Protein 3GN6 (pdb70)

Secondary structure (DSSP, 8-state):
--TTSHHHHHT---S-EEEEE--B-HHHHHHHHHHHHHHHHHHHTSTTEEEEEEE--EE-------GGGTTTTTTHHHHHHHHTSS-B--EEEEEESSHHHHHHT-HHHHIIIIIGGG-B-----B-PPPEEEEEEEEEEESS-EE-SHHHHHHHHHS-S--GGGT-EEE--B--BTTTHHHHHHHHHHHHHHHHH--BSTT-TTSS-PPP-TT---BPPPSEEEEEEESS-BTTB--B--EEES-HHHHHHHTT-HHHHHHHHHHHTT-SS--B-EEEEEEEEEE--/--TTSHHHHHT-S--SS-EEEEE--B-GGGHHHHHHHHHHHHHHHTTSTTEEEEEEE--EE-------GGGTTTTTTHHHHHHHHTSS-B--EEEEEESSHHHHHHHTHHHHIIIIIGGG-B-----B-PPPEEEEEEEEEEESS-EE-SHHHHHHHHHS-S--GGG--EEE--B--BGGGHHHHHHHHHHHHHHHHH--BSTT-TTSS-----TT---BPPPSEEEEEEESS-BTTB--B--EEES-HHHHHHHTT-HHHHHHHHHHHHT-SS--B-EEE-EEEEEE--/---TTSHHHHHTTTT--S-EEEEE--B-GGGHHHHHHHHHHHHHHHTTSTTEEEEEEE--EE-------GGGTTTTTTHHHHHHHHTSS-B--EEEEEESSHHHHHHT-HHHHHHHHTGGG-B--GGG----B-PPPEEEEEEEEEEESS-EE-SHHHHHHHHHS-S--GGG--EEE--B--BGGGHHHHHHHHHHHHHHHHH--BSTT-TTSS-PPP-TT---BPPPSEEEEEEESS-BTTB--B--EEES-HHHHHHHTT-HHHHHHHHHHHHT-SS--B-EEEEEEEEEE--/--TTSHHHHHT-S--SS-EEEEE--B-GGGHHHHHHHHHHHHHHHTTSTTEEEEEEE--EE-------GGGTTTTTTHHHHHHHHTSS-B--EEEEEESSHHHHHHTTHHHHIIIIIGGG-B-----B-PPPEEEEEEEEEEESS-EE-SHHHHHHHHHS-S--GGGT-EEE--B--BGGGHHHHHHHHTHHHHHHHH--BSTT-TTSS-----TT---BPPPSEEEEEEESS-BTTB--B--EEES-HHHHHHHTT-HHHHHHHHHHHTT-SS--B-EEEEEEEEEE--

Organism: Chlorobaculum tepidum (strain ATCC 49652 / DSM 12025 / NBRC 103806 / TLS) (NCBI:txid194439)

Solvent-accessible surface area: 43145 Å² total

Radius of gyration: 36.74 Å; Cα contacts (8 Å, |Δi|>4): 2816; chains: 4; bounding box: 72×102×76 Å

Structure (mmCIF, N/CA/C/O backbone):
data_3GN6
#
_entry.id   3GN6
#
_cell.length_a   121.268
_cell.length_b   210.205
_cell.length_c   57.984
_cell.angle_alpha   90.000
_cell.angle_beta   90.000
_cell.angle_gamma   90.000
#
_symmetry.space_group_name_H-M   'P 21 21 2'
#
loop_
_entity.id
_entity.type
_entity.pdbx_description
1 polymer 'CT0912, ORFan protein with a ferredoxin-like domain repeat'
2 non-polymer 'MAGNESIUM ION'
3 non-polymer GLYCEROL
4 non-polymer DI(HYDROXYETHYL)ETHER
5 non-polymer 'NONAETHYLENE GLYCOL'
6 water water
#
loop_
_atom_site.group_PDB
_atom_site.id
_atom_site.type_symbol
_atom_site.label_atom_id
_atom_site.label_alt_id
_atom_site.label_comp_id
_atom_site.label_asym_id
_atom_site.label_entity_id
_atom_site.label_seq_id
_atom_site.pdbx_PDB_ins_code
_atom_site.Cartn_x
_atom_site.Cartn_y
_atom_site.Cartn_z
_atom_site.occupancy
_atom_site.B_iso_or_equiv
_atom_site.auth_seq_id
_atom_site.auth_comp_id
_atom_site.auth_asym_id
_atom_site.auth_atom_id
_atom_site.pdbx_PDB_model_num
ATOM 1 N N . PHE A 1 22 ? 27.169 133.557 -13.609 1.00 36.69 21 PHE A N 1
ATOM 2 C CA . PHE A 1 22 ? 26.949 132.819 -12.336 1.00 35.32 21 PHE A CA 1
ATOM 3 C C . PHE A 1 22 ? 25.574 133.141 -11.715 1.00 34.72 21 PHE A C 1
ATOM 4 O O . PHE A 1 22 ? 25.459 133.349 -10.509 1.00 34.97 21 PHE A O 1
ATOM 12 N N . ASN A 1 23 ? 24.540 133.194 -12.547 1.00 31.41 22 ASN A N 1
ATOM 13 C CA . ASN A 1 23 ? 23.186 133.456 -12.097 1.00 29.63 22 ASN A CA 1
ATOM 14 C C . ASN A 1 23 ? 22.451 132.147 -11.902 1.00 26.47 22 ASN A C 1
ATOM 15 O O . ASN A 1 23 ? 22.107 131.488 -12.891 1.00 26.39 22 ASN A O 1
ATOM 20 N N . PRO A 1 24 ? 22.157 131.781 -10.640 1.00 23.08 23 PRO A N 1
ATOM 21 C CA . PRO A 1 24 ? 21.554 130.467 -10.414 1.00 20.78 23 PRO A CA 1
ATOM 22 C C . PRO A 1 24 ? 20.047 130.405 -10.731 1.00 20.09 23 PRO A C 1
ATOM 23 O O . PRO A 1 24 ? 19.422 129.352 -10.540 1.00 16.57 23 PRO A O 1
ATOM 27 N N . TRP A 1 25 ? 19.471 131.512 -11.212 1.00 20.15 24 TRP A N 1
ATOM 28 C CA . TRP A 1 25 ? 18.025 131.578 -11.462 1.00 21.45 24 TRP A CA 1
ATOM 29 C C . TRP A 1 25 ? 17.658 131.460 -12.948 1.00 21.56 24 TRP A C 1
ATOM 30 O O . TRP A 1 25 ? 16.476 131.549 -13.296 1.00 24.67 24 TRP A O 1
ATOM 41 N N . THR A 1 26 ? 18.646 131.295 -13.816 1.00 22.97 25 THR A N 1
ATOM 42 C CA . THR A 1 26 ? 18.365 131.102 -15.245 1.00 25.11 25 THR A CA 1
ATOM 43 C C . THR A 1 26 ? 17.711 129.739 -15.499 1.00 24.08 25 THR A C 1
ATOM 44 O O . THR A 1 26 ? 17.801 128.821 -14.678 1.00 20.97 25 THR A O 1
ATOM 48 N N . ASP A 1 27 ? 17.018 129.638 -16.637 1.00 26.96 26 ASP A N 1
ATOM 49 C CA . ASP A 1 27 ? 16.464 128.376 -17.123 1.00 28.43 26 ASP A CA 1
ATOM 50 C C . ASP A 1 27 ? 17.496 127.257 -16.985 1.00 28.27 26 ASP A C 1
ATOM 51 O O . ASP A 1 27 ? 17.226 126.217 -16.368 1.00 28.60 26 ASP A O 1
ATOM 56 N N . ALA A 1 28 ? 18.670 127.514 -17.565 1.00 26.59 27 ALA A N 1
ATOM 57 C CA . ALA A 1 28 ? 19.777 126.579 -17.618 1.00 27.41 27 ALA A CA 1
ATOM 58 C C . ALA A 1 28 ? 20.291 126.219 -16.228 1.00 27.60 27 ALA A C 1
ATOM 59 O O . ALA A 1 28 ? 20.518 125.042 -15.933 1.00 25.81 27 ALA A O 1
ATOM 61 N N . ALA A 1 29 ? 20.486 127.228 -15.368 1.00 26.65 28 ALA A N 1
ATOM 62 C CA . ALA A 1 29 ? 20.906 126.954 -13.999 1.00 24.38 28 ALA A CA 1
ATOM 63 C C . ALA A 1 29 ? 19.857 126.083 -13.359 1.00 22.35 28 ALA A C 1
ATOM 64 O O . ALA A 1 29 ? 20.185 125.074 -12.739 1.00 20.61 28 ALA A O 1
ATOM 66 N N . LEU A 1 30 ? 18.593 126.477 -13.527 1.00 21.96 29 LEU A N 1
ATOM 67 C CA . LEU A 1 30 ? 17.508 125.757 -12.891 1.00 25.41 29 LEU A CA 1
ATOM 68 C C . LEU A 1 30 ? 17.380 124.349 -13.486 1.00 30.70 29 LEU A C 1
ATOM 69 O O . LEU A 1 30 ? 17.083 123.406 -12.763 1.00 33.12 29 LEU A O 1
ATOM 74 N N . ASP A 1 31 ? 17.686 124.189 -14.774 1.00 33.50 30 ASP A N 1
ATOM 75 C CA . ASP A 1 31 ? 17.706 122.844 -15.384 1.00 36.11 30 ASP A CA 1
ATOM 76 C C . ASP A 1 31 ? 18.710 121.896 -14.728 1.00 37.52 30 ASP A C 1
ATOM 77 O O . ASP A 1 31 ? 18.484 120.688 -14.721 1.00 37.68 30 ASP A O 1
ATOM 82 N N . THR A 1 32 ? 19.803 122.433 -14.173 1.00 38.13 31 THR A N 1
ATOM 83 C CA . THR A 1 32 ? 20.896 121.599 -13.681 1.00 40.13 31 THR A CA 1
ATOM 84 C C . THR A 1 32 ? 20.654 120.906 -12.352 1.00 43.62 31 THR A C 1
ATOM 85 O O . THR A 1 32 ? 21.559 120.233 -11.858 1.00 46.63 31 THR A O 1
ATOM 89 N N . ILE A 1 33 ? 19.501 121.075 -11.723 1.00 45.81 32 ILE A N 1
ATOM 90 C CA . ILE A 1 33 ? 19.431 120.641 -10.322 1.00 47.37 32 ILE A CA 1
ATOM 91 C C . ILE A 1 33 ? 19.098 119.159 -10.235 1.00 47.94 32 ILE A C 1
ATOM 92 O O . ILE A 1 33 ? 19.942 118.363 -9.812 1.00 48.76 32 ILE A O 1
ATOM 97 N N . VAL A 1 36 ? 16.044 117.801 -7.956 1.00 40.63 35 VAL A N 1
ATOM 98 C CA . VAL A 1 36 ? 14.749 118.093 -8.528 1.00 38.79 35 VAL A CA 1
ATOM 99 C C . VAL A 1 36 ? 13.539 117.819 -7.596 1.00 35.89 35 VAL A C 1
ATOM 100 O O . VAL A 1 36 ? 12.701 118.706 -7.429 1.00 33.93 35 VAL A O 1
ATOM 104 N N . ASN A 1 37 ? 13.425 116.626 -6.999 1.00 33.69 36 ASN A N 1
ATOM 105 C CA . ASN A 1 37 ? 12.130 116.193 -6.392 1.00 33.79 36 ASN A CA 1
ATOM 106 C C . ASN A 1 37 ? 11.964 116.556 -4.908 1.00 32.99 36 ASN A C 1
ATOM 107 O O . ASN A 1 37 ? 11.552 115.746 -4.062 1.00 31.75 36 ASN A O 1
ATOM 112 N N . GLN A 1 38 ? 12.266 117.811 -4.612 1.00 29.39 37 GLN A N 1
ATOM 113 C CA A GLN A 1 38 ? 12.223 118.303 -3.256 0.50 27.24 37 GLN A CA 1
ATOM 114 C CA B GLN A 1 38 ? 12.259 118.303 -3.255 0.50 28.05 37 GLN A CA 1
ATOM 115 C C . GLN A 1 38 ? 12.072 119.812 -3.311 1.00 25.29 37 GLN A C 1
ATOM 116 O O . GLN A 1 38 ? 12.270 120.421 -4.371 1.00 24.73 37 GLN A O 1
ATOM 127 N N . ALA A 1 39 ? 11.715 120.392 -2.175 1.00 24.12 38 ALA A N 1
ATOM 128 C CA . ALA A 1 39 ? 11.458 121.827 -2.089 1.00 21.36 38 ALA A CA 1
ATOM 129 C C . ALA A 1 39 ? 12.708 122.597 -2.480 1.00 22.75 38 ALA A C 1
ATOM 130 O O . ALA A 1 39 ? 13.812 122.246 -2.060 1.00 25.62 38 ALA A O 1
ATOM 132 N N . LEU A 1 40 ? 12.546 123.612 -3.323 1.00 19.63 39 LEU A N 1
ATOM 133 C CA . LEU A 1 40 ? 13.637 124.479 -3.721 1.00 18.60 39 LEU A CA 1
ATOM 134 C C . LEU A 1 40 ? 13.219 125.934 -3.396 1.00 18.39 39 LEU A C 1
ATOM 135 O O . LEU A 1 40 ? 12.081 126.349 -3.663 1.00 16.83 39 LEU A O 1
ATOM 140 N N . THR A 1 41 ? 14.165 126.679 -2.837 1.00 17.11 40 THR A N 1
ATOM 141 C CA . THR A 1 41 ? 13.966 128.077 -2.467 1.00 14.88 40 THR A CA 1
ATOM 142 C C . THR A 1 41 ? 14.851 128.973 -3.301 1.00 16.94 40 THR A C 1
ATOM 143 O O . THR A 1 41 ? 16.098 128.854 -3.294 1.00 18.57 40 THR A O 1
ATOM 147 N N . LEU A 1 42 ? 14.226 129.882 -4.028 1.00 14.90 41 LEU A N 1
ATOM 148 C CA . LEU A 1 42 ? 14.968 130.955 -4.662 1.00 16.08 41 LEU A CA 1
ATOM 149 C C . LEU A 1 42 ? 15.181 132.035 -3.586 1.00 17.23 41 LEU A C 1
ATOM 150 O O . LEU A 1 42 ? 14.243 132.465 -2.933 1.00 14.78 41 LEU A O 1
ATOM 155 N N . TYR A 1 43 ? 16.405 132.487 -3.464 1.00 15.54 42 TYR A N 1
ATOM 156 C CA . TYR A 1 43 ? 16.809 133.251 -2.293 1.00 16.32 42 TYR A CA 1
ATOM 157 C C . TYR A 1 43 ? 17.644 134.435 -2.691 1.00 17.19 42 TYR A C 1
ATOM 158 O O . TYR A 1 43 ? 18.575 134.283 -3.501 1.00 16.84 42 TYR A O 1
ATOM 167 N N . ALA A 1 44 ? 17.340 135.604 -2.103 1.00 15.87 43 ALA A N 1
ATOM 168 C CA . ALA A 1 44 ? 18.076 136.810 -2.400 1.00 15.99 43 ALA A CA 1
ATOM 169 C C . ALA A 1 44 ? 18.345 137.565 -1.102 1.00 17.65 43 ALA A C 1
ATOM 170 O O . ALA A 1 44 ? 17.486 137.606 -0.214 1.00 18.74 43 ALA A O 1
ATOM 172 N N . GLU A 1 45 ? 19.527 138.166 -1.026 1.00 16.48 44 GLU A N 1
ATOM 173 C CA . GLU A 1 45 ? 19.821 139.154 0.031 1.00 14.85 44 GLU A CA 1
ATOM 174 C C . GLU A 1 45 ? 20.076 140.460 -0.687 1.00 14.87 44 GLU A C 1
ATOM 175 O O . GLU A 1 45 ? 20.952 140.545 -1.595 1.00 16.42 44 GLU A O 1
ATOM 189 N N . ARG A 1 47 ? 19.836 145.078 -0.671 1.00 15.88 46 ARG A N 1
ATOM 190 C CA . ARG A 1 47 ? 19.837 146.355 -0.012 1.00 16.51 46 ARG A CA 1
ATOM 191 C C . ARG A 1 47 ? 18.910 147.296 -0.739 1.00 16.84 46 ARG A C 1
ATOM 192 O O . ARG A 1 47 ? 18.929 147.373 -1.983 1.00 16.82 46 ARG A O 1
ATOM 200 N N . VAL A 1 48 ? 18.113 148.034 0.023 1.00 15.07 47 VAL A N 1
ATOM 201 C CA . VAL A 1 48 ? 17.155 148.998 -0.544 1.00 14.23 47 VAL A CA 1
ATOM 202 C C . VAL A 1 48 ? 17.299 150.353 0.174 1.00 15.70 47 VAL A C 1
ATOM 203 O O . VAL A 1 48 ? 17.164 150.419 1.398 1.00 16.59 47 VAL A O 1
ATOM 207 N N . VAL A 1 49 ? 17.546 151.414 -0.583 1.00 16.53 48 VAL A N 1
ATOM 208 C CA . VAL A 1 49 ? 17.654 152.758 -0.032 1.00 16.87 48 VAL A CA 1
ATOM 209 C C . VAL A 1 49 ? 16.252 153.350 0.209 1.00 18.92 48 VAL A C 1
ATOM 210 O O . VAL A 1 49 ? 15.286 152.982 -0.475 1.00 17.18 48 VAL A O 1
ATOM 214 N N . PRO A 1 50 ? 16.120 154.267 1.201 1.00 19.10 49 PRO A N 1
ATOM 215 C CA . PRO A 1 50 ? 14.811 154.810 1.545 1.00 20.54 49 PRO A CA 1
ATOM 216 C C . PRO A 1 50 ? 14.042 155.383 0.394 1.00 21.07 49 PRO A C 1
ATOM 217 O O . PRO A 1 50 ? 12.828 155.219 0.362 1.00 20.81 49 PRO A O 1
ATOM 221 N N . ALA A 1 51 ? 14.736 156.028 -0.551 1.00 20.93 50 ALA A N 1
ATOM 222 C CA . ALA A 1 51 ? 14.060 156.657 -1.689 1.00 22.26 50 ALA A CA 1
ATOM 223 C C . ALA A 1 51 ? 13.299 155.628 -2.522 1.00 21.31 50 ALA A C 1
ATOM 224 O O . ALA A 1 51 ? 12.359 155.987 -3.263 1.00 21.63 50 ALA A O 1
ATOM 226 N N . HIS A 1 52 ? 13.733 154.374 -2.461 1.00 19.84 51 HIS A N 1
ATOM 227 C CA . HIS A 1 52 ? 13.091 153.314 -3.236 1.00 18.43 51 HIS A CA 1
ATOM 228 C C . HIS A 1 52 ? 12.304 152.322 -2.421 1.00 18.92 51 HIS A C 1
ATOM 229 O O . HIS A 1 52 ? 11.789 151.352 -2.964 1.00 16.80 51 HIS A O 1
ATOM 236 N N . HIS A 1 53 ? 12.201 152.544 -1.119 1.00 18.56 52 HIS A N 1
ATOM 237 C CA . HIS A 1 53 ? 11.594 151.564 -0.243 1.00 16.02 52 HIS A CA 1
ATOM 238 C C . HIS A 1 53 ? 10.101 151.273 -0.520 1.00 17.01 52 HIS A C 1
ATOM 239 O O . HIS A 1 53 ? 9.678 150.116 -0.533 1.00 16.34 52 HIS A O 1
ATOM 246 N N . ASP A 1 54 ? 9.296 152.316 -0.668 1.00 17.24 53 ASP A N 1
ATOM 247 C CA . ASP A 1 54 ? 7.861 152.104 -0.841 1.00 18.27 53 ASP A CA 1
ATOM 248 C C . ASP A 1 54 ? 7.630 151.366 -2.157 1.00 18.56 53 ASP 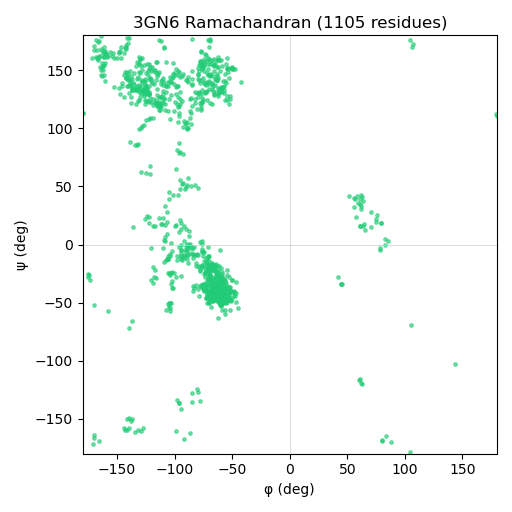A C 1
ATOM 249 O O . ASP A 1 54 ? 6.864 150.424 -2.197 1.00 16.33 53 ASP A O 1
ATOM 254 N N . ALA A 1 55 ? 8.328 151.815 -3.202 1.00 18.33 54 ALA A N 1
ATOM 255 C CA . ALA A 1 55 ? 8.270 151.169 -4.519 1.00 20.52 54 ALA A CA 1
ATOM 256 C C . ALA A 1 55 ? 8.722 149.706 -4.459 1.00 18.80 54 ALA A C 1
ATOM 257 O O . ALA A 1 55 ? 8.144 148.855 -5.119 1.00 18.84 54 ALA A O 1
ATOM 259 N N . PHE A 1 56 ? 9.767 149.430 -3.688 1.00 19.39 55 PHE A N 1
ATOM 260 C CA . PHE A 1 56 ? 10.261 148.070 -3.478 1.00 17.46 55 PHE A CA 1
ATOM 261 C C . PHE A 1 56 ? 9.243 147.152 -2.816 1.00 17.01 55 PHE A C 1
ATOM 262 O O . PHE A 1 56 ? 9.005 146.025 -3.273 1.00 15.56 55 PHE A O 1
ATOM 270 N N . LEU A 1 57 ? 8.621 147.611 -1.739 1.00 18.60 56 LEU A N 1
ATOM 271 C CA . LEU A 1 57 ? 7.564 146.805 -1.118 1.00 17.93 56 LEU A CA 1
ATOM 272 C C . LEU A 1 57 ? 6.347 146.628 -2.075 1.00 17.32 56 LEU A C 1
ATOM 273 O O . LEU A 1 57 ? 5.730 145.557 -2.096 1.00 14.87 56 LEU A O 1
ATOM 278 N N . ALA A 1 58 ? 6.008 147.671 -2.840 1.00 18.83 57 ALA A N 1
ATOM 279 C CA . ALA A 1 58 ? 4.914 147.530 -3.825 1.00 18.08 57 ALA A CA 1
ATOM 280 C C . ALA A 1 58 ? 5.318 146.484 -4.842 1.00 19.31 57 ALA A C 1
ATOM 281 O O . ALA A 1 58 ? 4.483 145.680 -5.231 1.00 19.09 57 ALA A O 1
ATOM 283 N N . ALA A 1 59 ? 6.588 146.517 -5.277 1.00 15.91 58 ALA A N 1
ATOM 284 C CA . ALA A 1 59 ? 7.098 145.567 -6.270 1.00 16.00 58 ALA A CA 1
ATOM 285 C C . ALA A 1 59 ? 7.042 144.153 -5.690 1.00 16.03 58 ALA A C 1
ATOM 286 O O . ALA A 1 59 ? 6.656 143.216 -6.357 1.00 14.77 58 ALA A O 1
ATOM 288 N N . ILE A 1 60 ? 7.430 143.981 -4.428 1.00 17.25 59 ILE A N 1
ATOM 289 C CA . ILE A 1 60 ? 7.329 142.657 -3.804 1.00 14.54 59 ILE A CA 1
ATOM 290 C C . ILE A 1 60 ? 5.870 142.175 -3.740 1.00 15.04 59 ILE A C 1
ATOM 291 O O . ILE A 1 60 ? 5.575 140.989 -3.916 1.00 14.80 59 ILE A O 1
ATOM 296 N N . ASP A 1 61 ? 4.949 143.092 -3.464 1.00 16.78 60 ASP A N 1
ATOM 297 C CA . ASP A 1 61 ? 3.547 142.734 -3.409 1.00 15.67 60 ASP A CA 1
ATOM 298 C C . ASP A 1 61 ? 3.043 142.388 -4.815 1.00 14.95 60 ASP A C 1
ATOM 299 O O . ASP A 1 61 ? 2.308 141.428 -4.974 1.00 14.15 60 ASP A O 1
ATOM 304 N N . THR A 1 62 ? 3.466 143.150 -5.818 1.00 14.87 61 THR A N 1
ATOM 305 C CA . THR A 1 62 ? 3.097 142.804 -7.229 1.00 17.24 61 THR A CA 1
ATOM 306 C C . THR A 1 62 ? 3.603 141.396 -7.554 1.00 16.79 61 THR A C 1
ATOM 307 O O . THR A 1 62 ? 2.846 140.538 -8.050 1.00 16.16 61 THR A O 1
ATOM 311 N N . VAL A 1 63 ? 4.888 141.168 -7.276 1.00 16.24 62 VAL A N 1
ATOM 312 C CA . VAL A 1 63 ? 5.512 139.874 -7.535 1.00 15.54 62 VAL A CA 1
ATOM 313 C C . VAL A 1 63 ? 4.883 138.692 -6.764 1.00 14.98 62 VAL A C 1
ATOM 314 O O . VAL A 1 63 ? 4.701 137.597 -7.327 1.00 13.06 62 VAL A O 1
ATOM 318 N N . SER A 1 64 ? 4.534 138.892 -5.497 1.00 16.30 63 SER A N 1
ATOM 319 C CA . SER A 1 64 ? 3.991 137.786 -4.697 1.00 16.74 63 SER A CA 1
ATOM 320 C C . SER A 1 64 ? 2.553 137.423 -5.108 1.00 17.68 63 SER A C 1
ATOM 321 O O . SER A 1 64 ? 2.156 136.262 -4.980 1.00 15.62 63 SER A O 1
ATOM 324 N N . ALA A 1 65 ? 1.770 138.420 -5.555 1.00 16.69 64 ALA A N 1
ATOM 325 C CA . ALA A 1 65 ? 0.428 138.190 -6.080 1.00 17.48 64 ALA A CA 1
ATOM 326 C C . ALA A 1 65 ? 0.521 137.279 -7.308 1.00 19.54 64 ALA A C 1
ATOM 327 O O . ALA A 1 65 ? -0.331 136.395 -7.507 1.00 20.00 64 ALA A O 1
ATOM 329 N N . LYS A 1 66 ? 1.541 137.525 -8.140 1.00 18.03 65 LYS A N 1
ATOM 330 C CA . LYS A 1 66 ? 1.741 136.730 -9.341 1.00 18.13 65 LYS A CA 1
ATOM 331 C C . LYS A 1 66 ? 2.234 135.334 -8.989 1.00 18.48 65 LYS A C 1
ATOM 332 O O . LYS A 1 66 ? 1.764 134.335 -9.568 1.00 18.50 65 LYS A O 1
ATOM 338 N N . LEU A 1 67 ? 3.192 135.240 -8.061 1.00 16.89 66 LEU A N 1
ATOM 339 C CA . LEU A 1 67 ? 3.719 133.941 -7.681 1.00 16.76 66 LEU A CA 1
ATOM 340 C C . LEU A 1 67 ? 2.734 133.046 -6.947 1.00 16.82 66 LEU A C 1
ATOM 341 O O . LEU A 1 67 ? 2.805 131.827 -7.119 1.00 18.48 66 LEU A O 1
ATOM 346 N N . ARG A 1 68 ? 1.834 133.600 -6.129 1.00 18.85 67 ARG A N 1
ATOM 347 C CA A ARG A 1 68 ? 1.018 132.767 -5.228 0.50 19.97 67 ARG A CA 1
ATOM 348 C CA B ARG A 1 68 ? 1.062 132.729 -5.239 0.50 19.72 67 ARG A CA 1
ATOM 349 C C . ARG A 1 68 ? 0.036 131.873 -5.966 1.00 21.25 67 ARG A C 1
ATOM 350 O O . ARG A 1 68 ? -0.418 130.853 -5.411 1.00 19.25 67 ARG A O 1
ATOM 365 N N . VAL A 1 69 ? -0.308 132.282 -7.200 1.00 19.54 68 VAL A N 1
ATOM 366 C CA . VAL A 1 69 ? -1.256 131.556 -8.043 1.00 20.84 68 VAL A CA 1
ATOM 367 C C . VAL A 1 69 ? -0.571 130.524 -8.945 1.00 19.33 68 VAL A C 1
ATOM 368 O O . VAL A 1 69 ? -1.275 129.800 -9.665 1.00 18.96 68 VAL A O 1
ATOM 372 N N . LEU A 1 70 ? 0.773 130.468 -8.930 1.00 18.70 69 LEU A N 1
ATOM 373 C CA . LEU A 1 70 ? 1.523 129.536 -9.772 1.00 19.23 69 LEU A CA 1
ATOM 374 C C . LEU A 1 70 ? 1.455 128.110 -9.227 1.00 18.28 69 LEU A C 1
ATOM 375 O O . LEU A 1 70 ? 1.454 127.918 -8.024 1.00 19.44 69 LEU A O 1
ATOM 380 N N . PRO A 1 71 ? 1.385 127.114 -10.126 1.00 20.13 70 PRO A N 1
ATOM 381 C CA . PRO A 1 71 ? 1.561 125.691 -9.751 1.00 20.56 70 PRO A CA 1
ATOM 382 C C . PRO A 1 71 ? 2.857 125.461 -8.945 1.00 18.86 70 PRO A C 1
ATOM 383 O O . PRO A 1 71 ? 3.962 125.864 -9.390 1.00 17.76 70 PRO A O 1
ATOM 387 N N . GLY A 1 72 ? 2.723 124.815 -7.791 1.00 15.78 71 GLY A N 1
ATOM 388 C CA . GLY A 1 72 ? 3.869 124.321 -7.054 1.00 17.11 71 GLY A CA 1
ATOM 389 C C . GLY A 1 72 ? 4.499 125.395 -6.141 1.00 16.69 71 GLY A C 1
ATOM 390 O O . GLY A 1 72 ? 5.528 125.168 -5.537 1.00 16.51 71 GLY A O 1
ATOM 391 N N . PHE A 1 73 ? 3.902 126.576 -6.100 1.00 17.92 72 PHE A N 1
ATOM 392 C CA . PHE A 1 73 ? 4.336 127.638 -5.163 1.00 16.18 72 PHE A CA 1
ATOM 393 C C . PHE A 1 73 ? 3.920 127.258 -3.765 1.00 16.74 72 PHE A C 1
ATOM 394 O O . PHE A 1 73 ? 2.781 126.922 -3.574 1.00 16.06 72 PHE A O 1
ATOM 402 N N . LEU A 1 74 ? 4.843 127.342 -2.795 1.00 15.19 73 LEU A N 1
ATOM 403 C CA . LEU A 1 74 ? 4.575 127.000 -1.365 1.00 16.43 73 LEU A CA 1
ATOM 404 C C . LEU A 1 74 ? 4.437 128.246 -0.474 1.00 17.31 73 LEU A C 1
ATOM 405 O O . LEU A 1 74 ? 3.464 128.387 0.260 1.00 16.91 73 LEU A O 1
ATOM 410 N N . SER A 1 75 ? 5.428 129.125 -0.519 1.00 16.62 74 SER A N 1
ATOM 411 C CA . SER A 1 75 ? 5.407 130.334 0.311 1.00 15.49 74 SER A CA 1
ATOM 412 C C . SER A 1 75 ? 6.453 131.325 -0.126 1.00 16.24 74 SER A C 1
ATOM 413 O O . SER A 1 75 ? 7.429 130.980 -0.811 1.00 17.56 74 SER A O 1
ATOM 416 N N . LEU A 1 76 ? 6.262 132.573 0.279 1.00 14.81 75 LEU A N 1
ATOM 417 C CA . LEU A 1 76 ? 7.230 133.615 0.050 1.00 13.07 75 LEU A CA 1
ATOM 418 C C . LEU A 1 76 ? 7.359 134.376 1.368 1.00 13.12 75 LEU A C 1
ATOM 419 O O . LEU A 1 76 ? 6.345 134.660 1.994 1.00 14.14 75 LEU A O 1
ATOM 424 N N . ALA A 1 77 ? 8.598 134.655 1.794 1.00 15.67 76 ALA A N 1
ATOM 425 C CA . ALA A 1 77 ? 8.854 135.465 3.022 1.00 13.48 76 ALA A CA 1
ATOM 426 C C . ALA A 1 77 ? 9.794 136.602 2.629 1.00 15.24 76 ALA A C 1
ATOM 427 O O . ALA A 1 77 ? 10.806 136.370 1.910 1.00 13.80 76 ALA A O 1
ATOM 429 N N . LEU A 1 78 ? 9.461 137.827 3.058 1.00 14.64 77 LEU A N 1
ATOM 430 C CA . LEU A 1 78 ? 10.322 138.979 2.911 1.00 14.40 77 LEU A CA 1
ATOM 431 C C . LEU A 1 78 ? 10.680 139.368 4.329 1.00 15.01 77 LEU A C 1
ATOM 432 O O . LEU A 1 78 ? 9.781 139.672 5.114 1.00 12.45 77 LEU A O 1
ATOM 437 N N . LYS A 1 79 ? 11.972 139.329 4.627 1.00 13.61 78 LYS A N 1
ATOM 438 C CA . LYS A 1 79 ? 12.470 139.513 5.998 1.00 14.21 78 LYS A CA 1
ATOM 439 C C . LYS A 1 79 ? 13.446 140.684 6.023 1.00 15.56 78 LYS A C 1
ATOM 440 O O . LYS A 1 79 ? 14.366 140.755 5.205 1.00 14.26 78 LYS A O 1
ATOM 446 N N . GLN A 1 80 ? 13.229 141.605 6.955 1.00 15.99 79 GLN A N 1
ATOM 447 C CA . GLN A 1 80 ? 14.097 142.767 7.099 1.00 13.08 79 GLN A CA 1
ATOM 448 C C . GLN A 1 80 ? 15.135 142.453 8.190 1.00 11.93 79 GLN A C 1
ATOM 449 O O . GLN A 1 80 ? 14.761 142.086 9.302 1.00 13.21 79 GLN A O 1
ATOM 463 N N . SER A 1 82 ? 17.265 143.091 11.199 1.00 13.11 81 SER A N 1
ATOM 464 C CA . SER A 1 82 ? 16.962 143.977 12.315 1.00 12.31 81 SER A CA 1
ATOM 465 C C . SER A 1 82 ? 18.094 144.127 13.352 1.00 13.29 81 SER A C 1
ATOM 466 O O . SER A 1 82 ? 18.158 145.144 14.051 1.00 13.14 81 SER A O 1
ATOM 469 N N . GLY A 1 83 ? 18.962 143.131 13.444 1.00 13.14 82 GLY A N 1
ATOM 470 C CA . GLY A 1 83 ? 20.087 143.154 14.384 1.00 12.18 82 GLY A CA 1
ATOM 471 C C . GLY A 1 83 ? 21.058 142.016 14.116 1.00 12.03 82 GLY A C 1
ATOM 472 O O . GLY A 1 83 ? 20.966 141.346 13.088 1.00 13.54 82 GLY A O 1
ATOM 473 N N . ASP A 1 84 ? 21.956 141.767 15.057 1.00 13.21 83 ASP A N 1
ATOM 474 C CA . ASP A 1 84 ? 23.004 140.752 14.895 1.00 13.85 83 ASP A CA 1
ATOM 475 C C . ASP A 1 84 ? 23.133 139.960 16.182 1.00 13.00 83 ASP A C 1
ATOM 476 O O . ASP A 1 84 ? 23.172 140.554 17.277 1.00 15.10 83 ASP A O 1
ATOM 481 N N . SER A 1 85 ? 23.188 138.628 16.095 1.00 11.11 84 SER A N 1
ATOM 482 C CA . SER A 1 85 ? 23.442 137.810 17.316 1.00 11.35 84 SER A CA 1
ATOM 483 C C . SER A 1 85 ? 24.861 137.998 17.787 1.00 11.21 84 SER A C 1
ATOM 484 O O . SER A 1 85 ? 25.797 137.948 17.004 1.00 14.94 84 SER A O 1
ATOM 487 N N . THR A 1 86 ? 25.042 138.209 19.100 1.00 12.22 85 THR A N 1
ATOM 488 C CA . THR A 1 86 ? 26.369 138.088 19.682 1.00 13.40 85 THR A CA 1
ATOM 489 C C . THR A 1 86 ? 26.603 136.713 20.321 1.00 11.29 85 THR A C 1
ATOM 490 O O . THR A 1 86 ? 27.732 136.204 20.291 1.00 13.37 85 THR A O 1
ATOM 502 N N . VAL A 1 88 ? 25.824 133.825 19.239 1.00 15.21 87 VAL A N 1
ATOM 503 C CA . VAL A 1 88 ? 26.318 132.847 18.236 1.00 14.31 87 VAL A CA 1
ATOM 504 C C . VAL A 1 88 ? 27.844 132.720 18.241 1.00 16.08 87 VAL A C 1
ATOM 505 O O . VAL A 1 88 ? 28.373 131.660 17.930 1.00 14.35 87 VAL A O 1
ATOM 509 N N . LYS A 1 89 ? 28.549 133.783 18.630 1.00 13.54 88 LYS A N 1
ATOM 510 C CA . LYS A 1 89 ? 30.021 133.781 18.657 1.00 17.04 88 LYS A CA 1
ATOM 511 C C . LYS A 1 89 ? 30.599 133.259 19.968 1.00 12.85 88 LYS A C 1
ATOM 512 O O . LYS A 1 89 ? 31.807 133.080 20.089 1.00 14.04 88 LYS A O 1
ATOM 518 N N . ASN A 1 90 ? 29.732 133.033 20.945 1.00 12.93 89 ASN A N 1
ATOM 519 C CA . ASN A 1 90 ? 30.112 132.647 22.282 1.00 11.23 89 ASN A CA 1
ATOM 520 C C . ASN A 1 90 ? 30.985 133.702 22.954 1.00 13.33 89 ASN A C 1
ATOM 521 O O . ASN A 1 90 ? 31.851 133.375 23.761 1.00 13.19 89 ASN A O 1
ATOM 526 N N . TYR A 1 91 ? 30.699 134.976 22.643 1.00 13.11 90 TYR A N 1
ATOM 527 C CA . TYR A 1 91 ? 31.294 136.035 23.461 1.00 13.37 90 TYR A CA 1
ATOM 528 C C . TYR A 1 91 ? 30.752 135.820 24.871 1.00 12.43 90 TYR A C 1
ATOM 529 O O . TYR A 1 91 ? 29.654 135.216 25.058 1.00 13.02 90 TYR A O 1
ATOM 538 N N . PRO A 1 92 ? 31.451 136.365 25.878 1.00 13.31 91 PRO A N 1
ATOM 539 C CA . PRO A 1 92 ? 30.890 136.317 27.218 1.00 14.15 91 PRO A CA 1
ATOM 540 C C . PRO A 1 92 ? 29.475 136.900 27.351 1.00 14.17 91 PRO A C 1
ATOM 541 O O . PRO A 1 92 ? 29.067 137.813 26.614 1.00 12.86 91 PRO A O 1
ATOM 545 N N . GLU A 1 93 ? 28.723 136.386 28.307 1.00 16.72 92 GLU A N 1
ATOM 546 C CA . GLU A 1 93 ? 27.316 136.784 28.482 1.00 20.00 92 GLU A CA 1
ATOM 547 C C . GLU A 1 93 ? 27.072 138.305 28.641 1.00 18.24 92 GLU A C 1
ATOM 548 O O . GLU A 1 93 ? 25.944 138.808 28.410 1.00 17.60 92 GLU A O 1
ATOM 554 N N . THR A 1 94 ? 28.097 139.048 29.056 1.00 15.24 93 THR A N 1
ATOM 555 C CA A THR A 1 94 ? 27.966 140.504 29.116 0.50 17.20 93 THR A CA 1
ATOM 556 C CA B THR A 1 94 ? 27.998 140.506 29.103 0.50 18.16 93 THR A CA 1
ATOM 557 C C . THR A 1 94 ? 27.628 141.131 27.756 1.00 18.58 93 THR A C 1
ATOM 558 O O . THR A 1 94 ? 27.041 142.200 27.720 1.00 18.66 93 THR A O 1
ATOM 565 N N . TYR A 1 95 ? 27.938 140.433 26.661 1.00 11.86 94 TYR A N 1
ATOM 566 C CA . TYR A 1 95 ? 27.641 140.911 25.319 1.00 14.26 94 TYR A CA 1
ATOM 567 C C . TYR A 1 95 ? 26.306 140.449 24.772 1.00 12.02 94 TYR A C 1
ATOM 568 O O . TYR A 1 95 ? 25.972 140.768 23.632 1.00 13.21 94 TYR A O 1
ATOM 577 N N . LYS A 1 96 ? 25.538 139.724 25.586 1.00 14.89 95 LYS A N 1
ATOM 578 C CA A LYS A 1 96 ? 24.285 139.129 25.144 0.50 15.98 95 LYS A CA 1
ATOM 579 C CA B LYS A 1 96 ? 24.267 139.126 25.160 0.50 16.20 95 LYS A CA 1
ATOM 580 C C . LYS A 1 96 ? 23.352 140.194 24.575 1.00 12.98 95 LYS A C 1
ATOM 581 O O . LYS A 1 96 ? 23.040 141.178 25.222 1.00 13.32 95 LYS A O 1
ATOM 592 N N . GLY A 1 97 ? 22.907 140.001 23.335 1.00 13.44 96 GLY A N 1
ATOM 593 C CA . GLY A 1 97 ? 21.915 140.870 22.751 1.00 14.25 96 GLY A CA 1
ATOM 594 C C . GLY A 1 97 ? 22.301 142.334 22.508 1.00 13.60 96 GLY A C 1
ATOM 595 O O . GLY A 1 97 ? 21.420 143.132 22.226 1.00 12.59 96 GLY A O 1
ATOM 596 N N . VAL A 1 98 ? 23.580 142.694 22.602 1.00 14.47 97 VAL A N 1
ATOM 597 C CA . VAL A 1 98 ? 23.950 144.108 22.473 1.00 15.61 97 VAL A CA 1
ATOM 598 C C . VAL A 1 98 ? 23.690 144.678 21.082 1.00 15.04 97 VAL A C 1
ATOM 599 O O . VAL A 1 98 ? 23.617 145.887 20.948 1.00 16.14 97 VAL A O 1
ATOM 603 N N . LEU A 1 99 ? 23.599 143.823 20.039 1.00 12.18 98 LEU A N 1
ATOM 604 C CA . LEU A 1 99 ? 23.268 144.273 18.700 1.00 13.38 98 LEU A CA 1
ATOM 605 C C . LEU A 1 99 ? 21.881 143.825 18.252 1.00 14.12 98 LEU A C 1
ATOM 606 O O . LEU A 1 99 ? 21.589 143.861 17.104 1.00 13.49 98 LEU A O 1
ATOM 611 N N . ALA A 1 100 ? 21.021 143.531 19.213 1.00 16.00 99 ALA A N 1
ATOM 612 C CA . ALA A 1 100 ? 19.684 143.001 18.945 1.00 17.68 99 ALA A CA 1
ATOM 613 C C . ALA A 1 100 ? 18.852 143.811 17.945 1.00 17.16 99 ALA A C 1
ATOM 614 O O . ALA A 1 100 ? 18.108 143.203 17.173 1.00 15.08 99 ALA A O 1
ATOM 616 N N . THR A 1 101 ? 18.934 145.139 18.012 1.00 13.92 100 THR A N 1
ATOM 617 C CA . THR A 1 101 ? 18.153 146.023 17.142 1.00 14.45 100 THR A CA 1
ATOM 618 C C . THR A 1 101 ? 19.012 146.968 16.316 1.00 11.67 100 THR A C 1
ATOM 619 O O . THR A 1 101 ? 18.529 148.005 15.824 1.00 13.18 100 THR A O 1
ATOM 623 N N . ALA A 1 102 ? 20.276 146.595 16.079 1.00 12.48 101 ALA A N 1
ATOM 624 C CA . ALA A 1 102 ? 21.216 147.578 15.581 1.00 13.95 101 ALA A CA 1
ATOM 625 C C . ALA A 1 102 ? 20.938 147.964 14.156 1.00 12.94 101 ALA A C 1
ATOM 626 O O . ALA A 1 102 ? 21.176 149.115 13.800 1.00 13.60 101 ALA A O 1
ATOM 628 N N . TYR A 1 103 ? 20.384 147.034 13.354 1.00 13.48 102 TYR A N 1
ATOM 629 C CA . TYR A 1 103 ? 20.038 147.379 11.991 1.00 11.18 102 TYR A CA 1
ATOM 630 C C . TYR A 1 103 ? 18.781 148.262 11.921 1.00 11.72 102 TYR A C 1
ATOM 631 O O . TYR A 1 103 ? 18.704 149.176 11.089 1.00 13.52 102 TYR A O 1
ATOM 640 N N . LEU A 1 104 ? 17.796 147.981 12.753 1.00 14.16 103 LEU A N 1
ATOM 641 C CA . LEU A 1 104 ? 16.626 148.863 12.823 1.00 12.57 103 LEU A CA 1
ATOM 642 C C . LEU A 1 104 ? 17.072 150.275 13.188 1.00 14.41 103 LEU A C 1
ATOM 643 O O . LEU A 1 104 ? 16.576 151.255 12.617 1.00 15.66 103 LEU A O 1
ATOM 648 N N . ASP A 1 105 ? 18.001 150.365 14.139 1.00 13.84 104 ASP A N 1
ATOM 649 C CA . ASP A 1 105 ? 18.551 151.655 14.561 1.00 14.15 104 ASP A CA 1
ATOM 650 C C . ASP A 1 105 ? 19.268 152.388 13.428 1.00 14.36 104 ASP A C 1
ATOM 651 O O . ASP A 1 105 ? 19.169 153.617 13.301 1.00 15.34 104 ASP A O 1
ATOM 656 N N . GLY A 1 106 ? 19.997 151.637 12.583 1.00 13.16 105 GLY A N 1
ATOM 657 C CA . GLY A 1 106 ? 20.631 152.196 11.403 1.00 14.18 105 GLY A CA 1
ATOM 658 C C . GLY A 1 106 ? 19.615 152.772 10.423 1.00 12.94 105 GLY A C 1
ATOM 659 O O . GLY A 1 106 ? 19.844 153.851 9.856 1.00 14.95 105 GLY A O 1
ATOM 660 N N . VAL A 1 107 ? 18.493 152.084 10.224 1.00 12.31 106 VAL A N 1
ATOM 661 C CA . VAL A 1 107 ? 17.407 152.688 9.415 1.00 14.45 106 VAL A CA 1
ATOM 662 C C . VAL A 1 107 ? 16.873 153.964 10.112 1.00 13.53 106 VAL A C 1
ATOM 663 O O . VAL A 1 107 ? 16.707 155.022 9.435 1.00 14.67 106 VAL A O 1
ATOM 667 N N . ALA A 1 108 ? 16.662 153.901 11.425 1.00 13.94 107 ALA A N 1
ATOM 668 C CA . ALA A 1 108 ? 16.139 155.057 12.169 1.00 14.81 107 ALA A CA 1
ATOM 669 C C . ALA A 1 108 ? 17.107 156.275 12.193 1.00 16.10 107 ALA A C 1
ATOM 670 O O . ALA A 1 108 ? 16.670 157.415 12.343 1.00 16.34 107 ALA A O 1
ATOM 672 N N . ALA A 1 109 ? 18.402 156.023 11.982 1.00 14.93 108 ALA A N 1
ATOM 673 C CA . ALA A 1 109 ? 19.436 157.022 11.912 1.00 14.47 108 ALA A CA 1
ATOM 674 C C . ALA A 1 109 ? 19.735 157.432 10.456 1.00 15.24 108 ALA A C 1
ATOM 675 O O . ALA A 1 109 ? 20.439 158.389 10.233 1.00 15.33 108 ALA A O 1
ATOM 677 N N . GLY A 1 110 ? 19.181 156.699 9.479 1.00 13.71 109 GLY A N 1
ATOM 678 C CA . GLY A 1 110 ? 19.542 156.855 8.074 1.00 14.32 109 GLY A CA 1
ATOM 679 C C . GLY A 1 110 ? 20.973 156.501 7.714 1.00 14.90 109 GLY A C 1
ATOM 680 O O . GLY A 1 110 ? 21.439 156.891 6.663 1.00 14.13 109 GLY A O 1
ATOM 681 N N . THR A 1 111 ? 21.665 155.756 8.576 1.00 13.34 110 THR A N 1
ATOM 682 C CA . THR A 1 111 ? 23.098 155.448 8.366 1.00 14.91 110 THR A CA 1
ATOM 683 C C . THR A 1 111 ? 23.277 154.152 7.540 1.00 15.68 110 THR A C 1
ATOM 684 O O . THR A 1 111 ? 24.362 153.873 7.046 1.00 17.07 110 THR A O 1
ATOM 688 N N . GLN A 1 112 ? 22.184 153.407 7.378 1.00 15.81 111 GLN A N 1
ATOM 689 C CA . GLN A 1 112 ? 22.174 152.109 6.683 1.00 13.23 111 GLN A CA 1
ATOM 690 C C . GLN A 1 112 ? 20.996 152.066 5.762 1.00 15.62 111 GLN A C 1
ATOM 691 O O . GLN A 1 112 ? 19.971 152.675 6.022 1.00 15.26 111 GLN A O 1
ATOM 697 N N . PRO A 1 113 ? 21.157 151.378 4.642 1.00 15.16 112 PRO A N 1
ATOM 698 C CA . PRO A 1 113 ? 19.955 151.087 3.877 1.00 16.53 112 PRO A CA 1
ATOM 699 C C . PRO A 1 113 ? 19.094 150.053 4.582 1.00 15.91 112 PRO A C 1
ATOM 700 O O . PRO A 1 113 ? 19.476 149.522 5.658 1.00 15.01 112 PRO A O 1
ATOM 704 N N . TYR A 1 114 ? 17.926 149.770 3.999 1.00 12.99 113 TYR A N 1
ATOM 705 C CA . TYR A 1 114 ? 17.188 148.608 4.403 1.00 13.62 113 TYR A CA 1
ATOM 706 C C . TYR A 1 114 ? 17.900 147.383 3.825 1.00 17.84 113 TYR A C 1
ATOM 707 O O . TYR A 1 114 ? 18.332 147.413 2.657 1.00 17.12 113 TYR A O 1
ATOM 716 N N . PHE A 1 115 ? 17.987 146.325 4.630 1.00 17.25 114 PHE A N 1
ATOM 717 C CA . PHE A 1 115 ? 18.529 145.019 4.219 1.00 14.35 114 PHE A CA 1
ATOM 718 C C . PHE A 1 115 ? 17.343 144.056 4.244 1.00 15.54 114 PHE A C 1
ATOM 719 O O . PHE A 1 115 ? 16.684 143.855 5.305 1.00 15.71 114 PHE A O 1
ATOM 727 N N . TYR A 1 116 ? 17.050 143.485 3.072 1.00 14.91 115 TYR A N 1
ATOM 728 C CA . TYR A 1 116 ? 15.918 142.580 2.915 1.00 11.79 115 TYR A CA 1
ATOM 729 C C . TYR A 1 116 ? 16.368 141.275 2.303 1.00 13.52 115 TYR A C 1
ATOM 730 O O . TYR A 1 116 ? 17.070 141.270 1.252 1.00 15.15 115 TYR A O 1
ATOM 739 N N . ASN A 1 117 ? 15.938 140.181 2.915 1.00 12.49 116 ASN A N 1
ATOM 740 C CA . ASN A 1 117 ? 16.135 138.879 2.336 1.00 12.93 116 ASN A CA 1
ATOM 741 C C . ASN A 1 117 ? 14.797 138.334 1.879 1.00 16.63 116 ASN A C 1
ATOM 742 O O . ASN A 1 117 ? 13.784 138.483 2.561 1.00 16.63 116 ASN A O 1
ATOM 747 N N . LEU A 1 118 ? 14.819 137.622 0.749 1.00 14.22 117 LEU A N 1
ATOM 748 C CA . LEU A 1 118 ? 13.616 137.099 0.136 1.00 15.91 117 LEU A CA 1
ATOM 749 C C . LEU A 1 118 ? 13.771 135.592 -0.066 1.00 17.37 117 LEU A C 1
ATOM 750 O O . LEU A 1 118 ? 14.812 135.131 -0.559 1.00 16.81 117 LEU A O 1
ATOM 755 N N . PHE A 1 119 ? 12.758 134.851 0.382 1.00 15.83 118 PHE A N 1
ATOM 756 C CA . PHE A 1 119 ? 12.676 133.402 0.293 1.00 15.05 118 PHE A CA 1
ATOM 757 C C . PHE A 1 119 ? 11.471 133.102 -0.618 1.00 17.16 118 PHE A C 1
ATOM 758 O O . PHE A 1 119 ? 10.378 133.570 -0.329 1.00 14.05 118 PHE A O 1
ATOM 766 N N . VAL A 1 120 ? 11.669 132.377 -1.737 1.00 16.07 119 VAL A N 1
ATOM 767 C CA . VAL A 1 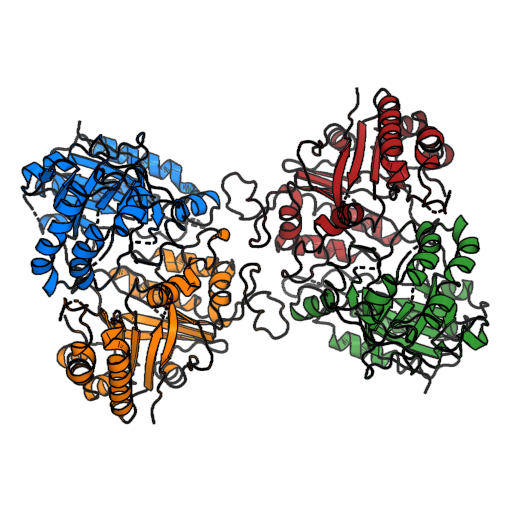120 ? 10.533 131.969 -2.594 1.00 16.19 119 VAL A CA 1
ATOM 768 C C . VAL A 1 120 ? 10.612 130.451 -2.727 1.00 18.47 119 VAL A C 1
ATOM 769 O O . VAL A 1 120 ? 11.537 129.917 -3.375 1.00 15.81 119 VAL A O 1
ATOM 773 N N . ARG A 1 121 ? 9.690 129.767 -2.043 1.00 15.49 120 ARG A N 1
ATOM 774 C CA . ARG A 1 121 ? 9.715 128.315 -1.906 1.00 15.70 120 ARG A CA 1
ATOM 775 C C . ARG A 1 121 ? 8.819 127.678 -2.961 1.00 15.19 120 ARG A C 1
ATOM 776 O O . ARG A 1 121 ? 7.673 128.083 -3.086 1.00 14.72 120 ARG A O 1
ATOM 784 N N . PHE A 1 122 ? 9.347 126.685 -3.655 1.00 15.54 121 PHE A N 1
ATOM 785 C CA . PHE A 1 122 ? 8.574 125.895 -4.648 1.00 17.10 121 PHE A CA 1
ATOM 786 C C . PHE A 1 122 ? 8.637 124.426 -4.308 1.00 14.73 121 PHE A C 1
ATOM 787 O O . PHE A 1 122 ? 9.597 123.971 -3.693 1.00 15.06 121 PHE A O 1
ATOM 795 N N . ALA A 1 123 ? 7.632 123.672 -4.765 1.00 17.55 122 ALA A N 1
ATOM 796 C CA . ALA A 1 123 ? 7.477 122.242 -4.427 1.00 17.61 122 ALA A CA 1
ATOM 797 C C . ALA A 1 123 ? 8.614 121.353 -4.933 1.00 18.25 122 ALA A C 1
ATOM 798 O O . ALA A 1 123 ? 8.959 120.350 -4.299 1.00 19.43 122 ALA A O 1
ATOM 800 N N . ASP A 1 124 ? 9.164 121.708 -6.089 1.00 19.20 123 ASP A N 1
ATOM 801 C CA . ASP A 1 124 ? 10.170 120.895 -6.767 1.00 21.16 123 ASP A CA 1
ATOM 802 C C . ASP A 1 124 ? 10.792 121.752 -7.850 1.00 21.18 123 ASP A C 1
ATOM 803 O O . ASP A 1 124 ? 10.336 122.884 -8.105 1.00 19.20 123 ASP A O 1
ATOM 808 N N . GLY A 1 125 ? 11.813 121.202 -8.496 1.00 22.25 124 GLY A N 1
ATOM 809 C CA . GLY A 1 125 ? 12.502 121.891 -9.569 1.00 23.41 124 GLY A CA 1
ATOM 810 C C . GLY A 1 125 ? 11.636 122.265 -10.774 1.00 22.22 124 GLY A C 1
ATOM 811 O O . GLY A 1 125 ? 11.881 123.302 -11.397 1.00 22.58 124 GLY A O 1
ATOM 812 N N . ARG A 1 126 ? 10.637 121.441 -11.116 1.00 24.48 125 ARG A N 1
ATOM 813 C CA . ARG A 1 126 ? 9.765 121.738 -12.262 1.00 23.44 125 ARG A CA 1
ATOM 814 C C . ARG A 1 126 ? 8.937 123.005 -11.980 1.00 23.69 125 ARG A C 1
ATOM 815 O O . ARG A 1 126 ? 8.895 123.924 -12.822 1.00 23.09 125 ARG A O 1
ATOM 817 N N . ALA A 1 127 ? 8.322 123.065 -10.794 1.00 21.61 126 ALA A N 1
ATOM 818 C CA . ALA A 1 127 ? 7.605 124.280 -10.342 1.00 21.95 126 ALA A CA 1
ATOM 819 C C . ALA A 1 127 ? 8.508 125.516 -10.368 1.00 21.64 126 ALA A C 1
ATOM 820 O O . ALA A 1 127 ? 8.111 126.562 -10.905 1.00 21.28 126 ALA A O 1
ATOM 822 N N . ALA A 1 128 ? 9.735 125.374 -9.846 1.00 21.09 127 ALA A N 1
ATOM 823 C CA . ALA A 1 128 ? 10.663 126.489 -9.771 1.00 22.80 127 ALA A CA 1
ATOM 824 C C . ALA A 1 128 ? 11.029 126.977 -11.161 1.00 23.69 127 ALA A C 1
ATOM 825 O O . ALA A 1 128 ? 10.952 128.182 -11.469 1.00 23.00 127 ALA A O 1
ATOM 827 N N . ARG A 1 129 ? 11.377 126.015 -12.003 1.00 27.48 128 ARG A N 1
ATOM 828 C CA . ARG A 1 129 ? 11.725 126.264 -13.389 1.00 28.42 128 ARG A CA 1
ATOM 829 C C . ARG A 1 129 ? 10.590 126.948 -14.171 1.00 28.31 128 ARG A C 1
ATOM 830 O O . ARG A 1 129 ? 10.854 127.838 -14.994 1.00 29.83 128 ARG A O 1
ATOM 838 N N . ALA A 1 130 ? 9.339 126.558 -13.908 1.00 26.00 129 ALA A N 1
ATOM 839 C CA . ALA A 1 130 ? 8.194 127.099 -14.622 1.00 23.75 129 ALA A CA 1
ATOM 840 C C . ALA A 1 130 ? 7.807 128.499 -14.180 1.00 24.11 129 ALA A C 1
ATOM 841 O O . ALA A 1 130 ? 7.113 129.207 -14.911 1.00 20.03 129 ALA A O 1
ATOM 843 N N . ALA A 1 131 ? 8.256 128.897 -12.989 1.00 22.95 130 ALA A N 1
ATOM 844 C CA . ALA A 1 131 ? 7.723 130.075 -12.331 1.00 22.63 130 ALA A CA 1
ATOM 845 C C . ALA A 1 131 ? 8.124 131.362 -13.024 1.00 21.96 130 ALA A C 1
ATOM 846 O O . ALA A 1 131 ? 7.447 132.376 -12.870 1.00 23.08 130 ALA A O 1
ATOM 848 N N . GLY A 1 132 ? 9.226 131.319 -13.774 1.00 18.88 131 GLY A N 1
ATOM 849 C CA . GLY A 1 132 ? 9.749 132.491 -14.445 1.00 20.41 131 GLY A CA 1
ATOM 850 C C . GLY A 1 132 ? 10.135 133.599 -13.471 1.00 19.69 131 GLY A C 1
ATOM 851 O O . GLY A 1 132 ? 9.919 134.780 -13.740 1.00 22.89 131 GLY A O 1
ATOM 852 N N . PHE A 1 133 ? 10.707 133.224 -12.340 1.00 21.67 132 PHE A N 1
ATOM 853 C CA . PHE A 1 133 ? 11.080 134.209 -11.298 1.00 20.94 132 PHE A CA 1
ATOM 854 C C . PHE A 1 133 ? 12.126 135.242 -11.740 1.00 19.30 132 PHE A C 1
ATOM 855 O O . PHE A 1 133 ? 12.013 136.444 -11.396 1.00 20.54 132 PHE A O 1
ATOM 863 N N . GLU A 1 134 ? 13.148 134.796 -12.467 1.00 17.41 133 GLU A N 1
ATOM 864 C CA . GLU A 1 134 ? 14.185 135.688 -12.963 1.00 18.33 133 GLU A CA 1
ATOM 865 C C . GLU A 1 134 ? 13.593 136.857 -13.772 1.00 20.46 133 GLU A C 1
ATOM 866 O O . GLU A 1 134 ? 13.982 138.025 -13.585 1.00 20.46 133 GLU A O 1
ATOM 872 N N . ALA A 1 135 ? 12.639 136.553 -14.656 1.00 18.07 134 ALA A N 1
ATOM 873 C CA . ALA A 1 135 ? 11.922 137.593 -15.393 1.00 19.98 134 ALA A CA 1
ATOM 874 C C . ALA A 1 135 ? 11.189 138.568 -14.463 1.00 18.07 134 ALA A C 1
ATOM 875 O O . ALA A 1 135 ? 11.273 139.813 -14.619 1.00 20.79 134 ALA A O 1
ATOM 877 N N . LEU A 1 136 ? 10.445 138.005 -13.526 1.00 17.88 135 LEU A N 1
ATOM 878 C CA . LEU A 1 136 ? 9.680 138.813 -12.570 1.00 18.40 135 LEU A CA 1
ATOM 879 C C . LEU A 1 136 ? 10.625 139.750 -11.773 1.00 18.70 135 LEU A C 1
ATOM 880 O O . LEU A 1 136 ? 10.330 140.952 -11.543 1.00 18.89 135 LEU A O 1
ATOM 885 N N . PHE A 1 137 ? 11.770 139.203 -11.386 1.00 18.39 136 PHE A N 1
ATOM 886 C CA . PHE A 1 137 ? 12.749 139.923 -10.597 1.00 15.58 136 PHE A CA 1
ATOM 887 C C . PHE A 1 137 ? 13.339 141.028 -11.436 1.00 19.01 136 PHE A C 1
ATOM 888 O O . PHE A 1 137 ? 13.486 142.151 -10.978 1.00 16.41 136 PHE A O 1
ATOM 896 N N . GLU A 1 138 ? 13.662 140.710 -12.701 1.00 17.20 137 GLU A N 1
ATOM 897 C CA . GLU A 1 138 ? 14.257 141.694 -13.584 1.00 20.37 137 GLU A CA 1
ATOM 898 C C . GLU A 1 138 ? 13.288 142.838 -13.843 1.00 19.99 137 GLU A C 1
ATOM 899 O O . GLU A 1 138 ? 13.689 143.993 -13.935 1.00 20.30 137 GLU A O 1
ATOM 905 N N . THR A 1 139 ? 12.006 142.518 -13.954 1.00 21.03 138 THR A N 1
ATOM 906 C CA . THR A 1 139 ? 11.035 143.520 -14.347 1.00 21.06 138 THR A CA 1
ATOM 907 C C . THR A 1 139 ? 10.681 144.406 -13.195 1.00 20.80 138 THR A C 1
ATOM 908 O O . THR A 1 139 ? 10.619 145.623 -13.347 1.00 20.49 138 THR A O 1
ATOM 912 N N . HIS A 1 140 ? 10.469 143.791 -12.043 1.00 18.17 139 HIS A N 1
ATOM 913 C CA . HIS A 1 140 ? 9.825 144.456 -10.929 1.00 19.43 139 HIS A CA 1
ATOM 914 C C . HIS A 1 140 ? 10.777 144.919 -9.822 1.00 18.23 139 HIS A C 1
ATOM 915 O O . HIS A 1 140 ? 10.575 145.997 -9.232 1.00 21.69 139 HIS A O 1
ATOM 922 N N . ILE A 1 141 ? 11.803 144.121 -9.541 1.00 18.80 140 ILE A N 1
ATOM 923 C CA . ILE A 1 141 ? 12.663 144.357 -8.362 1.00 17.23 140 ILE A CA 1
ATOM 924 C C . ILE A 1 141 ? 14.025 144.954 -8.728 1.00 18.43 140 ILE A C 1
ATOM 925 O O . ILE A 1 141 ? 14.421 145.973 -8.194 1.00 17.27 140 ILE A O 1
ATOM 930 N N . HIS A 1 142 ? 14.717 144.347 -9.683 1.00 17.21 141 HIS A N 1
ATOM 931 C CA . HIS A 1 142 ? 16.055 144.794 -10.057 1.00 18.75 141 HIS A CA 1
ATOM 932 C C . HIS A 1 142 ? 16.202 146.314 -10.248 1.00 20.04 141 HIS A C 1
ATOM 933 O O . HIS A 1 142 ? 17.218 146.902 -9.846 1.00 19.57 141 HIS A O 1
ATOM 940 N N . PRO A 1 143 ? 15.221 146.964 -10.897 1.00 20.24 142 PRO A N 1
ATOM 941 C CA . PRO A 1 143 ? 15.409 148.392 -11.112 1.00 20.63 142 PRO A CA 1
ATOM 942 C C . PRO A 1 143 ? 15.429 149.244 -9.854 1.00 21.11 142 PRO A C 1
ATOM 943 O O . PRO A 1 143 ? 15.906 150.364 -9.892 1.00 25.29 142 PRO A O 1
ATOM 947 N N . LEU A 1 144 ? 14.942 148.716 -8.750 1.00 21.16 143 LEU A N 1
ATOM 948 C CA . LEU A 1 144 ? 14.922 149.441 -7.494 1.00 20.70 143 LEU A CA 1
ATOM 949 C C . LEU A 1 144 ? 16.161 149.255 -6.639 1.00 20.82 143 LEU A C 1
ATOM 950 O O . LEU A 1 144 ? 16.297 149.927 -5.601 1.00 22.86 143 LEU A O 1
ATOM 955 N N . LEU A 1 145 ? 17.073 148.383 -7.061 1.00 19.89 144 LEU A N 1
ATOM 956 C CA . LEU A 1 145 ? 18.292 148.071 -6.278 1.00 18.38 144 LEU A CA 1
ATOM 957 C C . LEU A 1 145 ? 19.523 148.916 -6.652 1.00 21.99 144 LEU A C 1
ATOM 958 O O . LEU A 1 145 ? 20.601 148.386 -6.945 1.00 26.70 144 LEU A O 1
ATOM 963 N N . HIS A 1 146 ? 19.351 150.226 -6.657 1.00 22.61 145 HIS A N 1
ATOM 964 C CA . HIS A 1 146 ? 20.418 151.149 -6.921 1.00 24.70 145 HIS A CA 1
ATOM 965 C C . HIS A 1 146 ? 20.412 152.173 -5.778 1.00 26.00 145 HIS A C 1
ATOM 966 O O . HIS A 1 146 ? 19.374 152.442 -5.172 1.00 24.36 145 HIS A O 1
ATOM 973 N N . ALA A 1 147 ? 21.585 152.697 -5.463 1.00 27.62 146 ALA A N 1
ATOM 974 C CA . ALA A 1 147 ? 21.711 153.809 -4.529 1.00 28.88 146 ALA A CA 1
ATOM 975 C C . ALA A 1 147 ? 21.379 155.113 -5.257 1.00 32.78 146 ALA A C 1
ATOM 976 O O . ALA A 1 147 ? 21.148 155.135 -6.464 1.00 31.97 146 ALA A O 1
ATOM 986 N N . ALA A 1 149 ? 22.084 159.110 -6.546 1.00 48.76 148 ALA A N 1
ATOM 987 C CA . ALA A 1 149 ? 23.109 160.050 -6.992 1.00 50.10 148 ALA A CA 1
ATOM 988 C C . ALA A 1 149 ? 22.589 161.466 -6.735 1.00 51.07 148 ALA A C 1
ATOM 989 O O . ALA A 1 149 ? 23.339 162.356 -6.318 1.00 53.92 148 ALA A O 1
ATOM 991 N N . ASP A 1 154 ? 19.867 156.345 -10.432 1.00 46.28 153 ASP A N 1
ATOM 992 C CA . ASP A 1 154 ? 20.916 157.356 -10.389 1.00 45.33 153 ASP A CA 1
ATOM 993 C C . ASP A 1 154 ? 22.302 156.739 -10.084 1.00 44.13 153 ASP A C 1
ATOM 994 O O . ASP A 1 154 ? 23.173 156.694 -10.975 1.00 44.56 153 ASP A O 1
ATOM 996 N N . GLY A 1 155 ? 22.493 156.245 -8.854 1.00 41.29 154 GLY A N 1
ATOM 997 C CA . GLY A 1 155 ? 23.820 155.815 -8.344 1.00 37.54 154 GLY A CA 1
ATOM 998 C C . GLY A 1 155 ? 24.233 154.352 -8.518 1.00 35.13 154 GLY A C 1
ATOM 999 O O . GLY A 1 155 ? 23.607 153.602 -9.258 1.00 36.24 154 GLY A O 1
ATOM 1000 N N . PRO A 1 156 ? 25.305 153.927 -7.827 1.00 33.14 155 PRO A N 1
ATOM 1001 C CA . PRO A 1 156 ? 25.762 152.544 -8.023 1.00 31.94 155 PRO A CA 1
ATOM 1002 C C . PRO A 1 156 ? 24.695 151.494 -7.759 1.00 27.54 155 PRO A C 1
ATOM 1003 O O . PRO A 1 156 ? 23.861 151.662 -6.874 1.00 25.73 155 PRO A O 1
ATOM 1007 N N . GLU A 1 157 ? 24.756 150.401 -8.521 1.00 25.34 156 GLU A N 1
ATOM 1008 C CA . GLU A 1 157 ? 23.878 149.272 -8.305 1.00 22.45 156 GLU A CA 1
ATOM 1009 C C . GLU A 1 157 ? 24.336 148.549 -7.049 1.00 21.23 156 GLU A C 1
ATOM 1010 O O . GLU A 1 157 ? 25.502 148.229 -6.893 1.00 19.86 156 GLU A O 1
ATOM 1016 N N . LEU A 1 158 ? 23.382 148.285 -6.169 1.00 19.87 157 LEU A N 1
ATOM 1017 C CA . LEU A 1 158 ? 23.624 147.505 -4.977 1.00 19.22 157 LEU A CA 1
ATOM 1018 C C . LEU A 1 158 ? 23.389 146.046 -5.352 1.00 17.55 157 LEU A C 1
ATOM 1019 O O . LEU A 1 158 ? 22.248 145.599 -5.533 1.00 18.58 157 LEU A O 1
ATOM 1024 N N . LEU A 1 159 ? 24.474 145.293 -5.489 1.00 18.79 158 LEU A N 1
ATOM 1025 C CA . LEU A 1 159 ? 24.386 143.893 -5.970 1.00 16.89 158 LEU A CA 1
ATOM 1026 C C . LEU A 1 159 ? 23.759 143.010 -4.910 1.00 17.82 158 LEU A C 1
ATOM 1027 O O . LEU A 1 159 ? 23.996 143.168 -3.722 1.00 16.98 158 LEU A O 1
ATOM 1032 N N . ALA A 1 160 ? 22.907 142.095 -5.357 1.00 18.36 159 ALA A N 1
ATOM 1033 C CA . ALA A 1 160 ? 22.205 141.199 -4.481 1.00 16.14 159 ALA A CA 1
ATOM 1034 C C . ALA A 1 160 ? 22.945 139.905 -4.510 1.00 17.82 159 ALA A C 1
ATOM 1035 O O . ALA A 1 160 ? 23.452 139.499 -5.572 1.00 16.95 159 ALA A O 1
ATOM 1037 N N . TYR A 1 161 ? 22.961 139.231 -3.368 1.00 17.56 160 TYR A N 1
ATOM 1038 C CA . TYR A 1 161 ? 23.348 137.835 -3.302 1.00 17.42 160 TYR A CA 1
ATOM 1039 C C . TYR A 1 161 ? 22.167 137.014 -3.773 1.00 17.57 160 TYR A C 1
ATOM 1040 O O . TYR A 1 161 ? 21.040 137.249 -3.324 1.00 12.99 160 TYR A O 1
ATOM 1049 N N . ARG A 1 162 ? 22.410 136.066 -4.686 1.00 16.86 161 ARG A N 1
ATOM 1050 C CA A ARG A 1 162 ? 21.340 135.218 -5.220 0.70 16.24 161 ARG A CA 1
ATOM 1051 C CA B ARG A 1 162 ? 21.352 135.208 -5.214 0.30 17.02 161 ARG A CA 1
ATOM 1052 C C . ARG A 1 162 ? 21.745 133.757 -5.038 1.00 18.18 161 ARG A C 1
ATOM 1053 O O . ARG A 1 162 ? 22.892 133.402 -5.276 1.00 17.24 161 ARG A O 1
ATOM 1068 N N . ALA A 1 163 ? 20.812 132.925 -4.600 1.00 15.42 162 ALA A N 1
ATOM 1069 C CA . ALA A 1 163 ? 21.043 131.498 -4.493 1.00 17.35 162 ALA A CA 1
ATOM 1070 C C . ALA A 1 163 ? 19.793 130.690 -4.836 1.00 16.25 162 ALA A C 1
ATOM 1071 O O . ALA A 1 163 ? 18.653 131.203 -4.813 1.00 14.90 162 ALA A O 1
ATOM 1073 N N . VAL A 1 164 ? 20.033 129.401 -5.068 1.00 15.99 163 VAL A N 1
ATOM 1074 C CA . VAL A 1 164 ? 19.001 128.394 -4.980 1.00 15.90 163 VAL A CA 1
ATOM 1075 C C . VAL A 1 164 ? 19.349 127.505 -3.816 1.00 16.49 163 VAL A C 1
ATOM 1076 O O . VAL A 1 164 ? 20.460 127.005 -3.760 1.00 15.56 163 VAL A O 1
ATOM 1080 N N . LEU A 1 165 ? 18.408 127.313 -2.884 1.00 14.41 164 LEU A N 1
ATOM 1081 C CA . LEU A 1 165 ? 18.650 126.578 -1.634 1.00 14.29 164 LEU A CA 1
ATOM 1082 C C . LEU A 1 165 ? 17.728 125.377 -1.522 1.00 16.40 164 LEU A C 1
ATOM 1083 O O . LEU A 1 165 ? 16.532 125.487 -1.869 1.00 16.55 164 LEU A O 1
ATOM 1088 N N . GLN A 1 166 ? 18.274 124.262 -1.010 1.00 16.60 165 GLN A N 1
ATOM 1089 C CA . GLN A 1 166 ? 17.513 123.056 -0.645 1.00 18.34 165 GLN A CA 1
ATOM 1090 C C . GLN A 1 166 ? 17.324 122.945 0.843 1.00 17.78 165 GLN A C 1
ATOM 1091 O O . GLN A 1 166 ? 18.221 123.263 1.627 1.00 19.71 165 GLN A O 1
ATOM 1097 N N . SER A 1 167 ? 16.136 122.516 1.231 1.00 17.58 166 SER A N 1
ATOM 1098 C CA . SER A 1 167 ? 15.780 122.325 2.633 1.00 17.65 166 SER A CA 1
ATOM 1099 C C . SER A 1 167 ? 16.158 120.919 3.031 1.00 18.19 166 SER A C 1
ATOM 1100 O O . SER A 1 167 ? 15.403 119.970 2.755 1.00 18.81 166 SER A O 1
ATOM 1103 N N . VAL A 1 168 ? 17.300 120.783 3.702 1.00 15.91 167 VAL A N 1
ATOM 1104 C CA . VAL A 1 168 ? 17.856 119.473 4.062 1.00 19.28 167 VAL A CA 1
ATOM 1105 C C . VAL A 1 168 ? 17.043 118.717 5.094 1.00 19.11 167 VAL A C 1
ATOM 1106 O O . VAL A 1 168 ? 16.868 117.501 5.015 1.00 18.37 167 VAL A O 1
ATOM 1110 N N . VAL A 1 169 ? 16.596 119.428 6.100 1.00 18.37 168 VAL A N 1
ATOM 1111 C CA . VAL A 1 169 ? 15.858 118.868 7.199 1.00 17.97 168 VAL A CA 1
ATOM 1112 C C . VAL A 1 169 ? 15.230 120.082 7.911 1.00 18.36 168 VAL A C 1
ATOM 1113 O O . VAL A 1 169 ? 15.713 121.197 7.788 1.00 18.05 168 VAL A O 1
ATOM 1117 N N . ALA A 1 170 ? 14.112 119.874 8.574 1.00 16.66 169 ALA A N 1
ATOM 1118 C CA . ALA A 1 170 ? 13.394 120.964 9.217 1.00 17.85 169 ALA A CA 1
ATOM 1119 C C . ALA A 1 170 ? 12.746 120.387 10.470 1.00 17.92 169 ALA A C 1
ATOM 1120 O O . ALA A 1 170 ? 12.735 119.157 10.662 1.00 19.39 169 ALA A O 1
ATOM 1122 N N . GLY A 1 171 ? 12.217 121.264 11.314 1.00 17.19 170 GLY A N 1
ATOM 1123 C CA . GLY A 1 171 ? 11.682 120.870 12.605 1.00 16.01 170 GLY A CA 1
ATOM 1124 C C . GLY A 1 171 ? 10.965 122.016 13.287 1.00 17.77 170 GLY A C 1
ATOM 1125 O O . GLY A 1 171 ? 11.135 123.192 12.903 1.00 17.24 170 GLY A O 1
ATOM 1126 N N . ASP A 1 172 ? 10.122 121.660 14.249 1.00 16.73 171 ASP A N 1
ATOM 1127 C CA . ASP A 1 172 ? 9.435 122.621 15.095 1.00 17.32 171 ASP A CA 1
ATOM 1128 C C . ASP A 1 172 ? 9.384 122.047 16.527 1.00 17.00 171 ASP A C 1
ATOM 1129 O O . ASP A 1 172 ? 10.197 121.230 16.871 1.00 18.52 171 ASP A O 1
ATOM 1134 N N . ARG A 1 173 ? 8.480 122.529 17.374 1.00 16.77 172 ARG A N 1
ATOM 1135 C CA . ARG A 1 173 ? 8.475 122.163 18.770 1.00 17.83 172 ARG A CA 1
ATOM 1136 C C . ARG A 1 173 ? 7.932 120.753 19.014 1.00 23.34 172 ARG A C 1
ATOM 1137 O O . ARG A 1 173 ? 8.062 120.219 20.129 1.00 23.02 172 ARG A O 1
ATOM 1145 N N . HIS A 1 174 ? 7.372 120.161 17.963 1.00 22.24 173 HIS A N 1
ATOM 1146 C CA . HIS A 1 174 ? 6.655 118.896 18.085 1.00 27.47 173 HIS A CA 1
ATOM 1147 C C . HIS A 1 174 ? 7.229 117.745 17.276 1.00 25.92 173 HIS A C 1
ATOM 1148 O O . HIS A 1 174 ? 6.898 116.597 17.557 1.00 28.08 173 HIS A O 1
ATOM 1155 N N . ALA A 1 175 ? 8.040 118.023 16.264 1.00 24.01 174 ALA A N 1
ATOM 1156 C CA . ALA A 1 175 ? 8.458 116.967 15.338 1.00 23.89 174 ALA A CA 1
ATOM 1157 C C . ALA A 1 175 ? 9.618 117.417 14.493 1.00 24.11 174 ALA A C 1
ATOM 1158 O O . ALA A 1 175 ? 9.878 118.619 14.366 1.00 19.93 174 ALA A O 1
ATOM 1160 N N . ILE A 1 176 ? 10.295 116.439 13.891 1.00 19.46 175 ILE A N 1
ATOM 1161 C CA . ILE A 1 176 ? 11.362 116.697 12.932 1.00 22.18 175 ILE A CA 1
ATOM 1162 C C . ILE A 1 176 ? 10.901 116.167 11.565 1.00 22.86 175 ILE A C 1
ATOM 1163 O O . ILE A 1 176 ? 10.383 115.063 11.491 1.00 23.94 175 ILE A O 1
ATOM 1168 N N . TYR A 1 177 ? 11.090 116.962 10.513 1.00 20.31 176 TYR A N 1
ATOM 1169 C CA . TYR A 1 177 ? 10.597 116.701 9.187 1.00 22.54 176 TYR A CA 1
ATOM 1170 C C . TYR A 1 177 ? 11.763 116.337 8.286 1.00 24.39 176 TYR A C 1
ATOM 1171 O O . TYR A 1 177 ? 12.659 117.151 8.053 1.00 19.92 176 TYR A O 1
ATOM 1180 N N . ARG A 1 178 ? 11.755 115.093 7.796 1.00 23.72 177 ARG A N 1
ATOM 1181 C CA A ARG A 1 178 ? 12.896 114.545 7.055 0.50 25.25 177 ARG A CA 1
ATOM 1182 C CA B ARG A 1 178 ? 12.898 114.563 7.050 0.50 25.08 177 ARG A CA 1
ATOM 1183 C C . ARG A 1 178 ? 12.574 114.190 5.600 1.00 24.44 177 ARG A C 1
ATOM 1184 O O . ARG A 1 178 ? 13.436 114.318 4.729 1.00 25.75 177 ARG A O 1
ATOM 1199 N N . GLY A 1 179 ? 11.358 113.721 5.329 1.00 22.75 178 GLY A N 1
ATOM 1200 C CA . GLY A 1 179 ? 10.991 113.412 3.946 1.00 21.86 178 GLY A CA 1
ATOM 1201 C C . GLY A 1 179 ? 10.648 114.623 3.113 1.00 23.78 178 GLY A C 1
ATOM 1202 O O . GLY A 1 179 ? 10.269 115.665 3.670 1.00 23.53 178 GLY A O 1
ATOM 1203 N N . ALA A 1 180 ? 10.745 114.485 1.784 1.00 21.24 179 ALA A N 1
ATOM 1204 C CA . ALA A 1 180 ? 10.456 115.568 0.846 1.00 23.47 179 ALA A CA 1
ATOM 1205 C C . ALA A 1 180 ? 9.064 116.161 1.085 1.00 23.53 179 ALA A C 1
ATOM 1206 O O . ALA A 1 180 ? 8.899 117.398 1.156 1.00 20.84 179 ALA A O 1
ATOM 1208 N N . GLU A 1 181 ? 8.063 115.290 1.216 1.00 23.22 180 GLU A N 1
ATOM 1209 C CA . GLU A 1 181 ? 6.687 115.732 1.450 1.00 23.00 180 GLU A CA 1
ATOM 1210 C C . GLU A 1 181 ? 6.445 116.342 2.875 1.00 22.61 180 GLU A C 1
ATOM 1211 O O . GLU A 1 181 ? 5.724 117.323 3.023 1.00 19.47 180 GLU A O 1
ATOM 1217 N N . GLU A 1 182 ? 7.028 115.747 3.910 1.00 21.85 181 GLU A N 1
ATOM 1218 C CA . GLU A 1 182 ? 6.958 116.293 5.263 1.00 23.87 181 GLU A CA 1
ATOM 1219 C C . GLU A 1 182 ? 7.566 117.745 5.293 1.00 22.40 181 GLU A C 1
ATOM 1220 O O . GLU A 1 182 ? 7.048 118.630 5.971 1.00 21.87 181 GLU A O 1
ATOM 1226 N N . ILE A 1 183 ? 8.672 117.945 4.576 1.00 18.75 182 ILE A N 1
ATOM 1227 C CA . ILE A 1 183 ? 9.324 119.256 4.519 1.00 19.55 182 ILE A CA 1
ATOM 1228 C C . ILE A 1 183 ? 8.493 120.241 3.690 1.00 20.31 182 ILE A C 1
ATOM 1229 O O . ILE A 1 183 ? 8.310 121.397 4.096 1.00 16.26 182 ILE A O 1
ATOM 1234 N N . ARG A 1 184 ? 7.946 119.807 2.548 1.00 17.94 183 ARG A N 1
ATOM 1235 C CA . ARG A 1 184 ? 6.991 120.658 1.821 1.00 22.01 183 ARG A CA 1
ATOM 1236 C C . ARG A 1 184 ? 5.868 121.176 2.723 1.00 21.35 183 ARG A C 1
ATOM 1237 O O . ARG A 1 184 ? 5.511 122.361 2.721 1.00 23.51 183 ARG A O 1
ATOM 1245 N N . SER A 1 185 ? 5.287 120.261 3.475 1.00 20.53 184 SER A N 1
ATOM 1246 C CA . SER A 1 185 ? 4.171 120.593 4.320 1.00 20.75 184 SER A CA 1
ATOM 1247 C C . SER A 1 185 ? 4.574 121.618 5.380 1.00 22.28 184 SER A C 1
ATOM 1248 O O . SER A 1 185 ? 3.870 122.590 5.636 1.00 22.72 184 SER A O 1
ATOM 1251 N N . PHE A 1 186 ? 5.726 121.388 5.994 1.00 20.03 185 PHE A N 1
ATOM 1252 C CA . PHE A 1 186 ? 6.318 122.379 6.925 1.00 19.14 185 PHE A CA 1
ATOM 1253 C C . PHE A 1 186 ? 6.419 123.761 6.298 1.00 19.66 185 PHE A C 1
ATOM 1254 O O . PHE A 1 186 ? 6.052 124.762 6.926 1.00 23.61 185 PHE A O 1
ATOM 1262 N N . LEU A 1 187 ? 6.933 123.823 5.074 1.00 17.57 186 LEU A N 1
ATOM 1263 C CA . LEU A 1 187 ? 7.059 125.060 4.324 1.00 18.75 186 LEU A CA 1
ATOM 1264 C C . LEU A 1 187 ? 5.725 125.708 3.927 1.00 21.52 186 LEU A C 1
ATOM 1265 O O . LEU A 1 187 ? 5.689 126.917 3.629 1.00 18.88 186 LEU A O 1
ATOM 1270 N N . ARG A 1 188 ? 4.653 124.910 3.912 1.00 21.38 187 ARG A N 1
ATOM 1271 C CA . ARG A 1 188 ? 3.316 125.435 3.620 1.00 24.72 187 ARG A CA 1
ATOM 1272 C C . ARG A 1 188 ? 2.675 126.145 4.792 1.00 25.74 187 ARG A C 1
ATOM 1273 O O . ARG A 1 188 ? 1.734 126.887 4.561 1.00 28.81 187 ARG A O 1
ATOM 1281 N N . ARG A 1 189 ? 3.141 125.899 6.025 1.00 25.93 188 ARG A N 1
ATOM 1282 C CA . ARG A 1 189 ? 2.596 126.528 7.237 1.00 28.16 188 ARG A CA 1
ATOM 1283 C C . ARG A 1 189 ? 3.661 127.320 8.024 1.00 20.32 188 ARG A C 1
ATOM 1284 O O . ARG A 1 189 ? 3.944 127.011 9.182 1.00 19.26 188 ARG A O 1
ATOM 1292 N N . PRO A 1 190 ? 4.242 128.340 7.387 1.00 22.70 189 PRO A N 1
ATOM 1293 C CA . PRO A 1 190 ? 5.300 129.067 8.122 1.00 21.37 189 PRO A CA 1
ATOM 1294 C C . PRO A 1 190 ? 4.748 129.735 9.357 1.00 19.91 189 PRO A C 1
ATOM 1295 O O . PRO A 1 190 ? 3.635 130.233 9.338 1.00 19.12 189 PRO A O 1
ATOM 1299 N N . VAL A 1 191 ? 5.515 129.728 10.447 1.00 17.24 190 VAL A N 1
ATOM 1300 C CA . VAL A 1 191 ? 5.075 130.333 11.698 1.00 18.15 190 VAL A CA 1
ATOM 1301 C C . VAL A 1 191 ? 5.273 131.848 11.744 1.00 16.96 190 VAL A C 1
ATOM 1302 O O . VAL A 1 191 ? 4.608 132.544 12.541 1.00 16.61 190 VAL A O 1
ATOM 1306 N N . GLU A 1 192 ? 6.086 132.381 10.829 1.00 15.37 191 GLU A N 1
ATOM 1307 C CA . GLU A 1 192 ? 6.532 133.785 10.948 1.00 15.30 191 GLU A CA 1
ATOM 1308 C C . GLU A 1 192 ? 5.578 134.807 10.343 1.00 15.82 191 GLU A C 1
ATOM 1309 O O . GLU A 1 192 ? 5.978 135.666 9.569 1.00 18.17 191 GLU A O 1
ATOM 1315 N N . LEU A 1 193 ? 4.309 134.705 10.705 1.00 17.18 192 LEU A N 1
ATOM 1316 C CA . LEU A 1 193 ? 3.325 135.679 10.294 1.00 20.14 192 LEU A CA 1
ATOM 1317 C C . LEU A 1 193 ? 3.737 137.035 10.899 1.00 19.65 192 LEU A C 1
ATOM 1318 O O . LEU A 1 193 ? 4.045 137.117 12.093 1.00 18.51 192 LEU A O 1
ATOM 1323 N N . PRO A 1 194 ? 3.817 138.079 10.053 1.00 19.58 193 PRO A N 1
ATOM 1324 C CA . PRO A 1 194 ? 4.299 139.376 10.489 1.00 20.43 193 PRO A CA 1
ATOM 1325 C C . PRO A 1 194 ? 3.649 139.879 11.791 1.00 19.03 193 PRO A C 1
ATOM 1326 O O . PRO A 1 194 ? 4.358 140.356 12.664 1.00 19.35 193 PRO A O 1
ATOM 1330 N N . GLU A 1 195 ? 2.338 139.727 11.929 1.00 17.38 194 GLU A N 1
ATOM 1331 C CA . GLU A 1 195 ? 1.657 140.283 13.118 1.00 23.60 194 GLU A CA 1
ATOM 1332 C C . GLU A 1 195 ? 2.090 139.627 14.444 1.00 22.75 194 GLU A C 1
ATOM 1333 O O . GLU A 1 195 ? 1.904 140.239 15.501 1.00 22.22 194 GLU A O 1
ATOM 1339 N N . ARG A 1 196 ? 2.683 138.432 14.381 1.00 22.44 195 ARG A N 1
ATOM 1340 C CA A ARG A 1 196 ? 3.154 137.715 15.574 0.50 20.80 195 ARG A CA 1
ATOM 1341 C CA B ARG A 1 196 ? 3.144 137.747 15.578 0.50 20.39 195 ARG A CA 1
ATOM 1342 C C . ARG A 1 196 ? 4.496 138.282 16.086 1.00 19.87 195 ARG A C 1
ATOM 1343 O O . ARG A 1 196 ? 4.960 137.891 17.134 1.00 17.96 195 ARG A O 1
ATOM 1358 N N . GLU A 1 197 ? 5.131 139.145 15.305 1.00 19.60 196 GLU A N 1
ATOM 1359 C CA . GLU A 1 197 ? 6.397 139.779 15.696 1.00 18.85 196 GLU A CA 1
ATOM 1360 C C . GLU A 1 197 ? 7.439 138.737 16.153 1.00 17.99 196 GLU A C 1
ATOM 1361 O O . GLU A 1 197 ? 8.226 138.954 17.079 1.00 16.53 196 GLU A O 1
ATOM 1367 N N . THR A 1 198 ? 7.517 137.612 15.431 1.00 14.03 197 THR A N 1
ATOM 1368 C CA . THR A 1 198 ? 8.618 136.670 15.615 1.00 14.94 197 THR A CA 1
ATOM 1369 C C . THR A 1 198 ? 9.954 137.249 15.159 1.00 15.27 197 THR A C 1
ATOM 1370 O O . THR A 1 198 ? 10.029 138.184 14.346 1.00 16.75 197 THR A O 1
ATOM 1374 N N . VAL A 1 199 ? 11.014 136.655 15.698 1.00 16.72 198 VAL A N 1
ATOM 1375 C CA . VAL A 1 199 ? 12.371 136.999 15.321 1.00 14.65 198 VAL A CA 1
ATOM 1376 C C . VAL A 1 199 ? 12.998 135.826 14.591 1.00 12.55 198 VAL A C 1
ATOM 1377 O O . VAL A 1 199 ? 13.145 134.753 15.160 1.00 14.43 198 VAL A O 1
ATOM 1381 N N . THR A 1 200 ? 13.385 136.053 13.339 1.00 11.92 199 THR A N 1
ATOM 1382 C CA . THR A 1 200 ? 14.125 135.073 12.549 1.00 13.23 199 THR A CA 1
ATOM 1383 C C . THR A 1 200 ? 15.648 135.230 12.730 1.00 14.33 199 THR A C 1
ATOM 1384 O O . THR A 1 200 ? 16.136 136.348 12.917 1.00 15.02 199 THR A O 1
ATOM 1388 N N . VAL A 1 201 ? 16.350 134.104 12.785 1.00 13.90 200 VAL A N 1
ATOM 1389 C CA . VAL A 1 201 ? 17.794 134.064 12.666 1.00 12.97 200 VAL A CA 1
ATOM 1390 C C . VAL A 1 201 ? 18.175 133.298 11.405 1.00 15.93 200 VAL A C 1
ATOM 1391 O O . VAL A 1 201 ? 17.471 132.367 11.010 1.00 14.64 200 VAL A O 1
ATOM 1395 N N . GLU A 1 202 ? 19.249 133.738 10.770 1.00 13.66 201 GLU A N 1
ATOM 1396 C CA . GLU A 1 202 ? 19.891 133.024 9.707 1.00 13.09 201 GLU A CA 1
ATOM 1397 C C . GLU A 1 202 ? 21.360 132.859 10.008 1.00 14.20 201 GLU A C 1
ATOM 1398 O O . GLU A 1 202 ? 22.153 133.818 9.889 1.00 14.72 201 GLU A O 1
ATOM 1404 N N . ASN A 1 203 ? 21.715 131.666 10.434 1.00 12.42 202 ASN A N 1
ATOM 1405 C CA . ASN A 1 203 ? 23.101 131.382 10.761 1.00 14.34 202 ASN A CA 1
ATOM 1406 C C . ASN A 1 203 ? 23.832 130.944 9.496 1.00 17.04 202 ASN A C 1
ATOM 1407 O O . ASN A 1 203 ? 23.559 129.870 8.951 1.00 14.68 202 ASN A O 1
ATOM 1412 N N . HIS A 1 204 ? 24.693 131.816 9.008 1.00 16.66 203 HIS A N 1
ATOM 1413 C CA . HIS A 1 204 ? 25.403 131.624 7.757 1.00 17.01 203 HIS A CA 1
ATOM 1414 C C . HIS A 1 204 ? 26.757 131.032 8.039 1.00 18.52 203 HIS A C 1
ATOM 1415 O O . HIS A 1 204 ? 27.522 131.598 8.823 1.00 16.00 203 HIS A O 1
ATOM 1422 N N . VAL A 1 205 ? 27.049 129.901 7.402 1.00 16.13 204 VAL A N 1
ATOM 1423 C CA . VAL A 1 205 ? 28.377 129.301 7.473 1.00 17.89 204 VAL A CA 1
ATOM 1424 C C . VAL A 1 205 ? 28.742 128.729 6.098 1.00 17.75 204 VAL A C 1
ATOM 1425 O O . VAL A 1 205 ? 27.855 128.450 5.251 1.00 16.97 204 VAL A O 1
ATOM 1437 N N . VAL A 1 207 ? 31.208 125.425 4.776 1.00 17.76 206 VAL A N 1
ATOM 1438 C CA A VAL A 1 207 ? 31.918 124.206 5.144 0.50 17.22 206 VAL A CA 1
ATOM 1439 C CA B VAL A 1 207 ? 31.998 124.268 5.156 0.50 17.36 206 VAL A CA 1
ATOM 1440 C C . VAL A 1 207 ? 32.721 123.755 3.901 1.00 19.04 206 VAL A C 1
ATOM 1441 O O . VAL A 1 207 ? 32.282 124.003 2.774 1.00 18.60 206 VAL A O 1
ATOM 1448 N N . PRO A 1 208 ? 33.906 123.125 4.088 1.00 16.60 207 PRO A N 1
ATOM 1449 C CA . PRO A 1 208 ? 34.619 122.631 2.916 1.00 17.89 207 PRO A CA 1
ATOM 1450 C C . PRO A 1 208 ? 33.738 121.650 2.125 1.00 17.56 207 PRO A C 1
ATOM 1451 O O . PRO A 1 208 ? 33.067 120.808 2.721 1.00 16.00 207 PRO A O 1
ATOM 1455 N N . GLU A 1 209 ? 33.731 121.818 0.809 1.00 17.00 208 GLU A N 1
ATOM 1456 C CA . GLU A 1 209 ? 32.905 121.012 -0.106 1.00 18.11 208 GLU A CA 1
ATOM 1457 C C . GLU A 1 209 ? 33.158 119.500 0.058 1.00 18.83 208 GLU A C 1
ATOM 1458 O O . GLU A 1 209 ? 32.225 118.700 0.022 1.00 19.49 208 GLU A O 1
ATOM 1464 N N . ASP A 1 210 ? 34.413 119.118 0.286 1.00 18.88 209 ASP A N 1
ATOM 1465 C CA . ASP A 1 210 ? 34.747 117.706 0.484 1.00 20.25 209 ASP A CA 1
ATOM 1466 C C . ASP A 1 210 ? 34.346 117.182 1.857 1.00 21.68 209 ASP A C 1
ATOM 1467 O O . ASP A 1 210 ? 34.479 116.003 2.125 1.00 22.51 209 ASP A O 1
ATOM 1472 N N . LYS A 1 211 ? 33.880 118.055 2.742 1.00 21.52 210 LYS A N 1
ATOM 1473 C CA . LYS A 1 211 ? 33.435 117.632 4.062 1.00 22.35 210 LYS A CA 1
ATOM 1474 C C . LYS A 1 211 ? 31.911 117.728 4.222 1.00 21.66 210 LYS A C 1
ATOM 1475 O O . LYS A 1 211 ? 31.368 117.181 5.173 1.00 23.15 210 LYS A O 1
ATOM 1481 N N . HIS A 1 212 ? 31.223 118.436 3.325 1.00 22.22 211 HIS A N 1
ATOM 1482 C CA . HIS A 1 212 ? 29.799 118.779 3.565 1.00 21.39 211 HIS A CA 1
ATOM 1483 C C . HIS A 1 212 ? 28.867 117.573 3.704 1.00 21.70 211 HIS A C 1
ATOM 1484 O O . HIS A 1 212 ? 27.978 117.607 4.546 1.00 21.71 211 HIS A O 1
ATOM 1491 N N . ALA A 1 213 ? 29.094 116.497 2.935 1.00 22.45 212 ALA A N 1
ATOM 1492 C CA . ALA A 1 213 ? 28.192 115.315 2.992 1.00 24.84 212 ALA A CA 1
ATOM 1493 C C . ALA A 1 213 ? 28.220 114.674 4.375 1.00 25.94 212 ALA A C 1
ATOM 1494 O O . ALA A 1 213 ? 27.176 114.369 4.960 1.00 26.31 212 ALA A O 1
ATOM 1496 N N . ALA A 1 214 ? 29.434 114.491 4.888 1.00 26.69 213 ALA A N 1
ATOM 1497 C CA . ALA A 1 214 ? 29.657 113.900 6.204 1.00 26.88 213 ALA A CA 1
ATOM 1498 C C . ALA A 1 214 ? 29.202 114.808 7.333 1.00 27.69 213 ALA A C 1
ATOM 1499 O O . ALA A 1 214 ? 28.825 114.355 8.408 1.00 28.26 213 ALA A O 1
ATOM 1501 N N . TRP A 1 215 ? 29.216 116.109 7.079 1.00 27.40 214 TRP A N 1
ATOM 1502 C CA . TRP A 1 215 ? 28.844 117.081 8.085 1.00 25.62 214 TRP A CA 1
ATOM 1503 C C . TRP A 1 215 ? 27.316 117.154 8.289 1.00 25.59 214 TRP A C 1
ATOM 1504 O O . TRP A 1 215 ? 26.840 117.320 9.414 1.00 26.84 214 TRP A O 1
ATOM 1515 N N . GLU A 1 216 ? 26.548 117.009 7.217 1.00 25.05 215 GLU A N 1
ATOM 1516 C CA . GLU A 1 216 ? 25.097 117.210 7.319 1.00 24.10 215 GLU A CA 1
ATOM 1517 C C . GLU A 1 216 ? 24.401 116.408 8.417 1.00 24.01 215 GLU A C 1
ATOM 1518 O O . GLU A 1 216 ? 23.549 116.938 9.118 1.00 23.51 215 GLU A O 1
ATOM 1524 N N . PRO A 1 217 ? 24.770 115.140 8.605 1.00 26.89 216 PRO A N 1
ATOM 1525 C CA . PRO A 1 217 ? 24.137 114.365 9.684 1.00 27.82 216 PRO A CA 1
ATOM 1526 C C . PRO A 1 217 ? 24.405 114.899 11.084 1.00 30.18 216 PRO A C 1
ATOM 1527 O O . PRO A 1 217 ? 23.585 114.725 12.004 1.00 32.02 216 PRO A O 1
ATOM 1531 N N . GLN A 1 218 ? 25.546 115.556 11.254 1.00 30.31 217 GLN A N 1
ATOM 1532 C CA . GLN A 1 218 ? 25.868 116.186 12.519 1.00 31.33 217 GLN A CA 1
ATOM 1533 C C . GLN A 1 218 ? 24.970 117.378 12.785 1.00 29.07 217 GLN A C 1
ATOM 1534 O O . GLN A 1 218 ? 24.531 117.583 13.914 1.00 28.33 217 GLN A O 1
ATOM 1540 N N . VAL A 1 219 ? 24.696 118.154 11.741 1.00 29.35 218 VAL A N 1
ATOM 1541 C CA . VAL A 1 219 ? 23.821 119.340 11.852 1.00 29.34 218 VAL A CA 1
ATOM 1542 C C . VAL A 1 219 ? 22.424 118.935 12.301 1.00 27.75 218 VAL A C 1
ATOM 1543 O O . VAL A 1 219 ? 21.735 119.692 12.977 1.00 26.17 218 VAL A O 1
ATOM 1547 N N . ALA A 1 220 ? 22.005 117.724 11.958 1.00 26.51 219 ALA A N 1
ATOM 1548 C CA . ALA A 1 220 ? 20.613 117.319 12.207 1.00 25.31 219 ALA A CA 1
ATOM 1549 C C . ALA A 1 220 ? 20.281 117.187 13.704 1.00 24.42 219 ALA A C 1
ATOM 1550 O O . ALA A 1 220 ? 19.150 117.458 14.098 1.00 20.72 219 ALA A O 1
ATOM 1552 N N . ILE A 1 221 ? 21.263 116.839 14.539 1.00 22.21 220 ILE A N 1
ATOM 1553 C CA . ILE A 1 221 ? 21.095 116.851 16.013 1.00 22.70 220 ILE A CA 1
ATOM 1554 C C . ILE A 1 221 ? 20.646 118.231 16.556 1.00 22.15 220 ILE A C 1
ATOM 1555 O O . ILE A 1 221 ? 19.937 118.314 17.554 1.00 20.78 220 ILE A O 1
ATOM 1560 N N . LEU A 1 222 ? 21.049 119.304 15.895 1.00 22.74 221 LEU A N 1
ATOM 1561 C CA . LEU A 1 222 ? 20.560 120.650 16.275 1.00 21.59 221 LEU A CA 1
ATOM 1562 C C . LEU A 1 222 ? 19.036 120.767 16.190 1.00 23.13 221 LEU A C 1
ATOM 1563 O O . LEU A 1 222 ? 18.408 121.499 16.968 1.00 19.14 221 LEU A O 1
ATOM 1568 N N . LEU A 1 223 ? 18.405 119.986 15.303 1.00 20.45 222 LEU A N 1
ATOM 1569 C CA . LEU A 1 223 ? 16.948 120.008 15.246 1.00 21.19 222 LEU A CA 1
ATOM 1570 C C . LEU A 1 223 ? 16.339 119.304 16.469 1.00 19.15 222 LEU A C 1
ATOM 1571 O O . LEU A 1 223 ? 15.289 119.711 16.962 1.00 18.77 222 LEU A O 1
ATOM 1576 N N . GLN A 1 224 ? 16.973 118.248 16.963 1.00 19.18 223 GLN A N 1
ATOM 1577 C CA . GLN A 1 224 ? 16.503 117.586 18.193 1.00 20.45 223 GLN A CA 1
ATOM 1578 C C . GLN A 1 224 ? 16.674 118.534 19.383 1.00 18.80 223 GLN A C 1
ATOM 1579 O O . GLN A 1 224 ? 15.769 118.667 20.221 1.00 18.03 223 GLN A O 1
ATOM 1585 N N . VAL A 1 225 ? 17.840 119.175 19.474 1.00 16.68 224 VAL A N 1
ATOM 1586 C CA . VAL A 1 225 ? 18.042 120.208 20.514 1.00 18.46 224 VAL A CA 1
ATOM 1587 C C . VAL A 1 225 ? 16.937 121.297 20.440 1.00 17.30 224 VAL A C 1
ATOM 1588 O O . VAL A 1 225 ? 16.292 121.633 21.444 1.00 19.19 224 VAL A O 1
ATOM 1592 N N . ALA A 1 226 ? 16.671 121.806 19.242 1.00 18.27 225 ALA A N 1
ATOM 1593 C CA . ALA A 1 226 ? 15.649 122.848 19.054 1.00 16.85 225 ALA A CA 1
ATOM 1594 C C . ALA A 1 226 ? 14.247 122.355 19.428 1.00 16.55 225 ALA A C 1
ATOM 1595 O O . ALA A 1 226 ? 13.442 123.092 19.994 1.00 17.33 225 ALA A O 1
ATOM 1597 N N . GLN A 1 227 ? 13.928 121.096 19.095 1.00 17.59 226 GLN A N 1
ATOM 1598 C CA . GLN A 1 227 ? 12.609 120.561 19.423 1.00 15.64 226 GLN A CA 1
ATOM 1599 C C . GLN A 1 227 ? 12.393 120.483 20.920 1.00 16.05 226 GLN A C 1
ATOM 1600 O O . GLN A 1 227 ? 11.309 120.737 21.398 1.00 18.99 226 GLN A O 1
ATOM 1606 N N . ASP A 1 228 ? 13.457 120.125 21.644 1.00 19.13 227 ASP A N 1
ATOM 1607 C CA . ASP A 1 228 ? 13.334 119.641 23.007 1.00 19.18 227 ASP A CA 1
ATOM 1608 C C . ASP A 1 228 ? 13.745 120.598 24.112 1.00 19.86 227 ASP A C 1
ATOM 1609 O O . ASP A 1 228 ? 13.316 120.408 25.248 1.00 20.84 227 ASP A O 1
ATOM 1614 N N . THR A 1 229 ? 14.628 121.560 23.816 1.00 18.55 228 THR A N 1
ATOM 1615 C CA . THR A 1 229 ? 15.282 122.323 24.884 1.00 18.21 228 THR A CA 1
ATOM 1616 C C . THR A 1 229 ? 14.627 123.686 25.144 1.00 16.99 228 THR A C 1
ATOM 1617 O O . THR A 1 229 ? 14.277 124.423 24.219 1.00 15.74 228 THR A O 1
ATOM 1621 N N . PHE A 1 230 ? 14.468 123.963 26.432 1.00 16.86 229 PHE A N 1
ATOM 1622 C CA . PHE A 1 230 ? 14.007 125.236 26.933 1.00 15.87 229 PHE A CA 1
ATOM 1623 C C . PHE A 1 230 ? 14.400 125.377 28.416 1.00 15.81 229 PHE A C 1
ATOM 1624 O O . PHE A 1 230 ? 14.838 124.408 29.044 1.00 16.43 229 PHE A O 1
ATOM 1632 N N . GLU A 1 231 ? 14.281 126.595 28.925 1.00 12.79 230 GLU A N 1
ATOM 1633 C CA . GLU A 1 231 ? 14.561 126.911 30.327 1.00 15.99 230 GLU A CA 1
ATOM 1634 C C . GLU A 1 231 ? 13.481 127.813 30.888 1.00 15.44 230 GLU A C 1
ATOM 1635 O O . GLU A 1 231 ? 13.067 128.764 30.225 1.00 15.89 230 GLU A O 1
ATOM 1641 N N . PRO A 1 232 ? 13.046 127.557 32.130 1.00 14.41 231 PRO A N 1
ATOM 1642 C CA . PRO A 1 232 ? 13.404 126.427 32.968 1.00 16.25 231 PRO A CA 1
ATOM 1643 C C . PRO A 1 232 ? 12.780 125.129 32.431 1.00 16.30 231 PRO A C 1
ATOM 1644 O O . PRO A 1 232 ? 11.689 125.142 31.837 1.00 14.04 231 PRO A O 1
ATOM 1648 N N . GLN A 1 233 ? 13.435 124.010 32.688 1.00 15.30 232 GLN A N 1
ATOM 1649 C CA . GLN A 1 233 ? 13.037 122.728 32.068 1.00 15.86 232 GLN A CA 1
ATOM 1650 C C . GLN A 1 233 ? 11.723 122.180 32.604 1.00 16.08 232 GLN A C 1
ATOM 1651 O O . GLN A 1 233 ? 11.048 121.368 31.933 1.00 15.29 232 GLN A O 1
ATOM 1657 N N . ASP A 1 234 ? 11.328 122.645 33.785 1.00 15.45 233 ASP A N 1
ATOM 1658 C CA . ASP A 1 234 ? 10.046 122.244 34.339 1.00 14.39 233 ASP A CA 1
ATOM 1659 C C . ASP A 1 234 ? 8.894 123.202 34.092 1.00 12.55 233 ASP A C 1
ATOM 1660 O O . ASP A 1 234 ? 7.832 122.980 34.626 1.00 13.78 233 ASP A O 1
ATOM 1665 N N . GLU A 1 235 ? 9.077 124.195 33.229 1.00 12.26 234 GLU A N 1
ATOM 1666 C CA . GLU A 1 235 ? 8.040 125.187 32.965 1.00 12.59 234 GLU A CA 1
ATOM 1667 C C . GLU A 1 235 ? 6.747 124.446 32.559 1.00 13.92 234 GLU A C 1
ATOM 1668 O O . GLU A 1 235 ? 6.805 123.588 31.677 1.00 12.39 234 GLU A O 1
ATOM 1674 N N . PRO A 1 236 ? 5.611 124.760 33.221 1.00 13.56 235 PRO A N 1
ATOM 1675 C CA . PRO A 1 236 ? 4.455 123.863 33.121 1.00 13.73 235 PRO A CA 1
ATOM 1676 C C . PRO A 1 236 ? 3.825 123.716 31.742 1.00 13.64 235 PRO A C 1
ATOM 1677 O O . PRO A 1 236 ? 3.275 122.634 31.450 1.00 9.75 235 PRO A O 1
ATOM 1681 N N . SER A 1 237 ? 3.850 124.781 30.933 1.00 12.48 236 SER A N 1
ATOM 1682 C CA . SER A 1 237 ? 3.282 124.709 29.583 1.00 14.44 236 SER A CA 1
ATOM 1683 C C . SER A 1 237 ? 4.163 123.970 28.577 1.00 14.85 236 SER A C 1
ATOM 1684 O O . SER A 1 237 ? 3.729 123.731 27.434 1.00 13.28 236 SER A O 1
ATOM 1687 N N . GLY A 1 238 ? 5.362 123.583 28.995 1.00 13.57 237 GLY A N 1
ATOM 1688 C CA . GLY A 1 238 ? 6.281 122.821 28.166 1.00 11.56 237 GLY A CA 1
ATOM 1689 C C . GLY A 1 238 ? 6.980 123.551 27.075 1.00 14.48 237 GLY A C 1
ATOM 1690 O O . GLY A 1 238 ? 7.468 122.901 26.156 1.00 12.98 237 GLY A O 1
ATOM 1691 N N . VAL A 1 239 ? 7.084 124.895 27.197 1.00 12.45 238 VAL A N 1
ATOM 1692 C CA A VAL A 1 239 ? 7.659 125.785 26.207 0.50 12.10 238 VAL A CA 1
ATOM 1693 C CA B VAL A 1 239 ? 7.786 125.680 26.192 0.50 11.58 238 VAL A CA 1
ATOM 1694 C C . VAL A 1 239 ? 8.910 126.537 26.765 1.00 13.61 238 VAL A C 1
ATOM 1695 O O . VAL A 1 239 ? 9.829 126.856 26.044 1.00 15.35 238 VAL A O 1
ATOM 1702 N N . GLY A 1 240 ? 8.865 126.843 28.055 1.00 14.32 239 GLY A N 1
ATOM 1703 C CA . GLY A 1 240 ? 9.864 127.650 28.718 1.00 14.01 239 GLY A CA 1
ATOM 1704 C C . GLY A 1 240 ? 9.363 129.039 29.045 1.00 15.70 239 GLY A C 1
ATOM 1705 O O . GLY A 1 240 ? 8.255 129.413 28.648 1.00 13.67 239 GLY A O 1
ATOM 1706 N N . LEU A 1 241 ? 10.176 129.802 29.798 1.00 15.52 240 LEU A N 1
ATOM 1707 C CA . LEU A 1 241 ? 9.883 131.223 30.136 1.00 14.84 240 LEU A CA 1
ATOM 1708 C C . LEU A 1 241 ? 10.632 132.202 29.220 1.00 17.14 240 LEU A C 1
ATOM 1709 O O . LEU A 1 241 ? 11.688 131.854 28.683 1.00 14.84 240 LEU A O 1
ATOM 1714 N N . PRO A 1 242 ? 10.041 133.410 28.988 1.00 15.70 241 PRO A N 1
ATOM 1715 C CA . PRO A 1 242 ? 10.647 134.383 28.069 1.00 15.87 241 PRO A CA 1
ATOM 1716 C C . PRO A 1 242 ? 12.035 134.775 28.550 1.00 17.30 241 PRO A C 1
ATOM 1717 O O . PRO A 1 242 ? 12.241 134.992 29.724 1.00 15.37 241 PRO A O 1
ATOM 1721 N N . GLY A 1 243 ? 12.975 134.807 27.634 1.00 16.09 242 GLY A N 1
ATOM 1722 C CA . GLY A 1 243 ? 14.309 135.253 27.938 1.00 16.35 242 GLY A CA 1
ATOM 1723 C C . GLY A 1 243 ? 14.335 136.732 28.216 1.00 17.49 242 GLY A C 1
ATOM 1724 O O . GLY A 1 243 ? 13.443 137.485 27.808 1.00 13.25 242 GLY A O 1
ATOM 1725 N N . ALA A 1 244 ? 15.349 137.127 28.972 1.00 15.86 243 ALA A N 1
ATOM 1726 C CA . ALA A 1 244 ? 15.618 138.524 29.254 1.00 17.11 243 ALA A CA 1
ATOM 1727 C C . ALA A 1 244 ? 17.117 138.689 29.366 1.00 16.28 243 ALA A C 1
ATOM 1728 O O . ALA A 1 244 ? 17.869 137.732 29.591 1.00 15.70 243 ALA A O 1
ATOM 1730 N N . ARG A 1 245 ? 17.581 139.916 29.218 1.00 20.10 244 ARG A N 1
ATOM 1731 C CA A ARG A 1 245 ? 19.002 140.184 29.429 0.50 19.95 244 ARG A CA 1
ATOM 1732 C CA B ARG A 1 245 ? 18.996 140.203 29.430 0.50 19.91 244 ARG A CA 1
ATOM 1733 C C . ARG A 1 245 ? 19.497 139.599 30.744 1.00 18.70 244 ARG A C 1
ATOM 1734 O O . ARG A 1 245 ? 20.573 138.990 30.801 1.00 19.33 244 ARG A O 1
ATOM 1749 N N . ASP A 1 246 ? 18.714 139.749 31.798 1.00 20.94 245 ASP A N 1
ATOM 1750 C CA . ASP A 1 246 ? 19.135 139.354 33.136 1.00 22.45 245 ASP A CA 1
ATOM 1751 C C . ASP A 1 246 ? 18.702 137.940 33.582 1.00 22.77 245 ASP A C 1
ATOM 1752 O O . ASP A 1 246 ? 18.706 137.636 34.747 1.00 22.60 245 ASP A O 1
ATOM 1757 N N . ASN A 1 247 ? 18.339 137.065 32.652 1.00 18.24 246 ASN A N 1
ATOM 1758 C CA . ASN A 1 247 ? 18.094 135.659 33.015 1.00 16.43 246 ASN A CA 1
ATOM 1759 C C . ASN A 1 247 ? 18.674 134.766 31.935 1.00 17.30 246 ASN A C 1
ATOM 1760 O O . ASN A 1 247 ? 19.177 135.272 30.935 1.00 15.61 246 ASN A O 1
ATOM 1765 N N . ARG A 1 248 ? 18.572 133.450 32.135 1.00 13.93 247 ARG A N 1
ATOM 1766 C CA . ARG A 1 248 ? 18.985 132.455 31.158 1.00 15.17 247 ARG A CA 1
ATOM 1767 C C . ARG A 1 248 ? 17.822 131.592 30.666 1.00 15.35 247 ARG A C 1
ATOM 1768 O O . ARG A 1 248 ? 18.035 130.550 30.031 1.00 15.68 247 ARG A O 1
ATOM 1776 N N . TYR A 1 249 ? 16.612 132.074 30.923 1.00 15.16 248 TYR A N 1
ATOM 1777 C CA . TYR A 1 249 ? 15.399 131.414 30.454 1.00 14.56 248 TYR A CA 1
ATOM 1778 C C . TYR A 1 249 ? 15.259 131.559 28.970 1.00 13.35 248 TYR A C 1
ATOM 1779 O O . TYR A 1 249 ? 15.785 132.482 28.366 1.00 15.04 248 TYR A O 1
ATOM 1788 N N . TYR A 1 250 ? 14.529 130.628 28.352 1.00 13.16 249 TYR A N 1
ATOM 1789 C CA . TYR A 1 250 ? 14.073 130.829 26.994 1.00 14.32 249 TYR A CA 1
ATOM 1790 C C . TYR A 1 250 ? 12.932 129.846 26.657 1.00 15.27 249 TYR A C 1
ATOM 1791 O O . TYR A 1 250 ? 12.892 128.721 27.168 1.00 13.03 249 TYR A O 1
ATOM 1800 N N . ARG A 1 251 ? 11.999 130.342 25.858 1.00 13.76 250 ARG A N 1
ATOM 1801 C CA . ARG A 1 251 ? 11.028 129.501 25.146 1.00 15.65 250 ARG A CA 1
ATOM 1802 C C . ARG A 1 251 ? 11.712 128.786 23.980 1.00 15.74 250 ARG A C 1
ATOM 1803 O O . ARG A 1 251 ? 12.644 129.308 23.379 1.00 13.49 250 ARG A O 1
ATOM 1811 N N . LYS A 1 252 ? 11.231 127.586 23.635 1.00 15.28 251 LYS A N 1
ATOM 1812 C CA . LYS A 1 252 ? 11.747 126.857 22.485 1.00 15.38 251 LYS A CA 1
ATOM 1813 C C . LYS A 1 252 ? 11.704 127.691 21.232 1.00 14.78 251 LYS A C 1
ATOM 1814 O O . LYS A 1 252 ? 10.844 128.562 21.076 1.00 14.13 251 LYS A O 1
ATOM 1820 N N . ALA A 1 253 ? 12.621 127.401 20.312 1.00 15.38 252 ALA A N 1
ATOM 1821 C CA . ALA A 1 253 ? 12.467 127.872 18.960 1.00 14.78 252 ALA A CA 1
ATOM 1822 C C . ALA A 1 253 ? 11.031 127.524 18.491 1.00 15.38 252 ALA A C 1
ATOM 1823 O O . ALA A 1 253 ? 10.420 126.536 18.927 1.00 16.31 252 ALA A O 1
ATOM 1825 N N . LEU A 1 254 ? 10.527 128.344 17.596 1.00 15.68 253 LEU A N 1
ATOM 1826 C CA . LEU A 1 254 ? 9.239 128.066 16.936 1.00 15.41 253 LEU A CA 1
ATOM 1827 C C . LEU A 1 254 ? 9.460 127.115 15.753 1.00 17.76 253 LEU A C 1
ATOM 1828 O O . LEU A 1 254 ? 8.627 126.250 15.503 1.00 19.53 253 LEU A O 1
ATOM 1833 N N . SER A 1 255 ? 10.571 127.287 15.044 1.00 15.70 254 SER A N 1
ATOM 1834 C CA . SER A 1 255 ? 10.895 126.449 13.865 1.00 15.66 254 SER A CA 1
ATOM 1835 C C . SER A 1 255 ? 12.364 126.552 13.530 1.00 17.50 254 SER A C 1
ATOM 1836 O O . SER A 1 255 ? 13.040 127.580 13.829 1.00 15.49 254 SER A O 1
ATOM 1839 N N . THR A 1 256 ? 12.902 125.471 12.956 1.00 15.39 255 THR A N 1
ATOM 1840 C CA . THR A 1 256 ? 14.276 125.385 12.534 1.00 15.77 255 THR A CA 1
ATOM 1841 C C . THR A 1 256 ? 14.321 124.667 11.172 1.00 16.82 255 THR A C 1
ATOM 1842 O O . THR A 1 256 ? 13.611 123.675 10.965 1.00 16.83 255 THR A O 1
ATOM 1846 N N . GLU A 1 257 ? 15.141 125.191 10.265 1.00 16.45 256 GLU A N 1
ATOM 1847 C CA . GLU A 1 257 ? 15.285 124.684 8.906 1.00 17.50 256 GLU A CA 1
ATOM 1848 C C . GLU A 1 257 ? 16.739 124.803 8.438 1.00 17.17 256 GLU A C 1
ATOM 1849 O O . GLU A 1 257 ? 17.314 125.903 8.431 1.00 16.80 256 GLU A O 1
ATOM 1855 N N . ILE A 1 258 ? 17.294 123.683 7.969 1.00 16.31 257 ILE A N 1
ATOM 1856 C CA . ILE A 1 258 ? 18.657 123.654 7.443 1.00 15.98 257 ILE A CA 1
ATOM 1857 C C . ILE A 1 258 ? 18.629 123.802 5.929 1.00 16.09 257 ILE A C 1
ATOM 1858 O O . ILE A 1 258 ? 18.104 122.917 5.212 1.00 17.62 257 ILE A O 1
ATOM 1863 N N . LEU A 1 259 ? 19.157 124.924 5.444 1.00 12.59 258 LEU A N 1
ATOM 1864 C CA . LEU A 1 259 ? 19.221 125.232 4.033 1.00 14.45 258 LEU A CA 1
ATOM 1865 C C . LEU A 1 259 ? 20.638 125.067 3.463 1.00 16.22 258 LEU A C 1
ATOM 1866 O O . LEU A 1 259 ? 21.603 125.698 3.931 1.00 16.56 258 LEU A O 1
ATOM 1871 N N . ARG A 1 260 ? 20.762 124.265 2.414 1.00 15.01 259 ARG A N 1
ATOM 1872 C CA . ARG A 1 260 ? 22.035 124.053 1.743 1.00 14.94 259 ARG A CA 1
ATOM 1873 C C . ARG A 1 260 ? 21.988 124.765 0.404 1.00 15.93 259 ARG A C 1
ATOM 1874 O O . ARG A 1 260 ? 20.997 124.627 -0.361 1.00 17.74 259 ARG A O 1
ATOM 1882 N N . ASN A 1 261 ? 23.062 125.464 0.047 1.00 16.14 260 ASN A N 1
ATOM 1883 C CA . ASN A 1 261 ? 23.168 126.014 -1.308 1.00 15.53 260 ASN A CA 1
ATOM 1884 C C . ASN A 1 261 ? 23.261 124.834 -2.290 1.00 16.22 260 ASN A C 1
ATOM 1885 O O 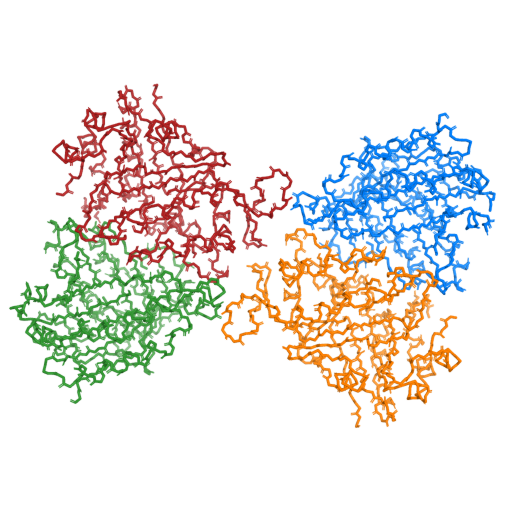. ASN A 1 261 ? 24.012 123.900 -2.056 1.00 15.06 260 ASN A O 1
ATOM 1890 N N . ALA A 1 262 ? 22.425 124.857 -3.337 1.00 15.83 261 ALA A N 1
ATOM 1891 C CA . ALA A 1 262 ? 22.338 123.736 -4.294 1.00 16.72 261 ALA A CA 1
ATOM 1892 C C . ALA A 1 262 ? 23.627 123.597 -5.116 1.00 17.18 261 ALA A C 1
ATOM 1893 O O . ALA A 1 262 ? 23.869 122.570 -5.735 1.00 16.06 261 ALA A O 1
ATOM 1895 N N . HIS A 1 263 ? 24.445 124.647 -5.112 1.00 15.93 262 HIS A N 1
ATOM 1896 C CA . HIS A 1 263 ? 25.664 124.692 -5.867 1.00 18.33 262 HIS A CA 1
ATOM 1897 C C . HIS A 1 263 ? 26.817 125.038 -4.906 1.00 18.54 262 HIS A C 1
ATOM 1898 O O . HIS A 1 263 ? 26.740 125.997 -4.162 1.00 16.74 262 HIS A O 1
ATOM 1905 N N . ALA A 1 264 ? 27.895 124.273 -4.993 1.00 17.77 263 ALA A N 1
ATOM 1906 C CA . ALA A 1 264 ? 29.098 124.563 -4.254 1.00 16.65 263 ALA A CA 1
ATOM 1907 C C . ALA A 1 264 ? 29.714 125.828 -4.837 1.00 19.50 263 ALA A C 1
ATOM 1908 O O . ALA A 1 264 ? 29.603 126.095 -6.040 1.00 18.68 263 ALA A O 1
ATOM 1910 N N . ASP A 1 265 ? 30.342 126.632 -3.984 1.00 16.82 264 ASP A N 1
ATOM 1911 C CA . ASP A 1 265 ? 31.141 127.749 -4.459 1.00 17.68 264 ASP A CA 1
ATOM 1912 C C . ASP A 1 265 ? 32.583 127.270 -4.531 1.00 18.05 264 ASP A C 1
ATOM 1913 O O . ASP A 1 265 ? 33.380 127.534 -3.641 1.00 16.65 264 ASP A O 1
ATOM 1918 N N . GLY A 1 266 ? 32.919 126.539 -5.590 1.00 19.60 265 GLY A N 1
ATOM 1919 C CA . GLY A 1 266 ? 34.249 125.930 -5.699 1.00 19.18 265 GLY A CA 1
ATOM 1920 C C . GLY A 1 266 ? 34.470 124.925 -4.574 1.00 19.74 265 GLY A C 1
ATOM 1921 O O . GLY A 1 266 ? 33.716 123.974 -4.441 1.00 19.36 265 GLY A O 1
ATOM 1922 N N . GLY A 1 267 ? 35.491 125.143 -3.736 1.00 18.71 266 GLY A N 1
ATOM 1923 C CA . GLY A 1 267 ? 35.731 124.232 -2.613 1.00 18.03 266 GLY A CA 1
ATOM 1924 C C . GLY A 1 267 ? 34.969 124.569 -1.329 1.00 18.91 266 GLY A C 1
ATOM 1925 O O . GLY A 1 267 ? 35.268 123.983 -0.274 1.00 17.72 266 GLY A O 1
ATOM 1926 N N . LEU A 1 268 ? 33.992 125.496 -1.407 1.00 16.52 267 LEU A N 1
ATOM 1927 C CA . LEU A 1 268 ? 33.152 125.813 -0.274 1.00 17.61 267 LEU A CA 1
ATOM 1928 C C . LEU A 1 268 ? 31.673 125.558 -0.582 1.00 17.13 267 LEU A C 1
ATOM 1929 O O . LEU A 1 268 ? 31.221 125.772 -1.706 1.00 20.25 267 LEU A O 1
ATOM 1934 N N . ARG A 1 269 ? 30.959 125.060 0.415 1.00 17.34 268 ARG A N 1
ATOM 1935 C CA . ARG A 1 269 ? 29.497 124.873 0.374 1.00 16.14 268 ARG A CA 1
ATOM 1936 C C . ARG A 1 269 ? 28.849 125.771 1.440 1.00 16.73 268 ARG A C 1
ATOM 1937 O O . ARG A 1 269 ? 29.130 125.637 2.649 1.00 15.97 268 ARG A O 1
ATOM 1945 N N . ALA A 1 270 ? 27.964 126.646 0.979 1.00 16.19 269 ALA A N 1
ATOM 1946 C CA . ALA A 1 270 ? 27.229 127.553 1.862 1.00 16.34 269 ALA A CA 1
ATOM 1947 C C . ALA A 1 270 ? 25.974 126.940 2.455 1.00 17.39 269 ALA A C 1
ATOM 1948 O O . ALA A 1 270 ? 25.233 126.207 1.782 1.00 16.13 269 ALA A O 1
ATOM 1950 N N . TYR A 1 271 ? 25.762 127.180 3.752 1.00 16.35 270 TYR A N 1
ATOM 1951 C CA . TYR A 1 271 ? 24.535 126.789 4.460 1.00 15.13 270 TYR A CA 1
ATOM 1952 C C . TYR A 1 271 ? 23.947 127.966 5.229 1.00 16.63 270 TYR A C 1
ATOM 1953 O O . TYR A 1 271 ? 24.678 128.919 5.628 1.00 15.64 270 TYR A O 1
ATOM 1962 N N . ILE A 1 272 ? 22.633 127.903 5.423 1.00 16.23 271 ILE A N 1
ATOM 1963 C CA . ILE A 1 272 ? 21.943 128.810 6.358 1.00 16.70 271 ILE A CA 1
ATOM 1964 C C . ILE A 1 272 ? 21.125 127.944 7.314 1.00 17.65 271 ILE A C 1
ATOM 1965 O O . ILE A 1 272 ? 20.236 127.155 6.874 1.00 16.74 271 ILE A O 1
ATOM 1978 N N . HIS A 1 274 ? 18.263 128.342 9.480 1.00 14.45 273 HIS A N 1
ATOM 1979 C CA . HIS A 1 274 ? 17.184 129.277 9.478 1.00 14.61 273 HIS A CA 1
ATOM 1980 C C . HIS A 1 274 ? 16.249 128.938 10.636 1.00 16.57 273 HIS A C 1
ATOM 1981 O O . HIS A 1 274 ? 15.611 127.875 10.683 1.00 19.40 273 HIS A O 1
ATOM 1988 N N . GLY A 1 275 ? 16.204 129.829 11.613 1.00 15.19 274 GLY A N 1
ATOM 1989 C CA . GLY A 1 275 ? 15.430 129.623 12.824 1.00 12.66 274 GLY A CA 1
ATOM 1990 C C . GLY A 1 275 ? 14.416 130.734 13.046 1.00 13.04 274 GLY A C 1
ATOM 1991 O O . GLY A 1 275 ? 14.611 131.874 12.614 1.00 14.46 274 GLY A O 1
ATOM 1992 N N . VAL A 1 276 ? 13.309 130.416 13.713 1.00 13.62 275 VAL A N 1
ATOM 1993 C CA . VAL A 1 276 ? 12.314 131.428 14.098 1.00 13.36 275 VAL A CA 1
ATOM 1994 C C . VAL A 1 276 ? 12.060 131.269 15.571 1.00 13.49 275 VAL A C 1
ATOM 1995 O O . VAL A 1 276 ? 11.888 130.161 16.067 1.00 11.40 275 VAL A O 1
ATOM 1999 N N . TRP A 1 277 ? 12.098 132.407 16.270 1.00 14.55 276 TRP A N 1
ATOM 2000 C CA . TRP A 1 277 ? 12.009 132.468 17.710 1.00 15.74 276 TRP A CA 1
ATOM 2001 C C . TRP A 1 277 ? 10.992 133.498 18.102 1.00 15.39 276 TRP A C 1
ATOM 2002 O O . TRP A 1 277 ? 10.653 134.375 17.311 1.00 12.98 276 TRP A O 1
ATOM 2013 N N . GLU A 1 278 ? 10.503 133.420 19.343 1.00 14.40 277 GLU A N 1
ATOM 2014 C CA . GLU A 1 278 ? 9.576 134.459 19.840 1.00 14.47 277 GLU A CA 1
ATOM 2015 C C . GLU A 1 278 ? 10.233 135.817 20.168 1.00 14.76 277 GLU A C 1
ATOM 2016 O O . GLU A 1 278 ? 9.577 136.891 20.122 1.00 14.06 277 GLU A O 1
ATOM 2022 N N . SER A 1 279 ? 11.517 135.779 20.460 1.00 14.75 278 SER A N 1
ATOM 2023 C CA . SER A 1 279 ? 12.276 136.985 20.748 1.00 14.04 278 SER A CA 1
ATOM 2024 C C . SER A 1 279 ? 13.776 136.824 20.583 1.00 13.02 278 SER A C 1
ATOM 2025 O O . SER A 1 279 ? 14.307 135.704 20.589 1.00 13.96 278 SER A O 1
ATOM 2028 N N . VAL A 1 280 ? 14.464 137.961 20.511 1.00 14.84 279 VAL A N 1
ATOM 2029 C CA A VAL A 1 280 ? 15.917 137.974 20.485 0.50 14.93 279 VAL A CA 1
ATOM 2030 C CA B VAL A 1 280 ? 15.928 137.982 20.494 0.50 15.29 279 VAL A CA 1
ATOM 2031 C C . VAL A 1 280 ? 16.487 137.292 21.740 1.00 14.80 279 VAL A C 1
ATOM 2032 O O . VAL A 1 280 ? 17.440 136.509 21.658 1.00 14.55 279 VAL A O 1
ATOM 2039 N N . TRP A 1 281 ? 15.899 137.572 22.901 1.00 14.70 280 TRP A N 1
ATOM 2040 C CA . TRP A 1 281 ? 16.439 136.997 24.155 1.00 14.74 280 TRP A CA 1
ATOM 2041 C C . TRP A 1 281 ? 16.309 135.476 24.253 1.00 14.65 280 TRP A C 1
ATOM 2042 O O . TRP A 1 281 ? 17.189 134.809 24.796 1.00 14.09 280 TRP A O 1
ATOM 2053 N N . ASP A 1 282 ? 15.216 134.922 23.736 1.00 14.22 281 ASP A N 1
ATOM 2054 C CA . ASP A 1 282 ? 15.081 133.479 23.686 1.00 10.84 281 ASP A CA 1
ATOM 2055 C C . ASP A 1 282 ? 16.252 132.916 22.881 1.00 9.55 281 ASP A C 1
ATOM 2056 O O . ASP A 1 282 ? 16.894 131.959 23.300 1.00 13.24 281 ASP A O 1
ATOM 2061 N N . HIS A 1 283 ? 16.511 133.488 21.712 1.00 12.33 282 HIS A N 1
ATOM 2062 C CA . HIS A 1 283 ? 17.592 132.997 20.899 1.00 12.73 282 HIS A CA 1
ATOM 2063 C C . HIS A 1 283 ? 18.942 133.084 21.628 1.00 15.38 282 HIS A C 1
ATOM 2064 O O . HIS A 1 283 ? 19.691 132.102 21.688 1.00 13.33 282 HIS A O 1
ATOM 2071 N N . GLU A 1 284 ? 19.248 134.273 22.122 1.00 12.28 283 GLU A N 1
ATOM 2072 C CA . GLU A 1 284 ? 20.544 134.479 22.778 1.00 13.34 283 GLU A CA 1
ATOM 2073 C C . GLU A 1 284 ? 20.729 133.545 23.974 1.00 10.95 283 GLU A C 1
ATOM 2074 O O . GLU A 1 284 ? 21.798 132.951 24.134 1.00 13.30 283 GLU A O 1
ATOM 2080 N N . ASN A 1 285 ? 19.684 133.377 24.783 1.00 12.77 284 ASN A N 1
ATOM 2081 C CA . ASN A 1 285 ? 19.763 132.482 25.926 1.00 11.46 284 ASN A CA 1
ATOM 2082 C C . ASN A 1 285 ? 19.862 131.011 25.543 1.00 13.64 284 ASN A C 1
ATOM 2083 O O . ASN A 1 285 ? 20.508 130.247 26.216 1.00 14.32 284 ASN A O 1
ATOM 2088 N N . SER A 1 286 ? 19.246 130.632 24.434 1.00 12.63 285 SER A N 1
ATOM 2089 C CA . SER A 1 286 ? 19.368 129.253 23.904 1.00 14.25 285 SER A CA 1
ATOM 2090 C C . SER A 1 286 ? 20.807 128.858 23.629 1.00 16.25 285 SER A C 1
ATOM 2091 O O . SER A 1 286 ? 21.191 127.708 23.846 1.00 14.85 285 SER A O 1
ATOM 2094 N N . HIS A 1 287 ? 21.603 129.839 23.216 1.00 14.76 286 HIS A N 1
ATOM 2095 C CA . HIS A 1 287 ? 23.009 129.634 22.944 1.00 14.93 286 HIS A CA 1
ATOM 2096 C C . HIS A 1 287 ? 23.875 129.415 24.187 1.00 15.98 286 HIS A C 1
ATOM 2097 O O . HIS A 1 287 ? 25.004 128.959 24.055 1.00 17.36 286 HIS A O 1
ATOM 2104 N N . LEU A 1 288 ? 23.362 129.766 25.357 1.00 16.29 287 LEU A N 1
ATOM 2105 C CA . LEU A 1 288 ? 24.105 129.591 26.624 1.00 15.46 287 LEU A CA 1
ATOM 2106 C C . LEU A 1 288 ? 23.834 128.284 27.294 1.00 16.15 287 LEU A C 1
ATOM 2107 O O . LEU A 1 288 ? 24.543 127.911 28.233 1.00 16.73 287 LEU A O 1
ATOM 2112 N N . ASP A 1 289 ? 22.819 127.574 26.824 1.00 16.52 288 ASP A N 1
ATOM 2113 C CA . ASP A 1 289 ? 22.446 126.297 27.395 1.00 16.01 288 ASP A CA 1
ATOM 2114 C C . ASP A 1 289 ? 23.516 125.266 27.091 1.00 18.59 288 ASP A C 1
ATOM 2115 O O . ASP A 1 289 ? 23.820 125.014 25.949 1.00 19.87 288 ASP A O 1
ATOM 2120 N N . PRO A 1 290 ? 24.098 124.648 28.130 1.00 19.58 289 PRO A N 1
ATOM 2121 C CA . PRO A 1 290 ? 25.083 123.563 27.904 1.00 20.96 289 PRO A CA 1
ATOM 2122 C C . PRO A 1 290 ? 24.636 122.457 26.934 1.00 19.21 289 PRO A C 1
ATOM 2123 O O . PRO A 1 290 ? 25.467 121.883 26.262 1.00 19.19 289 PRO A O 1
ATOM 2127 N N . ARG A 1 291 ? 23.338 122.174 26.862 1.00 18.59 290 ARG A N 1
ATOM 2128 C CA . ARG A 1 291 ? 22.817 121.168 25.943 1.00 17.20 290 ARG A CA 1
ATOM 2129 C C . ARG A 1 291 ? 23.040 121.591 24.495 1.00 20.35 290 ARG A C 1
ATOM 2130 O O . ARG A 1 291 ? 23.383 120.755 23.645 1.00 20.38 290 ARG A O 1
ATOM 2138 N N . PHE A 1 292 ? 22.845 122.889 24.210 1.00 17.63 291 PHE A N 1
ATOM 2139 C CA . PHE A 1 292 ? 23.094 123.419 22.898 1.00 16.96 291 PHE A CA 1
ATOM 2140 C C . PHE A 1 292 ? 24.591 123.441 22.611 1.00 18.28 291 PHE A C 1
ATOM 2141 O O . PHE A 1 292 ? 25.016 122.960 21.581 1.00 19.10 291 PHE A O 1
ATOM 2149 N N . LEU A 1 293 ? 25.380 123.976 23.545 1.00 18.26 292 LEU A N 1
ATOM 2150 C CA . LEU A 1 293 ? 26.850 124.078 23.355 1.00 17.20 292 LEU A CA 1
ATOM 2151 C C . LEU A 1 293 ? 27.463 122.718 23.026 1.00 19.11 292 LEU A C 1
ATOM 2152 O O . LEU A 1 293 ? 28.309 122.612 22.134 1.00 18.92 292 LEU A O 1
ATOM 2157 N N . ALA A 1 294 ? 27.043 121.690 23.755 1.00 20.12 293 ALA A N 1
ATOM 2158 C CA . ALA A 1 294 ? 27.561 120.325 23.557 1.00 20.71 293 ALA A CA 1
ATOM 2159 C C . ALA A 1 294 ? 27.262 119.827 22.149 1.00 22.65 293 ALA A C 1
ATOM 2160 O O . ALA A 1 294 ? 28.088 119.202 21.518 1.00 21.15 293 ALA A O 1
ATOM 2162 N N . ALA A 1 295 ? 26.057 120.092 21.665 1.00 20.02 294 ALA A N 1
ATOM 2163 C CA . ALA A 1 295 ? 25.658 119.632 20.340 1.00 19.21 294 ALA A CA 1
ATOM 2164 C C . ALA A 1 295 ? 26.262 120.466 19.205 1.00 22.40 294 ALA A C 1
ATOM 2165 O O . ALA A 1 295 ? 26.569 119.932 18.137 1.00 21.12 294 ALA A O 1
ATOM 2167 N N . ALA A 1 296 ? 26.412 121.773 19.431 1.00 19.42 295 ALA A N 1
ATOM 2168 C CA . ALA A 1 296 ? 26.883 122.716 18.388 1.00 21.64 295 ALA A CA 1
ATOM 2169 C C . ALA A 1 296 ? 28.382 122.651 18.175 1.00 20.83 295 ALA A C 1
ATOM 2170 O O . ALA A 1 296 ? 28.883 123.047 17.115 1.00 21.88 295 ALA A O 1
ATOM 2172 N N . GLY A 1 297 ? 29.093 122.176 19.186 1.00 22.45 296 GLY A N 1
ATOM 2173 C CA . GLY A 1 297 ? 30.571 122.167 19.163 1.00 23.86 296 GLY A CA 1
ATOM 2174 C C . GLY A 1 297 ? 31.133 121.439 17.967 1.00 22.65 296 GLY A C 1
ATOM 2175 O O . GLY A 1 297 ? 31.848 122.030 17.177 1.00 23.02 296 GLY A O 1
ATOM 2176 N N . PRO A 1 298 ? 30.755 120.166 17.792 1.00 26.38 297 PRO A N 1
ATOM 2177 C CA . PRO A 1 298 ? 31.123 119.384 16.621 1.00 24.67 297 PRO A CA 1
ATOM 2178 C C . PRO A 1 298 ? 30.646 119.982 15.313 1.00 23.96 297 PRO A C 1
ATOM 2179 O O . PRO A 1 298 ? 31.361 119.895 14.323 1.00 23.33 297 PRO A O 1
ATOM 2183 N N . VAL A 1 299 ? 29.466 120.614 15.297 1.00 20.97 298 VAL A N 1
ATOM 2184 C CA . VAL A 1 299 ? 28.963 121.204 14.079 1.00 22.10 298 VAL A CA 1
ATOM 2185 C C . VAL A 1 299 ? 29.791 122.412 13.678 1.00 22.86 298 VAL A C 1
ATOM 2186 O O . VAL A 1 299 ? 30.175 122.561 12.523 1.00 20.36 298 VAL A O 1
ATOM 2190 N N . GLY A 1 300 ? 30.084 123.280 14.647 1.00 20.81 299 GLY A N 1
ATOM 2191 C CA . GLY A 1 300 ? 30.887 124.475 14.385 1.00 21.93 299 GLY A CA 1
ATOM 2192 C C . GLY A 1 300 ? 32.325 124.156 14.004 1.00 19.24 299 GLY A C 1
ATOM 2193 O O . GLY A 1 300 ? 32.989 124.968 13.372 1.00 20.65 299 GLY A O 1
ATOM 2194 N N . ALA A 1 301 ? 32.801 122.973 14.369 1.00 18.26 300 ALA A N 1
ATOM 2195 C CA . ALA A 1 301 ? 34.189 122.565 14.070 1.00 19.43 300 ALA A CA 1
ATOM 2196 C C . ALA A 1 301 ? 34.513 122.572 12.565 1.00 18.90 300 ALA A C 1
ATOM 2197 O O . ALA A 1 301 ? 35.633 122.838 12.180 1.00 17.57 300 ALA A O 1
ATOM 2199 N N . ALA A 1 302 ? 33.504 122.333 11.716 1.00 19.16 301 ALA A N 1
ATOM 2200 C CA . ALA A 1 302 ? 33.711 122.192 10.270 1.00 19.06 301 ALA A CA 1
ATOM 2201 C C . ALA A 1 302 ? 33.507 123.497 9.513 1.00 18.11 301 ALA A C 1
ATOM 2202 O O . ALA A 1 302 ? 33.787 123.563 8.306 1.00 18.47 301 ALA A O 1
ATOM 2204 N N . ALA A 1 303 ? 33.031 124.533 10.196 1.00 17.61 302 ALA A N 1
ATOM 2205 C CA . ALA A 1 303 ? 32.765 125.817 9.542 1.00 19.06 302 ALA A CA 1
ATOM 2206 C C . ALA A 1 303 ? 34.057 126.561 9.348 1.00 20.93 302 ALA A C 1
ATOM 2207 O O . ALA A 1 303 ? 34.763 126.822 10.317 1.00 24.27 302 ALA A O 1
ATOM 2209 N N . VAL A 1 304 ? 34.389 126.899 8.110 1.00 17.99 303 VAL A N 1
ATOM 2210 C CA . VAL A 1 304 ? 35.633 127.599 7.839 1.00 19.36 303 VAL A CA 1
ATOM 2211 C C . VAL A 1 304 ? 35.375 129.046 7.479 1.00 17.54 303 VAL A C 1
ATOM 2212 O O . VAL A 1 304 ? 36.308 129.821 7.437 1.00 15.06 303 VAL A O 1
ATOM 2216 N N . VAL A 1 305 ? 34.115 129.379 7.194 1.00 18.27 304 VAL A N 1
ATOM 2217 C CA . VAL A 1 305 ? 33.637 130.757 7.122 1.00 17.82 304 VAL A CA 1
ATOM 2218 C C . VAL A 1 305 ? 32.382 130.871 7.977 1.00 18.15 304 VAL A C 1
ATOM 2219 O O . VAL A 1 305 ? 31.554 129.967 8.038 1.00 17.42 304 VAL A O 1
ATOM 2223 N N . GLY A 1 306 ? 32.251 132.004 8.664 1.00 19.35 305 GLY A N 1
ATOM 2224 C CA . GLY A 1 306 ? 31.205 132.192 9.650 1.00 18.33 305 GLY A CA 1
ATOM 2225 C C . GLY A 1 306 ? 31.520 131.564 10.978 1.00 19.08 305 GLY A C 1
ATOM 2226 O O . GLY A 1 306 ? 32.659 131.143 11.225 1.00 21.83 305 GLY A O 1
ATOM 2227 N N . PRO A 1 307 ? 30.534 131.480 11.877 1.00 20.07 306 PRO A N 1
ATOM 2228 C CA . PRO A 1 307 ? 29.113 131.839 11.788 1.00 17.16 306 PRO A CA 1
ATOM 2229 C C . PRO A 1 307 ? 28.865 133.306 11.919 1.00 19.18 306 PRO A C 1
ATOM 2230 O O . PRO A 1 307 ? 29.508 133.970 12.723 1.00 17.43 306 PRO A O 1
ATOM 2234 N N . VAL A 1 308 ? 27.952 133.799 11.089 1.00 15.60 307 VAL A N 1
ATOM 2235 C CA . VAL A 1 308 ? 27.346 135.108 11.205 1.00 15.80 307 VAL A CA 1
ATOM 2236 C C . VAL A 1 308 ? 25.832 134.835 11.211 1.00 17.15 307 VAL A C 1
ATOM 2237 O O . VAL A 1 308 ? 25.306 134.227 10.286 1.00 16.00 307 VAL A O 1
ATOM 2241 N N . GLU A 1 309 ? 25.148 135.309 12.255 1.00 16.34 308 GLU A N 1
ATOM 2242 C CA . GLU A 1 309 ? 23.747 135.009 12.496 1.00 14.44 308 GLU A CA 1
ATOM 2243 C C . GLU A 1 309 ? 22.964 136.255 12.860 1.00 14.79 308 GLU A C 1
ATOM 2244 O O . GLU A 1 309 ? 22.727 136.510 14.047 1.00 13.93 308 GLU A O 1
ATOM 2250 N N . PRO A 1 310 ? 22.493 136.988 11.857 1.00 13.10 309 PRO A N 1
ATOM 2251 C CA . PRO A 1 310 ? 21.655 138.138 12.110 1.00 12.01 309 PRO A CA 1
ATOM 2252 C C . PRO A 1 310 ? 20.252 137.772 12.549 1.00 13.73 309 PRO A C 1
ATOM 2253 O O . PRO A 1 310 ? 19.785 136.611 12.362 1.00 13.29 309 PRO A O 1
ATOM 2257 N N . PHE A 1 311 ? 19.585 138.778 13.093 1.00 13.60 310 PHE A N 1
ATOM 2258 C CA . PHE A 1 311 ? 18.156 138.778 13.426 1.00 14.24 310 PHE A CA 1
ATOM 2259 C C . PHE A 1 311 ? 17.363 139.432 12.309 1.00 12.34 310 PHE A C 1
ATOM 2260 O O . PHE A 1 311 ? 17.842 140.399 11.723 1.00 13.53 310 PHE A O 1
ATOM 2268 N N . TYR A 1 312 ? 16.141 138.945 12.056 1.00 13.78 311 TYR A N 1
ATOM 2269 C CA . TYR A 1 312 ? 15.267 139.541 11.055 1.00 15.16 311 TYR A CA 1
ATOM 2270 C C . TYR A 1 312 ? 13.853 139.594 11.569 1.00 13.03 311 TYR A C 1
ATOM 2271 O O . TYR A 1 312 ? 13.423 138.695 12.304 1.00 14.77 311 TYR A O 1
ATOM 2280 N N . LEU A 1 313 ? 13.129 140.605 11.116 1.00 13.33 312 LEU A N 1
ATOM 2281 C CA . LEU A 1 313 ? 11.678 140.650 11.273 1.00 12.89 312 LEU A CA 1
ATOM 2282 C C . LEU A 1 313 ? 11.004 140.320 9.899 1.00 12.36 312 LEU A C 1
ATOM 2283 O O . LEU A 1 313 ? 11.469 140.786 8.870 1.00 14.40 312 LEU A O 1
ATOM 2288 N N . THR A 1 314 ? 9.917 139.572 9.947 1.00 15.08 313 THR A N 1
ATOM 2289 C CA . THR A 1 314 ? 9.199 139.156 8.742 1.00 15.51 313 THR A CA 1
ATOM 2290 C C . THR A 1 314 ? 8.208 140.255 8.389 1.00 13.51 313 THR A C 1
ATOM 2291 O O . THR A 1 314 ? 7.291 140.534 9.132 1.00 14.22 313 THR A O 1
ATOM 2295 N N . ARG A 1 315 ? 8.434 140.894 7.235 1.00 13.63 314 ARG A N 1
ATOM 2296 C CA . ARG A 1 315 ? 7.616 141.986 6.744 1.00 12.69 314 ARG A CA 1
ATOM 2297 C C . ARG A 1 315 ? 6.504 141.547 5.780 1.00 14.94 314 ARG A C 1
ATOM 2298 O O . ARG A 1 315 ? 5.499 142.238 5.657 1.00 14.03 314 ARG A O 1
ATOM 2306 N N . ARG A 1 316 ? 6.711 140.433 5.082 1.00 14.38 315 ARG A N 1
ATOM 2307 C CA . ARG A 1 316 ? 5.646 139.825 4.281 1.00 13.97 315 ARG A CA 1
ATOM 2308 C C . ARG A 1 316 ? 5.769 138.318 4.412 1.00 13.54 315 ARG A C 1
ATOM 2309 O O . ARG A 1 316 ? 6.876 137.744 4.451 1.00 12.98 315 ARG A O 1
ATOM 2317 N N . LEU A 1 317 ? 4.611 137.671 4.452 1.00 14.65 316 LEU A N 1
ATOM 2318 C CA A LEU A 1 317 ? 4.529 136.232 4.416 0.50 13.98 316 LEU A CA 1
ATOM 2319 C CA B LEU A 1 317 ? 4.532 136.219 4.416 0.50 13.85 316 LEU A CA 1
ATOM 2320 C C . LEU A 1 317 ? 3.320 135.857 3.563 1.00 12.90 316 LEU A C 1
ATOM 2321 O O . LEU A 1 317 ? 2.197 136.230 3.873 1.00 13.66 316 LEU A O 1
ATOM 2330 N N . VAL A 1 318 ? 3.576 135.123 2.482 1.00 12.09 317 VAL A N 1
ATOM 2331 C CA . VAL A 1 318 ? 2.546 134.878 1.485 1.00 12.39 317 VAL A CA 1
ATOM 2332 C C . VAL A 1 318 ? 2.533 133.383 1.240 1.00 13.85 317 VAL A C 1
ATOM 2333 O O . VAL A 1 318 ? 3.593 132.795 1.032 1.00 14.98 317 VAL A O 1
ATOM 2337 N N . VAL A 1 319 ? 1.366 132.767 1.357 1.00 13.65 318 VAL A N 1
ATOM 2338 C CA . VAL A 1 319 ? 1.187 131.343 1.083 1.00 14.32 318 VAL A CA 1
ATOM 2339 C C . VAL A 1 319 ? 0.373 131.144 -0.206 1.00 15.06 318 VAL A C 1
ATOM 2340 O O . VAL A 1 319 ? -0.144 132.097 -0.783 1.00 13.00 318 VAL A O 1
ATOM 2344 N N . ALA A 1 320 ? 0.317 129.900 -0.671 1.00 16.01 319 ALA A N 1
ATOM 2345 C CA . ALA A 1 320 ? -0.394 129.601 -1.939 1.00 17.63 319 ALA A CA 1
ATOM 2346 C C . ALA A 1 320 ? -1.885 129.873 -1.780 1.00 19.30 319 ALA A C 1
ATOM 2347 O O . ALA A 1 320 ? -2.434 129.755 -0.691 1.00 17.91 319 ALA A O 1
ATOM 2349 N N . ASP A 1 321 ? -2.521 130.272 -2.888 1.00 21.70 320 ASP A N 1
ATOM 2350 C CA . ASP A 1 321 ? -3.975 130.332 -2.971 1.00 24.57 320 ASP A CA 1
ATOM 2351 C C . ASP A 1 321 ? -4.521 128.907 -2.863 1.00 26.84 320 ASP A C 1
ATOM 2352 O O . ASP A 1 321 ? -3.766 127.939 -2.757 1.00 25.59 320 ASP A O 1
ATOM 2358 N N . PHE B 1 22 ? 40.915 120.412 -2.372 1.00 37.40 21 PHE B N 1
ATOM 2359 C CA . PHE B 1 22 ? 40.810 121.886 -2.567 1.00 36.88 21 PHE B CA 1
ATOM 2360 C C . PHE B 1 22 ? 41.857 122.646 -1.756 1.00 35.02 21 PHE B C 1
ATOM 2361 O O . PHE B 1 22 ? 41.603 123.766 -1.330 1.00 37.15 21 PHE B O 1
ATOM 2369 N N . ASN B 1 23 ? 43.021 122.042 -1.540 1.00 31.96 22 ASN B N 1
ATOM 2370 C CA . ASN B 1 23 ? 44.100 122.672 -0.759 1.00 29.24 22 ASN B CA 1
ATOM 2371 C C . ASN B 1 23 ? 44.956 123.572 -1.657 1.00 26.43 22 ASN B C 1
ATOM 2372 O O . ASN B 1 23 ? 45.680 123.073 -2.515 1.00 25.34 22 ASN B O 1
ATOM 2377 N N . PRO B 1 24 ? 44.916 124.901 -1.435 1.00 23.30 23 PRO B N 1
ATOM 2378 C CA . PRO B 1 24 ? 45.636 125.801 -2.333 1.00 22.21 23 PRO B CA 1
ATOM 2379 C C . PRO B 1 24 ? 47.160 125.824 -2.113 1.00 20.26 23 PRO B C 1
ATOM 2380 O O . PRO B 1 24 ? 47.862 126.478 -2.881 1.00 18.95 23 PRO B O 1
ATOM 2384 N N . TRP B 1 25 ? 47.642 125.106 -1.100 1.00 19.74 24 TRP B N 1
ATOM 2385 C CA . TRP B 1 25 ? 49.050 125.119 -0.696 1.00 21.42 24 TRP B CA 1
ATOM 2386 C C . TRP B 1 25 ? 49.883 124.010 -1.301 1.00 21.72 24 TRP B C 1
ATOM 2387 O O . TRP B 1 25 ? 51.091 124.062 -1.202 1.00 22.07 24 TRP B O 1
ATOM 2398 N N . THR B 1 26 ? 49.260 123.009 -1.916 1.00 23.97 25 THR B N 1
ATOM 2399 C CA . THR B 1 26 ? 50.048 121.906 -2.497 1.00 22.87 25 THR B CA 1
ATOM 2400 C C . THR B 1 26 ? 50.944 122.447 -3.616 1.00 23.96 25 THR B C 1
ATOM 2401 O O . THR B 1 26 ? 50.683 123.509 -4.184 1.00 22.73 25 THR B O 1
ATOM 2405 N N . ASP B 1 27 ? 52.013 121.716 -3.941 1.00 27.16 26 ASP B N 1
ATOM 2406 C CA . ASP B 1 27 ? 52.879 122.120 -5.051 1.00 28.37 26 ASP B CA 1
ATOM 2407 C C . ASP B 1 27 ? 52.056 122.250 -6.345 1.00 27.51 26 ASP B C 1
ATOM 2408 O O . ASP B 1 27 ? 52.227 123.209 -7.110 1.00 27.51 26 ASP B O 1
ATOM 2413 N N . ALA B 1 28 ? 51.153 121.294 -6.569 1.00 27.51 27 ALA B N 1
ATOM 2414 C CA . ALA B 1 28 ? 50.295 121.317 -7.744 1.00 27.41 27 ALA B CA 1
ATOM 2415 C C . ALA B 1 28 ? 49.390 122.543 -7.727 1.00 27.37 27 ALA B C 1
ATOM 2416 O O . ALA B 1 28 ? 49.230 123.213 -8.752 1.00 26.83 27 ALA B O 1
ATOM 2418 N N . ALA B 1 29 ? 48.800 122.859 -6.570 1.00 27.75 28 ALA B N 1
ATOM 2419 C CA . ALA B 1 29 ? 47.938 124.048 -6.486 1.00 25.30 28 ALA B CA 1
ATOM 2420 C C . ALA B 1 29 ? 48.733 125.338 -6.754 1.00 24.78 28 ALA B C 1
ATOM 2421 O O . ALA B 1 29 ? 48.273 126.233 -7.482 1.00 24.55 28 ALA B O 1
ATOM 2423 N N . LEU B 1 30 ? 49.913 125.444 -6.158 1.00 25.20 29 LEU B N 1
ATOM 2424 C CA . LEU B 1 30 ? 50.724 126.642 -6.354 1.00 28.03 29 LEU B CA 1
ATOM 2425 C C . LEU B 1 30 ? 51.018 126.815 -7.820 1.00 32.39 29 LEU B C 1
ATOM 2426 O O . LEU B 1 30 ? 50.788 127.903 -8.380 1.00 32.82 29 LEU B O 1
ATOM 2431 N N . ASP B 1 31 ? 51.455 125.713 -8.442 1.00 34.35 30 ASP B N 1
ATOM 2432 C CA . ASP B 1 31 ? 51.739 125.663 -9.874 1.00 35.94 30 ASP B CA 1
ATOM 2433 C C . ASP B 1 31 ? 50.630 126.296 -10.717 1.00 37.18 30 ASP B C 1
ATOM 2434 O O . ASP B 1 31 ? 50.911 126.889 -11.750 1.00 38.25 30 ASP B O 1
ATOM 2436 N N . THR B 1 32 ? 49.381 126.205 -10.267 1.00 38.50 31 THR B N 1
ATOM 2437 C CA . THR B 1 32 ? 48.248 126.720 -11.039 1.00 40.41 31 THR B CA 1
ATOM 2438 C C . THR B 1 32 ? 48.026 128.241 -11.052 1.00 43.44 31 THR B C 1
ATOM 2439 O O . THR B 1 32 ? 47.053 128.685 -11.659 1.00 45.57 31 THR B O 1
ATOM 2443 N N . ILE B 1 33 ? 48.885 129.044 -10.427 1.00 44.25 32 ILE B N 1
ATOM 2444 C CA . ILE B 1 33 ? 48.623 130.494 -10.366 1.00 46.13 32 ILE B CA 1
ATOM 2445 C C . ILE B 1 33 ? 49.173 131.231 -11.611 1.00 46.70 32 ILE B C 1
ATOM 2446 O O . ILE B 1 33 ? 50.361 131.129 -11.923 1.00 46.02 32 ILE B O 1
ATOM 2451 N N . ARG B 1 34 ? 48.299 131.977 -12.300 1.00 47.41 33 ARG B N 1
ATOM 2452 C CA . ARG B 1 34 ? 48.667 132.717 -13.527 1.00 47.98 33 ARG B CA 1
ATOM 2453 C C . ARG B 1 34 ? 49.744 133.783 -13.275 1.00 49.25 33 ARG B C 1
ATOM 2454 O O . ARG B 1 34 ? 50.857 133.688 -13.815 1.00 48.86 33 ARG B O 1
ATOM 2456 N N . ASP B 1 35 ? 49.414 134.785 -12.452 1.00 48.44 34 ASP B N 1
ATOM 2457 C CA . ASP B 1 35 ? 50.368 135.833 -12.070 1.00 47.87 34 ASP B CA 1
ATOM 2458 C C . ASP B 1 35 ? 51.224 135.386 -10.861 1.00 46.36 34 ASP B C 1
ATOM 2459 O O . ASP B 1 35 ? 50.751 135.375 -9.718 1.00 47.86 34 ASP B O 1
ATOM 2461 N N . VAL B 1 36 ? 52.475 135.007 -11.121 1.00 42.99 35 VAL B N 1
ATOM 2462 C CA . VAL B 1 36 ? 53.367 134.508 -10.061 1.00 39.71 35 VAL B CA 1
ATOM 2463 C C . VAL B 1 36 ? 54.661 135.324 -9.866 1.00 35.19 35 VAL B C 1
ATOM 2464 O O . VAL B 1 36 ? 55.422 135.041 -8.946 1.00 32.21 35 VAL B O 1
ATOM 2468 N N . ASN B 1 37 ? 54.892 136.348 -10.686 1.00 33.19 36 ASN B N 1
ATOM 2469 C CA . ASN B 1 37 ? 56.048 137.234 -10.484 1.00 33.78 36 ASN B CA 1
ATOM 2470 C C . ASN B 1 37 ? 55.689 138.423 -9.583 1.00 31.78 36 ASN B C 1
ATOM 2471 O O . ASN B 1 37 ? 55.961 139.586 -9.898 1.00 31.85 36 ASN B O 1
ATOM 2476 N N . GLN B 1 38 ? 55.081 138.110 -8.454 1.00 28.38 37 GLN B N 1
ATOM 2477 C CA . GLN B 1 38 ? 54.593 139.134 -7.537 1.00 27.19 37 GLN B CA 1
ATOM 2478 C C . GLN B 1 38 ? 54.410 138.439 -6.217 1.00 24.66 37 GLN B C 1
ATOM 2479 O O . GLN B 1 38 ? 54.386 137.210 -6.161 1.00 23.67 37 GLN B O 1
ATOM 2485 N N . ALA B 1 39 ? 54.271 139.228 -5.151 1.00 24.47 38 ALA B N 1
ATOM 2486 C CA . ALA B 1 39 ? 54.180 138.655 -3.823 1.00 22.77 38 ALA B CA 1
ATOM 2487 C C . ALA B 1 39 ? 53.024 137.659 -3.744 1.00 22.98 38 ALA B C 1
ATOM 2488 O O . ALA B 1 39 ? 51.934 137.885 -4.294 1.00 24.65 38 ALA B O 1
ATOM 2490 N N . LEU B 1 40 ? 53.250 136.562 -3.032 1.00 21.05 39 LEU B N 1
ATOM 2491 C CA . LEU B 1 40 ? 52.165 135.660 -2.683 1.00 20.30 39 LEU B CA 1
ATOM 2492 C C . LEU B 1 40 ? 52.161 135.472 -1.184 1.00 19.94 39 LEU B C 1
ATOM 2493 O O . LEU B 1 40 ? 53.215 135.357 -0.600 1.00 18.19 39 LEU B O 1
ATOM 2498 N N . THR B 1 41 ? 50.972 135.412 -0.588 1.00 17.58 40 THR B N 1
ATOM 2499 C CA . THR B 1 41 ? 50.829 135.204 0.848 1.00 16.54 40 THR B CA 1
ATOM 2500 C C . THR B 1 41 ? 50.067 133.910 1.063 1.00 18.15 40 THR B C 1
ATOM 2501 O O . THR B 1 41 ? 48.911 133.750 0.629 1.00 17.85 40 THR B O 1
ATOM 2505 N N . LEU B 1 42 ? 50.709 132.978 1.744 1.00 17.30 41 LEU B N 1
ATOM 2506 C CA . LEU B 1 42 ? 50.017 131.805 2.260 1.00 17.09 41 LEU B CA 1
ATOM 2507 C C . LEU B 1 42 ? 49.320 132.256 3.541 1.00 18.62 41 LEU B C 1
ATOM 2508 O O . LEU B 1 42 ? 49.945 132.827 4.444 1.00 19.07 41 LEU B O 1
ATOM 2513 N N . TYR B 1 43 ? 48.016 131.997 3.602 1.00 16.52 42 TYR B N 1
ATOM 2514 C CA . TYR B 1 43 ? 47.123 132.584 4.604 1.00 17.59 42 TYR B CA 1
ATOM 2515 C C . TYR B 1 43 ? 46.252 131.506 5.268 1.00 18.23 42 TYR B C 1
ATOM 2516 O O . TYR B 1 43 ? 45.677 130.632 4.574 1.00 16.80 42 TYR B O 1
ATOM 2525 N N . ALA B 1 44 ? 46.162 131.559 6.601 1.00 17.23 43 ALA B N 1
ATOM 2526 C CA . ALA B 1 44 ? 45.309 130.649 7.348 1.00 16.12 43 ALA B CA 1
ATOM 2527 C C . ALA B 1 44 ? 44.576 131.367 8.461 1.00 18.93 43 ALA B C 1
ATOM 2528 O O . ALA B 1 44 ? 45.145 132.233 9.133 1.00 18.60 43 ALA B O 1
ATOM 2530 N N . GLU B 1 45 ? 43.325 130.976 8.658 1.00 17.07 44 GLU B N 1
ATOM 2531 C CA . GLU B 1 45 ? 42.516 131.338 9.837 1.00 14.67 44 GLU B CA 1
ATOM 2532 C C . GLU B 1 45 ? 42.243 130.077 10.592 1.00 16.62 44 GLU B C 1
ATOM 2533 O O . GLU B 1 45 ? 41.696 129.115 10.041 1.00 17.28 44 GLU B O 1
ATOM 2547 N N . ARG B 1 47 ? 41.587 128.101 14.717 1.00 15.84 46 ARG B N 1
ATOM 2548 C CA . ARG B 1 47 ? 41.170 128.106 16.109 1.00 15.13 46 ARG B CA 1
ATOM 2549 C C . ARG B 1 47 ? 42.064 127.195 16.932 1.00 18.04 46 ARG B C 1
ATOM 2550 O O . ARG B 1 47 ? 42.407 126.104 16.482 1.00 18.78 46 ARG B O 1
ATOM 2558 N N . VAL B 1 48 ? 42.428 127.628 18.145 1.00 17.09 47 VAL B N 1
ATOM 2559 C CA . VAL B 1 48 ? 43.361 126.880 18.996 1.00 14.90 47 VAL B CA 1
ATOM 2560 C C . VAL B 1 48 ? 42.852 126.901 20.422 1.00 16.74 47 VAL B C 1
ATOM 2561 O O . VAL B 1 48 ? 42.661 127.967 21.015 1.00 17.07 47 VAL B O 1
ATOM 2565 N N . VAL B 1 49 ? 42.625 125.721 20.982 1.00 16.26 48 VAL B N 1
ATOM 2566 C CA . VAL B 1 49 ? 42.066 125.660 22.320 1.00 16.64 48 VAL B CA 1
ATOM 2567 C C . VAL B 1 49 ? 43.202 125.960 23.300 1.00 19.03 48 VAL B C 1
ATOM 2568 O O . VAL B 1 49 ? 44.386 125.722 22.990 1.00 20.02 48 VAL B O 1
ATOM 2572 N N . PRO B 1 50 ? 42.850 126.435 24.499 1.00 20.99 49 PRO B N 1
ATOM 2573 C CA . PRO B 1 50 ? 43.859 126.833 25.480 1.00 22.17 49 PRO B CA 1
ATOM 2574 C C . PRO B 1 50 ? 44.870 125.756 25.806 1.00 22.21 49 PRO B C 1
ATOM 2575 O O . PRO B 1 50 ? 46.061 126.065 25.955 1.00 22.32 49 PRO B O 1
ATOM 2579 N N . ALA B 1 51 ? 44.429 124.503 25.844 1.00 22.17 50 ALA B N 1
ATOM 2580 C CA . ALA B 1 51 ? 45.316 123.381 26.159 1.00 20.98 50 ALA B CA 1
ATOM 2581 C C . ALA B 1 51 ? 46.458 123.184 25.147 1.00 22.79 50 ALA B C 1
ATOM 2582 O O . ALA B 1 51 ? 47.503 122.614 25.501 1.00 23.17 50 ALA B O 1
ATOM 2584 N N . HIS B 1 52 ? 46.296 123.687 23.919 1.00 18.32 51 HIS B N 1
ATOM 2585 C CA . HIS B 1 52 ? 47.322 123.600 22.867 1.00 18.42 51 HIS B CA 1
ATOM 2586 C C . HIS B 1 52 ? 48.007 124.924 22.531 1.00 18.98 51 HIS B C 1
ATOM 2587 O O . HIS B 1 52 ? 48.774 125.013 21.585 1.00 18.75 51 HIS B O 1
ATOM 2594 N N . HIS B 1 53 ? 47.711 125.965 23.301 1.00 18.69 52 HIS B N 1
ATOM 2595 C CA . HIS B 1 53 ? 48.122 127.285 22.928 1.00 17.51 52 HIS B CA 1
ATOM 2596 C C . HIS B 1 53 ? 49.634 127.441 23.022 1.00 16.68 52 HIS B C 1
ATOM 2597 O O . HIS B 1 53 ? 50.271 127.939 22.097 1.00 17.71 52 HIS B O 1
ATOM 2604 N N . ASP B 1 54 ? 50.207 127.013 24.127 1.00 19.31 53 ASP B N 1
ATOM 2605 C CA . ASP B 1 54 ? 51.676 127.067 24.267 1.00 17.69 53 ASP B CA 1
ATOM 2606 C C . ASP B 1 54 ? 52.375 126.255 23.176 1.00 17.45 53 ASP B C 1
ATOM 2607 O O . ASP B 1 54 ? 53.343 126.706 22.552 1.00 15.81 53 ASP B O 1
ATOM 2612 N N . ALA B 1 55 ? 51.914 125.027 22.968 1.00 17.59 54 ALA B N 1
ATOM 2613 C CA . ALA B 1 55 ? 52.445 124.194 21.914 1.00 17.69 54 ALA B CA 1
ATOM 2614 C C . ALA B 1 55 ? 52.337 124.883 20.535 1.00 16.45 54 ALA B C 1
ATOM 2615 O O . ALA B 1 55 ? 53.260 124.818 19.719 1.00 15.42 54 ALA B O 1
ATOM 2617 N N . PHE B 1 56 ? 51.199 125.532 20.280 1.00 17.37 55 PHE B N 1
ATOM 2618 C CA . PHE B 1 56 ? 50.948 126.214 19.010 1.00 16.61 55 PHE B CA 1
ATOM 2619 C C . PHE B 1 56 ? 51.920 127.395 18.811 1.00 15.57 55 PHE B C 1
ATOM 2620 O O . PHE B 1 56 ? 52.466 127.573 17.739 1.00 16.40 55 PHE B O 1
ATOM 2628 N N . LEU B 1 57 ? 52.164 128.183 19.848 1.00 16.66 56 LEU B N 1
ATOM 2629 C CA . LEU B 1 57 ? 53.125 129.289 19.702 1.00 16.91 56 LEU B CA 1
ATOM 2630 C C . LEU B 1 57 ? 54.537 128.769 19.464 1.00 17.81 56 LEU B C 1
ATOM 2631 O O . LEU B 1 57 ? 55.289 129.328 18.641 1.00 16.68 56 LEU B O 1
ATOM 2636 N N . ALA B 1 58 ? 54.906 127.689 20.161 1.00 17.34 57 ALA B N 1
ATOM 2637 C CA . ALA B 1 58 ? 56.185 127.042 19.890 1.00 18.07 57 ALA B CA 1
ATOM 2638 C C . ALA B 1 58 ? 56.287 126.532 18.435 1.00 18.88 57 ALA B C 1
ATOM 2639 O O . ALA B 1 58 ? 57.350 126.664 17.799 1.00 17.36 57 ALA B O 1
ATOM 2641 N N . ALA B 1 59 ? 55.187 125.989 17.896 1.00 17.01 58 ALA B N 1
ATOM 2642 C CA . ALA B 1 59 ? 55.179 125.489 16.510 1.00 16.36 58 ALA B CA 1
ATOM 2643 C C . ALA B 1 59 ? 55.325 126.672 15.514 1.00 15.08 58 ALA B C 1
ATOM 2644 O O . ALA B 1 59 ? 56.076 126.594 14.557 1.00 14.19 58 ALA B O 1
ATOM 2646 N N . ILE B 1 60 ? 54.629 127.779 15.764 1.00 15.85 59 ILE B N 1
ATOM 2647 C CA . ILE B 1 60 ? 54.797 128.971 14.928 1.00 15.12 59 ILE B CA 1
ATOM 2648 C C . ILE B 1 60 ? 56.264 129.448 14.975 1.00 15.00 59 ILE B C 1
ATOM 2649 O O . ILE B 1 60 ? 56.846 129.823 13.939 1.00 13.53 59 ILE B O 1
ATOM 2654 N N . ASP B 1 61 ? 56.852 129.474 16.175 1.00 14.35 60 ASP B N 1
ATOM 2655 C CA . ASP B 1 61 ? 58.274 129.863 16.304 1.00 15.02 60 ASP B CA 1
ATOM 2656 C C . ASP B 1 61 ? 59.239 128.932 15.564 1.00 15.27 60 ASP B C 1
ATOM 2657 O O . ASP B 1 61 ? 60.239 129.392 14.967 1.00 13.89 60 ASP B O 1
ATOM 2662 N N . THR B 1 62 ? 58.941 127.635 15.580 1.00 15.94 61 THR B N 1
ATOM 2663 C CA . THR B 1 62 ? 59.709 126.658 14.779 1.00 16.42 61 THR B CA 1
ATOM 2664 C C . THR B 1 62 ? 59.545 126.935 13.274 1.00 16.79 61 THR B C 1
ATOM 2665 O O . THR B 1 62 ? 60.522 126.967 12.517 1.00 14.94 61 THR B O 1
ATOM 2669 N N . VAL B 1 63 ? 58.301 127.143 12.829 1.00 15.05 62 VAL B N 1
ATOM 2670 C CA . VAL B 1 63 ? 58.080 127.422 11.419 1.00 15.70 62 VAL B CA 1
ATOM 2671 C C . VAL B 1 63 ? 58.741 128.699 10.950 1.00 14.74 62 VAL B C 1
ATOM 2672 O O . VAL B 1 63 ? 59.327 128.771 9.853 1.00 15.02 62 VAL B O 1
ATOM 2676 N N . SER B 1 64 ? 58.611 129.748 11.745 1.00 15.15 63 SER B N 1
ATOM 2677 C CA . SER B 1 64 ? 59.197 131.023 11.361 1.00 14.94 63 SER B CA 1
ATOM 2678 C C . SER B 1 64 ? 60.737 130.929 11.330 1.00 15.22 63 SER B C 1
ATOM 2679 O O . SER B 1 64 ? 61.386 131.517 10.453 1.00 16.51 63 SER B O 1
ATOM 2682 N N . ALA B 1 65 ? 61.333 130.177 12.246 1.00 13.82 64 ALA B N 1
ATOM 2683 C CA . ALA B 1 65 ? 62.793 130.025 12.221 1.00 15.90 64 ALA B CA 1
ATOM 2684 C C . ALA B 1 65 ? 63.237 129.288 10.945 1.00 15.25 64 ALA B C 1
ATOM 2685 O O . ALA B 1 65 ? 64.286 129.610 10.363 1.00 16.66 64 ALA B O 1
ATOM 2687 N N . LYS B 1 66 ? 62.438 128.301 10.519 1.00 18.12 65 LYS B N 1
ATOM 2688 C CA . LYS B 1 66 ? 62.753 127.558 9.282 1.00 17.69 65 LYS B CA 1
ATOM 2689 C C . LYS B 1 66 ? 62.568 128.420 8.038 1.00 17.36 65 LYS B C 1
ATOM 2690 O O . LYS B 1 66 ? 63.387 128.388 7.121 1.00 16.45 65 LYS B O 1
ATOM 2696 N N . LEU B 1 67 ? 61.516 129.241 8.028 1.00 18.51 66 LEU B N 1
ATOM 2697 C CA . LEU B 1 67 ? 61.173 130.032 6.851 1.00 18.13 66 LEU B CA 1
ATOM 2698 C C . LEU B 1 67 ? 62.044 131.262 6.661 1.00 18.54 66 LEU B C 1
ATOM 2699 O O . LEU B 1 67 ? 62.356 131.644 5.517 1.00 16.40 66 LEU B O 1
ATOM 2704 N N . ARG B 1 68 ? 62.451 131.905 7.752 1.00 16.75 67 ARG B N 1
ATOM 2705 C CA . ARG B 1 68 ? 63.087 133.227 7.626 1.00 17.56 67 ARG B CA 1
ATOM 2706 C C . ARG B 1 68 ? 64.442 133.241 6.914 1.00 18.36 67 ARG B C 1
ATOM 2707 O O . ARG B 1 68 ? 64.873 134.292 6.446 1.00 20.14 67 ARG B O 1
ATOM 2715 N N . VAL B 1 69 ? 65.085 132.077 6.854 1.00 16.77 68 VAL B N 1
ATOM 2716 C CA . VAL B 1 69 ? 66.384 131.905 6.206 1.00 18.56 68 VAL B CA 1
ATOM 2717 C C . VAL B 1 69 ? 66.251 131.552 4.723 1.00 18.57 68 VAL B C 1
ATOM 2718 O O . VAL B 1 69 ? 67.254 131.476 4.024 1.00 18.56 68 VAL B O 1
ATOM 2722 N N . LEU B 1 70 ? 65.019 131.375 4.233 1.00 19.04 69 LEU B N 1
ATOM 2723 C CA . LEU B 1 70 ? 64.815 130.872 2.856 1.00 20.17 69 LEU B CA 1
ATOM 2724 C C . LEU B 1 70 ? 64.786 131.993 1.826 1.00 20.37 69 LEU B C 1
ATOM 2725 O O . LEU B 1 70 ? 64.270 133.096 2.081 1.00 19.62 69 LEU B O 1
ATOM 2730 N N . PRO B 1 71 ? 65.328 131.720 0.636 1.00 22.51 70 PRO B N 1
ATOM 2731 C CA . PRO B 1 71 ? 65.315 132.699 -0.463 1.00 22.15 70 PRO B CA 1
ATOM 2732 C C . PRO B 1 71 ? 63.887 133.121 -0.794 1.00 21.42 70 PRO B C 1
ATOM 2733 O O . PRO B 1 71 ? 63.005 132.282 -0.933 1.00 22.69 70 PRO B O 1
ATOM 2737 N N . GLY B 1 72 ? 63.656 134.425 -0.873 1.00 20.95 71 GLY B N 1
ATOM 2738 C CA . GLY B 1 72 ? 62.352 134.944 -1.228 1.00 21.31 71 GLY B CA 1
ATOM 2739 C C . GLY B 1 72 ? 61.325 135.043 -0.105 1.00 21.41 71 GLY B C 1
ATOM 2740 O O . GLY B 1 72 ? 60.169 135.377 -0.367 1.00 21.59 71 GLY B O 1
ATOM 2741 N N . PHE B 1 73 ? 61.718 134.744 1.134 1.00 20.53 72 PHE B N 1
ATOM 2742 C CA . PHE B 1 73 ? 60.821 134.932 2.266 1.00 19.37 72 PHE B CA 1
ATOM 2743 C C . PHE B 1 73 ? 60.801 136.429 2.538 1.00 19.23 72 PHE B C 1
ATOM 2744 O O . PHE B 1 73 ? 61.867 137.069 2.567 1.00 15.80 72 PHE B O 1
ATOM 2752 N N . LEU B 1 74 ? 59.601 136.989 2.716 1.00 18.65 73 LEU B N 1
ATOM 2753 C CA . LEU B 1 74 ? 59.456 138.413 2.992 1.00 18.54 73 LEU B CA 1
ATOM 2754 C C . LEU B 1 74 ? 59.149 138.649 4.472 1.00 19.31 73 LEU B C 1
ATOM 2755 O O . LEU B 1 74 ? 59.883 139.348 5.137 1.00 19.68 73 LEU B O 1
ATOM 2760 N N . SER B 1 75 ? 58.079 138.057 4.971 1.00 18.33 74 SER B N 1
ATOM 2761 C CA . SER B 1 75 ? 57.667 138.253 6.362 1.00 17.27 74 SER B CA 1
ATOM 2762 C C . SER B 1 75 ? 56.621 137.219 6.766 1.00 19.95 74 SER B C 1
ATOM 2763 O O . SER B 1 75 ? 55.963 136.612 5.910 1.00 17.82 74 SER B O 1
ATOM 2766 N N . LEU B 1 76 ? 56.488 137.007 8.072 1.00 15.75 75 LEU B N 1
ATOM 2767 C CA . LEU B 1 76 ? 55.420 136.194 8.630 1.00 14.55 75 LEU B CA 1
ATOM 2768 C C . LEU B 1 76 ? 54.793 137.004 9.770 1.00 16.56 75 LEU B C 1
ATOM 2769 O O . LEU B 1 76 ? 55.525 137.626 10.530 1.00 15.02 75 LEU B O 1
ATOM 2774 N N . ALA B 1 77 ? 53.462 136.998 9.841 1.00 16.86 76 ALA B N 1
ATOM 2775 C CA . ALA B 1 77 ? 52.709 137.657 10.934 1.00 15.12 76 ALA B CA 1
ATOM 2776 C C . ALA B 1 77 ? 51.711 136.656 11.468 1.00 15.79 76 ALA B C 1
ATOM 2777 O O . ALA B 1 77 ? 51.000 135.997 10.688 1.00 18.81 76 ALA B O 1
ATOM 2779 N N . LEU B 1 78 ? 51.685 136.502 12.780 1.00 15.09 77 LEU B N 1
ATOM 2780 C CA . LEU B 1 78 ? 50.650 135.767 13.475 1.00 14.61 77 LEU B CA 1
ATOM 2781 C C . LEU B 1 78 ? 49.835 136.786 14.262 1.00 16.13 77 LEU B C 1
ATOM 2782 O O . LEU B 1 78 ? 50.407 137.534 15.079 1.00 15.74 77 LEU B O 1
ATOM 2787 N N . LYS B 1 79 ? 48.536 136.822 14.002 1.00 15.51 78 LYS B N 1
ATOM 2788 C CA . LYS B 1 79 ? 47.631 137.820 14.592 1.00 14.67 78 LYS B CA 1
ATOM 2789 C C . LYS B 1 79 ? 46.492 137.123 15.316 1.00 15.39 78 LYS B C 1
ATOM 2790 O O . LYS B 1 79 ? 45.852 136.189 14.761 1.00 17.15 78 LYS B O 1
ATOM 2796 N N . GLN B 1 80 ? 46.221 137.542 16.555 1.00 16.29 79 GLN B N 1
ATOM 2797 C CA . GLN B 1 80 ? 45.137 136.966 17.344 1.00 13.85 79 GLN B CA 1
ATOM 2798 C C . GLN B 1 80 ? 43.903 137.858 17.180 1.00 15.43 79 GLN B C 1
ATOM 2799 O O . GLN B 1 80 ? 43.989 139.087 17.377 1.00 14.77 79 GLN B O 1
ATOM 2813 N N . SER B 1 82 ? 40.842 139.770 18.284 1.00 13.56 81 SER B N 1
ATOM 2814 C CA . SER B 1 82 ? 40.678 140.391 19.592 1.00 12.90 81 SER B CA 1
ATOM 2815 C C . SER B 1 82 ? 39.290 140.998 19.797 1.00 13.55 81 SER B C 1
ATOM 2816 O O . SER B 1 82 ? 38.817 141.111 20.935 1.00 14.95 81 SER B O 1
ATOM 2819 N N . GLY B 1 83 ? 38.647 141.410 18.714 1.00 15.17 82 GLY B N 1
ATOM 2820 C CA . GLY B 1 83 ? 37.297 142.025 18.763 1.00 13.08 82 GLY B CA 1
ATOM 2821 C C . GLY B 1 83 ? 36.712 142.058 17.371 1.00 14.75 82 GLY B C 1
ATOM 2822 O O . GLY B 1 83 ? 37.272 141.466 16.455 1.00 14.47 82 GLY B O 1
ATOM 2823 N N . ASP B 1 84 ? 35.600 142.779 17.213 1.00 14.36 83 ASP B N 1
ATOM 2824 C CA . ASP B 1 84 ? 34.872 142.939 15.948 1.00 14.69 83 ASP B CA 1
ATOM 2825 C C . ASP B 1 84 ? 34.515 144.437 15.752 1.00 13.38 83 ASP B C 1
ATOM 2826 O O . ASP B 1 84 ? 34.016 145.074 16.666 1.00 13.10 83 ASP B O 1
ATOM 2831 N N . SER B 1 85 ? 34.759 144.964 14.566 1.00 12.90 84 SER B N 1
ATOM 2832 C CA . SER B 1 85 ? 34.294 146.322 14.206 1.00 11.88 84 SER B CA 1
ATOM 2833 C C . SER B 1 85 ? 32.780 146.368 14.114 1.00 13.98 84 SER B C 1
ATOM 2834 O O . SER B 1 85 ? 32.160 145.487 13.479 1.00 15.34 84 SER B O 1
ATOM 2837 N N . THR B 1 86 ? 32.178 147.393 14.722 1.00 12.26 85 THR B N 1
ATOM 2838 C CA . THR B 1 86 ? 30.764 147.709 14.502 1.00 13.09 85 THR B CA 1
ATOM 2839 C C . THR B 1 86 ? 30.606 148.878 13.542 1.00 11.77 85 THR B C 1
ATOM 2840 O O . THR B 1 86 ? 29.616 148.940 12.776 1.00 14.24 85 THR B O 1
ATOM 2852 N N . VAL B 1 88 ? 32.208 149.387 10.866 1.00 14.03 87 VAL B N 1
ATOM 2853 C CA . VAL B 1 88 ? 32.276 148.866 9.488 1.00 13.75 87 VAL B CA 1
ATOM 2854 C C . VAL B 1 88 ? 30.868 148.678 8.873 1.00 14.50 87 VAL B C 1
ATOM 2855 O O . VAL B 1 88 ? 30.662 148.899 7.667 1.00 15.80 87 VAL B O 1
ATOM 2859 N N . LYS B 1 89 ? 29.918 148.318 9.708 1.00 12.95 88 LYS B N 1
ATOM 2860 C CA . LYS B 1 89 ? 28.548 148.039 9.281 1.00 16.56 88 LYS B CA 1
ATOM 2861 C C . LYS B 1 89 ? 27.708 149.306 9.171 1.00 15.50 88 LYS B C 1
ATOM 2862 O O . LYS B 1 89 ? 26.553 149.248 8.769 1.00 15.40 88 LYS B O 1
ATOM 2868 N N . ASN B 1 90 ? 28.237 150.444 9.610 1.00 12.08 89 ASN B N 1
ATOM 2869 C CA . ASN B 1 90 ? 27.454 151.708 9.678 1.00 13.38 89 ASN B CA 1
ATOM 2870 C C . ASN B 1 90 ? 26.247 151.670 10.607 1.00 13.85 89 ASN B C 1
ATOM 2871 O O . ASN B 1 90 ? 25.254 152.390 10.414 1.00 15.24 89 ASN B O 1
ATOM 2876 N N . TYR B 1 91 ? 26.357 150.868 11.659 1.00 14.82 90 TYR B N 1
ATOM 2877 C CA . TYR B 1 91 ? 25.445 151.010 12.752 1.00 13.88 90 TYR B CA 1
ATOM 2878 C C . TYR B 1 91 ? 25.577 152.458 13.305 1.00 14.62 90 TYR B C 1
ATOM 2879 O O . TYR B 1 91 ? 26.615 153.084 13.138 1.00 12.62 90 TYR B O 1
ATOM 2888 N N . PRO B 1 92 ? 24.513 152.975 13.914 1.00 13.05 91 PRO B N 1
ATOM 2889 C CA . PRO B 1 92 ? 24.607 154.303 14.586 1.00 15.48 91 PRO B CA 1
ATOM 2890 C C . PRO B 1 92 ? 25.755 154.364 15.613 1.00 15.12 91 PRO B C 1
ATOM 2891 O O . PRO B 1 92 ? 26.249 153.336 16.131 1.00 12.80 91 PRO B O 1
ATOM 2895 N N . GLU B 1 93 ? 26.138 155.598 15.927 1.00 15.70 92 GLU B N 1
ATOM 2896 C CA . GLU B 1 93 ? 27.352 155.879 16.650 1.00 16.01 92 GLU B CA 1
ATOM 2897 C C . GLU B 1 93 ? 27.323 155.289 18.068 1.00 15.54 92 GLU B C 1
ATOM 2898 O O . GLU B 1 93 ? 28.366 154.971 18.607 1.00 16.38 92 GLU B O 1
ATOM 2904 N N . THR B 1 94 ? 26.148 155.126 18.673 1.00 16.05 93 THR B N 1
ATOM 2905 C CA . THR B 1 94 ? 26.038 154.465 19.980 1.00 17.16 93 THR B CA 1
ATOM 2906 C C . THR B 1 94 ? 26.714 153.089 20.037 1.00 19.27 93 THR B C 1
ATOM 2907 O O . THR B 1 94 ? 27.124 152.631 21.116 1.00 16.88 93 THR B O 1
ATOM 2911 N N . TYR B 1 95 ? 26.799 152.406 18.895 1.00 13.85 94 TYR B N 1
ATOM 2912 C CA . TYR B 1 95 ? 27.400 151.083 18.806 1.00 14.43 94 TYR B CA 1
ATOM 2913 C C . TYR B 1 95 ? 28.905 151.089 18.565 1.00 13.95 94 TYR B C 1
ATOM 2914 O O . TYR B 1 95 ? 29.540 150.006 18.484 1.00 13.75 94 TYR B O 1
ATOM 2923 N N . LYS B 1 96 ? 29.508 152.286 18.447 1.00 13.73 95 LYS B N 1
ATOM 2924 C CA . LYS B 1 96 ? 30.941 152.409 18.162 1.00 13.90 95 LYS B CA 1
ATOM 2925 C C . LYS B 1 96 ? 31.805 151.606 19.123 1.00 15.87 95 LYS B C 1
ATOM 2926 O O . LYS B 1 96 ? 31.732 151.806 20.324 1.00 12.68 95 LYS B O 1
ATOM 2932 N N . GLY B 1 97 ? 32.581 150.674 18.573 1.00 15.96 96 GLY B N 1
ATOM 2933 C CA . GLY B 1 97 ? 33.538 149.910 19.315 1.00 14.96 96 GLY B CA 1
ATOM 2934 C C . GLY B 1 97 ? 33.017 149.030 20.445 1.00 16.51 96 GLY B C 1
ATOM 2935 O O . GLY B 1 97 ? 33.810 148.581 21.263 1.00 14.28 96 GLY B O 1
ATOM 2936 N N . VAL B 1 98 ? 31.710 148.759 20.491 1.00 12.17 97 VAL B N 1
ATOM 2937 C CA . VAL B 1 98 ? 31.160 147.954 21.586 1.00 13.82 97 VAL B CA 1
ATOM 2938 C C . VAL B 1 98 ? 31.700 146.507 21.632 1.00 15.50 97 VAL B C 1
ATOM 2939 O O . VAL B 1 98 ? 31.578 145.871 22.673 1.00 16.17 97 VAL B O 1
ATOM 2943 N N . LEU B 1 99 ? 32.269 146.001 20.539 1.00 14.92 98 LEU B N 1
ATOM 2944 C CA . LEU B 1 99 ? 32.865 144.642 20.486 1.00 14.11 98 LEU B CA 1
ATOM 2945 C C . LEU B 1 99 ? 34.371 144.691 20.362 1.00 15.96 98 LEU B C 1
ATOM 2946 O O . LEU B 1 99 ? 35.030 143.683 20.024 1.00 14.95 98 LEU B O 1
ATOM 2951 N N . ALA B 1 100 ? 34.959 145.854 20.681 1.00 14.96 99 ALA B N 1
ATOM 2952 C CA . ALA B 1 100 ? 36.413 146.065 20.512 1.00 18.39 99 ALA B CA 1
ATOM 2953 C C . ALA B 1 100 ? 37.326 144.978 21.074 1.00 15.06 99 ALA B C 1
ATOM 2954 O O . ALA B 1 100 ? 38.325 144.663 20.448 1.00 17.39 99 ALA B O 1
ATOM 2956 N N . THR B 1 101 ? 36.999 144.447 22.240 1.00 15.55 100 THR B N 1
ATOM 2957 C CA . THR B 1 101 ? 37.836 143.440 22.888 1.00 16.00 100 THR B CA 1
ATOM 2958 C C . THR B 1 101 ? 37.070 142.158 23.194 1.00 15.06 100 THR B C 1
ATOM 2959 O O . THR B 1 101 ? 37.498 141.349 24.073 1.00 15.82 100 THR B O 1
ATOM 2963 N N . ALA B 1 102 ? 35.995 141.915 22.432 1.00 16.20 101 ALA B N 1
ATOM 2964 C CA . ALA B 1 102 ? 35.077 140.854 22.772 1.00 14.38 101 ALA B CA 1
ATOM 2965 C C . ALA B 1 102 ? 35.701 139.472 22.685 1.00 13.91 101 ALA B C 1
ATOM 2966 O O . ALA B 1 102 ? 35.401 138.604 23.504 1.00 14.82 101 ALA B O 1
ATOM 2968 N N . TYR B 1 103 ? 36.590 139.260 21.723 1.00 13.51 102 TYR B N 1
ATOM 2969 C CA . TYR B 1 103 ? 37.273 137.950 21.604 1.00 12.33 102 TYR B CA 1
ATOM 2970 C C . TYR B 1 103 ? 38.358 137.750 22.680 1.00 13.68 102 TYR B C 1
ATOM 2971 O O . TYR B 1 103 ? 38.535 136.633 23.194 1.00 14.41 102 TYR B O 1
ATOM 2980 N N . LEU B 1 104 ? 39.044 138.826 23.052 1.00 14.86 103 LEU B N 1
ATOM 2981 C CA . LEU B 1 104 ? 39.955 138.757 24.190 1.00 14.92 103 LEU B CA 1
ATOM 2982 C C . LEU B 1 104 ? 39.190 138.352 25.455 1.00 16.43 103 LEU B C 1
ATOM 2983 O O . LEU B 1 104 ? 39.661 137.507 26.210 1.00 16.99 103 LEU B O 1
ATOM 2988 N N . ASP B 1 105 ? 38.009 138.953 25.638 1.00 15.05 104 ASP B N 1
ATOM 2989 C CA . ASP B 1 105 ? 37.148 138.675 26.754 1.00 14.71 104 ASP B CA 1
ATOM 2990 C C . ASP B 1 105 ? 36.647 137.241 26.759 1.00 15.54 104 ASP B C 1
ATOM 2991 O O . ASP B 1 105 ? 36.548 136.614 27.821 1.00 17.67 104 ASP B O 1
ATOM 2996 N N . GLY B 1 106 ? 36.358 136.690 25.568 1.00 16.64 105 GLY B N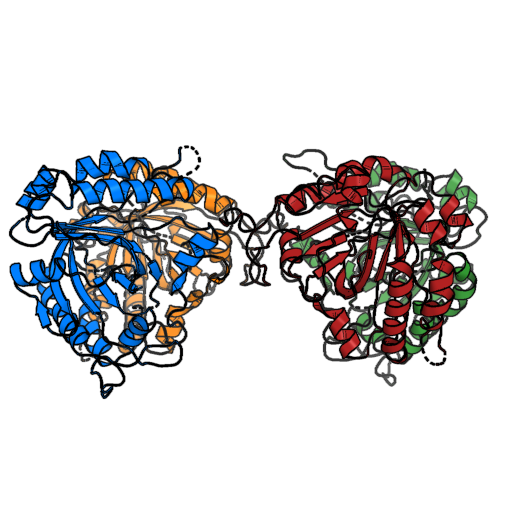 1
ATOM 2997 C CA . GLY B 1 106 ? 35.944 135.278 25.485 1.00 17.64 105 GLY B CA 1
ATOM 2998 C C . GLY B 1 106 ? 37.051 134.299 25.911 1.00 16.35 105 GLY B C 1
ATOM 2999 O O . GLY B 1 106 ? 36.776 133.326 26.601 1.00 19.43 105 GLY B O 1
ATOM 3000 N N . VAL B 1 107 ? 38.283 134.536 25.449 1.00 17.29 106 VAL B N 1
ATOM 3001 C CA . VAL B 1 107 ? 39.441 133.719 25.849 1.00 18.14 106 VAL B CA 1
ATOM 3002 C C . VAL B 1 107 ? 39.565 133.778 27.380 1.00 17.35 106 VAL B C 1
ATOM 3003 O O . VAL B 1 107 ? 39.597 132.753 28.041 1.00 17.40 106 VAL B O 1
ATOM 3007 N N . ALA B 1 108 ? 39.539 134.989 27.929 1.00 18.79 107 ALA B N 1
ATOM 3008 C CA . ALA B 1 108 ? 39.686 135.198 29.368 1.00 18.56 107 ALA B CA 1
ATOM 3009 C C . ALA B 1 108 ? 38.584 134.553 30.180 1.00 20.20 107 ALA B C 1
ATOM 3010 O O . ALA B 1 108 ? 38.831 134.027 31.257 1.00 19.63 107 ALA B O 1
ATOM 3012 N N . ALA B 1 109 ? 37.352 134.588 29.668 1.00 16.99 108 ALA B N 1
ATOM 3013 C CA . ALA B 1 109 ? 36.206 133.964 30.319 1.00 15.84 108 ALA B CA 1
ATOM 3014 C C . ALA B 1 109 ? 36.113 132.473 30.091 1.00 17.43 108 ALA B C 1
ATOM 3015 O O . ALA B 1 109 ? 35.264 131.800 30.689 1.00 19.94 108 ALA B O 1
ATOM 3017 N N . GLY B 1 110 ? 36.943 131.930 29.215 1.00 15.85 109 GLY B N 1
ATOM 3018 C CA . GLY B 1 110 ? 36.851 130.522 28.867 1.00 16.36 109 GLY B CA 1
ATOM 3019 C C . GLY B 1 110 ? 35.686 130.129 27.944 1.00 16.94 109 GLY B C 1
ATOM 3020 O O . GLY B 1 110 ? 35.341 128.962 27.871 1.00 17.36 109 GLY B O 1
ATOM 3021 N N . THR B 1 111 ? 35.108 131.081 27.224 1.00 16.37 110 THR B N 1
ATOM 3022 C CA . THR B 1 111 ? 33.954 130.779 26.364 1.00 14.97 110 THR B CA 1
ATOM 3023 C C . THR B 1 111 ? 34.321 130.562 24.886 1.00 17.17 110 THR B C 1
ATOM 3024 O O . THR B 1 111 ? 33.478 130.151 24.076 1.00 17.98 110 THR B O 1
ATOM 3028 N N . GLN B 1 112 ? 35.559 130.858 24.531 1.00 16.38 111 GLN B N 1
ATOM 3029 C CA . GLN B 1 112 ? 36.019 130.788 23.143 1.00 16.10 111 GLN B CA 1
ATOM 3030 C C . GLN B 1 112 ? 37.416 130.244 23.085 1.00 18.58 111 GLN B C 1
ATOM 3031 O O . GLN B 1 112 ? 38.198 130.473 24.003 1.00 18.19 111 GLN B O 1
ATOM 3037 N N . PRO B 1 113 ? 37.757 129.527 22.000 1.00 17.27 112 PRO B N 1
ATOM 3038 C CA . PRO B 1 113 ? 39.164 129.247 21.778 1.00 17.22 112 PRO B CA 1
ATOM 3039 C C . PRO B 1 113 ? 39.913 130.530 21.408 1.00 16.38 112 PRO B C 1
ATOM 3040 O O . PRO B 1 113 ? 39.289 131.581 21.298 1.00 15.35 112 PRO B O 1
ATOM 3044 N N . TYR B 1 114 ? 41.237 130.432 21.229 1.00 16.20 113 TYR B N 1
ATOM 3045 C CA . TYR B 1 114 ? 41.995 131.485 20.556 1.00 15.46 113 TYR B CA 1
ATOM 3046 C C . TYR B 1 114 ? 41.676 131.415 19.083 1.00 16.51 113 TYR B C 1
ATOM 3047 O O . TYR B 1 114 ? 41.575 130.317 18.535 1.00 18.14 113 TYR B O 1
ATOM 3056 N N . PHE B 1 115 ? 41.529 132.577 18.459 1.00 16.54 114 PHE B N 1
ATOM 3057 C CA . PHE B 1 115 ? 41.456 132.713 16.992 1.00 16.16 114 PHE B CA 1
ATOM 3058 C C . PHE B 1 115 ? 42.752 133.344 16.479 1.00 18.26 114 PHE B C 1
ATOM 3059 O O . PHE B 1 115 ? 43.106 134.488 16.832 1.00 15.33 114 PHE B O 1
ATOM 3067 N N . TYR B 1 116 ? 43.446 132.619 15.609 1.00 14.75 115 TYR B N 1
ATOM 3068 C CA . TYR B 1 116 ? 44.696 133.096 15.064 1.00 14.95 115 TYR B CA 1
ATOM 3069 C C . TYR B 1 116 ? 44.693 133.049 13.548 1.00 16.02 115 TYR B C 1
ATOM 3070 O O . TYR B 1 116 ? 44.310 132.023 12.923 1.00 16.73 115 TYR B O 1
ATOM 3079 N N . ASN B 1 117 ? 45.139 134.151 12.961 1.00 16.53 116 ASN B N 1
ATOM 3080 C CA . ASN B 1 117 ? 45.360 134.241 11.543 1.00 16.32 116 ASN B CA 1
ATOM 3081 C C . ASN B 1 117 ? 46.860 134.305 11.283 1.00 18.61 116 ASN B C 1
ATOM 3082 O O . ASN B 1 117 ? 47.615 134.966 12.018 1.00 17.49 116 ASN B O 1
ATOM 3087 N N . LEU B 1 118 ? 47.278 133.603 10.239 1.00 15.63 117 LEU B N 1
ATOM 3088 C CA . LEU B 1 118 ? 48.697 133.505 9.916 1.00 17.24 117 LEU B CA 1
ATOM 3089 C C . LEU B 1 118 ? 48.902 134.013 8.496 1.00 17.92 117 LEU B C 1
ATOM 3090 O O . LEU B 1 118 ? 48.195 133.580 7.557 1.00 17.55 117 LEU B O 1
ATOM 3095 N N . PHE B 1 119 ? 49.868 134.918 8.338 1.00 14.61 118 PHE B N 1
ATOM 3096 C CA . PHE B 1 119 ? 50.250 135.429 7.044 1.00 15.60 118 PHE B CA 1
ATOM 3097 C C . PHE B 1 119 ? 51.703 135.054 6.752 1.00 17.94 118 PHE B C 1
ATOM 3098 O O . PHE B 1 119 ? 52.607 135.428 7.512 1.00 18.05 118 PHE B O 1
ATOM 3106 N N . VAL B 1 120 ? 51.945 134.334 5.657 1.00 16.50 119 VAL B N 1
ATOM 3107 C CA . VAL B 1 120 ? 53.309 134.010 5.263 1.00 15.18 119 VAL B CA 1
ATOM 3108 C C . VAL B 1 120 ? 53.586 134.560 3.857 1.00 15.69 119 VAL B C 1
ATOM 3109 O O . VAL B 1 120 ? 53.027 134.084 2.885 1.00 17.28 119 VAL B O 1
ATOM 3113 N N . ARG B 1 121 ? 54.405 135.598 3.774 1.00 17.19 120 ARG B N 1
ATOM 3114 C CA . ARG B 1 121 ? 54.627 136.347 2.534 1.00 17.04 120 ARG B CA 1
ATOM 3115 C C . ARG B 1 121 ? 55.893 135.915 1.816 1.00 19.32 120 ARG B C 1
ATOM 3116 O O . ARG B 1 121 ? 56.956 135.896 2.440 1.00 19.33 120 ARG B O 1
ATOM 3124 N N . PHE B 1 122 ? 55.774 135.616 0.505 1.00 20.10 121 PHE B N 1
ATOM 3125 C CA . PHE B 1 122 ? 56.912 135.285 -0.359 1.00 19.87 121 PHE B CA 1
ATOM 3126 C C . PHE B 1 122 ? 57.010 136.227 -1.562 1.00 18.36 121 PHE B C 1
ATOM 3127 O O . PHE B 1 122 ? 56.006 136.801 -1.990 1.00 17.75 121 PHE B O 1
ATOM 3135 N N . ALA B 1 123 ? 58.219 136.364 -2.106 1.00 18.13 122 ALA B N 1
ATOM 3136 C CA . ALA B 1 123 ? 58.503 137.304 -3.205 1.00 18.10 122 ALA B CA 1
ATOM 3137 C C . ALA B 1 123 ? 57.792 136.941 -4.512 1.00 19.97 122 ALA B C 1
ATOM 3138 O O . ALA B 1 123 ? 57.415 137.824 -5.284 1.00 21.24 122 ALA B O 1
ATOM 3140 N N . ASP B 1 124 ? 57.612 135.649 -4.748 1.00 19.92 123 ASP B N 1
ATOM 3141 C CA . ASP B 1 124 ? 57.035 135.161 -6.007 1.00 22.01 123 ASP B CA 1
ATOM 3142 C C . ASP B 1 124 ? 56.592 133.726 -5.850 1.00 22.71 123 ASP B C 1
ATOM 3143 O O . ASP B 1 124 ? 56.753 133.146 -4.781 1.00 21.35 123 ASP B O 1
ATOM 3148 N N . GLY B 1 125 ? 56.034 133.150 -6.923 1.00 23.38 124 GLY B N 1
ATOM 3149 C CA . GLY B 1 125 ? 55.545 131.784 -6.868 1.00 20.85 124 GLY B CA 1
ATOM 3150 C C . GLY B 1 125 ? 56.665 130.778 -6.692 1.00 21.89 124 GLY B C 1
ATOM 3151 O O . GLY B 1 125 ? 56.483 129.767 -6.027 1.00 22.63 124 GLY B O 1
ATOM 3152 N N . ARG B 1 126 ? 57.821 131.036 -7.304 1.00 22.69 125 ARG B N 1
ATOM 3153 C CA . ARG B 1 126 ? 58.973 130.147 -7.155 1.00 23.04 125 ARG B CA 1
ATOM 3154 C C . ARG B 1 126 ? 59.392 130.051 -5.675 1.00 22.65 125 ARG B C 1
ATOM 3155 O O . ARG B 1 126 ? 59.564 128.956 -5.122 1.00 21.50 125 ARG B O 1
ATOM 3157 N N . ALA B 1 127 ? 59.550 131.207 -5.036 1.00 22.10 126 ALA B N 1
ATOM 3158 C CA . ALA B 1 127 ? 59.892 131.252 -3.609 1.00 22.10 126 ALA B CA 1
ATOM 3159 C C . ALA B 1 127 ? 58.871 130.474 -2.781 1.00 20.86 126 ALA B C 1
ATOM 3160 O O . ALA B 1 127 ? 59.256 129.684 -1.917 1.00 22.13 126 ALA B O 1
ATOM 3162 N N . ALA B 1 128 ? 57.575 130.710 -3.025 1.00 21.88 127 ALA B N 1
ATOM 3163 C CA . ALA B 1 128 ? 56.512 130.064 -2.222 1.00 20.56 127 ALA B CA 1
ATOM 3164 C C . ALA B 1 128 ? 56.563 128.556 -2.398 1.00 22.02 127 ALA B C 1
ATOM 3165 O O . ALA B 1 128 ? 56.489 127.800 -1.439 1.00 21.67 127 ALA B O 1
ATOM 3167 N N . ARG B 1 129 ? 56.707 128.107 -3.637 1.00 25.32 128 ARG B N 1
ATOM 3168 C CA . ARG B 1 129 ? 56.810 126.674 -3.899 1.00 26.52 128 ARG B CA 1
ATOM 3169 C C . ARG B 1 129 ? 58.047 126.042 -3.262 1.00 25.99 128 ARG B C 1
ATOM 3170 O O . ARG B 1 129 ? 57.977 124.936 -2.702 1.00 27.09 128 ARG B O 1
ATOM 3178 N N . ALA B 1 130 ? 59.182 126.736 -3.332 1.00 23.10 129 ALA B N 1
ATOM 3179 C CA . ALA B 1 130 ? 60.398 126.195 -2.763 1.00 23.57 129 ALA B CA 1
ATOM 3180 C C . ALA B 1 130 ? 60.316 126.030 -1.246 1.00 24.71 129 ALA B C 1
ATOM 3181 O O . ALA B 1 130 ? 61.027 125.215 -0.693 1.00 24.28 129 ALA B O 1
ATOM 3183 N N . ALA B 1 131 ? 59.444 126.794 -0.580 1.00 24.96 130 ALA B N 1
ATOM 3184 C CA . ALA B 1 131 ? 59.377 126.828 0.881 1.00 23.56 130 ALA B CA 1
ATOM 3185 C C . ALA B 1 131 ? 58.862 125.545 1.548 1.00 22.08 130 ALA B C 1
ATOM 3186 O O . ALA B 1 131 ? 59.196 125.268 2.696 1.00 22.06 130 ALA B O 1
ATOM 3188 N N . GLY B 1 132 ? 58.032 124.767 0.849 1.00 19.73 131 GLY B N 1
ATOM 3189 C CA . GLY B 1 132 ? 57.465 123.543 1.426 1.00 19.46 131 GLY B CA 1
ATOM 3190 C C . GLY B 1 132 ? 56.575 123.827 2.629 1.00 20.27 131 GLY B C 1
ATOM 3191 O O . GLY B 1 132 ? 56.569 123.076 3.611 1.00 18.98 131 GLY B O 1
ATOM 3192 N N . PHE B 1 133 ? 55.772 124.880 2.524 1.00 19.81 132 PHE B N 1
ATOM 3193 C CA . PHE B 1 133 ? 54.961 125.304 3.654 1.00 20.32 132 PHE B CA 1
ATOM 3194 C C . PHE B 1 133 ? 53.914 124.310 4.082 1.00 17.47 132 PHE B C 1
ATOM 3195 O O . PHE B 1 133 ? 53.685 124.112 5.279 1.00 18.87 132 PHE B O 1
ATOM 3203 N N . GLU B 1 134 ? 53.316 123.626 3.119 1.00 20.27 133 GLU B N 1
ATOM 3204 C CA . GLU B 1 134 ? 52.299 122.639 3.445 1.00 19.78 133 GLU B CA 1
ATOM 3205 C C . GLU B 1 134 ? 52.869 121.551 4.314 1.00 19.19 133 GLU B C 1
ATOM 3206 O O . GLU B 1 134 ? 52.210 121.096 5.237 1.00 20.01 133 GLU B O 1
ATOM 3212 N N . ALA B 1 135 ? 54.093 121.115 4.016 1.00 18.94 134 ALA B N 1
ATOM 3213 C CA . ALA B 1 135 ? 54.707 120.079 4.815 1.00 18.61 134 ALA B CA 1
ATOM 3214 C C . ALA B 1 135 ? 55.032 120.599 6.230 1.00 19.94 134 ALA B C 1
ATOM 3215 O O . ALA B 1 135 ? 54.831 119.882 7.213 1.00 23.38 134 ALA B O 1
ATOM 3217 N N . LEU B 1 136 ? 55.523 121.835 6.340 1.00 19.41 135 LEU B N 1
ATOM 3218 C CA . LEU B 1 136 ? 55.733 122.453 7.668 1.00 19.24 135 LEU B CA 1
ATOM 3219 C C . LEU B 1 136 ? 54.437 122.538 8.462 1.00 17.32 135 LEU B C 1
ATOM 3220 O O . LEU B 1 136 ? 54.382 122.199 9.641 1.00 18.54 135 LEU B O 1
ATOM 3225 N N . PHE B 1 137 ? 53.366 122.982 7.802 1.00 19.52 136 PHE B N 1
ATOM 3226 C CA . PHE B 1 137 ? 52.067 123.111 8.461 1.00 18.91 136 PHE B CA 1
ATOM 3227 C C . PHE B 1 137 ? 51.578 121.740 8.925 1.00 19.65 136 PHE B C 1
ATOM 3228 O O . PHE B 1 137 ? 51.125 121.560 10.069 1.00 17.43 136 PHE B O 1
ATOM 3236 N N . GLU B 1 138 ? 51.666 120.761 8.026 1.00 19.13 137 GLU B N 1
ATOM 3237 C CA . GLU B 1 138 ? 51.194 119.433 8.358 1.00 20.36 137 GLU B CA 1
ATOM 3238 C C . GLU B 1 138 ? 51.982 118.840 9.523 1.00 19.77 137 GLU B C 1
ATOM 3239 O O . GLU B 1 138 ? 51.396 118.216 10.415 1.00 20.37 137 GLU B O 1
ATOM 3245 N N . THR B 1 139 ? 53.302 119.054 9.528 1.00 19.25 138 THR B N 1
ATOM 3246 C CA . THR B 1 139 ? 54.156 118.538 10.593 1.00 20.79 138 THR B CA 1
ATOM 3247 C C . THR B 1 139 ? 53.941 119.242 11.912 1.00 20.60 138 THR B C 1
ATOM 3248 O O . THR B 1 139 ? 53.798 118.567 12.961 1.00 18.86 138 THR B O 1
ATOM 3252 N N . HIS B 1 140 ? 53.948 120.584 11.879 1.00 18.99 139 HIS B N 1
ATOM 3253 C CA . HIS B 1 140 ? 54.088 121.383 13.123 1.00 19.97 139 HIS B CA 1
ATOM 3254 C C . HIS B 1 140 ? 52.785 121.997 13.646 1.00 17.56 139 HIS B C 1
ATOM 3255 O O . HIS B 1 140 ? 52.612 122.149 14.858 1.00 18.08 139 HIS B O 1
ATOM 3262 N N . ILE B 1 141 ? 51.857 122.347 12.757 1.00 17.49 140 ILE B N 1
ATOM 3263 C CA . ILE B 1 141 ? 50.651 123.107 13.187 1.00 16.85 140 ILE B CA 1
ATOM 3264 C C . ILE B 1 141 ? 49.367 122.261 13.230 1.00 19.15 140 ILE B C 1
ATOM 3265 O O . ILE B 1 141 ? 48.653 122.230 14.234 1.00 17.95 140 ILE B O 1
ATOM 3270 N N . HIS B 1 142 ? 49.099 121.559 12.128 1.00 17.58 141 HIS B N 1
ATOM 3271 C CA . HIS B 1 142 ? 47.871 120.778 11.959 1.00 17.97 141 HIS B CA 1
ATOM 3272 C C . HIS B 1 142 ? 47.544 119.893 13.153 1.00 19.34 141 HIS B C 1
ATOM 3273 O O . HIS B 1 142 ? 46.401 119.881 13.585 1.00 18.27 141 HIS B O 1
ATOM 3280 N N . PRO B 1 143 ? 48.553 119.187 13.721 1.00 19.79 142 PRO B N 1
ATOM 3281 C CA . PRO B 1 143 ? 48.216 118.318 14.830 1.00 20.01 142 PRO B CA 1
ATOM 3282 C C . PRO B 1 143 ? 47.648 119.034 16.028 1.00 19.99 142 PRO B C 1
ATOM 3283 O O . PRO B 1 143 ? 47.060 118.393 16.868 1.00 23.25 142 PRO B O 1
ATOM 3287 N N . LEU B 1 144 ? 47.840 120.348 16.132 1.00 19.61 143 LEU B N 1
ATOM 3288 C CA . LEU B 1 144 ? 47.372 121.075 17.312 1.00 19.98 143 LEU B CA 1
ATOM 3289 C C . LEU B 1 144 ? 45.980 121.708 17.122 1.00 21.35 143 LEU B C 1
ATOM 3290 O O . LEU B 1 144 ? 45.482 122.339 18.053 1.00 23.40 143 LEU B O 1
ATOM 3295 N N . LEU B 1 145 ? 45.376 121.544 15.933 1.00 18.07 144 LEU B N 1
ATOM 3296 C CA . LEU B 1 145 ? 44.124 122.207 15.575 1.00 18.88 144 LEU B CA 1
ATOM 3297 C C . LEU B 1 145 ? 42.899 121.316 15.846 1.00 23.19 144 LEU B C 1
ATOM 3298 O O . LEU B 1 145 ? 42.037 121.154 14.982 1.00 27.02 144 LEU B O 1
ATOM 3303 N N . HIS B 1 146 ? 42.872 120.724 17.042 1.00 23.66 145 HIS B N 1
ATOM 3304 C CA . HIS B 1 146 ? 41.809 119.858 17.492 1.00 26.19 145 HIS B CA 1
ATOM 3305 C C . HIS B 1 146 ? 41.266 120.378 18.822 1.00 26.53 145 HIS B C 1
ATOM 3306 O O . HIS B 1 146 ? 41.996 120.965 19.617 1.00 27.89 145 HIS B O 1
ATOM 3313 N N . ALA B 1 147 ? 39.979 120.182 19.047 1.00 27.73 146 ALA B N 1
ATOM 3314 C CA . ALA B 1 147 ? 39.366 120.471 20.344 1.00 29.68 146 ALA B CA 1
ATOM 3315 C C . ALA B 1 147 ? 39.701 119.348 21.326 1.00 32.81 146 ALA B C 1
ATOM 3316 O O . ALA B 1 147 ? 40.298 118.342 20.953 1.00 31.96 146 ALA B O 1
ATOM 3326 N N . ALA B 1 149 ? 38.810 116.449 24.396 1.00 48.86 148 ALA B N 1
ATOM 3327 C CA . ALA B 1 149 ? 37.848 115.417 24.766 1.00 50.82 148 ALA B CA 1
ATOM 3328 C C . ALA B 1 149 ? 37.527 115.550 26.258 1.00 52.13 148 ALA B C 1
ATOM 3329 O O . ALA B 1 149 ? 36.364 115.473 26.674 1.00 54.13 148 ALA B O 1
ATOM 3331 N N . ASP B 1 154 ? 42.276 114.087 20.843 1.00 45.83 153 ASP B N 1
ATOM 3332 C CA . ASP B 1 154 ? 41.107 114.220 21.714 1.00 45.12 153 ASP B CA 1
ATOM 3333 C C . ASP B 1 154 ? 39.807 114.466 20.896 1.00 43.77 153 ASP B C 1
ATOM 3334 O O . ASP B 1 154 ? 39.278 113.522 20.310 1.00 44.72 153 ASP B O 1
ATOM 3336 N N . GLY B 1 155 ? 39.302 115.706 20.839 1.00 40.74 154 GLY B N 1
ATOM 3337 C CA . GLY B 1 155 ? 37.989 115.994 20.232 1.00 36.69 154 GLY B CA 1
ATOM 3338 C C . GLY B 1 155 ? 38.005 116.238 18.729 1.00 33.62 154 GLY B C 1
ATOM 3339 O O . GLY B 1 155 ? 38.980 115.909 18.049 1.00 33.50 154 GLY B O 1
ATOM 3340 N N . PRO B 1 156 ? 36.931 116.845 18.201 1.00 32.65 155 PRO B N 1
ATOM 3341 C CA . PRO B 1 156 ? 36.851 117.168 16.781 1.00 30.67 155 PRO B CA 1
ATOM 3342 C C . PRO B 1 156 ? 37.932 118.123 16.278 1.00 28.30 155 PRO B C 1
ATOM 3343 O O . PRO B 1 156 ? 38.404 118.983 17.017 1.00 26.18 155 PRO B O 1
ATOM 3347 N N . GLU B 1 157 ? 38.293 117.957 15.012 1.00 25.89 156 GLU B N 1
ATOM 3348 C CA . GLU B 1 157 ? 39.259 118.791 14.346 1.00 24.31 156 GLU B CA 1
ATOM 3349 C C . GLU B 1 157 ? 38.618 120.132 14.063 1.00 23.23 156 GLU B C 1
ATOM 3350 O O . GLU B 1 157 ? 37.506 120.203 13.495 1.00 19.74 156 GLU B O 1
ATOM 3356 N N . LEU B 1 158 ? 39.339 121.190 14.421 1.00 20.44 157 LEU B N 1
ATOM 3357 C CA . LEU B 1 158 ? 38.908 122.545 14.120 1.00 20.01 157 LEU B CA 1
ATOM 3358 C C . LEU B 1 158 ? 39.497 122.936 12.759 1.00 19.09 157 LEU B C 1
ATOM 3359 O O . LEU B 1 158 ? 40.698 123.186 12.634 1.00 20.36 157 LEU B O 1
ATOM 3364 N N . LEU B 1 159 ? 38.647 122.938 11.722 1.00 18.27 158 LEU B N 1
ATOM 3365 C CA . LEU B 1 159 ? 39.091 123.128 10.360 1.00 15.48 158 LEU B CA 1
ATOM 3366 C C . LEU B 1 159 ? 39.548 124.561 10.153 1.00 17.77 158 LEU B C 1
ATOM 3367 O O . LEU B 1 159 ? 38.955 125.498 10.696 1.00 18.03 158 LEU B O 1
ATOM 3372 N N . ALA B 1 160 ? 40.623 124.725 9.399 1.00 17.14 159 ALA B N 1
ATOM 3373 C CA . ALA B 1 160 ? 41.193 126.040 9.162 1.00 18.26 159 ALA B CA 1
ATOM 3374 C C . ALA B 1 160 ? 40.772 126.511 7.794 1.00 17.52 159 ALA B C 1
ATOM 3375 O O . ALA B 1 160 ? 40.622 125.692 6.881 1.00 17.47 159 ALA B O 1
ATOM 3377 N N . TYR B 1 161 ? 40.576 127.826 7.654 1.00 18.01 160 TYR B N 1
ATOM 3378 C CA . TYR B 1 161 ? 40.472 128.434 6.340 1.00 16.70 160 TYR B CA 1
ATOM 3379 C C . TYR B 1 161 ? 41.867 128.626 5.798 1.00 17.41 160 TYR B C 1
ATOM 3380 O O . TYR B 1 161 ? 42.717 129.167 6.490 1.00 19.65 160 TYR B O 1
ATOM 3389 N N . ARG B 1 162 ? 42.107 128.192 4.565 1.00 15.29 161 ARG B N 1
ATOM 3390 C CA . ARG B 1 162 ? 43.385 128.311 3.937 1.00 17.60 161 ARG B CA 1
ATOM 3391 C C . ARG B 1 162 ? 43.282 128.986 2.583 1.00 18.31 161 ARG B C 1
ATOM 3392 O O . ARG B 1 162 ? 42.359 128.706 1.815 1.00 21.20 161 ARG B O 1
ATOM 3400 N N . ALA B 1 163 ? 44.236 129.836 2.274 1.00 16.50 162 ALA B N 1
ATOM 3401 C CA . ALA B 1 163 ? 44.259 130.537 1.005 1.00 18.10 162 ALA B CA 1
ATOM 3402 C C . ALA B 1 163 ? 45.664 130.944 0.548 1.00 16.55 162 ALA B C 1
ATOM 3403 O O . ALA B 1 163 ? 46.641 130.932 1.318 1.00 16.46 162 ALA B O 1
ATOM 3405 N N . VAL B 1 164 ? 45.728 131.286 -0.738 1.00 16.44 163 VAL B N 1
ATOM 3406 C CA . VAL B 1 164 ? 46.836 131.990 -1.316 1.00 16.61 163 VAL B CA 1
ATOM 3407 C C . VAL B 1 164 ? 46.277 133.321 -1.775 1.00 16.91 163 VAL B C 1
ATOM 3408 O O . VAL B 1 164 ? 45.265 133.375 -2.519 1.00 16.56 163 VAL B O 1
ATOM 3412 N N . LEU B 1 165 ? 46.897 134.397 -1.279 1.00 17.01 164 LEU B N 1
ATOM 3413 C CA . LEU B 1 165 ? 46.409 135.763 -1.487 1.00 16.61 164 LEU B CA 1
ATOM 3414 C C . LEU B 1 165 ? 47.447 136.560 -2.268 1.00 18.41 164 LEU B C 1
ATOM 3415 O O . LEU B 1 165 ? 48.652 136.479 -2.002 1.00 20.16 164 LEU B O 1
ATOM 3420 N N . GLN B 1 166 ? 46.962 137.347 -3.213 1.00 17.66 165 GLN B N 1
ATOM 3421 C CA . GLN B 1 166 ? 47.793 138.275 -3.932 1.00 17.62 165 GLN B CA 1
ATOM 3422 C C . GLN B 1 166 ? 47.574 139.703 -3.386 1.00 18.79 165 GLN B C 1
ATOM 3423 O O . GLN B 1 166 ? 46.439 140.109 -3.037 1.00 17.07 165 GLN B O 1
ATOM 3429 N N . SER B 1 167 ? 48.664 140.461 -3.339 1.00 18.16 166 SER B N 1
ATOM 3430 C CA . SER B 1 167 ? 48.641 141.836 -2.835 1.00 17.87 166 SER B CA 1
ATOM 3431 C C . SER B 1 167 ? 48.422 142.761 -4.046 1.00 20.20 166 SER B C 1
ATOM 3432 O O . SER B 1 167 ? 49.336 143.009 -4.827 1.00 23.02 166 SER B O 1
ATOM 3435 N N . VAL B 1 168 ? 47.190 143.232 -4.220 1.00 19.26 167 VAL B N 1
ATOM 3436 C CA . VAL B 1 168 ? 46.817 144.013 -5.411 1.00 20.29 167 VAL B CA 1
ATOM 3437 C C . VAL B 1 168 ? 47.425 145.401 -5.420 1.00 20.06 167 VAL B C 1
ATOM 3438 O O . VAL B 1 168 ? 47.876 145.868 -6.439 1.00 21.74 167 VAL B O 1
ATOM 3442 N N . VAL B 1 169 ? 47.399 146.059 -4.261 1.00 22.03 168 VAL B N 1
ATOM 3443 C CA . VAL B 1 169 ? 47.870 147.437 -4.095 1.00 20.33 168 VAL B CA 1
ATOM 3444 C C . VAL B 1 169 ? 48.050 147.647 -2.588 1.00 19.98 168 VAL B C 1
ATOM 3445 O O . VAL B 1 169 ? 47.391 146.982 -1.766 1.00 16.24 168 VAL B O 1
ATOM 3449 N N . ALA B 1 170 ? 48.994 148.505 -2.209 1.00 18.29 169 ALA B N 1
ATOM 3450 C CA . ALA B 1 170 ? 49.240 148.715 -0.789 1.00 17.52 169 ALA B CA 1
ATOM 3451 C C . ALA B 1 170 ? 49.543 150.184 -0.606 1.00 17.48 169 ALA B C 1
ATOM 3452 O O . ALA B 1 170 ? 49.719 150.943 -1.605 1.00 21.58 169 ALA B O 1
ATOM 3454 N N . GLY B 1 171 ? 49.560 150.625 0.634 1.00 18.41 170 GLY B N 1
ATOM 3455 C CA . GLY B 1 171 ? 49.771 152.045 0.898 1.00 18.14 170 GLY B CA 1
ATOM 3456 C C . GLY B 1 171 ? 50.047 152.305 2.358 1.00 19.95 170 GLY B C 1
ATOM 3457 O O . GLY B 1 171 ? 49.751 151.463 3.220 1.00 18.28 170 GLY B O 1
ATOM 3458 N N . ASP B 1 172 ? 50.620 153.484 2.619 1.00 20.68 171 ASP B N 1
ATOM 3459 C CA . ASP B 1 172 ? 50.787 153.989 3.987 1.00 18.07 171 ASP B CA 1
ATOM 3460 C C . ASP B 1 172 ? 50.501 155.485 4.049 1.00 19.19 171 ASP B C 1
ATOM 3461 O O . ASP B 1 172 ? 49.743 156.003 3.220 1.00 20.02 171 ASP B O 1
ATOM 3466 N N . ARG B 1 173 ? 51.033 156.169 5.063 1.00 18.53 172 ARG B N 1
ATOM 3467 C CA . ARG B 1 173 ? 50.732 157.559 5.257 1.00 20.28 172 ARG B CA 1
ATOM 3468 C C . ARG B 1 173 ? 51.402 158.447 4.247 1.00 24.22 172 ARG B C 1
ATOM 3469 O O . ARG B 1 173 ? 51.040 159.620 4.160 1.00 27.84 172 ARG B O 1
ATOM 3477 N N . HIS B 1 174 ? 52.346 157.880 3.500 1.00 25.61 173 HIS B N 1
ATOM 3478 C CA . HIS B 1 174 ? 53.269 158.611 2.666 1.00 29.05 173 HIS B CA 1
ATOM 3479 C C . HIS B 1 174 ? 53.170 158.269 1.203 1.00 27.64 173 HIS B C 1
ATOM 3480 O O . HIS B 1 174 ? 53.401 159.144 0.378 1.00 27.09 173 HIS B O 1
ATOM 3487 N N . ALA B 1 175 ? 52.841 157.020 0.873 1.00 26.19 174 ALA B N 1
ATOM 3488 C CA . ALA B 1 175 ? 52.828 156.577 -0.520 1.00 25.55 174 ALA B CA 1
ATOM 3489 C C . ALA B 1 175 ? 51.799 155.491 -0.718 1.00 25.82 174 ALA B C 1
ATOM 3490 O O . ALA B 1 175 ? 51.354 154.865 0.245 1.00 25.57 174 ALA B O 1
ATOM 3492 N N . ILE B 1 176 ? 51.417 155.297 -1.978 1.00 24.54 175 ILE B N 1
ATOM 3493 C CA . ILE B 1 176 ? 50.661 154.125 -2.431 1.00 24.15 175 ILE B CA 1
ATOM 3494 C C . ILE B 1 176 ? 51.608 153.292 -3.290 1.00 24.07 175 ILE B C 1
ATOM 3495 O O . ILE B 1 176 ? 52.348 153.851 -4.076 1.00 27.04 175 ILE B O 1
ATOM 3500 N N . TYR B 1 177 ? 51.586 151.973 -3.112 1.00 24.15 176 TYR B N 1
ATOM 3501 C CA . TYR B 1 177 ? 52.496 151.013 -3.776 1.00 22.83 176 TYR B CA 1
ATOM 3502 C C . TYR B 1 177 ? 51.757 150.110 -4.755 1.00 25.08 176 TYR B C 1
ATOM 3503 O O . TYR B 1 177 ? 50.911 149.282 -4.363 1.00 22.51 176 TYR B O 1
ATOM 3512 N N . ARG B 1 178 ? 52.104 150.256 -6.033 1.00 26.11 177 ARG B N 1
ATOM 3513 C CA . ARG B 1 178 ? 51.355 149.612 -7.096 1.00 27.40 177 ARG B CA 1
ATOM 3514 C C . ARG B 1 178 ? 52.161 148.578 -7.869 1.00 26.11 177 ARG B C 1
ATOM 3515 O O . ARG B 1 178 ? 51.579 147.628 -8.392 1.00 26.76 177 ARG B O 1
ATOM 3523 N N . GLY B 1 179 ? 53.475 148.763 -7.949 1.00 24.83 178 GLY B N 1
ATOM 3524 C CA . GLY B 1 179 ? 54.343 147.831 -8.671 1.00 26.13 178 GLY B CA 1
ATOM 3525 C C . GLY B 1 179 ? 54.639 146.584 -7.860 1.00 27.04 178 GLY B C 1
ATOM 3526 O O . GLY B 1 179 ? 54.603 146.615 -6.621 1.00 25.93 178 GLY B O 1
ATOM 3527 N N . ALA B 1 180 ? 54.936 145.485 -8.551 1.00 25.11 179 ALA B N 1
ATOM 3528 C CA . ALA B 1 180 ? 55.287 144.234 -7.870 1.00 25.23 179 ALA B CA 1
ATOM 3529 C C . ALA B 1 180 ? 56.427 144.436 -6.876 1.00 24.97 179 ALA B C 1
ATOM 3530 O O . ALA B 1 180 ? 56.331 143.987 -5.737 1.00 24.42 179 ALA B O 1
ATOM 3532 N N . GLU B 1 181 ? 57.491 145.138 -7.286 1.00 25.87 180 GLU B N 1
ATOM 3533 C CA . GLU B 1 181 ? 58.637 145.356 -6.391 1.00 24.66 180 GLU B CA 1
ATOM 3534 C C . GLU B 1 181 ? 58.368 146.317 -5.249 1.00 23.90 180 GLU B C 1
ATOM 3535 O O . GLU B 1 181 ? 58.803 146.062 -4.131 1.00 23.09 180 GLU B O 1
ATOM 3541 N N . GLU B 1 182 ? 57.697 147.436 -5.531 1.00 23.57 181 GLU B N 1
ATOM 3542 C CA . GLU B 1 182 ? 57.291 148.377 -4.484 1.00 24.18 181 GLU B CA 1
ATOM 3543 C C . GLU B 1 182 ? 56.472 147.638 -3.425 1.00 23.44 181 GLU B C 1
ATOM 3544 O O . GLU B 1 182 ? 56.601 147.886 -2.222 1.00 21.95 181 GLU B O 1
ATOM 3550 N N . ILE B 1 183 ? 55.562 146.794 -3.883 1.00 20.81 182 ILE B N 1
ATOM 3551 C CA . ILE B 1 183 ? 54.700 146.053 -2.960 1.00 19.28 182 ILE B CA 1
ATOM 3552 C C . ILE B 1 183 ? 55.522 145.080 -2.132 1.00 22.52 182 ILE B C 1
ATOM 3553 O O . ILE B 1 183 ? 55.318 144.971 -0.922 1.00 19.63 182 ILE B O 1
ATOM 3558 N N . ARG B 1 184 ? 56.478 144.392 -2.752 1.00 20.66 183 ARG B N 1
ATOM 3559 C CA . ARG B 1 184 ? 57.402 143.538 -1.994 1.00 22.17 183 ARG B CA 1
ATOM 3560 C C . ARG B 1 184 ? 58.122 144.316 -0.914 1.00 22.31 183 ARG B C 1
ATOM 3561 O O . ARG B 1 184 ? 58.226 143.841 0.213 1.00 21.27 183 ARG B O 1
ATOM 3569 N N . SER B 1 185 ? 58.617 145.509 -1.257 1.00 22.19 184 SER B N 1
ATOM 3570 C CA A SER B 1 185 ? 59.339 146.354 -0.303 0.50 25.17 184 SER B CA 1
ATOM 3571 C CA B SER B 1 185 ? 59.345 146.322 -0.279 0.50 24.52 184 SER B CA 1
ATOM 3572 C C . SER B 1 185 ? 58.454 146.666 0.901 1.00 23.74 184 SER B C 1
ATOM 3573 O O . SER B 1 185 ? 58.885 146.588 2.080 1.00 25.16 184 SER B O 1
ATOM 3578 N N . PHE B 1 186 ? 57.206 147.021 0.604 1.00 22.00 185 PHE B N 1
ATOM 3579 C CA . PHE B 1 186 ? 56.184 147.263 1.645 1.00 21.14 185 PHE B CA 1
ATOM 3580 C C . PHE B 1 186 ? 56.047 146.071 2.595 1.00 22.46 185 PHE B C 1
ATOM 3581 O O . PHE B 1 186 ? 55.969 146.242 3.816 1.00 23.64 185 PHE B O 1
ATOM 3589 N N . LEU B 1 187 ? 56.010 144.866 2.041 1.00 18.82 186 LEU B N 1
ATOM 3590 C CA . LEU B 1 187 ? 55.834 143.672 2.851 1.00 19.08 186 LEU B CA 1
ATOM 3591 C C . LEU B 1 187 ? 57.113 143.260 3.613 1.00 21.75 186 LEU B C 1
ATOM 3592 O O . LEU B 1 187 ? 57.058 142.438 4.531 1.00 23.54 186 LEU B O 1
ATOM 3597 N N . ARG B 1 188 ? 58.266 143.770 3.183 1.00 24.27 187 ARG B N 1
ATOM 3598 C CA . ARG B 1 188 ? 59.513 143.484 3.881 1.00 24.39 187 ARG B CA 1
ATOM 3599 C C . ARG B 1 188 ? 59.625 144.246 5.183 1.00 25.42 187 ARG B C 1
ATOM 3600 O O . ARG B 1 188 ? 60.316 143.787 6.094 1.00 28.39 187 ARG B O 1
ATOM 3608 N N . ARG B 1 189 ? 58.939 145.386 5.274 1.00 26.99 188 ARG B N 1
ATOM 3609 C CA . ARG B 1 189 ? 58.963 146.260 6.461 1.00 27.65 188 ARG B CA 1
ATOM 3610 C C . ARG B 1 189 ? 57.580 146.507 7.115 1.00 24.69 188 ARG B C 1
ATOM 3611 O O . ARG B 1 189 ? 57.065 147.626 7.097 1.00 23.25 188 ARG B O 1
ATOM 3619 N N . PRO B 1 190 ? 56.979 145.473 7.711 1.00 22.97 189 PRO B N 1
ATOM 3620 C CA . PRO B 1 190 ? 55.661 145.696 8.270 1.00 21.57 189 PRO B CA 1
ATOM 3621 C C . PRO B 1 190 ? 55.728 146.592 9.516 1.00 21.93 189 PRO B C 1
ATOM 3622 O O . PRO B 1 190 ? 56.676 146.513 10.301 1.00 20.62 189 PRO B O 1
ATOM 3626 N N . VAL B 1 191 ? 54.705 147.410 9.690 1.00 20.36 190 VAL B N 1
ATOM 3627 C CA A VAL B 1 191 ? 54.615 148.349 10.806 0.50 21.62 190 VAL B CA 1
ATOM 3628 C CA B VAL B 1 191 ? 54.670 148.344 10.821 0.50 21.22 190 VAL B CA 1
ATOM 3629 C C . VAL B 1 191 ? 54.206 147.672 12.107 1.00 20.70 190 VAL B C 1
ATOM 3630 O O . VAL B 1 191 ? 54.486 148.168 13.211 1.00 21.68 190 VAL B O 1
ATOM 3637 N N . GLU B 1 192 ? 53.530 146.525 11.992 1.00 17.39 191 GLU B N 1
ATOM 3638 C CA . GLU B 1 192 ? 52.872 145.903 13.147 1.00 16.41 191 GLU B CA 1
ATOM 3639 C C . GLU B 1 192 ? 53.745 145.065 14.068 1.00 16.36 191 GLU B C 1
ATOM 3640 O O . GLU B 1 192 ? 53.395 143.957 14.426 1.00 17.75 191 GLU B O 1
ATOM 3646 N N . LEU B 1 193 ? 54.868 145.633 14.520 1.00 19.21 192 LEU B N 1
ATOM 3647 C CA A LEU B 1 193 ? 55.682 144.993 15.541 0.50 20.15 192 LEU B CA 1
ATOM 3648 C CA B LEU B 1 193 ? 55.681 145.001 15.550 0.50 19.42 192 LEU B CA 1
ATOM 3649 C C . LEU B 1 193 ? 54.837 144.820 16.800 1.00 18.23 192 LEU B C 1
ATOM 3650 O O . LEU B 1 193 ? 54.143 145.739 17.194 1.00 18.88 192 LEU B O 1
ATOM 3659 N N . PRO B 1 194 ? 54.872 143.626 17.422 1.00 17.27 193 PRO B N 1
ATOM 3660 C CA . PRO B 1 194 ? 53.992 143.413 18.574 1.00 19.39 193 PRO B CA 1
ATOM 3661 C C . PRO B 1 194 ? 54.139 144.448 19.669 1.00 21.58 193 PRO B C 1
ATOM 3662 O O . PRO B 1 194 ? 53.137 144.879 20.243 1.00 19.18 193 PRO B O 1
ATOM 3666 N N . GLU B 1 195 ? 55.374 144.875 19.922 1.00 20.09 194 GLU B N 1
ATOM 3667 C CA . GLU B 1 195 ? 55.596 145.826 21.004 1.00 23.19 194 GLU B CA 1
ATOM 3668 C C . GLU B 1 195 ? 54.906 147.183 20.741 1.00 24.06 194 GLU B C 1
ATOM 3669 O O . GLU B 1 195 ? 54.706 147.969 21.668 1.00 26.84 194 GLU B O 1
ATOM 3675 N N . ARG B 1 196 ? 54.513 147.466 19.496 1.00 24.30 195 ARG B N 1
ATOM 3676 C CA A ARG B 1 196 ? 53.854 148.742 19.204 0.50 23.51 195 ARG B CA 1
ATOM 3677 C CA B ARG B 1 196 ? 53.850 148.729 19.186 0.50 22.90 195 ARG B CA 1
ATOM 3678 C C . ARG B 1 196 ? 52.367 148.747 19.523 1.00 22.84 195 ARG B C 1
ATOM 3679 O O . ARG B 1 196 ? 51.744 149.822 19.585 1.00 23.49 195 ARG B O 1
ATOM 3694 N N . GLU B 1 197 ? 51.794 147.568 19.757 1.00 20.30 196 GLU B N 1
ATOM 3695 C CA . GLU B 1 197 ? 50.384 147.439 20.132 1.00 21.10 196 GLU B CA 1
ATOM 3696 C C . GLU B 1 197 ? 49.441 148.067 19.142 1.00 20.45 196 GLU B C 1
ATOM 3697 O O . GLU B 1 197 ? 48.419 148.681 19.511 1.00 20.55 196 GLU B O 1
ATOM 3703 N N . THR B 1 198 ? 49.779 147.906 17.868 1.00 17.60 197 THR B N 1
ATOM 3704 C CA . THR B 1 198 ? 48.895 148.321 16.793 1.00 16.70 197 THR B CA 1
ATOM 3705 C C . THR B 1 198 ? 47.672 147.395 16.756 1.00 16.36 197 THR B C 1
ATOM 3706 O O . THR B 1 198 ? 47.672 146.300 17.325 1.00 16.45 197 THR B O 1
ATOM 3710 N N . VAL B 1 199 ? 46.609 147.880 16.140 1.00 16.36 198 VAL B N 1
ATOM 3711 C CA . VAL B 1 199 ? 45.384 147.074 15.955 1.00 16.67 198 VAL B CA 1
ATOM 3712 C C . VAL B 1 199 ? 45.246 146.839 14.474 1.00 14.82 198 VAL B C 1
ATOM 3713 O O . VAL B 1 199 ? 45.244 147.785 13.659 1.00 16.28 198 VAL B O 1
ATOM 3717 N N . THR B 1 200 ? 45.190 145.580 14.095 1.00 14.37 199 THR B N 1
ATOM 3718 C CA . THR B 1 200 ? 44.962 145.230 12.731 1.00 13.38 199 THR B CA 1
ATOM 3719 C C . THR B 1 200 ? 43.472 145.012 12.474 1.00 13.10 199 THR B C 1
ATOM 3720 O O . THR B 1 200 ? 42.747 144.573 13.389 1.00 15.35 199 THR B O 1
ATOM 3724 N N . VAL B 1 201 ? 43.016 145.379 11.276 1.00 14.61 200 VAL B N 1
ATOM 3725 C CA . VAL B 1 201 ? 41.690 144.994 10.817 1.00 15.49 200 VAL B CA 1
ATOM 3726 C C . VAL B 1 201 ? 41.821 144.176 9.514 1.00 14.93 200 VAL B C 1
ATOM 3727 O O . VAL B 1 201 ? 42.713 144.431 8.671 1.00 13.37 200 VAL B O 1
ATOM 3731 N N . GLU B 1 202 ? 40.871 143.261 9.336 1.00 16.49 201 GLU B N 1
ATOM 3732 C CA . GLU B 1 202 ? 40.741 142.480 8.113 1.00 15.93 201 GLU B CA 1
ATOM 3733 C C . GLU B 1 202 ? 39.295 142.605 7.660 1.00 13.60 201 GLU B C 1
ATOM 3734 O O . GLU B 1 202 ? 38.435 141.967 8.194 1.00 15.32 201 GLU B O 1
ATOM 3740 N N . ASN B 1 203 ? 39.034 143.459 6.687 1.00 16.39 202 ASN B N 1
ATOM 3741 C CA A ASN B 1 203 ? 37.682 143.581 6.179 0.50 15.63 202 ASN B CA 1
ATOM 3742 C CA B ASN B 1 203 ? 37.693 143.628 6.135 0.50 16.17 202 ASN B CA 1
ATOM 3743 C C . ASN B 1 203 ? 37.464 142.518 5.099 1.00 16.41 202 ASN B C 1
ATOM 3744 O O . ASN B 1 203 ? 38.028 142.588 4.002 1.00 15.19 202 ASN B O 1
ATOM 3753 N N . HIS B 1 204 ? 36.668 141.525 5.449 1.00 14.66 203 HIS B N 1
ATOM 3754 C CA . HIS B 1 204 ? 36.393 140.370 4.553 1.00 16.67 203 HIS B CA 1
ATOM 3755 C C . HIS B 1 204 ? 35.129 140.638 3.739 1.00 15.15 203 HIS B C 1
ATOM 3756 O O . HIS B 1 204 ? 34.064 140.913 4.299 1.00 13.90 203 HIS B O 1
ATOM 3763 N N . VAL B 1 205 ? 35.243 140.574 2.419 1.00 16.66 204 VAL B N 1
ATOM 3764 C CA . VAL B 1 205 ? 34.095 140.633 1.527 1.00 15.71 204 VAL B CA 1
ATOM 3765 C C . VAL B 1 205 ? 34.280 139.628 0.369 1.00 16.45 204 VAL B C 1
ATOM 3766 O O . VAL B 1 205 ? 35.402 139.185 0.058 1.00 16.15 204 VAL B O 1
ATOM 3778 N N . VAL B 1 207 ? 33.029 139.499 -3.739 1.00 15.92 206 VAL B N 1
ATOM 3779 C CA A VAL B 1 207 ? 32.508 140.185 -4.904 0.50 16.52 206 VAL B CA 1
ATOM 3780 C CA B VAL B 1 207 ? 32.408 140.155 -4.873 0.50 17.00 206 VAL B CA 1
ATOM 3781 C C . VAL B 1 207 ? 32.147 139.111 -5.969 1.00 17.64 206 VAL B C 1
ATOM 3782 O O . VAL B 1 207 ? 32.838 138.097 -6.081 1.00 18.19 206 VAL B O 1
ATOM 3789 N N . PRO B 1 208 ? 31.102 139.331 -6.755 1.00 16.61 207 PRO B N 1
ATOM 3790 C CA . PRO B 1 208 ? 30.904 138.379 -7.854 1.00 17.28 207 PRO B CA 1
ATOM 3791 C C . PRO B 1 208 ? 32.112 138.286 -8.796 1.00 19.25 207 PRO B C 1
ATOM 3792 O O . PRO B 1 208 ? 32.761 139.301 -9.131 1.00 18.82 207 PRO B O 1
ATOM 3796 N N . GLU B 1 209 ? 32.393 137.059 -9.218 1.00 19.87 208 GLU B N 1
ATOM 3797 C CA . GLU B 1 209 ? 33.606 136.738 -9.939 1.00 18.46 208 GLU B CA 1
ATOM 3798 C C . GLU B 1 209 ? 33.639 137.469 -11.251 1.00 20.38 208 GLU B C 1
ATOM 3799 O O . GLU B 1 209 ? 34.681 138.015 -11.665 1.00 21.42 208 GLU B O 1
ATOM 3805 N N . ASP B 1 210 ? 32.476 137.513 -11.900 1.00 20.23 209 ASP B N 1
ATOM 3806 C CA . ASP B 1 210 ? 32.354 138.149 -13.189 1.00 20.92 209 ASP B CA 1
ATOM 3807 C C . ASP B 1 210 ? 32.474 139.664 -13.064 1.00 23.97 209 ASP B C 1
ATOM 3808 O O . ASP B 1 210 ? 32.637 140.347 -14.071 1.00 25.49 209 ASP B O 1
ATOM 3813 N N . LYS B 1 211 ? 32.440 140.189 -11.833 1.00 21.16 210 LYS B N 1
ATOM 3814 C CA . LYS B 1 211 ? 32.561 141.629 -11.586 1.00 23.90 210 LYS B CA 1
ATOM 3815 C C . LYS B 1 211 ? 33.906 142.101 -10.988 1.00 23.49 210 LYS B C 1
ATOM 3816 O O . LYS B 1 211 ? 34.156 143.300 -10.928 1.00 27.76 210 LYS B O 1
ATOM 3822 N N . HIS B 1 212 ? 34.745 141.195 -10.505 1.00 21.54 211 HIS B N 1
ATOM 3823 C CA . HIS B 1 212 ? 35.882 141.594 -9.671 1.00 22.06 211 HIS B CA 1
ATOM 3824 C C . HIS B 1 212 ? 36.921 142.450 -10.395 1.00 23.38 211 HIS B C 1
ATOM 3825 O O . HIS B 1 212 ? 37.514 143.342 -9.802 1.00 23.22 211 HIS B O 1
ATOM 3832 N N . ALA B 1 213 ? 37.122 142.182 -11.685 1.00 24.65 212 ALA B N 1
ATOM 3833 C CA . ALA B 1 213 ? 38.191 142.812 -12.428 1.00 24.82 212 ALA B CA 1
ATOM 3834 C C . ALA B 1 213 ? 37.858 144.282 -12.582 1.00 26.02 212 ALA B C 1
ATOM 3835 O O . ALA B 1 213 ? 38.698 145.127 -12.326 1.00 27.41 212 ALA B O 1
ATOM 3837 N N . ALA B 1 214 ? 36.601 144.592 -12.899 1.00 28.30 213 ALA B N 1
ATOM 3838 C CA . ALA B 1 214 ? 36.143 145.983 -12.955 1.00 27.63 213 ALA B CA 1
ATOM 3839 C C . ALA B 1 214 ? 36.059 146.643 -11.585 1.00 28.56 213 ALA B C 1
ATOM 3840 O O . ALA B 1 214 ? 36.178 147.860 -11.474 1.00 31.98 213 ALA B O 1
ATOM 3842 N N . TRP B 1 215 ? 35.877 145.852 -10.532 1.00 27.02 214 TRP B N 1
ATOM 3843 C CA . TRP B 1 215 ? 35.786 146.381 -9.176 1.00 25.52 214 TRP B CA 1
ATOM 3844 C C . TRP B 1 215 ? 37.127 146.850 -8.596 1.00 25.18 214 TRP B C 1
ATOM 3845 O O . TRP B 1 215 ? 37.179 147.814 -7.831 1.00 26.57 214 TRP B O 1
ATOM 3856 N N . GLU B 1 216 ? 38.208 146.175 -8.956 1.00 24.62 215 GLU B N 1
ATOM 3857 C CA . GLU B 1 216 ? 39.496 146.396 -8.294 1.00 24.32 215 GLU B CA 1
ATOM 3858 C C . GLU B 1 216 ? 39.996 147.847 -8.346 1.00 25.81 215 GLU B C 1
ATOM 3859 O O . GLU B 1 216 ? 40.362 148.404 -7.303 1.00 23.55 215 GLU B O 1
ATOM 3865 N N . PRO B 1 217 ? 39.946 148.497 -9.520 1.00 27.88 216 PRO B N 1
ATOM 3866 C CA . PRO B 1 217 ? 40.282 149.935 -9.598 1.00 29.53 216 PRO B CA 1
ATOM 3867 C C . PRO B 1 217 ? 39.488 150.857 -8.659 1.00 31.44 216 PRO B C 1
ATOM 3868 O O . PRO B 1 217 ? 40.026 151.857 -8.162 1.00 35.94 216 PRO B O 1
ATOM 3872 N N . GLN B 1 218 ? 38.235 150.527 -8.386 1.00 30.64 217 GLN B N 1
ATOM 3873 C CA . GLN B 1 218 ? 37.427 151.310 -7.446 1.00 30.99 217 GLN B CA 1
ATOM 3874 C C . GLN B 1 218 ? 37.923 151.179 -6.016 1.00 29.92 217 GLN B C 1
ATOM 3875 O O . GLN B 1 218 ? 37.902 152.144 -5.259 1.00 29.53 217 GLN B O 1
ATOM 3881 N N . VAL B 1 219 ? 38.419 149.995 -5.660 1.00 29.79 218 VAL B N 1
ATOM 3882 C CA . VAL B 1 219 ? 38.957 149.738 -4.329 1.00 28.52 218 VAL B CA 1
ATOM 3883 C C . VAL B 1 219 ? 40.205 150.586 -4.050 1.00 28.69 218 VAL B C 1
ATOM 3884 O O . VAL B 1 219 ? 40.495 150.921 -2.899 1.00 29.25 218 VAL B O 1
ATOM 3888 N N . ALA B 1 220 ? 40.962 150.899 -5.091 1.00 28.28 219 ALA B N 1
ATOM 3889 C CA . ALA B 1 220 ? 42.232 151.611 -4.925 1.00 28.38 219 ALA B CA 1
ATOM 3890 C C . ALA B 1 220 ? 42.058 153.033 -4.347 1.00 25.88 219 ALA B C 1
ATOM 3891 O O . ALA B 1 220 ? 42.947 153.541 -3.665 1.00 23.58 219 ALA B O 1
ATOM 3893 N N . ILE B 1 221 ? 40.901 153.647 -4.578 1.00 22.69 220 ILE B N 1
ATOM 3894 C CA . ILE B 1 221 ? 40.569 154.947 -3.991 1.00 25.34 220 ILE B CA 1
ATOM 3895 C C . ILE B 1 221 ? 40.658 154.909 -2.458 1.00 23.07 220 ILE B C 1
ATOM 3896 O O . ILE B 1 221 ? 41.029 155.902 -1.828 1.00 23.54 220 ILE B O 1
ATOM 3901 N N . LEU B 1 222 ? 40.349 153.746 -1.876 1.00 21.71 221 LEU B N 1
ATOM 3902 C CA . LEU B 1 222 ? 40.423 153.557 -0.432 1.00 22.84 221 LEU B CA 1
ATOM 3903 C C . LEU B 1 222 ? 41.862 153.743 0.081 1.00 23.48 221 LEU B C 1
ATOM 3904 O O . LEU B 1 222 ? 42.051 154.203 1.198 1.00 19.25 221 LEU B O 1
ATOM 3909 N N . LEU B 1 223 ? 42.878 153.469 -0.741 1.00 20.52 222 LEU B N 1
ATOM 3910 C CA A LEU B 1 223 ? 44.246 153.684 -0.285 0.50 21.64 222 LEU B CA 1
ATOM 3911 C CA B LEU B 1 223 ? 44.270 153.686 -0.331 0.50 21.18 222 LEU B CA 1
ATOM 3912 C C . LEU B 1 223 ? 44.564 155.172 -0.252 1.00 21.00 222 LEU B C 1
ATOM 3913 O O . LEU B 1 223 ? 45.354 155.611 0.584 1.00 20.68 222 LEU B O 1
ATOM 3922 N N . GLN B 1 224 ? 43.950 155.938 -1.147 1.00 20.23 223 GLN B N 1
ATOM 3923 C CA . GLN B 1 224 ? 44.150 157.386 -1.181 1.00 21.50 223 GLN B CA 1
ATOM 3924 C C . GLN B 1 224 ? 43.447 158.020 0.048 1.00 23.08 223 GLN B C 1
ATOM 3925 O O . GLN B 1 224 ? 44.025 158.859 0.723 1.00 18.14 223 GLN B O 1
ATOM 3931 N N . VAL B 1 225 ? 42.259 157.518 0.389 1.00 22.06 224 VAL B N 1
ATOM 3932 C CA . VAL B 1 225 ? 41.544 157.999 1.571 1.00 18.59 224 VAL B CA 1
ATOM 3933 C C . VAL B 1 225 ? 42.366 157.694 2.828 1.00 19.48 224 VAL B C 1
ATOM 3934 O O . VAL B 1 225 ? 42.576 158.578 3.707 1.00 17.16 224 VAL B O 1
ATOM 3938 N N . ALA B 1 226 ? 42.875 156.466 2.906 1.00 17.38 225 ALA B N 1
ATOM 3939 C CA . ALA B 1 226 ? 43.738 156.048 4.007 1.00 18.20 225 ALA B CA 1
ATOM 3940 C C . ALA B 1 226 ? 45.035 156.865 4.125 1.00 19.52 225 ALA B C 1
ATOM 3941 O O . ALA B 1 226 ? 45.490 157.161 5.243 1.00 18.62 225 ALA B O 1
ATOM 3943 N N . GLN B 1 227 ? 45.629 157.236 2.996 1.00 19.86 226 GLN B N 1
ATOM 3944 C CA . GLN B 1 227 ? 46.855 158.033 3.018 1.00 18.35 226 GLN B CA 1
ATOM 3945 C C . GLN B 1 227 ? 46.546 159.419 3.556 1.00 18.24 226 GLN B C 1
ATOM 3946 O O . GLN B 1 227 ? 47.370 160.007 4.282 1.00 19.91 226 GLN B O 1
ATOM 3952 N N . ASP B 1 228 ? 45.384 159.964 3.181 1.00 17.84 227 ASP B N 1
ATOM 3953 C CA . ASP B 1 228 ? 45.166 161.400 3.365 1.00 17.18 227 ASP B CA 1
ATOM 3954 C C . ASP B 1 228 ? 44.302 161.840 4.546 1.00 17.96 227 ASP B C 1
ATOM 3955 O O . ASP B 1 228 ? 44.391 162.986 4.932 1.00 17.80 227 ASP B O 1
ATOM 3960 N N . THR B 1 229 ? 43.424 160.985 5.039 1.00 16.98 228 THR B N 1
ATOM 3961 C CA . THR B 1 229 ? 42.335 161.433 5.889 1.00 18.77 228 THR B CA 1
ATOM 3962 C C . THR B 1 229 ? 42.616 161.187 7.379 1.00 16.86 228 THR B C 1
ATOM 3963 O O . THR B 1 229 ? 43.174 160.160 7.781 1.00 18.64 228 THR B O 1
ATOM 3967 N N . PHE B 1 230 ? 42.268 162.192 8.175 1.00 17.05 229 PHE B N 1
ATOM 3968 C CA . PHE B 1 230 ? 42.356 162.109 9.598 1.00 15.30 229 PHE B CA 1
ATOM 3969 C C . PHE B 1 230 ? 41.463 163.216 10.188 1.00 15.91 229 PHE B C 1
ATOM 3970 O O . PHE B 1 230 ? 41.022 164.119 9.462 1.00 13.27 229 PHE B O 1
ATOM 3978 N N . GLU B 1 231 ? 41.187 163.104 11.488 1.00 15.08 230 GLU B N 1
ATOM 3979 C CA . GLU B 1 231 ? 40.406 164.098 12.238 1.00 16.03 230 GLU B CA 1
ATOM 3980 C C . GLU B 1 231 ? 41.125 164.428 13.557 1.00 14.77 230 GLU B C 1
ATOM 3981 O O . GLU B 1 231 ? 41.662 163.548 14.206 1.00 14.01 230 GLU B O 1
ATOM 3987 N N . PRO B 1 232 ? 41.086 165.707 13.971 1.00 13.93 231 PRO B N 1
ATOM 3988 C CA . PRO B 1 232 ? 40.490 166.827 13.264 1.00 14.20 231 PRO B CA 1
ATOM 3989 C C . PRO B 1 232 ? 41.374 167.278 12.109 1.00 13.76 231 PRO B C 1
ATOM 3990 O O . PRO B 1 232 ? 42.596 167.123 12.138 1.00 13.42 231 PRO B O 1
ATOM 3994 N N . GLN B 1 233 ? 40.760 167.845 11.075 1.00 16.98 232 GLN B N 1
ATOM 3995 C CA . GLN B 1 233 ? 41.469 167.998 9.810 1.00 15.65 232 GLN B CA 1
ATOM 3996 C C . GLN B 1 233 ? 42.569 169.025 9.822 1.00 16.89 232 GLN B C 1
ATOM 3997 O O . GLN B 1 233 ? 43.449 168.954 8.980 1.00 16.14 232 GLN B O 1
ATOM 4003 N N . ASP B 1 234 ? 42.496 169.999 10.738 1.00 12.53 233 ASP B N 1
ATOM 4004 C CA . ASP B 1 234 ? 43.524 171.019 10.854 1.00 13.92 233 ASP B CA 1
ATOM 4005 C C . ASP B 1 234 ? 44.505 170.724 11.979 1.00 13.17 233 ASP B C 1
ATOM 4006 O O . ASP B 1 234 ? 45.265 171.610 12.352 1.00 13.81 233 ASP B O 1
ATOM 4011 N N . GLU B 1 235 ? 44.537 169.481 12.481 1.00 11.62 234 GLU B N 1
ATOM 4012 C CA . GLU B 1 235 ? 45.579 169.097 13.420 1.00 11.30 234 GLU B CA 1
ATOM 4013 C C . GLU B 1 235 ? 46.927 169.455 12.808 1.00 14.71 234 GLU B C 1
ATOM 4014 O O . GLU B 1 235 ? 47.225 169.083 11.644 1.00 14.53 234 GLU B O 1
ATOM 4020 N N . PRO B 1 236 ? 47.728 170.241 13.547 1.00 14.14 235 PRO B N 1
ATOM 4021 C CA . PRO B 1 236 ? 48.847 170.879 12.872 1.00 14.46 235 PRO B CA 1
ATOM 4022 C C . PRO B 1 236 ? 49.991 169.971 12.428 1.00 14.95 235 PRO B C 1
ATOM 4023 O O . PRO B 1 236 ? 50.701 170.346 11.508 1.00 15.37 235 PRO B O 1
ATOM 4027 N N . SER B 1 237 ? 50.160 168.803 13.019 1.00 14.14 236 SER B N 1
ATOM 4028 C CA . SER B 1 237 ? 51.232 167.902 12.578 1.00 15.72 236 SER B CA 1
ATOM 4029 C C . SER B 1 237 ? 50.804 167.027 11.381 1.00 17.61 236 SER B C 1
ATOM 4030 O O . SER B 1 237 ? 51.612 166.242 10.859 1.00 17.64 236 SER B O 1
ATOM 4033 N N . GLY B 1 238 ? 49.558 167.154 10.950 1.00 14.69 237 GLY B N 1
ATOM 4034 C CA . GLY B 1 238 ? 49.036 166.430 9.790 1.00 15.30 237 GLY B CA 1
ATOM 4035 C C . GLY B 1 238 ? 48.832 164.934 9.935 1.00 16.11 237 GLY B C 1
ATOM 4036 O O . GLY B 1 238 ? 48.917 164.189 8.946 1.00 15.59 237 GLY B O 1
ATOM 4037 N N . VAL B 1 239 ? 48.581 164.469 11.152 1.00 14.76 238 VAL B N 1
ATOM 4038 C CA A VAL B 1 239 ? 48.375 163.066 11.489 0.50 15.18 238 VAL B CA 1
ATOM 4039 C CA B VAL B 1 239 ? 48.303 163.063 11.352 0.50 15.70 238 VAL B CA 1
ATOM 4040 C C . VAL B 1 239 ? 46.968 162.793 12.031 1.00 15.50 238 VAL B C 1
ATOM 4041 O O . VAL B 1 239 ? 46.420 161.732 11.848 1.00 15.31 238 VAL B O 1
ATOM 4048 N N . GLY B 1 240 ? 46.426 163.771 12.773 1.00 15.63 239 GLY B N 1
ATOM 4049 C CA . GLY B 1 240 ? 45.156 163.651 13.479 1.00 14.07 239 GLY B CA 1
ATOM 4050 C C . GLY B 1 240 ? 45.400 163.472 14.964 1.00 14.06 239 GLY B C 1
ATOM 4051 O O . GLY B 1 240 ? 46.538 163.384 15.394 1.00 13.44 239 GLY B O 1
ATOM 4052 N N . LEU B 1 241 ? 44.326 163.434 15.748 1.00 13.93 240 LEU B N 1
ATOM 4053 C CA . LEU B 1 241 ? 44.403 163.136 17.180 1.00 13.90 240 LEU B CA 1
ATOM 4054 C C . LEU B 1 241 ? 43.851 161.723 17.469 1.00 14.62 240 LEU B C 1
ATOM 4055 O O . LEU B 1 241 ? 42.984 161.233 16.730 1.00 14.88 240 LEU B O 1
ATOM 4060 N N . PRO B 1 242 ? 44.267 161.109 18.599 1.00 15.59 241 PRO B N 1
ATOM 4061 C CA . PRO B 1 242 ? 43.755 159.800 18.955 1.00 14.57 241 PRO B CA 1
ATOM 4062 C C . PRO B 1 242 ? 42.272 159.779 19.101 1.00 17.90 241 PRO B C 1
ATOM 4063 O O . PRO B 1 242 ? 41.674 160.648 19.758 1.00 15.94 241 PRO B O 1
ATOM 4067 N N . GLY B 1 243 ? 41.682 158.760 18.511 1.00 12.58 242 GLY B N 1
ATOM 4068 C CA . GLY B 1 243 ? 40.272 158.466 18.698 1.00 13.57 242 GLY B CA 1
ATOM 4069 C C . GLY B 1 243 ? 39.937 158.037 20.115 1.00 15.14 242 GLY B C 1
ATOM 4070 O O . GLY B 1 243 ? 40.785 157.498 20.839 1.00 15.79 242 GLY B O 1
ATOM 4071 N N . ALA B 1 244 ? 38.685 158.274 20.481 1.00 16.25 243 ALA B N 1
ATOM 4072 C CA . ALA B 1 244 ? 38.127 157.862 21.772 1.00 17.96 243 ALA B CA 1
ATOM 4073 C C . ALA B 1 244 ? 36.668 157.537 21.546 1.00 19.96 243 ALA B C 1
ATOM 4074 O O . ALA B 1 244 ? 36.075 157.911 20.536 1.00 14.87 243 ALA B O 1
ATOM 4076 N N . ARG B 1 245 ? 36.061 156.885 22.524 1.00 20.65 244 ARG B N 1
ATOM 4077 C CA . ARG B 1 245 ? 34.635 156.632 22.460 1.00 21.72 244 ARG B CA 1
ATOM 4078 C C . ARG B 1 245 ? 33.850 157.931 22.297 1.00 21.40 244 ARG B C 1
ATOM 4079 O O . ARG B 1 245 ? 32.854 157.980 21.560 1.00 19.42 244 ARG B O 1
ATOM 4087 N N . ASP B 1 246 ? 34.304 158.995 22.970 1.00 19.67 245 ASP B N 1
ATOM 4088 C CA . ASP B 1 246 ? 33.563 160.271 22.991 1.00 21.02 245 ASP B CA 1
ATOM 4089 C C . ASP B 1 246 ? 34.221 161.392 22.178 1.00 22.06 245 ASP B C 1
ATOM 4090 O O . ASP B 1 246 ? 34.190 162.573 22.553 1.00 21.24 245 ASP B O 1
ATOM 4095 N N . ASN B 1 247 ? 34.887 161.018 21.080 1.00 17.89 246 ASN B N 1
ATOM 4096 C CA . ASN B 1 247 ? 35.224 161.970 20.037 1.00 16.35 246 ASN B CA 1
ATOM 4097 C C . ASN B 1 247 ? 35.081 161.298 18.637 1.00 16.45 246 ASN B C 1
ATOM 4098 O O . ASN B 1 247 ? 34.825 160.122 18.565 1.00 16.48 246 ASN B O 1
ATOM 4103 N N . ARG B 1 248 ? 35.187 162.074 17.567 1.00 15.19 247 ARG B N 1
ATOM 4104 C CA . ARG B 1 248 ? 35.284 161.535 16.198 1.00 13.91 247 ARG B CA 1
ATOM 4105 C C . ARG B 1 248 ? 36.657 161.702 15.603 1.00 13.65 247 ARG B C 1
ATOM 4106 O O . ARG B 1 248 ? 36.864 161.595 14.364 1.00 12.43 247 ARG B O 1
ATOM 4114 N N . TYR B 1 249 ? 37.629 161.959 16.474 1.00 14.44 248 TYR B N 1
ATOM 4115 C CA . TYR B 1 249 ? 38.978 162.134 16.000 1.00 15.67 248 TYR B CA 1
ATOM 4116 C C . TYR B 1 249 ? 39.611 160.778 15.596 1.00 14.67 248 TYR B C 1
ATOM 4117 O O . TYR B 1 249 ? 39.244 159.721 16.088 1.00 13.48 248 TYR B O 1
ATOM 4126 N N . TYR B 1 250 ? 40.583 160.847 14.718 1.00 12.83 249 TYR B N 1
ATOM 4127 C CA . TYR B 1 250 ? 41.444 159.689 14.496 1.00 13.97 249 TYR B CA 1
ATOM 4128 C C . TYR B 1 250 ? 42.747 160.050 13.827 1.00 14.33 249 TYR B C 1
ATOM 4129 O O . TYR B 1 250 ? 42.810 160.925 12.971 1.00 14.55 249 TYR B O 1
ATOM 4138 N N . ARG B 1 251 ? 43.782 159.322 14.202 1.00 12.87 250 ARG B N 1
ATOM 4139 C CA . ARG B 1 251 ? 45.053 159.399 13.505 1.00 14.79 250 ARG B CA 1
ATOM 4140 C C . ARG B 1 251 ? 44.944 158.569 12.235 1.00 13.92 250 ARG B C 1
ATOM 4141 O O . ARG B 1 251 ? 44.168 157.614 12.206 1.00 12.32 250 ARG B O 1
ATOM 4149 N N . LYS B 1 252 ? 45.666 158.952 11.185 1.00 14.47 251 LYS B N 1
ATOM 4150 C CA . LYS B 1 252 ? 45.715 158.160 9.937 1.00 16.31 251 LYS B CA 1
ATOM 4151 C C . LYS B 1 252 ? 45.952 156.677 10.193 1.00 17.05 251 LYS B C 1
ATOM 4152 O O . LYS B 1 252 ? 46.610 156.306 11.145 1.00 15.22 251 LYS B O 1
ATOM 4158 N N . ALA B 1 253 ? 45.443 155.832 9.297 1.00 16.54 252 ALA B N 1
ATOM 4159 C CA . ALA B 1 253 ? 45.866 154.447 9.294 1.00 15.35 252 ALA B CA 1
ATOM 4160 C C . ALA B 1 253 ? 47.404 154.406 9.196 1.00 16.18 252 ALA B C 1
ATOM 4161 O O . ALA B 1 253 ? 48.028 155.318 8.616 1.00 16.38 252 ALA B O 1
ATOM 4163 N N . LEU B 1 254 ? 48.006 153.354 9.736 1.00 15.23 253 LEU B N 1
ATOM 4164 C CA . LEU B 1 254 ? 49.450 153.111 9.555 1.00 16.33 253 LEU B CA 1
ATOM 4165 C C . LEU B 1 254 ? 49.749 152.493 8.199 1.00 17.29 253 LEU B C 1
ATOM 4166 O O . LEU B 1 254 ? 50.744 152.842 7.586 1.00 17.28 253 LEU B O 1
ATOM 4171 N N . SER B 1 255 ? 48.887 151.585 7.747 1.00 15.58 254 SER B N 1
ATOM 4172 C CA . SER B 1 255 ? 49.104 150.898 6.468 1.00 16.82 254 SER B CA 1
ATOM 4173 C C . SER B 1 255 ? 47.810 150.276 5.997 1.00 16.57 254 SER B C 1
ATOM 4174 O O . SER B 1 255 ? 46.938 149.988 6.815 1.00 16.52 254 SER B O 1
ATOM 4177 N N . THR B 1 256 ? 47.675 150.096 4.677 1.00 15.96 255 THR B N 1
ATOM 4178 C CA . THR B 1 256 ? 46.504 149.454 4.078 1.00 15.19 255 THR B CA 1
ATOM 4179 C C . THR B 1 256 ? 47.027 148.556 2.927 1.00 18.15 255 THR B C 1
ATOM 4180 O O . THR B 1 256 ? 47.906 148.946 2.197 1.00 19.80 255 THR B O 1
ATOM 4184 N N . GLU B 1 257 ? 46.501 147.344 2.834 1.00 16.05 256 GLU B N 1
ATOM 4185 C CA . GLU B 1 257 ? 46.905 146.357 1.829 1.00 17.96 256 GLU B CA 1
ATOM 4186 C C . GLU B 1 257 ? 45.633 145.702 1.320 1.00 17.24 256 GLU B C 1
ATOM 4187 O O . GLU B 1 257 ? 44.793 145.293 2.130 1.00 19.11 256 GLU B O 1
ATOM 4193 N N . ILE B 1 258 ? 45.438 145.688 0.006 1.00 17.11 257 ILE B N 1
ATOM 4194 C CA . ILE B 1 258 ? 44.294 144.975 -0.597 1.00 16.53 257 ILE B CA 1
ATOM 4195 C C . ILE B 1 258 ? 44.745 143.586 -1.050 1.00 16.72 257 ILE B C 1
ATOM 4196 O O . ILE B 1 258 ? 45.609 143.474 -1.897 1.00 17.30 257 ILE B O 1
ATOM 4201 N N . LEU B 1 259 ? 44.132 142.536 -0.490 1.00 16.36 258 LEU B N 1
ATOM 4202 C CA . LEU B 1 259 ? 44.483 141.161 -0.747 1.00 14.77 258 LEU B CA 1
ATOM 4203 C C . LEU B 1 259 ? 43.351 140.504 -1.517 1.00 17.88 258 LEU B C 1
ATOM 4204 O O . LEU B 1 259 ? 42.180 140.580 -1.118 1.00 18.03 258 LEU B O 1
ATOM 4209 N N . ARG B 1 260 ? 43.698 139.891 -2.650 1.00 16.55 259 ARG B N 1
ATOM 4210 C CA . ARG B 1 260 ? 42.731 139.146 -3.477 1.00 12.89 259 ARG B CA 1
ATOM 4211 C C . ARG B 1 260 ? 43.058 137.672 -3.373 1.00 15.20 259 ARG B C 1
ATOM 4212 O O . ARG B 1 260 ? 44.226 137.282 -3.512 1.00 16.74 259 ARG B O 1
ATOM 4220 N N . ASN B 1 261 ? 42.064 136.842 -3.082 1.00 16.24 260 ASN B N 1
ATOM 4221 C CA . ASN B 1 261 ? 42.250 135.407 -3.145 1.00 16.35 260 ASN B CA 1
ATOM 4222 C C . ASN B 1 261 ? 42.664 135.059 -4.581 1.00 16.97 260 ASN B C 1
ATOM 4223 O O . ASN B 1 261 ? 42.013 135.503 -5.538 1.00 17.80 260 ASN B O 1
ATOM 4228 N N . ALA B 1 262 ? 43.733 134.269 -4.727 1.00 16.54 261 ALA B N 1
ATOM 4229 C CA . ALA B 1 262 ? 44.311 133.941 -6.018 1.00 15.64 261 ALA B CA 1
ATOM 4230 C C . ALA B 1 262 ? 43.365 133.068 -6.839 1.00 19.79 261 ALA B C 1
ATOM 4231 O O . ALA B 1 262 ? 43.475 133.055 -8.078 1.00 19.02 261 ALA B O 1
ATOM 4233 N N . HIS B 1 263 ? 42.435 132.376 -6.166 1.00 17.88 262 HIS B N 1
ATOM 4234 C CA . HIS B 1 263 ? 41.442 131.514 -6.822 1.00 19.12 262 HIS B CA 1
ATOM 4235 C C . HIS B 1 263 ? 40.015 132.002 -6.521 1.00 20.40 262 HIS B C 1
ATOM 4236 O O . HIS B 1 263 ? 39.706 132.376 -5.373 1.00 18.69 262 HIS B O 1
ATOM 4243 N N . ALA B 1 264 ? 39.153 131.968 -7.542 1.00 20.04 263 ALA B N 1
ATOM 4244 C CA . ALA B 1 264 ? 37.727 132.238 -7.364 1.00 18.66 263 ALA B CA 1
ATOM 4245 C C . ALA B 1 264 ? 37.151 131.057 -6.622 1.00 17.76 263 ALA B C 1
ATOM 4246 O O . ALA B 1 264 ? 37.588 129.923 -6.846 1.00 20.86 263 ALA B O 1
ATOM 4248 N N . ASP B 1 265 ? 36.166 131.297 -5.765 1.00 18.53 264 ASP B N 1
ATOM 4249 C CA . ASP B 1 265 ? 35.324 130.249 -5.156 1.00 16.56 264 ASP B CA 1
ATOM 4250 C C . ASP B 1 265 ? 34.048 130.190 -5.984 1.00 18.89 264 ASP B C 1
ATOM 4251 O O . ASP B 1 265 ? 33.022 130.789 -5.625 1.00 16.45 264 ASP B O 1
ATOM 4256 N N . GLY B 1 266 ? 34.132 129.490 -7.120 1.00 19.22 265 GLY B N 1
ATOM 4257 C CA . GLY B 1 266 ? 33.049 129.487 -8.080 1.00 18.21 265 GLY B CA 1
ATOM 4258 C C . GLY B 1 266 ? 32.749 130.865 -8.667 1.00 17.51 265 GLY B C 1
ATOM 4259 O O . GLY B 1 266 ? 33.593 131.496 -9.306 1.00 17.16 265 GLY B O 1
ATOM 4260 N N . GLY B 1 267 ? 31.537 131.344 -8.458 1.00 16.11 266 GLY B N 1
ATOM 4261 C CA . GLY B 1 267 ? 31.136 132.662 -8.972 1.00 18.10 266 GLY B CA 1
ATOM 4262 C C . GLY B 1 267 ? 31.407 133.808 -7.983 1.00 18.18 266 GLY B C 1
ATOM 4263 O O . GLY B 1 267 ? 30.957 134.928 -8.202 1.00 18.78 266 GLY B O 1
ATOM 4264 N N . LEU B 1 268 ? 32.185 133.525 -6.946 1.00 17.68 267 LEU B N 1
ATOM 4265 C CA . LEU B 1 268 ? 32.560 134.494 -5.915 1.00 18.82 267 LEU B CA 1
ATOM 4266 C C . LEU B 1 268 ? 34.074 134.645 -5.804 1.00 18.85 267 LEU B C 1
ATOM 4267 O O . LEU B 1 268 ? 34.805 133.656 -5.924 1.00 19.20 267 LEU B O 1
ATOM 4272 N N . ARG B 1 269 ? 34.537 135.882 -5.556 1.00 17.04 268 ARG B N 1
ATOM 4273 C CA . ARG B 1 269 ? 35.970 136.171 -5.392 1.00 16.52 268 ARG B CA 1
ATOM 4274 C C . ARG B 1 269 ? 36.131 136.880 -4.043 1.00 18.40 268 ARG B C 1
ATOM 4275 O O . ARG B 1 269 ? 35.507 137.925 -3.798 1.00 17.00 268 ARG B O 1
ATOM 4283 N N . ALA B 1 270 ? 36.935 136.274 -3.182 1.00 18.25 269 ALA B N 1
ATOM 4284 C CA . ALA B 1 270 ? 37.133 136.764 -1.836 1.00 17.09 269 ALA B CA 1
ATOM 4285 C C . ALA B 1 270 ? 38.277 137.778 -1.796 1.00 18.27 269 ALA B C 1
ATOM 4286 O O . ALA B 1 270 ? 39.332 137.647 -2.464 1.00 16.80 269 ALA B O 1
ATOM 4288 N N . TYR B 1 271 ? 38.049 138.813 -1.007 1.00 14.72 270 TYR B N 1
ATOM 4289 C CA . TYR B 1 271 ? 39.064 139.810 -0.727 1.00 16.20 270 TYR B CA 1
ATOM 4290 C C . TYR B 1 271 ? 39.170 140.067 0.771 1.00 16.16 270 TYR B C 1
ATOM 4291 O O . TYR B 1 271 ? 38.202 139.914 1.526 1.00 14.76 270 TYR B O 1
ATOM 4300 N N . ILE B 1 272 ? 40.354 140.532 1.155 1.00 18.00 271 ILE B N 1
ATOM 4301 C CA . ILE B 1 272 ? 40.605 141.071 2.494 1.00 15.96 271 ILE B CA 1
ATOM 4302 C C . ILE B 1 272 ? 41.276 142.429 2.403 1.00 15.98 271 ILE B C 1
ATOM 4303 O O . ILE B 1 272 ? 42.333 142.557 1.808 1.00 17.21 271 ILE B O 1
ATOM 4316 N N . HIS B 1 274 ? 43.239 144.713 4.409 1.00 14.98 273 HIS B N 1
ATOM 4317 C CA . HIS B 1 274 ? 44.067 144.495 5.607 1.00 16.06 273 HIS B CA 1
ATOM 4318 C C . HIS B 1 274 ? 44.646 145.866 6.001 1.00 16.77 273 HIS B C 1
ATOM 4319 O O . HIS B 1 274 ? 45.430 146.479 5.275 1.00 18.57 273 HIS B O 1
ATOM 4326 N N . GLY B 1 275 ? 44.210 146.358 7.132 1.00 16.98 274 GLY B N 1
ATOM 4327 C CA . GLY B 1 275 ? 44.622 147.676 7.591 1.00 15.53 274 GLY B CA 1
ATOM 4328 C C . GLY B 1 275 ? 45.260 147.578 8.957 1.00 12.22 274 GLY B C 1
ATOM 4329 O O . GLY B 1 275 ? 44.971 146.644 9.726 1.00 15.06 274 GLY B O 1
ATOM 4330 N N . VAL B 1 276 ? 46.201 148.481 9.233 1.00 14.77 275 VAL B N 1
ATOM 4331 C CA . VAL B 1 276 ? 46.820 148.529 10.544 1.00 12.17 275 VAL B CA 1
ATOM 4332 C C . VAL B 1 276 ? 46.634 149.954 11.071 1.00 14.25 275 VAL B C 1
ATOM 4333 O O . VAL B 1 276 ? 46.841 150.946 10.335 1.00 12.88 275 VAL B O 1
ATOM 4337 N N . TRP B 1 277 ? 46.216 150.022 12.333 1.00 15.74 276 TRP B N 1
ATOM 4338 C CA . TRP B 1 277 ? 45.850 151.283 12.994 1.00 14.78 276 TRP B CA 1
ATOM 4339 C C . TRP B 1 277 ? 46.558 151.397 14.336 1.00 14.94 276 TRP B C 1
ATOM 4340 O O . TRP B 1 277 ? 46.952 150.378 14.949 1.00 15.15 276 TRP B O 1
ATOM 4351 N N . GLU B 1 278 ? 46.656 152.630 14.831 1.00 15.64 277 GLU B N 1
ATOM 4352 C CA . GLU B 1 278 ? 47.217 152.853 16.172 1.00 14.71 277 GLU B CA 1
ATOM 4353 C C . GLU B 1 278 ? 46.299 152.366 17.265 1.00 15.71 277 GLU B C 1
ATOM 4354 O O . GLU B 1 278 ? 46.773 151.940 18.292 1.00 15.88 277 GLU B O 1
ATOM 4360 N N . SER B 1 279 ? 44.983 152.375 17.033 1.00 16.05 278 SER B N 1
ATOM 4361 C CA . SER B 1 279 ? 44.005 151.970 18.040 1.00 15.28 278 SER B CA 1
ATOM 4362 C C . SER B 1 279 ? 42.676 151.571 17.412 1.00 13.19 278 SER B C 1
ATOM 4363 O O . SER B 1 279 ? 42.389 151.935 16.247 1.00 13.88 278 SER B O 1
ATOM 4366 N N . VAL B 1 280 ? 41.865 150.836 18.185 1.00 15.62 279 VAL B N 1
ATOM 4367 C CA A VAL B 1 280 ? 40.513 150.497 17.731 0.50 16.12 279 VAL B CA 1
ATOM 4368 C CA B VAL B 1 280 ? 40.517 150.488 17.757 0.50 16.67 279 VAL B CA 1
ATOM 4369 C C . VAL B 1 280 ? 39.704 151.764 17.470 1.00 18.23 279 VAL B C 1
ATOM 4370 O O . VAL B 1 280 ? 38.973 151.829 16.492 1.00 14.98 279 VAL B O 1
ATOM 4377 N N . TRP B 1 281 ? 39.815 152.763 18.351 1.00 13.41 280 TRP B N 1
ATOM 4378 C CA . TRP B 1 281 ? 39.038 154.002 18.199 1.00 14.33 280 TRP B CA 1
ATOM 4379 C C . TRP B 1 281 ? 39.408 154.764 16.925 1.00 13.46 280 TRP B C 1
ATOM 4380 O O . TRP B 1 281 ? 38.527 155.345 16.262 1.00 14.17 280 TRP B O 1
ATOM 4391 N N . ASP B 1 282 ? 40.688 154.755 16.537 1.00 13.28 281 ASP B N 1
ATOM 4392 C CA . ASP B 1 282 ? 41.070 155.438 15.291 1.00 10.87 281 ASP B CA 1
ATOM 4393 C C . ASP B 1 282 ? 40.306 154.760 14.153 1.00 12.52 281 ASP B C 1
ATOM 4394 O O . ASP B 1 282 ? 39.727 155.420 13.301 1.00 12.81 281 ASP B O 1
ATOM 4399 N N . HIS B 1 283 ? 40.353 153.441 14.113 1.00 14.99 282 HIS B N 1
ATOM 4400 C CA . HIS B 1 283 ? 39.636 152.745 13.007 1.00 11.99 282 HIS B CA 1
ATOM 4401 C C . HIS B 1 283 ? 38.113 153.020 13.023 1.00 11.83 282 HIS B C 1
ATOM 4402 O O . HIS B 1 283 ? 37.529 153.379 11.990 1.00 14.66 282 HIS B O 1
ATOM 4409 N N . GLU B 1 284 ? 37.473 152.843 14.178 1.00 14.08 283 GLU B N 1
ATOM 4410 C CA . GLU B 1 284 ? 36.029 153.087 14.264 1.00 12.79 283 GLU B CA 1
ATOM 4411 C C . GLU B 1 284 ? 35.666 154.503 13.813 1.00 13.12 283 GLU B C 1
ATOM 4412 O O . GLU B 1 284 ? 34.680 154.682 13.105 1.00 13.83 283 GLU B O 1
ATOM 4418 N N . ASN B 1 285 ? 36.434 155.524 14.254 1.00 13.69 284 ASN B N 1
ATOM 4419 C CA . ASN B 1 285 ? 36.106 156.889 13.912 1.00 13.06 284 ASN B CA 1
ATOM 4420 C C . ASN B 1 285 ? 36.376 157.151 12.442 1.00 11.68 284 ASN B C 1
ATOM 4421 O O . ASN B 1 285 ? 35.714 157.987 11.882 1.00 12.54 284 ASN B O 1
ATOM 4426 N N . SER B 1 286 ? 37.347 156.454 11.836 1.00 13.48 285 SER B N 1
ATOM 4427 C CA . SER B 1 286 ? 37.664 156.641 10.419 1.00 15.58 285 SER B CA 1
ATOM 4428 C C . SER B 1 286 ? 36.456 156.286 9.567 1.00 15.49 285 SER B C 1
ATOM 4429 O O . SER B 1 286 ? 36.259 156.890 8.529 1.00 13.63 285 SER B O 1
ATOM 4432 N N . HIS B 1 287 ? 35.628 155.370 10.066 1.00 16.85 286 HIS B N 1
ATOM 4433 C CA . HIS B 1 287 ? 34.419 154.916 9.360 1.00 14.23 286 HIS B CA 1
ATOM 4434 C C . HIS B 1 287 ? 33.286 155.913 9.414 1.00 18.73 286 HIS B C 1
ATOM 4435 O O . HIS B 1 287 ? 32.364 155.851 8.602 1.00 16.70 286 HIS B O 1
ATOM 4442 N N . LEU B 1 288 ? 33.347 156.851 10.350 1.00 14.40 287 LEU B N 1
ATOM 4443 C CA . LEU B 1 288 ? 32.334 157.896 10.442 1.00 15.28 287 LEU B CA 1
ATOM 4444 C C . LEU B 1 288 ? 32.591 159.148 9.621 1.00 15.87 287 LEU B C 1
ATOM 4445 O O . LEU B 1 288 ? 31.722 160.033 9.563 1.00 17.00 287 LEU B O 1
ATOM 4450 N N . ASP B 1 289 ? 33.782 159.253 9.041 1.00 15.93 288 ASP B N 1
ATOM 4451 C CA . ASP B 1 289 ? 34.183 160.406 8.242 1.00 15.67 288 ASP B CA 1
ATOM 4452 C C . ASP B 1 289 ? 33.424 160.380 6.899 1.00 18.93 288 ASP B C 1
ATOM 4453 O O . ASP B 1 289 ? 33.498 159.387 6.185 1.00 17.37 288 ASP B O 1
ATOM 4458 N N . PRO B 1 290 ? 32.695 161.461 6.558 1.00 19.51 289 PRO B N 1
ATOM 4459 C CA . PRO B 1 290 ? 32.004 161.508 5.272 1.00 20.75 289 PRO B CA 1
ATOM 4460 C C . PRO B 1 290 ? 32.915 161.264 4.069 1.00 19.99 289 PRO B C 1
ATOM 4461 O O . PRO B 1 290 ? 32.447 160.797 3.021 1.00 19.01 289 PRO B O 1
ATOM 4465 N N . ARG B 1 291 ? 34.207 161.572 4.208 1.00 19.11 290 ARG B N 1
ATOM 4466 C CA . ARG B 1 291 ? 35.132 161.362 3.118 1.00 19.61 290 ARG B CA 1
ATOM 4467 C C . ARG B 1 291 ? 35.348 159.873 2.904 1.00 20.78 290 ARG B C 1
ATOM 4468 O O . ARG B 1 291 ? 35.558 159.420 1.782 1.00 21.07 290 ARG B O 1
ATOM 4476 N N . PHE B 1 292 ? 35.362 159.117 3.993 1.00 18.06 291 PHE B N 1
ATOM 4477 C CA . PHE B 1 292 ? 35.457 157.690 3.851 1.00 17.76 291 PHE B CA 1
ATOM 4478 C C . PHE B 1 292 ? 34.140 157.105 3.299 1.00 19.78 291 PHE B C 1
ATOM 4479 O O . PHE B 1 292 ? 34.152 156.216 2.430 1.00 16.91 291 PHE B O 1
ATOM 4487 N N . LEU B 1 293 ? 33.021 157.544 3.871 1.00 18.84 292 LEU B N 1
ATOM 4488 C CA . LEU B 1 293 ? 31.704 157.040 3.442 1.00 19.20 292 LEU B CA 1
ATOM 4489 C C . LEU B 1 293 ? 31.466 157.295 1.934 1.00 21.38 292 LEU B C 1
ATOM 4490 O O . LEU B 1 293 ? 30.874 156.451 1.246 1.00 18.30 292 LEU B O 1
ATOM 4495 N N . ALA B 1 294 ? 31.895 158.462 1.440 1.00 20.05 293 ALA B N 1
ATOM 4496 C CA . ALA B 1 294 ? 31.736 158.800 0.011 1.00 22.07 293 ALA B CA 1
ATOM 4497 C C . ALA B 1 294 ? 32.510 157.856 -0.915 1.00 24.61 293 ALA B C 1
ATOM 4498 O O . ALA B 1 294 ? 31.967 157.418 -1.923 1.00 26.30 293 ALA B O 1
ATOM 4500 N N . ALA B 1 295 ? 33.759 157.534 -0.572 1.00 24.73 294 ALA B N 1
ATOM 4501 C CA . ALA B 1 295 ? 34.569 156.584 -1.318 1.00 21.95 294 ALA B CA 1
ATOM 4502 C C . ALA B 1 295 ? 34.149 155.138 -1.138 1.00 23.30 294 ALA B C 1
ATOM 4503 O O . ALA B 1 295 ? 34.236 154.350 -2.072 1.00 24.33 294 ALA B O 1
ATOM 4505 N N . ALA B 1 296 ? 33.748 154.758 0.063 1.00 19.61 295 ALA B N 1
ATOM 4506 C CA . ALA B 1 296 ? 33.404 153.377 0.311 1.00 20.95 295 ALA B CA 1
ATOM 4507 C C . ALA B 1 296 ? 32.068 152.915 -0.283 1.00 21.65 295 ALA B C 1
ATOM 4508 O O . ALA B 1 296 ? 31.858 151.731 -0.436 1.00 21.89 295 ALA B O 1
ATOM 4510 N N . GLY B 1 297 ? 31.145 153.838 -0.507 1.00 23.82 296 GLY B N 1
ATOM 4511 C CA . GLY B 1 297 ? 29.783 153.476 -0.892 1.00 24.52 296 GLY B CA 1
ATOM 4512 C C . GLY B 1 297 ? 29.834 152.675 -2.182 1.00 24.13 296 GLY B C 1
ATOM 4513 O O . GLY B 1 297 ? 29.374 151.536 -2.230 1.00 23.93 296 GLY B O 1
ATOM 4514 N N . PRO B 1 298 ? 30.443 153.255 -3.214 1.00 26.58 297 PRO B N 1
ATOM 4515 C CA . PRO B 1 298 ? 30.583 152.564 -4.492 1.00 27.70 297 PRO B CA 1
ATOM 4516 C C . PRO B 1 298 ? 31.322 151.272 -4.382 1.00 25.79 297 PRO B C 1
ATOM 4517 O O . PRO B 1 298 ? 30.983 150.331 -5.066 1.00 26.18 297 PRO B O 1
ATOM 4521 N N . VAL B 1 299 ? 32.339 151.213 -3.527 1.00 23.68 298 VAL B N 1
ATOM 4522 C CA . VAL B 1 299 ? 33.107 149.994 -3.362 1.00 21.49 298 VAL B CA 1
ATOM 4523 C C . VAL B 1 299 ? 32.258 148.911 -2.740 1.00 23.02 298 VAL B C 1
ATOM 4524 O O . VAL B 1 299 ? 32.252 147.772 -3.217 1.00 22.68 298 VAL B O 1
ATOM 4528 N N . GLY B 1 300 ? 31.517 149.248 -1.690 1.00 21.07 299 GLY B N 1
ATOM 4529 C CA . GLY B 1 300 ? 30.709 148.257 -1.008 1.00 21.22 299 GLY B CA 1
ATOM 4530 C C . GLY B 1 300 ? 29.473 147.791 -1.780 1.00 18.92 299 GLY B C 1
ATOM 4531 O O . GLY B 1 300 ? 28.921 146.722 -1.490 1.00 19.81 299 GLY B O 1
ATOM 4532 N N . ALA B 1 301 ? 29.057 148.582 -2.749 1.00 18.26 300 ALA B N 1
ATOM 4533 C CA . ALA B 1 301 ? 27.891 148.263 -3.590 1.00 19.88 300 ALA B CA 1
ATOM 4534 C C . ALA B 1 301 ? 28.075 146.904 -4.280 1.00 18.64 300 ALA B C 1
ATOM 4535 O O . ALA B 1 301 ? 27.112 146.191 -4.488 1.00 20.61 300 ALA B O 1
ATOM 4537 N N . ALA B 1 302 ? 29.314 146.535 -4.588 1.00 19.50 301 ALA B N 1
ATOM 4538 C CA . ALA B 1 302 ? 29.604 145.263 -5.254 1.00 20.89 301 ALA B CA 1
ATOM 4539 C C . ALA B 1 302 ? 29.827 144.080 -4.309 1.00 18.87 301 ALA B C 1
ATOM 4540 O O . ALA B 1 302 ? 29.917 142.947 -4.783 1.00 20.91 301 ALA B O 1
ATOM 4542 N N . ALA B 1 303 ? 29.922 144.301 -2.998 1.00 19.64 302 ALA B N 1
ATOM 4543 C CA . ALA B 1 303 ? 30.115 143.172 -2.059 1.00 19.32 302 ALA B CA 1
ATOM 4544 C C . ALA B 1 303 ? 28.781 142.442 -1.883 1.00 22.42 302 ALA B C 1
ATOM 4545 O O . ALA B 1 303 ? 27.806 143.044 -1.457 1.00 22.08 302 ALA B O 1
ATOM 4547 N N . VAL B 1 304 ? 28.740 141.149 -2.170 1.00 20.56 303 VAL B N 1
ATOM 4548 C CA . VAL B 1 304 ? 27.520 140.349 -1.960 1.00 18.09 303 VAL B CA 1
ATOM 4549 C C . VAL B 1 304 ? 27.629 139.470 -0.729 1.00 18.76 303 VAL B C 1
ATOM 4550 O O . VAL B 1 304 ? 26.637 138.895 -0.256 1.00 18.81 303 VAL B O 1
ATOM 4554 N N . VAL B 1 305 ? 28.834 139.388 -0.170 1.00 16.90 304 VAL B N 1
ATOM 4555 C CA . VAL B 1 305 ? 29.029 138.717 1.132 1.00 16.32 304 VAL B CA 1
ATOM 4556 C C . VAL B 1 305 ? 29.953 139.640 1.971 1.00 20.94 304 VAL B C 1
ATOM 4557 O O . VAL B 1 305 ? 30.950 140.192 1.450 1.00 16.35 304 VAL B O 1
ATOM 4561 N N . GLY B 1 306 ? 29.614 139.785 3.245 1.00 18.58 305 GLY B N 1
ATOM 4562 C CA . GLY B 1 306 ? 30.293 140.755 4.153 1.00 20.72 305 GLY B CA 1
ATOM 4563 C C . GLY B 1 306 ? 29.703 142.151 3.999 1.00 20.96 305 GLY B C 1
ATOM 4564 O O . GLY B 1 306 ? 28.647 142.335 3.364 1.00 20.39 305 GLY B O 1
ATOM 4565 N N . PRO B 1 307 ? 30.395 143.183 4.498 1.00 20.94 306 PRO B N 1
ATOM 4566 C CA . PRO B 1 307 ? 31.722 143.157 5.108 1.00 18.94 306 PRO B CA 1
ATOM 4567 C C . PRO B 1 307 ? 31.679 142.616 6.531 1.00 18.42 306 PRO B C 1
ATOM 4568 O O . PRO B 1 307 ? 30.724 142.885 7.267 1.00 19.09 306 PRO B O 1
ATOM 4572 N N . VAL B 1 308 ? 32.688 141.829 6.890 1.00 15.66 307 VAL B N 1
ATOM 4573 C CA . VAL B 1 308 ? 32.956 141.445 8.281 1.00 16.63 307 VAL B CA 1
ATOM 4574 C C . VAL B 1 308 ? 34.395 141.913 8.539 1.00 16.14 307 VAL B C 1
ATOM 4575 O O . VAL B 1 308 ? 35.317 141.510 7.826 1.00 15.72 307 VAL B O 1
ATOM 4579 N N . GLU B 1 309 ? 34.604 142.747 9.561 1.00 14.27 308 GLU B N 1
ATOM 4580 C CA . GLU B 1 309 ? 35.922 143.342 9.780 1.00 13.89 308 GLU B CA 1
ATOM 4581 C C . GLU B 1 309 ? 36.339 143.232 11.240 1.00 13.70 308 GLU B C 1
ATOM 4582 O O . GLU B 1 309 ? 36.061 144.128 12.032 1.00 14.06 308 GLU B O 1
ATOM 4588 N N . PRO B 1 310 ? 36.940 142.092 11.603 1.00 15.14 309 PRO B N 1
ATOM 4589 C CA . PRO B 1 310 ? 37.446 141.957 12.979 1.00 13.71 309 PRO B CA 1
ATOM 4590 C C . PRO B 1 310 ? 38.691 142.781 13.266 1.00 15.33 309 PRO B C 1
ATOM 4591 O O . PRO B 1 310 ? 39.338 143.286 12.327 1.00 15.21 309 PRO B O 1
ATOM 4595 N N . PHE B 1 311 ? 38.947 142.943 14.567 1.00 14.49 310 PHE B N 1
ATOM 4596 C CA . PHE B 1 311 ? 40.202 143.479 15.111 1.00 13.96 310 PHE B CA 1
ATOM 4597 C C . PHE B 1 311 ? 41.140 142.341 15.515 1.00 13.15 310 PHE B C 1
ATOM 4598 O O . PHE B 1 311 ? 40.695 141.286 15.946 1.00 14.43 310 PHE B O 1
ATOM 4606 N N . TYR B 1 312 ? 42.441 142.597 15.390 1.00 13.48 311 TYR B N 1
ATOM 4607 C CA . TYR B 1 312 ? 43.477 141.642 15.740 1.00 13.97 311 TYR B CA 1
ATOM 4608 C C . TYR B 1 312 ? 44.673 142.341 16.364 1.00 13.60 311 TYR B C 1
ATOM 4609 O O . TYR B 1 312 ? 45.006 143.495 16.015 1.00 13.63 311 TYR B O 1
ATOM 4618 N N . LEU B 1 313 ? 45.324 141.623 17.268 1.00 14.04 312 LEU B N 1
ATOM 4619 C CA . LEU B 1 313 ? 46.624 142.054 17.823 1.00 13.32 312 LEU B CA 1
ATOM 4620 C C . LEU B 1 313 ? 47.722 141.162 17.236 1.00 15.04 312 LEU B C 1
ATOM 4621 O O . LEU B 1 313 ? 47.546 139.938 17.111 1.00 15.55 312 LEU B O 1
ATOM 4626 N N . THR B 1 314 ? 48.827 141.764 16.833 1.00 13.56 313 THR B N 1
ATOM 4627 C CA . THR B 1 314 ? 49.930 141.003 16.259 1.00 16.48 313 THR B CA 1
ATOM 4628 C C . THR B 1 314 ? 50.777 140.415 17.372 1.00 16.55 313 THR B C 1
ATOM 4629 O O . THR B 1 314 ? 51.308 141.150 18.202 1.00 16.16 313 THR B O 1
ATOM 4633 N N . ARG B 1 315 ? 50.890 139.087 17.363 1.00 15.48 314 ARG B N 1
ATOM 4634 C CA . ARG B 1 315 ? 51.576 138.317 18.403 1.00 15.20 314 ARG B CA 1
ATOM 4635 C C . ARG B 1 315 ? 52.952 137.821 17.968 1.00 15.95 314 ARG B C 1
ATOM 4636 O O . ARG B 1 315 ? 53.804 137.555 18.829 1.00 16.59 314 ARG B O 1
ATOM 4644 N N . ARG B 1 316 ? 53.165 137.673 16.658 1.00 15.20 315 ARG B N 1
ATOM 4645 C CA . ARG B 1 316 ? 54.483 137.474 16.093 1.00 14.82 315 ARG B CA 1
ATOM 4646 C C . ARG B 1 316 ? 54.621 138.231 14.791 1.00 15.89 315 ARG B C 1
ATOM 4647 O O . ARG B 1 316 ? 53.684 138.336 13.990 1.00 17.26 315 ARG B O 1
ATOM 4655 N N . LEU B 1 317 ? 55.828 138.738 14.565 1.00 14.84 316 LEU B N 1
ATOM 4656 C CA A LEU B 1 317 ? 56.170 139.379 13.298 0.50 15.02 316 LEU B CA 1
ATOM 4657 C CA B LEU B 1 317 ? 56.160 139.384 13.315 0.50 15.06 316 LEU B CA 1
ATOM 4658 C C . LEU B 1 317 ? 57.628 139.088 13.003 1.00 16.77 316 LEU B C 1
ATOM 4659 O O . LEU B 1 317 ? 58.518 139.477 13.777 1.00 14.71 316 LEU B O 1
ATOM 4668 N N . VAL B 1 318 ? 57.876 138.390 11.886 1.00 16.03 317 VAL B N 1
ATOM 4669 C CA . VAL B 1 318 ? 59.224 137.957 11.532 1.00 14.69 317 VAL B CA 1
ATOM 4670 C C . VAL B 1 318 ? 59.572 138.434 10.152 1.00 16.06 317 VAL B C 1
ATOM 4671 O O . VAL B 1 318 ? 58.776 138.274 9.217 1.00 17.31 317 VAL B O 1
ATOM 4675 N N . VAL B 1 319 ? 60.743 139.048 9.990 1.00 14.86 318 VAL B N 1
ATOM 4676 C CA . VAL B 1 319 ? 61.174 139.405 8.642 1.00 18.75 318 VAL B CA 1
ATOM 4677 C C . VAL B 1 319 ? 62.370 138.570 8.261 1.00 18.90 318 VAL B C 1
ATOM 4678 O O . VAL B 1 319 ? 62.897 137.798 9.065 1.00 19.50 318 VAL B O 1
ATOM 4682 N N . ALA B 1 320 ? 62.798 138.722 7.020 1.00 20.10 319 ALA B N 1
ATOM 4683 C CA . ALA B 1 320 ? 63.822 137.840 6.460 1.00 20.63 319 ALA B CA 1
ATOM 4684 C C . ALA B 1 320 ? 65.140 138.144 7.147 1.00 22.08 319 ALA B C 1
ATOM 4685 O O . ALA B 1 320 ? 65.402 139.301 7.521 1.00 21.08 319 ALA B O 1
ATOM 4687 N N . ASP B 1 321 ? 65.953 137.107 7.350 1.00 22.83 320 ASP B N 1
ATOM 4688 C CA . ASP B 1 321 ? 67.304 137.293 7.845 1.00 26.12 320 ASP B CA 1
ATOM 4689 C C . ASP B 1 321 ? 68.085 138.083 6.805 1.00 31.17 320 ASP B C 1
ATOM 4690 O O . ASP B 1 321 ? 67.853 137.931 5.595 1.00 32.11 320 ASP B O 1
ATOM 4696 N N . ALA C 1 21 ? 34.713 205.573 13.788 1.00 49.31 20 ALA C N 1
ATOM 4697 C CA . ALA C 1 21 ? 36.102 205.667 14.334 1.00 48.47 20 ALA C CA 1
ATOM 4698 C C . ALA C 1 21 ? 36.255 204.708 15.518 1.00 47.51 20 ALA C C 1
ATOM 4699 O O . ALA C 1 21 ? 36.443 203.487 15.328 1.00 50.56 20 ALA C O 1
ATOM 4701 N N . PHE C 1 22 ? 36.156 205.263 16.731 1.00 42.27 21 PHE C N 1
ATOM 4702 C CA . PHE C 1 22 ? 36.363 204.526 17.975 1.00 38.45 21 PHE C CA 1
ATOM 4703 C C . PHE C 1 22 ? 37.747 203.859 18.094 1.00 35.70 21 PHE C C 1
ATOM 4704 O O . PHE C 1 22 ? 37.886 202.901 18.840 1.00 38.77 21 PHE C O 1
ATOM 4712 N N . ASN C 1 23 ? 38.761 204.355 17.387 1.00 31.00 22 ASN C N 1
ATOM 4713 C CA . ASN C 1 23 ? 40.126 203.839 17.539 1.00 27.84 22 ASN C CA 1
ATOM 4714 C C . ASN C 1 23 ? 40.921 204.636 18.602 1.00 25.85 22 ASN C C 1
ATOM 4715 O O . ASN C 1 23 ? 41.353 205.745 18.316 1.00 23.85 22 ASN C O 1
ATOM 4720 N N . PRO C 1 24 ? 41.160 204.048 19.795 1.00 20.85 23 PRO C N 1
ATOM 4721 C CA . PRO C 1 24 ? 41.840 204.758 20.892 1.00 20.79 23 PRO C CA 1
ATOM 4722 C C . PRO C 1 24 ? 43.324 205.001 20.678 1.00 18.32 23 PRO C C 1
ATOM 4723 O O . PRO C 1 24 ? 43.965 205.654 21.504 1.00 15.35 23 PRO C O 1
ATOM 4727 N N . TRP C 1 25 ? 43.881 204.518 19.566 1.00 19.67 24 TRP C N 1
ATOM 4728 C CA . TRP C 1 25 ? 45.314 204.612 19.336 1.00 19.90 24 TRP C CA 1
ATOM 4729 C C . TRP C 1 25 ? 45.712 205.714 18.374 1.00 21.06 24 TRP C C 1
ATOM 4730 O O . TRP C 1 25 ? 46.895 205.937 18.186 1.00 18.52 24 TRP C O 1
ATOM 4741 N N . THR C 1 26 ? 44.745 206.390 17.763 1.00 22.95 25 THR C N 1
ATOM 4742 C CA . THR C 1 26 ? 45.044 207.485 16.854 1.00 22.91 25 THR C CA 1
ATOM 4743 C C . THR C 1 26 ? 45.686 208.635 17.632 1.00 23.57 25 THR C C 1
ATOM 4744 O O . THR C 1 26 ? 45.562 208.712 18.860 1.00 21.20 25 THR C O 1
ATOM 4748 N N . ASP C 1 27 ? 46.390 209.511 16.913 1.00 25.91 26 ASP C N 1
ATOM 4749 C CA . ASP C 1 27 ? 47.004 210.699 17.503 1.00 26.46 26 ASP C CA 1
ATOM 4750 C C . ASP C 1 27 ? 45.963 211.539 18.240 1.00 27.03 26 ASP C C 1
ATOM 4751 O O . ASP C 1 27 ? 46.172 211.921 19.398 1.00 26.33 26 ASP C O 1
ATOM 4756 N N . ALA C 1 28 ? 44.847 211.821 17.559 1.00 26.01 27 ALA C N 1
ATOM 4757 C CA . ALA C 1 28 ? 43.749 212.578 18.176 1.00 28.18 27 ALA C CA 1
ATOM 4758 C C . ALA C 1 28 ? 43.231 211.863 19.416 1.00 26.81 27 ALA C C 1
ATOM 4759 O O . ALA C 1 28 ? 43.059 212.496 20.444 1.00 26.26 27 ALA C O 1
ATOM 4761 N N . ALA C 1 29 ? 43.042 210.540 19.362 1.00 25.83 28 ALA C N 1
ATOM 4762 C CA . ALA C 1 29 ? 42.565 209.824 20.559 1.00 24.49 28 ALA C CA 1
ATOM 4763 C C . ALA C 1 29 ? 43.593 209.871 21.708 1.00 23.47 28 ALA C C 1
ATOM 4764 O O . ALA C 1 29 ? 43.231 210.082 22.873 1.00 25.48 28 ALA C O 1
ATOM 4766 N N . LEU C 1 30 ? 44.863 209.674 21.386 1.00 25.02 29 LEU C N 1
ATOM 4767 C CA . LEU C 1 30 ? 45.925 209.757 22.391 1.00 25.44 29 LEU C CA 1
ATOM 4768 C C . LEU C 1 30 ? 46.144 211.213 22.880 1.00 32.95 29 LEU C C 1
ATOM 4769 O O . LEU C 1 30 ? 46.568 211.438 24.026 1.00 35.34 29 LEU C O 1
ATOM 4774 N N . ASP C 1 31 ? 45.852 212.193 22.032 1.00 34.22 30 ASP C N 1
ATOM 4775 C CA . ASP C 1 31 ? 45.906 213.594 22.488 1.00 35.57 30 ASP C CA 1
ATOM 4776 C C . ASP C 1 31 ? 44.949 213.784 23.623 1.00 35.61 30 ASP C C 1
ATOM 4777 O O . ASP C 1 31 ? 45.306 214.421 24.597 1.00 38.26 30 ASP C O 1
ATOM 4782 N N . THR C 1 32 ? 43.762 213.187 23.554 1.00 37.80 31 THR C N 1
ATOM 4783 C CA . THR C 1 32 ? 42.827 213.318 24.669 1.00 41.09 31 THR C CA 1
ATOM 4784 C C . THR C 1 32 ? 43.371 212.756 26.009 1.00 44.44 31 THR C C 1
ATOM 4785 O O . THR C 1 32 ? 42.691 212.859 27.033 1.00 47.38 31 THR C O 1
ATOM 4789 N N . ILE C 1 33 ? 44.558 212.135 26.011 1.00 45.53 32 ILE C N 1
ATOM 4790 C CA . ILE C 1 33 ? 45.204 211.701 27.274 1.00 45.66 32 ILE C CA 1
ATOM 4791 C C . ILE C 1 33 ? 46.735 212.006 27.341 1.00 45.41 32 ILE C C 1
ATOM 4792 O O . ILE C 1 33 ? 47.447 211.508 28.232 1.00 43.99 32 ILE C O 1
ATOM 4797 N N . ARG C 1 34 ? 47.215 212.865 26.436 1.00 43.65 33 ARG C N 1
ATOM 4798 C CA . ARG C 1 34 ? 48.646 213.181 26.333 1.00 44.28 33 ARG C CA 1
ATOM 4799 C C . ARG C 1 34 ? 49.235 213.838 27.612 1.00 45.58 33 ARG C C 1
ATOM 4800 O O . ARG C 1 34 ? 50.436 213.680 27.912 1.00 45.23 33 ARG C O 1
ATOM 4805 N N . ASP C 1 35 ? 48.387 214.555 28.362 1.00 44.23 34 ASP C N 1
ATOM 4806 C CA . ASP C 1 35 ? 48.786 215.200 29.627 1.00 45.88 34 ASP C CA 1
ATOM 4807 C C . ASP C 1 35 ? 48.661 214.236 30.826 1.00 44.40 34 ASP C C 1
ATOM 4808 O O . ASP C 1 35 ? 48.931 214.615 31.977 1.00 45.02 34 ASP C O 1
ATOM 4813 N N . VAL C 1 36 ? 48.243 213.001 30.577 1.00 42.33 35 VAL C N 1
ATOM 4814 C CA . VAL C 1 36 ? 48.126 212.053 31.671 1.00 39.05 35 VAL C CA 1
ATOM 4815 C C . VAL C 1 36 ? 49.551 211.599 31.984 1.00 35.44 35 VAL C C 1
ATOM 4816 O O . VAL C 1 36 ? 50.266 211.029 31.153 1.00 34.29 35 VAL C O 1
ATOM 4820 N N . ASN C 1 37 ? 49.955 211.940 33.194 1.00 32.31 36 ASN C N 1
ATOM 4821 C CA . ASN C 1 37 ? 51.290 211.753 33.682 1.00 33.30 36 ASN C CA 1
ATOM 4822 C C . ASN C 1 37 ? 51.351 210.498 34.526 1.00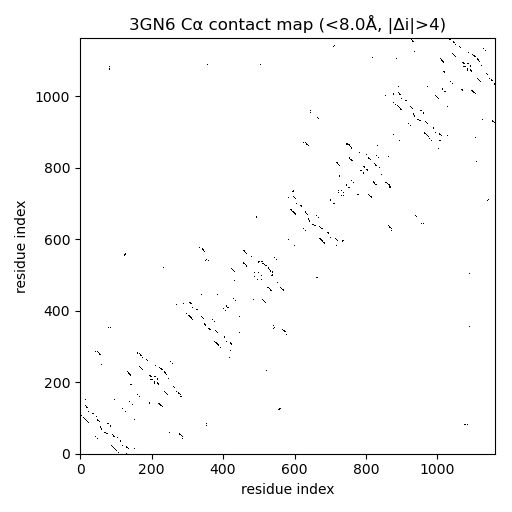 31.38 36 ASN C C 1
ATOM 4823 O O . ASN C 1 37 ? 51.583 210.520 35.747 1.00 32.11 36 ASN C O 1
ATOM 4828 N N . GLN C 1 38 ? 51.116 209.385 33.865 1.00 27.93 37 GLN C N 1
ATOM 4829 C CA . GLN C 1 38 ? 51.161 208.093 34.509 1.00 24.76 37 GLN C CA 1
ATOM 4830 C C . GLN C 1 38 ? 51.257 207.097 33.381 1.00 22.60 37 GLN C C 1
ATOM 4831 O O . GLN C 1 38 ? 51.000 207.464 32.236 1.00 20.69 37 GLN C O 1
ATOM 4837 N N . ALA C 1 39 ? 51.594 205.870 33.742 1.00 18.80 38 ALA C N 1
ATOM 4838 C CA . ALA C 1 39 ? 51.830 204.806 32.774 1.00 20.61 38 ALA C CA 1
ATOM 4839 C C . ALA C 1 39 ? 50.587 204.618 31.899 1.00 21.25 38 ALA C C 1
ATOM 4840 O O . ALA C 1 39 ? 49.456 204.674 32.395 1.00 23.68 38 ALA C O 1
ATOM 4842 N N . LEU C 1 40 ? 50.768 204.461 30.589 1.00 17.66 39 LEU C N 1
ATOM 4843 C CA . LEU C 1 40 ? 49.647 204.108 29.721 1.00 17.49 39 LEU C CA 1
ATOM 4844 C C . LEU C 1 40 ? 49.993 202.865 28.933 1.00 16.99 39 LEU C C 1
ATOM 4845 O O . LEU C 1 40 ? 51.139 202.727 28.495 1.00 14.04 39 LEU C O 1
ATOM 4850 N N . THR C 1 41 ? 49.031 201.960 28.801 1.00 14.79 40 THR C N 1
ATOM 4851 C CA . THR C 1 41 ? 49.283 200.695 28.133 1.00 13.39 40 THR C CA 1
ATOM 4852 C C . THR C 1 41 ? 48.425 200.655 26.880 1.00 15.63 40 THR C C 1
ATOM 4853 O O . THR C 1 41 ? 47.199 200.788 26.931 1.00 16.55 40 THR C O 1
ATOM 4857 N N . LEU C 1 42 ? 49.065 200.504 25.730 1.00 13.47 41 LEU C N 1
ATOM 4858 C CA . LEU C 1 42 ? 48.328 200.267 24.526 1.00 15.07 41 LEU C CA 1
ATOM 4859 C C . LEU C 1 42 ? 48.115 198.752 24.468 1.00 14.37 41 LEU C C 1
ATOM 4860 O O . LEU C 1 42 ? 49.058 197.976 24.630 1.00 13.73 41 LEU C O 1
ATOM 4865 N N . TYR C 1 43 ? 46.859 198.356 24.324 1.00 14.65 42 TYR C N 1
ATOM 4866 C CA . TYR C 1 43 ? 46.431 196.990 24.571 1.00 15.09 42 TYR C CA 1
ATOM 4867 C C . TYR C 1 43 ? 45.600 196.486 23.432 1.00 13.34 42 TYR C C 1
ATOM 4868 O O . TYR C 1 43 ? 44.709 197.187 22.953 1.00 15.41 42 TYR C O 1
ATOM 4877 N N . ALA C 1 44 ? 45.873 195.246 22.993 1.00 15.79 43 ALA C N 1
ATOM 4878 C CA . ALA C 1 44 ? 45.070 194.582 21.973 1.00 15.16 43 ALA C CA 1
ATOM 4879 C C . ALA C 1 44 ? 44.845 193.119 22.336 1.00 12.67 43 ALA C C 1
ATOM 4880 O O . ALA C 1 44 ? 45.726 192.477 22.931 1.00 14.95 43 ALA C O 1
ATOM 4882 N N . GLU C 1 45 ? 43.662 192.631 21.994 1.00 14.82 44 GLU C N 1
ATOM 4883 C CA . GLU C 1 45 ? 43.298 191.204 22.023 1.00 12.84 44 GLU C CA 1
ATOM 4884 C C . GLU C 1 45 ? 43.027 190.796 20.569 1.00 13.51 44 GLU C C 1
ATOM 4885 O O . GLU C 1 45 ? 42.143 191.360 19.870 1.00 13.81 44 GLU C O 1
ATOM 4899 N N . ARG C 1 47 ? 43.190 187.534 17.367 1.00 13.99 46 ARG C N 1
ATOM 4900 C CA . ARG C 1 47 ? 43.120 186.151 16.922 1.00 12.67 46 ARG C CA 1
ATOM 4901 C C . ARG C 1 47 ? 43.999 186.045 15.645 1.00 13.09 46 ARG C C 1
ATOM 4902 O O . ARG C 1 47 ? 43.980 186.931 14.778 1.00 14.66 46 ARG C O 1
ATOM 4910 N N . VAL C 1 48 ? 44.788 184.988 15.599 1.00 15.32 47 VAL C N 1
ATOM 4911 C CA . VAL C 1 48 ? 45.763 184.749 14.557 1.00 12.85 47 VAL C CA 1
ATOM 4912 C C . VAL C 1 48 ? 45.633 183.299 14.079 1.00 15.53 47 VAL C C 1
ATOM 4913 O O . VAL C 1 48 ? 45.802 182.365 14.858 1.00 15.34 47 VAL C O 1
ATOM 4917 N N . VAL C 1 49 ? 45.359 183.114 12.796 1.00 15.01 48 VAL C N 1
ATOM 4918 C CA . VAL C 1 49 ? 45.225 181.739 12.300 1.00 15.60 48 VAL C CA 1
ATOM 4919 C C . VAL C 1 49 ? 46.606 181.105 12.123 1.00 15.13 48 VAL C C 1
ATOM 4920 O O . VAL C 1 49 ? 47.611 181.787 11.994 1.00 14.81 48 VAL C O 1
ATOM 4924 N N . PRO C 1 50 ? 46.687 179.772 12.177 1.00 18.12 49 PRO C N 1
ATOM 4925 C CA . PRO C 1 50 ? 47.986 179.121 12.107 1.00 19.08 49 PRO C CA 1
ATOM 4926 C C . PRO C 1 50 ? 48.766 179.446 10.845 1.00 20.03 49 PRO C C 1
ATOM 4927 O O . PRO C 1 50 ? 49.989 179.562 10.901 1.00 21.66 49 PRO C O 1
ATOM 4931 N N . ALA C 1 51 ? 48.067 179.637 9.733 1.00 18.63 50 ALA C N 1
ATOM 4932 C CA . ALA C 1 51 ? 48.731 180.005 8.475 1.00 20.32 50 ALA C CA 1
ATOM 4933 C C . ALA C 1 51 ? 49.431 181.377 8.534 1.00 21.37 50 ALA C C 1
ATOM 4934 O O . ALA C 1 51 ? 50.376 181.614 7.762 1.00 18.08 50 ALA C O 1
ATOM 4936 N N . HIS C 1 52 ? 49.021 182.268 9.454 1.00 16.60 51 HIS C N 1
ATOM 4937 C CA . HIS C 1 52 ? 49.720 183.549 9.641 1.00 16.82 51 HIS C CA 1
ATOM 4938 C C . HIS C 1 52 ? 50.555 183.642 10.912 1.00 17.04 51 HIS C C 1
ATOM 4939 O O . HIS C 1 52 ? 51.039 184.738 11.252 1.00 15.84 51 HIS C O 1
ATOM 4946 N N . HIS C 1 53 ? 50.719 182.524 11.617 1.00 16.42 52 HIS C N 1
ATOM 4947 C CA . HIS C 1 53 ? 51.277 182.574 12.958 1.00 17.46 52 HIS C CA 1
ATOM 4948 C C . HIS C 1 53 ? 52.739 182.972 12.955 1.00 18.19 52 HIS C C 1
ATOM 4949 O O . HIS C 1 53 ? 53.138 183.872 13.658 1.00 13.94 52 HIS C O 1
ATOM 4956 N N . ASP C 1 54 ? 53.561 182.271 12.190 1.00 15.66 53 ASP C N 1
ATOM 4957 C CA . ASP C 1 54 ? 54.968 182.667 12.089 1.00 16.85 53 ASP C CA 1
ATOM 4958 C C . ASP C 1 54 ? 55.172 184.121 11.638 1.00 13.29 53 ASP C C 1
ATOM 4959 O O . ASP C 1 54 ? 56.039 184.816 12.155 1.00 12.25 53 ASP C O 1
ATOM 4964 N N . ALA C 1 55 ? 54.419 184.573 10.640 1.00 14.37 54 ALA C N 1
ATOM 4965 C CA . ALA C 1 55 ? 54.531 185.971 10.179 1.00 15.32 54 ALA C CA 1
ATOM 4966 C C . ALA C 1 55 ? 54.092 186.950 11.294 1.00 17.25 54 ALA C C 1
ATOM 4967 O O . ALA C 1 55 ? 54.615 188.046 11.392 1.00 13.05 54 ALA C O 1
ATOM 4969 N N . PHE C 1 56 ? 53.077 186.545 12.061 1.00 16.00 55 PHE C N 1
ATOM 4970 C CA . PHE C 1 56 ? 52.587 187.367 13.173 1.00 16.22 55 PHE C CA 1
ATOM 4971 C C . PHE C 1 56 ? 53.682 187.540 14.228 1.00 14.77 55 PHE C C 1
ATOM 4972 O O . PHE C 1 56 ? 53.959 188.654 14.639 1.00 13.79 55 PHE C O 1
ATOM 4980 N N . LEU C 1 57 ? 54.345 186.450 14.609 1.00 14.45 56 LEU C N 1
ATOM 4981 C CA . LEU C 1 57 ? 55.404 186.548 15.569 1.00 12.59 56 LEU C CA 1
ATOM 4982 C C . LEU C 1 57 ? 56.569 187.368 15.018 1.00 15.83 56 LEU C C 1
ATOM 4983 O O . LEU C 1 57 ? 57.189 188.108 15.772 1.00 15.29 56 LEU C O 1
ATOM 4988 N N . ALA C 1 58 ? 56.873 187.221 13.716 1.00 14.45 57 ALA C N 1
ATOM 4989 C CA . ALA C 1 58 ? 57.883 188.098 13.062 1.00 17.54 57 ALA C CA 1
ATOM 4990 C C . ALA C 1 58 ? 57.498 189.569 13.165 1.00 18.22 57 ALA C C 1
ATOM 4991 O O . ALA C 1 58 ? 58.360 190.417 13.411 1.00 18.63 57 ALA C O 1
ATOM 4993 N N . ALA C 1 59 ? 56.205 189.853 12.969 1.00 16.07 58 ALA C N 1
ATOM 4994 C CA . ALA C 1 59 ? 55.688 191.201 13.031 1.00 16.63 58 ALA C CA 1
ATOM 4995 C C . ALA C 1 59 ? 55.840 191.784 14.434 1.00 16.72 58 ALA C C 1
ATOM 4996 O O . ALA C 1 59 ? 56.272 192.947 14.577 1.00 16.04 58 ALA C O 1
ATOM 4998 N N . ILE C 1 60 ? 55.541 190.978 15.461 1.00 14.97 59 ILE C N 1
ATOM 4999 C CA . ILE C 1 60 ? 55.705 191.419 16.870 1.00 15.34 59 ILE C CA 1
ATOM 5000 C C . ILE C 1 60 ? 57.168 191.702 17.208 1.00 17.82 59 ILE C C 1
ATOM 5001 O O . ILE C 1 60 ? 57.503 192.715 17.853 1.00 13.86 59 ILE C O 1
ATOM 5006 N N . ASP C 1 61 ? 58.058 190.854 16.720 1.00 15.65 60 ASP C N 1
ATOM 5007 C CA . ASP C 1 61 ? 59.487 191.047 16.969 1.00 14.94 60 ASP C CA 1
ATOM 5008 C C . ASP C 1 61 ? 60.022 192.281 16.237 1.00 13.62 60 ASP C C 1
ATOM 5009 O O . ASP C 1 61 ? 60.864 193.001 16.765 1.00 15.54 60 ASP C O 1
ATOM 5014 N N . THR C 1 62 ? 59.540 192.525 15.017 1.00 14.59 61 THR C N 1
ATOM 5015 C CA . THR C 1 62 ? 59.892 193.727 14.259 1.00 15.27 61 THR C CA 1
ATOM 5016 C C . THR C 1 62 ? 59.454 195.008 15.022 1.00 16.39 61 THR C C 1
ATOM 5017 O O . THR C 1 62 ? 60.263 195.925 15.284 1.00 14.24 61 THR C O 1
ATOM 5021 N N . VAL C 1 63 ? 58.199 195.007 15.468 1.00 15.91 62 VAL C N 1
ATOM 5022 C CA . VAL C 1 63 ? 57.628 196.132 16.205 1.00 15.70 62 VAL C CA 1
ATOM 5023 C C . VAL C 1 63 ? 58.318 196.361 17.540 1.00 13.44 62 VAL C C 1
ATOM 5024 O O . VAL C 1 63 ? 58.628 197.499 17.867 1.00 13.87 62 VAL C O 1
ATOM 5028 N N . SER C 1 64 ? 58.546 195.289 18.303 1.00 12.00 63 SER C N 1
ATOM 5029 C CA A SER C 1 64 ? 59.183 195.439 19.589 0.50 11.77 63 SER C CA 1
ATOM 5030 C CA B SER C 1 64 ? 59.259 195.323 19.574 0.50 12.67 63 SER C CA 1
ATOM 5031 C C . SER C 1 64 ? 60.613 195.956 19.468 1.00 14.21 63 SER C C 1
ATOM 5032 O O . SER C 1 64 ? 61.039 196.700 20.339 1.00 12.97 63 SER C O 1
ATOM 5037 N N . ALA C 1 65 ? 61.341 195.585 18.405 1.00 15.50 64 ALA C N 1
ATOM 5038 C CA . ALA C 1 65 ? 62.692 196.103 18.253 1.00 15.73 64 ALA C CA 1
ATOM 5039 C C . ALA C 1 65 ? 62.645 197.616 18.050 1.00 16.02 64 ALA C C 1
ATOM 5040 O O . ALA C 1 65 ? 63.546 198.352 18.500 1.00 14.99 64 ALA C O 1
ATOM 5042 N N . LYS C 1 66 ? 61.612 198.060 17.337 1.00 15.67 65 LYS C N 1
ATOM 5043 C CA . LYS C 1 66 ? 61.449 199.495 17.036 1.00 15.85 65 LYS C CA 1
ATOM 5044 C C . LYS C 1 66 ? 61.036 200.268 18.281 1.00 16.67 65 LYS C C 1
ATOM 5045 O O . LYS C 1 66 ? 61.545 201.379 18.546 1.00 17.13 65 LYS C O 1
ATOM 5051 N N . LEU C 1 67 ? 60.110 199.693 19.059 1.00 16.09 66 LEU C N 1
ATOM 5052 C CA . LEU C 1 67 ? 59.568 200.374 20.221 1.00 15.34 66 LEU C CA 1
ATOM 5053 C C . LEU C 1 67 ? 60.531 200.433 21.378 1.00 18.13 66 LEU C C 1
ATOM 5054 O O . LEU C 1 67 ? 60.541 201.403 22.127 1.00 14.22 66 LEU C O 1
ATOM 5059 N N . ARG C 1 68 ? 61.332 199.385 21.569 1.00 16.84 67 ARG C N 1
ATOM 5060 C CA . ARG C 1 68 ? 62.069 199.275 22.826 1.00 15.64 67 ARG C CA 1
ATOM 5061 C C . ARG C 1 68 ? 63.159 200.302 23.019 1.00 17.18 67 ARG C C 1
ATOM 5062 O O . ARG C 1 68 ? 63.592 200.515 24.146 1.00 17.42 67 ARG C O 1
ATOM 5070 N N . VAL C 1 69 ? 63.584 200.940 21.932 1.00 14.93 68 VAL C N 1
ATOM 5071 C CA . VAL C 1 69 ? 64.591 201.988 21.979 1.00 15.02 68 VAL C CA 1
ATOM 5072 C C . VAL C 1 69 ? 64.050 203.403 22.205 1.00 17.94 68 VAL C C 1
ATOM 5073 O O . VAL C 1 69 ? 64.843 204.341 22.317 1.00 15.49 68 VAL C O 1
ATOM 5077 N N . LEU C 1 70 ? 62.730 203.555 22.282 1.00 16.01 69 LEU C N 1
ATOM 5078 C CA . LEU C 1 70 ? 62.115 204.889 22.317 1.00 15.89 69 LEU C CA 1
ATOM 5079 C C . LEU C 1 70 ? 62.061 205.461 23.716 1.00 17.19 69 LEU C C 1
ATOM 5080 O O . LEU C 1 70 ? 61.909 204.724 24.684 1.00 15.52 69 LEU C O 1
ATOM 5085 N N . PRO C 1 71 ? 62.134 206.796 23.828 1.00 15.39 70 PRO C N 1
ATOM 5086 C CA . PRO C 1 71 ? 61.945 207.451 25.120 1.00 17.37 70 PRO C CA 1
ATOM 5087 C C . PRO C 1 71 ? 60.601 207.097 25.740 1.00 14.86 70 PRO C C 1
ATOM 5088 O O . PRO C 1 71 ? 59.571 207.121 25.069 1.00 16.57 70 PRO C O 1
ATOM 5092 N N . GLY C 1 72 ? 60.613 206.742 27.014 1.00 16.44 71 GLY C N 1
ATOM 5093 C CA . GLY C 1 72 ? 59.417 206.440 27.752 1.00 17.36 71 GLY C CA 1
ATOM 5094 C C . GLY C 1 72 ? 58.860 205.017 27.589 1.00 17.36 71 GLY C C 1
ATOM 5095 O O . GLY C 1 72 ? 57.865 204.673 28.240 1.00 15.99 71 GLY C O 1
ATOM 5096 N N . PHE C 1 73 ? 59.506 204.193 26.779 1.00 15.02 72 PHE C N 1
ATOM 5097 C CA . PHE C 1 73 ? 59.136 202.765 26.681 1.00 16.17 72 PHE C CA 1
ATOM 5098 C C . PHE C 1 73 ? 59.431 202.087 27.995 1.00 17.14 72 PHE C C 1
ATOM 5099 O O . PHE C 1 73 ? 60.531 202.219 28.498 1.00 16.05 72 PHE C O 1
ATOM 5107 N N . LEU C 1 74 ? 58.463 201.365 28.567 1.00 14.35 73 LEU C N 1
ATOM 5108 C CA . LEU C 1 74 ? 58.678 200.610 29.784 1.00 15.05 73 LEU C CA 1
ATOM 5109 C C . LEU C 1 74 ? 58.822 199.105 29.496 1.00 13.34 73 LEU C C 1
ATOM 5110 O O . LEU C 1 74 ? 59.779 198.500 29.891 1.00 14.14 73 LEU C O 1
ATOM 5115 N N . SER C 1 75 ? 57.840 198.535 28.817 1.00 14.49 74 SER C N 1
ATOM 5116 C CA . SER C 1 75 ? 57.849 197.102 28.488 1.00 14.98 74 SER C CA 1
ATOM 5117 C C . SER C 1 75 ? 56.792 196.774 27.465 1.00 16.14 74 SER C C 1
ATOM 5118 O O . SER C 1 75 ? 55.821 197.522 27.256 1.00 15.76 74 SER C O 1
ATOM 5121 N N . LEU C 1 76 ? 56.990 195.625 26.809 1.00 13.72 75 LEU C N 1
ATOM 5122 C CA . LEU C 1 76 ? 56.011 195.059 25.925 1.00 12.40 75 LEU C CA 1
ATOM 5123 C C . LEU C 1 76 ? 55.857 193.573 26.271 1.00 13.80 75 LEU C C 1
ATOM 5124 O O . LEU C 1 76 ? 56.854 192.893 26.484 1.00 14.86 75 LEU C O 1
ATOM 5129 N N . ALA C 1 77 ? 54.615 193.084 26.319 1.00 14.08 76 ALA C N 1
ATOM 5130 C CA . ALA C 1 77 ? 54.340 191.677 26.575 1.00 14.88 76 ALA C CA 1
ATOM 5131 C C . ALA C 1 77 ? 53.394 191.156 25.536 1.00 12.50 76 ALA C C 1
ATOM 5132 O O . ALA C 1 77 ? 52.369 191.774 25.245 1.00 14.02 76 ALA C O 1
ATOM 5134 N N . LEU C 1 78 ? 53.721 189.984 25.004 1.00 12.50 77 LEU C N 1
ATOM 5135 C CA . LEU C 1 78 ? 52.824 189.243 24.113 1.00 13.84 77 LEU C CA 1
ATOM 5136 C C . LEU C 1 78 ? 52.456 187.938 24.846 1.00 13.29 77 LEU C C 1
ATOM 5137 O O . LEU C 1 78 ? 53.325 187.132 25.209 1.00 12.76 77 LEU C O 1
ATOM 5142 N N . LYS C 1 79 ? 51.165 187.762 25.091 1.00 12.54 78 LYS C N 1
ATOM 5143 C CA . LYS C 1 79 ? 50.690 186.660 25.935 1.00 12.42 78 LYS C CA 1
ATOM 5144 C C . LYS C 1 79 ? 49.692 185.817 25.121 1.00 13.54 78 LYS C C 1
ATOM 5145 O O . LYS C 1 79 ? 48.785 186.372 24.478 1.00 14.16 78 LYS C O 1
ATOM 5151 N N . GLN C 1 80 ? 49.887 184.496 25.131 1.00 13.56 79 GLN C N 1
ATOM 5152 C CA . GLN C 1 80 ? 48.970 183.602 24.436 1.00 11.44 79 GLN C CA 1
ATOM 5153 C C . GLN C 1 80 ? 47.943 183.008 25.408 1.00 10.59 79 GLN C C 1
ATOM 5154 O O . GLN C 1 80 ? 48.341 182.448 26.424 1.00 11.76 79 GLN C O 1
ATOM 5168 N N . SER C 1 82 ? 45.853 180.427 27.044 1.00 14.72 81 SER C N 1
ATOM 5169 C CA . SER C 1 82 ? 46.128 179.011 27.210 1.00 13.83 81 SER C CA 1
ATOM 5170 C C . SER C 1 82 ? 45.003 178.206 27.807 1.00 14.14 81 SER C C 1
ATOM 5171 O O . SER C 1 82 ? 44.916 176.975 27.614 1.00 11.97 81 SER C O 1
ATOM 5174 N N . GLY C 1 83 ? 44.149 178.866 28.585 1.00 12.67 82 GLY C N 1
ATOM 5175 C CA . GLY C 1 83 ? 43.091 178.172 29.286 1.00 12.08 82 GLY C CA 1
ATOM 5176 C C . GLY C 1 83 ? 42.134 179.182 29.912 1.00 10.29 82 GLY C C 1
ATOM 5177 O O . GLY C 1 83 ? 42.194 180.387 29.598 1.00 12.11 82 GLY C O 1
ATOM 5178 N N . ASP C 1 84 ? 41.222 178.678 30.728 1.00 12.34 83 ASP C N 1
ATOM 5179 C CA . ASP C 1 84 ? 40.159 179.507 31.365 1.00 10.64 83 ASP C CA 1
ATOM 5180 C C . ASP C 1 84 ? 40.014 179.097 32.823 1.00 12.50 83 ASP C C 1
ATOM 5181 O O . ASP C 1 84 ? 39.976 177.908 33.140 1.00 14.11 83 ASP C O 1
ATOM 5186 N N . SER C 1 85 ? 39.970 180.093 33.720 1.00 11.32 84 SER C N 1
ATOM 5187 C CA . SER C 1 85 ? 39.745 179.796 35.157 1.00 11.25 84 SER C CA 1
ATOM 5188 C C . SER C 1 85 ? 38.295 179.382 35.352 1.00 11.33 84 SER C C 1
ATOM 5189 O O . SER C 1 85 ? 37.361 180.016 34.836 1.00 13.23 84 SER C O 1
ATOM 5192 N N . THR C 1 86 ? 38.079 178.358 36.155 1.00 9.75 85 THR C N 1
ATOM 5193 C CA . THR C 1 86 ? 36.743 178.028 36.554 1.00 8.68 85 THR C CA 1
ATOM 5194 C C . THR C 1 86 ? 36.532 178.491 38.025 1.00 11.72 85 THR C C 1
ATOM 5195 O O . THR C 1 86 ? 35.402 178.806 38.408 1.00 13.16 85 THR C O 1
ATOM 5207 N N . VAL C 1 88 ? 37.358 181.262 39.307 1.00 14.38 87 VAL C N 1
ATOM 5208 C CA . VAL C 1 88 ? 36.871 182.626 39.252 1.00 14.27 87 VAL C CA 1
ATOM 5209 C C . VAL C 1 88 ? 35.342 182.709 39.366 1.00 15.79 87 VAL C C 1
ATOM 5210 O O . VAL C 1 88 ? 34.844 183.672 39.946 1.00 13.63 87 VAL C O 1
ATOM 5214 N N . LYS C 1 89 ? 34.614 181.718 38.833 1.00 13.53 88 LYS C N 1
ATOM 5215 C CA . LYS C 1 89 ? 33.154 181.729 38.861 1.00 14.69 88 LYS C CA 1
ATOM 5216 C C . LYS C 1 89 ? 32.591 181.206 40.176 1.00 12.73 88 LYS C C 1
ATOM 5217 O O . LYS C 1 89 ? 31.387 181.239 40.373 1.00 13.71 88 LYS C O 1
ATOM 5223 N N . ASN C 1 90 ? 33.453 180.652 41.024 1.00 12.47 89 ASN C N 1
ATOM 5224 C CA . ASN C 1 90 ? 33.060 179.987 42.249 1.00 12.68 89 ASN C CA 1
ATOM 5225 C C . ASN C 1 90 ? 32.171 178.768 42.017 1.00 14.47 89 ASN C C 1
ATOM 5226 O O . ASN C 1 90 ? 31.364 178.416 42.873 1.00 12.93 89 ASN C O 1
ATOM 5231 N N . TYR C 1 91 ? 32.400 178.070 40.901 1.00 12.20 90 TYR C N 1
ATOM 5232 C CA . TYR C 1 91 ? 31.852 176.723 40.759 1.00 12.10 90 TYR C CA 1
ATOM 5233 C C . TYR C 1 91 ? 32.421 175.899 41.899 1.00 13.12 90 TYR C C 1
ATOM 5234 O O . TYR C 1 91 ? 33.513 176.239 42.439 1.00 12.95 90 TYR C O 1
ATOM 5243 N N . PRO C 1 92 ? 31.757 174.793 42.244 1.00 12.72 91 PRO C N 1
ATOM 5244 C CA . PRO C 1 92 ? 32.320 173.845 43.192 1.00 13.39 91 PRO C CA 1
ATOM 5245 C C . PRO C 1 92 ? 33.754 173.360 42.807 1.00 16.35 91 PRO C C 1
ATOM 5246 O O . PRO C 1 92 ? 34.080 173.279 41.609 1.00 13.87 91 PRO C O 1
ATOM 5250 N N . GLU C 1 93 ? 34.556 173.071 43.830 1.00 16.19 92 GLU C N 1
ATOM 5251 C CA A GLU C 1 93 ? 35.954 172.665 43.699 0.70 17.52 92 GLU C CA 1
ATOM 5252 C CA B GLU C 1 93 ? 35.950 172.693 43.662 0.30 15.56 92 GLU C CA 1
ATOM 5253 C C . GLU C 1 93 ? 36.151 171.486 42.736 1.00 17.12 92 GLU C C 1
ATOM 5254 O O . GLU C 1 93 ? 37.222 171.329 42.171 1.00 17.00 92 GLU C O 1
ATOM 5265 N N . THR C 1 94 ? 35.133 170.658 42.550 1.00 16.14 93 THR C N 1
ATOM 5266 C CA A THR C 1 94 ? 35.224 169.556 41.590 0.50 16.94 93 THR C CA 1
ATOM 5267 C CA B THR C 1 94 ? 35.278 169.568 41.593 0.50 17.80 93 THR C CA 1
ATOM 5268 C C . THR C 1 94 ? 35.595 170.076 40.187 1.00 19.15 93 THR C C 1
ATOM 5269 O O . THR C 1 94 ? 36.184 169.328 39.382 1.00 18.95 93 THR C O 1
ATOM 5276 N N . TYR C 1 95 ? 35.218 171.339 39.891 1.00 13.55 94 TYR C N 1
ATOM 5277 C CA . TYR C 1 95 ? 35.490 171.992 38.596 1.00 13.40 94 TYR C CA 1
ATOM 5278 C C . TYR C 1 95 ? 36.824 172.743 38.516 1.00 14.83 94 TYR C C 1
ATOM 5279 O O . TYR C 1 95 ? 37.157 173.269 37.476 1.00 13.02 94 TYR C O 1
ATOM 5288 N N . LYS C 1 96 ? 37.594 172.717 39.600 1.00 13.91 95 LYS C N 1
ATOM 5289 C CA A LYS C 1 96 ? 38.874 173.422 39.697 0.50 13.78 95 LYS C CA 1
ATOM 5290 C CA B LYS C 1 96 ? 38.866 173.419 39.691 0.50 14.36 95 LYS C CA 1
ATOM 5291 C C . LYS C 1 96 ? 39.791 173.079 38.519 1.00 13.59 95 LYS C C 1
ATOM 5292 O O . LYS C 1 96 ? 40.140 171.894 38.327 1.00 12.88 95 LYS C O 1
ATOM 5303 N N . GLY C 1 97 ? 40.220 174.105 37.778 1.00 11.71 96 GLY C N 1
ATOM 5304 C CA . GLY C 1 97 ? 41.195 173.922 36.713 1.00 14.59 96 GLY C CA 1
ATOM 5305 C C . GLY C 1 97 ? 40.826 173.002 35.548 1.00 13.46 96 GLY C C 1
ATOM 5306 O O . GLY C 1 97 ? 41.713 172.576 34.803 1.00 12.23 96 GLY C O 1
ATOM 5307 N N . VAL C 1 98 ? 39.551 172.674 35.390 1.00 15.01 97 VAL C N 1
ATOM 5308 C CA . VAL C 1 98 ? 39.199 171.734 34.324 1.00 15.91 97 VAL C CA 1
ATOM 5309 C C . VAL C 1 98 ? 39.437 172.301 32.920 1.00 17.53 97 VAL C C 1
ATOM 5310 O O . VAL C 1 98 ? 39.496 171.524 31.975 1.00 14.72 97 VAL C O 1
ATOM 5314 N N . LEU C 1 99 ? 39.530 173.624 32.791 1.00 14.82 98 LEU C N 1
ATOM 5315 C CA . LEU C 1 99 ? 39.857 174.280 31.522 1.00 11.40 98 LEU C CA 1
ATOM 5316 C C . LEU C 1 99 ? 41.282 174.864 31.472 1.00 12.27 98 LEU C C 1
ATOM 5317 O O . LEU C 1 99 ? 41.573 175.751 30.665 1.00 11.76 98 LEU C O 1
ATOM 5322 N N . ALA C 1 100 ? 42.151 174.387 32.355 1.00 14.80 99 ALA C N 1
ATOM 5323 C CA . ALA C 1 100 ? 43.461 175.008 32.556 1.00 15.19 99 ALA C CA 1
ATOM 5324 C C . ALA C 1 100 ? 44.300 175.153 31.275 1.00 15.53 99 ALA C C 1
ATOM 5325 O O . ALA C 1 100 ? 45.061 176.103 31.171 1.00 15.92 99 ALA C O 1
ATOM 5327 N N . THR C 1 101 ? 44.213 174.175 30.364 1.00 13.49 100 THR C N 1
ATOM 5328 C CA . THR C 1 101 ? 45.017 174.172 29.131 1.00 13.99 100 THR C CA 1
ATOM 5329 C C . THR C 1 101 ? 44.142 174.037 27.900 1.00 11.66 100 THR C C 1
ATOM 5330 O O . THR C 1 101 ? 44.614 173.676 26.818 1.00 14.40 100 THR C O 1
ATOM 5334 N N . ALA C 1 102 ? 42.873 174.380 28.024 1.00 11.22 101 ALA C N 1
ATOM 5335 C CA . ALA C 1 102 ? 41.906 174.099 26.984 1.00 11.60 101 ALA C CA 1
ATOM 5336 C C . ALA C 1 102 ? 42.208 174.880 25.670 1.00 12.21 101 ALA C C 1
ATOM 5337 O O . ALA C 1 102 ? 41.932 174.371 24.602 1.00 12.80 101 ALA C O 1
ATOM 5339 N N . TYR C 1 103 ? 42.707 176.113 25.749 1.00 11.89 102 TYR C N 1
ATOM 5340 C CA . TYR C 1 103 ? 43.081 176.874 24.520 1.00 11.46 102 TYR C CA 1
ATOM 5341 C C . TYR C 1 103 ? 44.362 176.334 23.854 1.00 12.43 102 TYR C C 1
ATOM 5342 O O . TYR C 1 103 ? 44.400 176.237 22.631 1.00 11.87 102 TYR C O 1
ATOM 5351 N N . LEU C 1 104 ? 45.364 175.941 24.652 1.00 12.50 103 LEU C N 1
ATOM 5352 C CA . LEU C 1 104 ? 46.522 175.211 24.100 1.00 14.33 103 LEU C CA 1
ATOM 5353 C C . LEU C 1 104 ? 46.052 173.951 23.392 1.00 15.28 103 LEU C C 1
ATOM 5354 O O . LEU C 1 104 ? 46.564 173.611 22.318 1.00 13.53 103 LEU C O 1
ATOM 5359 N N . ASP C 1 105 ? 45.094 173.244 24.007 1.00 13.03 104 ASP C N 1
ATOM 5360 C CA . ASP C 1 105 ? 44.555 172.051 23.387 1.00 12.85 104 ASP C CA 1
ATOM 5361 C C . ASP C 1 105 ? 43.855 172.375 22.081 1.00 15.19 104 ASP C C 1
ATOM 5362 O O . ASP C 1 105 ? 43.944 171.584 21.139 1.00 12.16 104 ASP C O 1
ATOM 5367 N N . GLY C 1 106 ? 43.196 173.533 22.007 1.00 12.61 105 GLY C N 1
ATOM 5368 C CA . GLY C 1 106 ? 42.533 173.924 20.765 1.00 12.46 105 GLY C CA 1
ATOM 5369 C C . GLY C 1 106 ? 43.494 174.207 19.600 1.00 13.50 105 GLY C C 1
ATOM 5370 O O . GLY C 1 106 ? 43.230 173.848 18.454 1.00 12.69 105 GLY C O 1
ATOM 5371 N N . VAL C 1 107 ? 44.603 174.845 19.893 1.00 11.84 106 VAL C N 1
ATOM 5372 C CA . VAL C 1 107 ? 45.675 175.016 18.930 1.00 14.29 106 VAL C CA 1
ATOM 5373 C C . VAL C 1 107 ? 46.216 173.632 18.503 1.00 12.47 106 VAL C C 1
ATOM 5374 O O . VAL C 1 107 ? 46.393 173.377 17.310 1.00 12.65 106 VAL C O 1
ATOM 5378 N N . ALA C 1 108 ? 46.445 172.740 19.462 1.00 11.66 107 ALA C N 1
ATOM 5379 C CA . ALA C 1 108 ? 46.965 171.411 19.139 1.00 13.97 107 ALA C CA 1
ATOM 5380 C C . ALA C 1 108 ? 46.002 170.565 18.287 1.00 15.85 107 ALA C C 1
ATOM 5381 O O . ALA C 1 108 ? 46.412 169.628 17.598 1.00 16.02 107 ALA C O 1
ATOM 5383 N N . ALA C 1 109 ? 44.714 170.867 18.369 1.00 14.68 108 ALA C N 1
ATOM 5384 C CA . ALA C 1 109 ? 43.691 170.201 17.564 1.00 12.76 108 ALA C CA 1
ATOM 5385 C C . ALA C 1 109 ? 43.400 170.961 16.297 1.00 15.32 108 ALA C C 1
ATOM 5386 O O . ALA C 1 109 ? 42.708 170.456 15.404 1.00 16.56 108 ALA C O 1
ATOM 5388 N N . GLY C 1 110 ? 43.906 172.178 16.200 1.00 13.23 109 GLY C N 1
ATOM 5389 C CA . GLY C 1 110 ? 43.566 173.025 15.095 1.00 15.18 109 GLY C CA 1
ATOM 5390 C C . GLY C 1 110 ? 42.139 173.555 15.083 1.00 14.28 109 GLY C C 1
ATOM 5391 O O . GLY C 1 110 ? 41.701 174.112 14.055 1.00 14.02 109 GLY C O 1
ATOM 5392 N N . THR C 1 111 ? 41.441 173.447 16.216 1.00 12.81 110 THR C N 1
ATOM 5393 C CA . THR C 1 111 ? 40.014 173.836 16.257 1.00 15.01 110 THR C CA 1
ATOM 5394 C C . THR C 1 111 ? 39.794 175.304 16.580 1.00 14.11 110 THR C C 1
ATOM 5395 O O . THR C 1 111 ? 38.671 175.817 16.422 1.00 13.04 110 THR C O 1
ATOM 5399 N N . GLN C 1 112 ? 40.843 175.940 17.096 1.00 14.77 111 GLN C N 1
ATOM 5400 C CA . GLN C 1 112 ? 40.845 177.373 17.410 1.00 12.17 111 GLN C CA 1
ATOM 5401 C C . GLN C 1 112 ? 42.029 178.065 16.756 1.00 15.51 111 GLN C C 1
ATOM 5402 O O . GLN C 1 112 ? 43.099 177.447 16.626 1.00 15.05 111 GLN C O 1
ATOM 5408 N N . PRO C 1 113 ? 41.903 179.384 16.503 1.00 15.97 112 PRO C N 1
ATOM 5409 C CA . PRO C 1 113 ? 43.088 180.148 16.247 1.00 14.15 112 PRO C CA 1
ATOM 5410 C C . PRO C 1 113 ? 43.960 180.309 17.486 1.00 15.24 112 PRO C C 1
ATOM 5411 O O . PRO C 1 113 ? 43.589 179.917 18.605 1.00 14.24 112 PRO C O 1
ATOM 5415 N N . TYR C 1 114 ? 45.125 180.920 17.291 1.00 14.41 113 TYR C N 1
ATOM 5416 C CA . TYR C 1 114 ? 45.901 181.407 18.421 1.00 15.05 113 TYR C CA 1
ATOM 5417 C C . TYR C 1 114 ? 45.188 182.642 18.954 1.00 14.10 113 TYR C C 1
ATOM 5418 O O . TYR C 1 114 ? 44.760 183.448 18.175 1.00 14.77 113 TYR C O 1
ATOM 5427 N N . PHE C 1 115 ? 45.094 182.791 20.264 1.00 17.31 114 PHE C N 1
ATOM 5428 C CA . PHE C 1 115 ? 44.596 184.039 20.843 1.00 14.11 114 PHE C CA 1
ATOM 5429 C C . PHE C 1 115 ? 45.791 184.719 21.516 1.00 13.05 114 PHE C C 1
ATOM 5430 O O . PHE C 1 115 ? 46.403 184.136 22.423 1.00 15.14 114 PHE C O 1
ATOM 5438 N N . TYR C 1 116 ? 46.092 185.944 21.088 1.00 11.97 115 TYR C N 1
ATOM 5439 C CA . TYR C 1 116 ? 47.197 186.712 21.614 1.00 10.20 115 TYR C CA 1
ATOM 5440 C C . TYR C 1 116 ? 46.753 188.072 22.111 1.00 10.54 115 TYR C C 1
ATOM 5441 O O . TYR C 1 116 ? 46.028 188.803 21.413 1.00 14.10 115 TYR C O 1
ATOM 5450 N N . ASN C 1 117 ? 47.224 188.419 23.308 1.00 14.38 116 ASN C N 1
ATOM 5451 C CA . ASN C 1 117 ? 47.038 189.743 23.838 1.00 13.75 116 ASN C CA 1
ATOM 5452 C C . ASN C 1 117 ? 48.406 190.439 23.884 1.00 14.73 116 ASN C C 1
ATOM 5453 O O . ASN C 1 117 ? 49.411 189.835 24.286 1.00 14.81 116 ASN C O 1
ATOM 5458 N N . LEU C 1 118 ? 48.408 191.729 23.544 1.00 12.32 117 LEU C N 1
ATOM 5459 C CA . LEU C 1 118 ? 49.597 192.534 23.438 1.00 13.68 117 LEU C CA 1
ATOM 5460 C C . LEU C 1 118 ? 49.457 193.734 24.411 1.00 13.89 117 LEU C C 1
ATOM 5461 O O . LEU C 1 118 ? 48.442 194.434 24.376 1.00 14.20 117 LEU C O 1
ATOM 5466 N N . PHE C 1 119 ? 50.456 193.899 25.267 1.00 12.22 118 PHE C N 1
ATOM 5467 C CA . PHE C 1 119 ? 50.525 195.029 26.190 1.00 13.81 118 PHE C CA 1
ATOM 5468 C C . PHE C 1 119 ? 51.763 195.881 25.811 1.00 15.80 118 PHE C C 1
ATOM 5469 O O . PHE C 1 119 ? 52.878 195.346 25.796 1.00 16.42 118 PHE C O 1
ATOM 5477 N N . VAL C 1 120 ? 51.587 197.171 25.485 1.00 14.08 119 VAL C N 1
ATOM 5478 C CA . VAL C 1 120 ? 52.723 198.066 25.223 1.00 12.14 119 VAL C CA 1
ATOM 5479 C C . VAL C 1 120 ? 52.700 199.237 26.252 1.00 16.10 119 VAL C C 1
ATOM 5480 O O . VAL C 1 120 ? 51.795 200.047 26.208 1.00 16.17 119 VAL C O 1
ATOM 5484 N N . ARG C 1 121 ? 53.642 199.240 27.194 1.00 14.97 120 ARG C N 1
ATOM 5485 C CA . ARG C 1 121 ? 53.618 200.120 28.374 1.00 14.77 120 ARG C CA 1
ATOM 5486 C C . ARG C 1 121 ? 54.555 201.283 28.071 1.00 15.55 120 ARG C C 1
ATOM 5487 O O . ARG C 1 121 ? 55.701 201.032 27.665 1.00 15.61 120 ARG C O 1
ATOM 5495 N N . PHE C 1 122 ? 54.016 202.501 28.138 1.00 15.80 121 PHE C N 1
ATOM 5496 C CA . PHE C 1 122 ? 54.772 203.765 28.066 1.00 15.37 121 PHE C CA 1
ATOM 5497 C C . PHE C 1 122 ? 54.667 204.545 29.378 1.00 16.04 121 PHE C C 1
ATOM 5498 O O . PHE C 1 122 ? 53.707 204.385 30.137 1.00 14.73 121 PHE C O 1
ATOM 5506 N N . ALA C 1 123 ? 55.646 205.410 29.610 1.00 14.70 122 ALA C N 1
ATOM 5507 C CA . ALA C 1 123 ? 55.753 206.180 30.847 1.00 15.95 122 ALA C CA 1
ATOM 5508 C C . ALA C 1 123 ? 54.621 207.192 31.027 1.00 17.25 122 ALA C C 1
ATOM 5509 O O . ALA C 1 123 ? 54.261 207.520 32.150 1.00 18.08 122 ALA C O 1
ATOM 5511 N N . ASP C 1 124 ? 54.098 207.704 29.926 1.00 15.43 123 ASP C N 1
ATOM 5512 C CA . ASP C 1 124 ? 53.086 208.739 29.980 1.00 20.40 123 ASP C CA 1
ATOM 5513 C C . ASP C 1 124 ? 52.481 208.928 28.601 1.00 18.92 123 ASP C C 1
ATOM 5514 O O . ASP C 1 124 ? 52.926 208.327 27.634 1.00 18.55 123 ASP C O 1
ATOM 5519 N N . GLY C 1 125 ? 51.483 209.795 28.519 1.00 21.55 124 GLY C N 1
ATOM 5520 C CA . GLY C 1 125 ? 50.789 210.065 27.260 1.00 20.78 124 GLY C CA 1
ATOM 5521 C C . GLY C 1 125 ? 51.658 210.642 26.168 1.00 17.60 124 GLY C C 1
ATOM 5522 O O . GLY C 1 125 ? 51.516 210.272 25.004 1.00 19.02 124 GLY C O 1
ATOM 5523 N N . ARG C 1 126 ? 52.604 211.496 26.541 1.00 17.50 125 ARG C N 1
ATOM 5524 C CA A ARG C 1 126 ? 53.497 212.086 25.562 0.70 18.12 125 ARG C CA 1
ATOM 5525 C CA B ARG C 1 126 ? 53.529 212.097 25.576 0.30 17.29 125 ARG C CA 1
ATOM 5526 C C . ARG C 1 126 ? 54.330 210.992 24.879 1.00 16.91 125 ARG C C 1
ATOM 5527 O O . ARG C 1 126 ? 54.421 210.952 23.658 1.00 14.84 125 ARG C O 1
ATOM 5542 N N . ALA C 1 127 ? 54.915 210.103 25.680 1.00 16.50 126 ALA C N 1
ATOM 5543 C CA . ALA C 1 127 ? 55.722 209.009 25.111 1.00 15.83 126 ALA C CA 1
ATOM 5544 C C . ALA C 1 127 ? 54.864 208.074 24.247 1.00 16.94 126 ALA C C 1
ATOM 5545 O O . ALA C 1 127 ? 55.275 207.661 23.138 1.00 18.92 126 ALA C O 1
ATOM 5547 N N . ALA C 1 128 ? 53.675 207.752 24.741 1.00 16.54 127 ALA C N 1
ATOM 5548 C CA . ALA C 1 128 ? 52.769 206.850 24.022 1.00 19.53 127 ALA C CA 1
ATOM 5549 C C . ALA C 1 128 ? 52.452 207.510 22.693 1.00 19.53 127 ALA C C 1
ATOM 5550 O O . ALA C 1 128 ? 52.569 206.930 21.637 1.00 18.40 127 ALA C O 1
ATOM 5552 N N . ARG C 1 129 ? 52.122 208.784 22.759 1.00 21.69 128 ARG C N 1
ATOM 5553 C CA . ARG C 1 129 ? 51.793 209.526 21.563 1.00 23.79 128 ARG C CA 1
ATOM 5554 C C . ARG C 1 129 ? 52.923 209.602 20.571 1.00 22.46 128 ARG C C 1
ATOM 5555 O O . ARG C 1 129 ? 52.696 209.461 19.379 1.00 21.23 128 ARG C O 1
ATOM 5563 N N . ALA C 1 130 ? 54.158 209.793 21.046 1.00 19.36 129 ALA C N 1
ATOM 5564 C CA . ALA C 1 130 ? 55.271 209.936 20.148 1.00 18.60 129 ALA C CA 1
ATOM 5565 C C . ALA C 1 130 ? 55.718 208.615 19.503 1.00 20.96 129 ALA C C 1
ATOM 5566 O O . ALA C 1 130 ? 56.465 208.634 18.546 1.00 17.17 129 ALA C O 1
ATOM 5568 N N . ALA C 1 131 ? 55.259 207.485 20.028 1.00 20.75 130 ALA C N 1
ATOM 5569 C CA . ALA C 1 131 ? 55.782 206.160 19.613 1.00 20.86 130 ALA C CA 1
ATOM 5570 C C . ALA C 1 131 ? 55.307 205.745 18.231 1.00 19.75 130 ALA C C 1
ATOM 5571 O O . ALA C 1 131 ? 55.903 204.862 17.595 1.00 21.58 130 ALA C O 1
ATOM 5573 N N . GLY C 1 132 ? 54.209 206.343 17.771 1.00 17.77 131 GLY C N 1
ATOM 5574 C CA . GLY C 1 132 ? 53.642 206.024 16.461 1.00 17.95 131 GLY C CA 1
ATOM 5575 C C . GLY C 1 132 ? 53.161 204.562 16.353 1.00 19.72 131 GLY C C 1
ATOM 5576 O O . GLY C 1 132 ? 53.282 203.933 15.291 1.00 17.33 131 GLY C O 1
ATOM 5577 N N . PHE C 1 133 ? 52.591 204.045 17.439 1.00 17.64 132 PHE C N 1
ATOM 5578 C CA . PHE C 1 133 ? 52.178 202.630 17.485 1.00 16.70 132 PHE C CA 1
ATOM 5579 C C . PHE C 1 133 ? 51.090 202.299 16.476 1.00 15.43 132 PHE C C 1
ATOM 5580 O O . PHE C 1 133 ? 51.130 201.218 15.882 1.00 16.06 132 PHE C O 1
ATOM 5588 N N . GLU C 1 134 ? 50.141 203.205 16.256 1.00 16.11 133 GLU C N 1
ATOM 5589 C CA . GLU C 1 134 ? 49.055 202.919 15.328 1.00 18.20 133 GLU C CA 1
ATOM 5590 C C . GLU C 1 134 ? 49.635 202.608 13.952 1.00 19.26 133 GLU C C 1
ATOM 5591 O O . GLU C 1 134 ? 49.186 201.660 13.304 1.00 18.72 133 GLU C O 1
ATOM 5597 N N . ALA C 1 135 ? 50.609 203.406 13.514 1.00 16.47 134 ALA C N 1
ATOM 5598 C CA . ALA C 1 135 ? 51.244 203.210 12.180 1.00 16.51 134 ALA C CA 1
ATOM 5599 C C . ALA C 1 135 ? 51.991 201.888 12.079 1.00 15.79 134 ALA C C 1
ATOM 5600 O O . ALA C 1 135 ? 51.911 201.189 11.048 1.00 18.61 134 ALA C O 1
ATOM 5602 N N . LEU C 1 136 ? 52.735 201.557 13.133 1.00 17.33 135 LEU C N 1
ATOM 5603 C CA . LEU C 1 136 ? 53.438 200.286 13.204 1.00 18.17 135 LEU C CA 1
ATOM 5604 C C . LEU C 1 136 ? 52.489 199.099 13.161 1.00 17.38 135 LEU C C 1
ATOM 5605 O O . LEU C 1 136 ? 52.767 198.120 12.471 1.00 16.99 135 LEU C O 1
ATOM 5610 N N . PHE C 1 137 ? 51.412 199.156 13.949 1.00 15.96 136 PHE C N 1
ATOM 5611 C CA . PHE C 1 137 ? 50.369 198.144 13.929 1.00 15.86 136 PHE C CA 1
ATOM 5612 C C . PHE C 1 137 ? 49.748 197.983 12.550 1.00 14.45 136 PHE C C 1
ATOM 5613 O O . PHE C 1 137 ? 49.588 196.852 12.047 1.00 14.28 136 PHE C O 1
ATOM 5621 N N . GLU C 1 138 ? 49.446 199.100 11.924 1.00 15.50 137 GLU C N 1
ATOM 5622 C CA . GLU C 1 138 ? 48.782 199.081 10.630 1.00 18.18 137 GLU C CA 1
ATOM 5623 C C . GLU C 1 138 ? 49.716 198.453 9.591 1.00 18.21 137 GLU C C 1
ATOM 5624 O O . GLU C 1 138 ? 49.265 197.647 8.761 1.00 19.45 137 GLU C O 1
ATOM 5630 N N . THR C 1 139 ? 51.000 198.812 9.650 1.00 15.44 138 THR C N 1
ATOM 5631 C CA . THR C 1 139 ? 51.981 198.320 8.689 1.00 18.30 138 THR C CA 1
ATOM 5632 C C . THR C 1 139 ? 52.317 196.846 8.928 1.00 18.47 138 THR C C 1
ATOM 5633 O O . THR C 1 139 ? 52.294 196.081 7.986 1.00 18.31 138 THR C O 1
ATOM 5637 N N . HIS C 1 140 ? 52.554 196.439 10.175 1.00 15.91 139 HIS C N 1
ATOM 5638 C CA . HIS C 1 140 ? 53.149 195.136 10.418 1.00 16.10 139 HIS C CA 1
ATOM 5639 C C . HIS C 1 140 ? 52.147 194.045 10.864 1.00 18.39 139 HIS C C 1
ATOM 5640 O O . HIS C 1 140 ? 52.291 192.882 10.481 1.00 14.43 139 HIS C O 1
ATOM 5647 N N . ILE C 1 141 ? 51.153 194.412 11.675 1.00 15.60 140 ILE C N 1
ATOM 5648 C CA . ILE C 1 141 ? 50.322 193.420 12.353 1.00 15.61 140 ILE C CA 1
ATOM 5649 C C . ILE C 1 141 ? 48.975 193.267 11.686 1.00 16.60 140 ILE C C 1
ATOM 5650 O O . ILE C 1 141 ? 48.536 192.138 11.389 1.00 17.89 140 ILE C O 1
ATOM 5655 N N . HIS C 1 142 ? 48.298 194.389 11.457 1.00 17.24 141 HIS C N 1
ATOM 5656 C CA . HIS C 1 142 ? 46.935 194.392 10.916 1.00 16.99 141 HIS C CA 1
ATOM 5657 C C . HIS C 1 142 ? 46.738 193.498 9.676 1.00 18.01 141 HIS C C 1
ATOM 5658 O O . HIS C 1 142 ? 45.707 192.801 9.575 1.00 17.76 141 HIS C O 1
ATOM 5665 N N . PRO C 1 143 ? 47.718 193.486 8.740 1.00 18.15 142 PRO C N 1
ATOM 5666 C CA . PRO C 1 143 ? 47.477 192.639 7.581 1.00 19.18 142 PRO C CA 1
ATOM 5667 C C . PRO C 1 143 ? 47.421 191.142 7.882 1.00 18.66 142 PRO C C 1
ATOM 5668 O O . PRO C 1 143 ? 46.853 190.419 7.098 1.00 23.52 142 PRO C O 1
ATOM 5672 N N . LEU C 1 144 ? 47.945 190.692 9.016 1.00 18.22 143 LEU C N 1
ATOM 5673 C CA . LEU C 1 144 ? 47.937 189.285 9.355 1.00 17.26 143 LEU C CA 1
ATOM 5674 C C . LEU C 1 144 ? 46.673 188.846 10.112 1.00 18.65 143 LEU C C 1
ATOM 5675 O O . LEU C 1 144 ? 46.500 187.655 10.421 1.00 17.93 143 LEU C O 1
ATOM 5680 N N . LEU C 1 145 ? 45.774 189.784 10.378 1.00 17.17 144 LEU C N 1
ATOM 5681 C CA . LEU C 1 145 ? 44.606 189.488 11.208 1.00 19.96 144 LEU C CA 1
ATOM 5682 C C . LEU C 1 145 ? 43.354 189.123 10.384 1.00 21.16 144 LEU C C 1
ATOM 5683 O O . LEU C 1 145 ? 42.290 189.724 10.513 1.00 25.37 144 LEU C O 1
ATOM 5688 N N . HIS C 1 146 ? 43.494 188.119 9.527 1.00 23.03 145 HIS C N 1
ATOM 5689 C CA . HIS C 1 146 ? 42.409 187.691 8.639 1.00 25.43 145 HIS C CA 1
ATOM 5690 C C . HIS C 1 146 ? 42.266 186.186 8.785 1.00 24.93 145 HIS C C 1
ATOM 5691 O O . HIS C 1 146 ? 43.247 185.496 9.072 1.00 24.41 145 HIS C O 1
ATOM 5698 N N . ALA C 1 147 ? 41.035 185.700 8.646 1.00 24.97 146 ALA C N 1
ATOM 5699 C CA . ALA C 1 147 ? 40.775 184.243 8.655 1.00 28.53 146 ALA C CA 1
ATOM 5700 C C . ALA C 1 147 ? 40.991 183.665 7.256 1.00 31.70 146 ALA C C 1
ATOM 5701 O O . ALA C 1 147 ? 41.093 184.413 6.279 1.00 29.79 146 ALA C O 1
ATOM 5711 N N . ALA C 1 149 ? 39.645 181.125 4.145 1.00 46.58 148 ALA C N 1
ATOM 5712 C CA . ALA C 1 149 ? 38.344 180.774 3.585 1.00 48.09 148 ALA C CA 1
ATOM 5713 C C . ALA C 1 149 ? 38.535 179.516 2.761 1.00 47.29 148 ALA C C 1
ATOM 5714 O O . ALA C 1 149 ? 39.678 179.121 2.507 1.00 47.95 148 ALA C O 1
ATOM 5716 N N . PRO C 1 150 ? 37.423 178.876 2.344 1.00 44.73 149 PRO C N 1
ATOM 5717 C CA . PRO C 1 150 ? 37.518 177.720 1.446 1.00 42.82 149 PRO C CA 1
ATOM 5718 C C . PRO C 1 150 ? 38.357 178.021 0.185 1.00 39.76 149 PRO C C 1
ATOM 5719 O O . PRO C 1 150 ? 38.319 179.142 -0.327 1.00 36.15 149 PRO C O 1
ATOM 5723 N N . ARG C 1 151 ? 39.115 177.027 -0.277 1.00 39.39 150 ARG C N 1
ATOM 5724 C CA . ARG C 1 151 ? 39.821 177.080 -1.579 1.00 39.68 150 ARG C CA 1
ATOM 5725 C C . ARG C 1 151 ? 40.818 178.261 -1.682 1.00 38.32 150 ARG C C 1
ATOM 5726 O O . ARG C 1 151 ? 40.985 178.859 -2.740 1.00 37.27 150 ARG C O 1
ATOM 5728 N N . GLY C 1 152 ? 41.461 178.588 -0.560 1.00 38.92 151 GLY C N 1
ATOM 5729 C CA . GLY C 1 152 ? 42.463 179.657 -0.498 1.00 36.95 151 GLY C CA 1
ATOM 5730 C C . GLY C 1 152 ? 41.904 181.077 -0.451 1.00 35.63 151 GLY C C 1
ATOM 5731 O O . GLY C 1 152 ? 42.690 182.047 -0.343 1.00 31.28 151 GLY C O 1
ATOM 5732 N N . GLY C 1 153 ? 40.568 181.209 -0.525 1.00 33.32 152 GLY C N 1
ATOM 5733 C CA . GLY C 1 153 ? 39.910 182.517 -0.514 1.00 34.49 152 GLY C CA 1
ATOM 5734 C C . GLY C 1 153 ? 40.289 183.368 0.697 1.00 35.84 152 GLY C C 1
ATOM 5735 O O . GLY C 1 153 ? 40.698 182.838 1.751 1.00 31.27 152 GLY C O 1
ATOM 5736 N N . ASP C 1 154 ? 40.168 184.687 0.549 1.00 40.67 153 ASP C N 1
ATOM 5737 C CA . ASP C 1 154 ? 40.438 185.616 1.650 1.00 41.40 153 ASP C CA 1
ATOM 5738 C C . ASP C 1 154 ? 39.258 185.590 2.602 1.00 42.32 153 ASP C C 1
ATOM 5739 O O . ASP C 1 154 ? 38.121 185.889 2.210 1.00 41.71 153 ASP C O 1
ATOM 5744 N N . GLY C 1 155 ? 39.523 185.215 3.850 1.00 40.11 154 GLY C N 1
ATOM 5745 C CA . GLY C 1 155 ? 38.477 185.151 4.833 1.00 37.04 154 GLY C CA 1
ATOM 5746 C C . GLY C 1 155 ? 38.238 186.508 5.463 1.00 35.04 154 GLY C C 1
ATOM 5747 O O . GLY C 1 155 ? 38.961 187.485 5.195 1.00 32.30 154 GLY C O 1
ATOM 5748 N N . PRO C 1 156 ? 37.229 186.570 6.344 1.00 33.38 155 PRO C N 1
ATOM 5749 C CA . PRO C 1 156 ? 36.889 187.812 7.030 1.00 31.52 155 PRO C CA 1
ATOM 5750 C C . PRO C 1 156 ? 38.033 188.311 7.917 1.00 25.43 155 PRO C C 1
ATOM 5751 O O . PRO C 1 156 ? 38.875 187.528 8.359 1.00 26.19 155 PRO C O 1
ATOM 5755 N N . GLU C 1 157 ? 38.079 189.613 8.131 1.00 24.13 156 GLU C N 1
ATOM 5756 C CA . GLU C 1 157 ? 39.028 190.213 9.087 1.00 22.92 156 GLU C CA 1
ATOM 5757 C C . GLU C 1 157 ? 38.646 189.757 10.496 1.00 20.42 156 GLU C C 1
ATOM 5758 O O . GLU C 1 157 ? 37.463 189.806 10.860 1.00 19.75 156 GLU C O 1
ATOM 5764 N N . LEU C 1 158 ? 39.623 189.294 11.261 1.00 18.79 157 LEU C N 1
ATOM 5765 C CA . LEU C 1 158 ? 39.398 188.928 12.662 1.00 17.97 157 LEU C CA 1
ATOM 5766 C C . LEU C 1 158 ? 39.621 190.222 13.482 1.00 18.75 157 LEU C C 1
ATOM 5767 O O . LEU C 1 158 ? 40.761 190.632 13.721 1.00 18.03 157 LEU C O 1
ATOM 5772 N N . LEU C 1 159 ? 38.528 190.882 13.867 1.00 16.49 158 LEU C N 1
ATOM 5773 C CA . LEU C 1 159 ? 38.634 192.216 14.478 1.00 14.85 158 LEU C CA 1
ATOM 5774 C C . LEU C 1 159 ? 39.305 192.092 15.865 1.00 16.13 158 LEU C C 1
ATOM 5775 O O . LEU C 1 159 ? 39.059 191.125 16.600 1.00 16.05 158 LEU C O 1
ATOM 5780 N N . ALA C 1 160 ? 40.201 193.018 16.177 1.00 15.97 159 ALA C N 1
ATOM 5781 C CA . ALA C 1 160 ? 40.887 193.034 17.472 1.00 16.81 159 ALA C CA 1
ATOM 5782 C C . ALA C 1 160 ? 40.158 193.972 18.437 1.00 15.90 159 ALA C C 1
ATOM 5783 O O . ALA C 1 160 ? 39.625 194.984 18.021 1.00 16.91 159 ALA C O 1
ATOM 5785 N N . TYR C 1 161 ? 40.131 193.606 19.718 1.00 16.17 160 TYR C N 1
ATOM 5786 C CA . TYR C 1 161 ? 39.767 194.523 20.793 1.00 16.72 160 TYR C CA 1
ATOM 5787 C C . TYR C 1 161 ? 40.957 195.419 21.036 1.00 15.90 160 TYR C C 1
ATOM 5788 O O . TYR C 1 161 ? 42.081 194.923 21.219 1.00 14.73 160 TYR C O 1
ATOM 5797 N N . ARG C 1 162 ? 40.726 196.741 21.057 1.00 13.40 161 ARG C N 1
ATOM 5798 C CA A ARG C 1 162 ? 41.822 197.707 21.229 0.70 13.53 161 ARG C CA 1
ATOM 5799 C CA B ARG C 1 162 ? 41.812 197.702 21.221 0.30 14.84 161 ARG C CA 1
ATOM 5800 C C . ARG C 1 162 ? 41.451 198.669 22.330 1.00 17.13 161 ARG C C 1
ATOM 5801 O O . ARG C 1 162 ? 40.301 199.084 22.429 1.00 16.15 161 ARG C O 1
ATOM 5816 N N . ALA C 1 163 ? 42.428 199.011 23.161 1.00 15.73 162 ALA C N 1
ATOM 5817 C CA . ALA C 1 163 ? 42.181 199.928 24.265 1.00 16.30 162 ALA C CA 1
ATOM 5818 C C . ALA C 1 163 ? 43.482 200.633 24.651 1.00 17.78 162 ALA C C 1
ATOM 5819 O O . ALA C 1 163 ? 44.606 200.173 24.330 1.00 14.27 162 ALA C O 1
ATOM 5821 N N . VAL C 1 164 ? 43.301 201.734 25.363 1.00 13.98 163 VAL C N 1
ATOM 5822 C CA . VAL C 1 164 ? 44.365 202.310 26.168 1.00 14.62 163 VAL C CA 1
ATOM 5823 C C . VAL C 1 164 ? 43.950 202.117 27.621 1.00 14.48 163 VAL C C 1
ATOM 5824 O O . VAL C 1 164 ? 42.836 202.477 28.003 1.00 15.12 163 VAL C O 1
ATOM 5828 N N . LEU C 1 165 ? 44.832 201.534 28.399 1.00 13.25 164 LEU C N 1
ATOM 5829 C CA . LEU C 1 165 ? 44.612 201.212 29.786 1.00 13.26 164 LEU C CA 1
ATOM 5830 C C . LEU C 1 165 ? 45.548 201.974 30.717 1.00 15.83 164 LEU C C 1
ATOM 5831 O O . LEU C 1 165 ? 46.755 202.074 30.472 1.00 16.63 164 LEU C O 1
ATOM 5836 N N . GLN C 1 166 ? 44.998 202.394 31.852 1.00 14.14 165 GLN C N 1
ATOM 5837 C CA . GLN C 1 166 ? 45.757 203.029 32.919 1.00 15.06 165 GLN C CA 1
ATOM 5838 C C . GLN C 1 166 ? 45.957 202.027 34.038 1.00 15.75 165 GLN C C 1
ATOM 5839 O O . GLN C 1 166 ? 45.060 201.191 34.326 1.00 16.73 165 GLN C O 1
ATOM 5845 N N . SER C 1 167 ? 47.118 202.085 34.674 1.00 14.51 166 SER C N 1
ATOM 5846 C CA . SER C 1 167 ? 47.449 201.159 35.720 1.00 14.87 166 SER C CA 1
ATOM 5847 C C . SER C 1 167 ? 47.119 201.881 37.015 1.00 16.62 166 SER C C 1
ATOM 5848 O O . SER C 1 167 ? 47.877 202.778 37.437 1.00 17.19 166 SER C O 1
ATOM 5851 N N . VAL C 1 168 ? 46.014 201.489 37.642 1.00 15.76 167 VAL C N 1
ATOM 5852 C CA . VAL C 1 168 ? 45.468 202.189 38.822 1.00 18.88 167 VAL C CA 1
ATOM 5853 C C . VAL C 1 168 ? 46.313 201.996 40.072 1.00 18.52 167 VAL C C 1
ATOM 5854 O O . VAL C 1 168 ? 46.549 202.915 40.869 1.00 17.24 167 VAL C O 1
ATOM 5858 N N . VAL C 1 169 ? 46.720 200.768 40.293 1.00 16.61 168 VAL C N 1
ATOM 5859 C CA . VAL C 1 169 ? 47.521 200.404 41.456 1.00 16.07 168 VAL C CA 1
ATOM 5860 C C . VAL C 1 169 ? 48.105 199.032 41.085 1.00 16.40 168 VAL C C 1
ATOM 5861 O O . VAL C 1 169 ? 47.507 198.326 40.252 1.00 13.06 168 VAL C O 1
ATOM 5865 N N . ALA C 1 170 ? 49.266 198.701 41.645 1.00 15.12 169 ALA C N 1
ATOM 5866 C CA . ALA C 1 170 ? 49.926 197.436 41.375 1.00 14.51 169 ALA C CA 1
ATOM 5867 C C . ALA C 1 170 ? 50.567 196.943 42.649 1.00 17.66 169 ALA C C 1
ATOM 5868 O O . ALA C 1 170 ? 50.633 197.662 43.663 1.00 17.48 169 ALA C O 1
ATOM 5870 N N . GLY C 1 171 ? 51.033 195.701 42.620 1.00 15.08 170 GLY C N 1
ATOM 5871 C CA . GLY C 1 171 ? 51.708 195.138 43.766 1.00 17.56 170 GLY C CA 1
ATOM 5872 C C . GLY C 1 171 ? 52.364 193.824 43.487 1.00 15.20 170 GLY C C 1
ATOM 5873 O O . GLY C 1 171 ? 52.161 193.226 42.435 1.00 16.69 170 GLY C O 1
ATOM 5874 N N . ASP C 1 172 ? 53.144 193.372 44.458 1.00 15.04 171 ASP C N 1
ATOM 5875 C CA . ASP C 1 172 ? 53.788 192.084 44.372 1.00 14.25 171 ASP C CA 1
ATOM 5876 C C . ASP C 1 172 ? 53.818 191.465 45.760 1.00 16.07 171 ASP C C 1
ATOM 5877 O O . ASP C 1 172 ? 53.010 191.823 46.623 1.00 15.18 171 ASP C O 1
ATOM 5882 N N . ARG C 1 173 ? 54.730 190.533 45.972 1.00 14.46 172 ARG C N 1
ATOM 5883 C CA . ARG C 1 173 ? 54.765 189.794 47.238 1.00 16.84 172 ARG C CA 1
ATOM 5884 C C . ARG C 1 173 ? 55.265 190.648 48.389 1.00 20.58 172 ARG C C 1
ATOM 5885 O O . ARG C 1 173 ? 55.143 190.248 49.541 1.00 19.68 172 ARG C O 1
ATOM 5893 N N . HIS C 1 174 ? 55.869 191.784 48.061 1.00 22.46 173 HIS C N 1
ATOM 5894 C CA . HIS C 1 174 ? 56.580 192.604 49.048 1.00 26.39 173 HIS C CA 1
ATOM 5895 C C . HIS C 1 174 ? 56.023 193.993 49.290 1.00 25.61 173 HIS C C 1
ATOM 5896 O O . HIS C 1 174 ? 56.296 194.571 50.349 1.00 25.12 173 HIS C O 1
ATOM 5903 N N . ALA C 1 175 ? 55.271 194.532 48.338 1.00 22.25 174 ALA C N 1
ATOM 5904 C CA . ALA C 1 175 ? 54.831 195.913 48.429 1.00 23.21 174 ALA C CA 1
ATOM 5905 C C . ALA C 1 175 ? 53.654 196.176 47.522 1.00 23.24 174 ALA C C 1
ATOM 5906 O O . ALA C 1 175 ? 53.384 195.410 46.585 1.00 20.06 174 ALA C O 1
ATOM 5908 N N . ILE C 1 176 ? 52.953 197.270 47.805 1.00 19.56 175 ILE C N 1
ATOM 5909 C CA . ILE C 1 176 ? 51.897 197.778 46.924 1.00 19.48 175 ILE C CA 1
ATOM 5910 C C . ILE C 1 176 ? 52.386 199.102 46.346 1.00 21.64 175 ILE C C 1
ATOM 5911 O O . ILE C 1 176 ? 52.998 199.892 47.077 1.00 22.36 175 ILE C O 1
ATOM 5916 N N . TYR C 1 177 ? 52.147 199.336 45.059 1.00 19.93 176 TYR C N 1
ATOM 5917 C CA . TYR C 1 177 ? 52.693 200.497 44.332 1.00 21.42 176 TYR C CA 1
ATOM 5918 C C . TYR C 1 177 ? 51.535 201.383 43.947 1.00 21.68 176 TYR C C 1
ATOM 5919 O O . TYR C 1 177 ? 50.666 200.970 43.194 1.00 19.07 176 TYR C O 1
ATOM 5928 N N . ARG C 1 178 ? 51.495 202.604 44.498 1.00 21.34 177 ARG C N 1
ATOM 5929 C CA A ARG C 1 178 ? 50.352 203.489 44.307 0.50 21.91 177 ARG C CA 1
ATOM 5930 C CA B ARG C 1 178 ? 50.353 203.487 44.301 0.50 22.01 177 ARG C CA 1
ATOM 5931 C C . ARG C 1 178 ? 50.688 204.765 43.533 1.00 21.88 177 ARG C C 1
ATOM 5932 O O . ARG C 1 178 ? 49.853 205.277 42.816 1.00 23.71 177 ARG C O 1
ATOM 5947 N N . GLY C 1 179 ? 51.899 205.281 43.692 1.00 20.65 178 GLY C N 1
ATOM 5948 C CA . GLY C 1 179 ? 52.310 206.480 42.948 1.00 23.69 178 GLY C CA 1
ATOM 5949 C C . GLY C 1 179 ? 52.663 206.217 41.487 1.00 23.58 178 GLY C C 1
ATOM 5950 O O . GLY C 1 179 ? 53.017 205.098 41.122 1.00 19.61 178 GLY C O 1
ATOM 5951 N N . ALA C 1 180 ? 52.592 207.256 40.664 1.00 22.93 179 ALA C N 1
ATOM 5952 C CA . ALA C 1 180 ? 52.874 207.138 39.243 1.00 21.69 179 ALA C CA 1
ATOM 5953 C C . ALA C 1 180 ? 54.268 206.553 39.022 1.00 22.89 179 ALA C C 1
ATOM 5954 O O . ALA C 1 180 ? 54.424 205.608 38.244 1.00 19.34 179 ALA C O 1
ATOM 5956 N N . GLU C 1 181 ? 55.285 207.055 39.731 1.00 21.20 180 GLU C N 1
ATOM 5957 C CA . GLU C 1 181 ? 56.630 206.567 39.490 1.00 21.97 180 GLU C CA 1
ATOM 5958 C C . GLU C 1 181 ? 56.859 205.146 40.051 1.00 20.64 180 GLU C C 1
ATOM 5959 O O . GLU C 1 181 ? 57.556 204.346 39.425 1.00 18.99 180 GLU C O 1
ATOM 5965 N N . GLU C 1 182 ? 56.297 204.849 41.222 1.00 19.77 181 GLU C N 1
ATOM 5966 C CA . GLU C 1 182 ? 56.391 203.521 41.817 1.00 20.30 181 GLU C CA 1
ATOM 5967 C C . GLU C 1 182 ? 55.795 202.498 40.792 1.00 19.83 181 GLU C C 1
ATOM 5968 O O . GLU C 1 182 ? 56.330 201.406 40.591 1.00 17.34 181 GLU C O 1
ATOM 5974 N N . ILE C 1 183 ? 54.683 202.874 40.166 1.00 19.38 182 ILE C N 1
ATOM 5975 C CA . ILE C 1 183 ? 53.986 201.976 39.220 1.00 18.99 182 ILE C CA 1
ATOM 5976 C C . ILE C 1 183 ? 54.816 201.811 37.942 1.00 21.58 182 ILE C C 1
ATOM 5977 O O . ILE C 1 183 ? 54.933 200.696 37.412 1.00 17.57 182 ILE C O 1
ATOM 5982 N N . ARG C 1 184 ? 55.428 202.904 37.463 1.00 17.87 183 ARG C N 1
ATOM 5983 C CA . ARG C 1 184 ? 56.356 202.802 36.326 1.00 20.90 183 ARG C CA 1
ATOM 5984 C C . ARG C 1 184 ? 57.499 201.834 36.594 1.00 21.17 183 ARG C C 1
ATOM 5985 O O . ARG C 1 184 ? 57.812 201.001 35.758 1.00 20.22 183 ARG C O 1
ATOM 5993 N N . SER C 1 185 ? 58.113 201.948 37.761 1.00 18.79 184 SER C N 1
ATOM 5994 C CA A SER C 1 185 ? 59.212 201.077 38.110 0.50 20.48 184 SER C CA 1
ATOM 5995 C CA B SER C 1 185 ? 59.207 201.063 38.152 0.50 19.98 184 SER C CA 1
ATOM 5996 C C . SER C 1 185 ? 58.737 199.616 38.166 1.00 19.80 184 SER C C 1
ATOM 5997 O O . SER C 1 185 ? 59.433 198.699 37.698 1.00 20.62 184 SER C O 1
ATOM 6002 N N . PHE C 1 186 ? 57.543 199.405 38.698 1.00 18.11 185 PHE C N 1
ATOM 6003 C CA . PHE C 1 186 ? 56.940 198.072 38.714 1.00 17.77 185 PHE C CA 1
ATOM 6004 C C . PHE C 1 186 ? 56.831 197.536 37.278 1.00 18.09 185 PHE C C 1
ATOM 6005 O O . PHE C 1 186 ? 57.162 196.384 37.036 1.00 19.29 185 PHE C O 1
ATOM 6013 N N . LEU C 1 187 ? 56.370 198.369 36.343 1.00 16.23 186 LEU C N 1
ATOM 6014 C CA . LEU C 1 187 ? 56.210 197.939 34.965 1.00 17.01 186 LEU C CA 1
ATOM 6015 C C . LEU C 1 187 ? 57.554 197.733 34.235 1.00 20.11 186 LEU C C 1
ATOM 6016 O O . LEU C 1 187 ? 57.590 197.095 33.181 1.00 20.21 186 LEU C O 1
ATOM 6021 N N . ARG C 1 188 ? 58.626 198.345 34.748 1.00 18.83 187 ARG C N 1
ATOM 6022 C CA . ARG C 1 188 ? 59.955 198.129 34.142 1.00 21.78 187 ARG C CA 1
ATOM 6023 C C . ARG C 1 188 ? 60.584 196.855 34.597 1.00 23.59 187 ARG C C 1
ATOM 6024 O O . ARG C 1 188 ? 61.592 196.486 34.015 1.00 24.31 187 ARG C O 1
ATOM 6032 N N . ARG C 1 189 ? 60.012 196.166 35.600 1.00 20.88 188 ARG C N 1
ATOM 6033 C CA . ARG C 1 189 ? 60.559 194.874 36.011 1.00 26.62 188 ARG C CA 1
ATOM 6034 C C . ARG C 1 189 ? 59.551 193.720 36.002 1.00 20.94 188 ARG C C 1
ATOM 6035 O O . ARG C 1 189 ? 59.253 193.124 37.050 1.00 20.76 188 ARG C O 1
ATOM 6043 N N . PRO C 1 190 ? 59.008 193.410 34.822 1.00 21.17 189 PRO C N 1
ATOM 6044 C CA . PRO C 1 190 ? 57.978 192.376 34.799 1.00 19.21 189 PRO C CA 1
ATOM 6045 C C . PRO C 1 190 ? 58.525 191.025 35.230 1.00 18.55 189 PRO C C 1
ATOM 6046 O O . PRO C 1 190 ? 59.654 190.679 34.906 1.00 18.31 189 PRO C O 1
ATOM 6050 N N . VAL C 1 191 ? 57.711 190.289 35.984 1.00 15.59 190 VAL C N 1
ATOM 6051 C CA . VAL C 1 191 ? 58.081 189.004 36.498 1.00 16.97 190 VAL C CA 1
ATOM 6052 C C . VAL C 1 191 ? 57.902 187.884 35.461 1.00 15.38 190 VAL C C 1
ATOM 6053 O O . VAL C 1 191 ? 58.520 186.834 35.605 1.00 16.05 190 VAL C O 1
ATOM 6057 N N . GLU C 1 192 ? 57.114 188.129 34.427 1.00 12.79 191 GLU C N 1
ATOM 6058 C CA . GLU C 1 192 ? 56.638 187.073 33.547 1.00 15.34 191 GLU C CA 1
ATOM 6059 C C . GLU C 1 192 ? 57.602 186.812 32.377 1.00 13.11 191 GLU C C 1
ATOM 6060 O O . GLU C 1 192 ? 57.205 186.847 31.200 1.00 15.75 191 GLU C O 1
ATOM 6066 N N . LEU C 1 193 ? 58.876 186.617 32.709 1.00 14.01 192 LEU C N 1
ATOM 6067 C CA . LEU C 1 193 ? 59.883 186.268 31.684 1.00 19.91 192 LEU C CA 1
ATOM 6068 C C . LEU C 1 193 ? 59.491 184.927 31.059 1.00 17.21 192 LEU C C 1
ATOM 6069 O O . LEU C 1 193 ? 59.201 183.987 31.794 1.00 17.29 192 LEU C O 1
ATOM 6074 N N . PRO C 1 194 ? 59.436 184.831 29.698 1.00 18.23 193 PRO C N 1
ATOM 6075 C CA . PRO C 1 194 ? 58.944 183.573 29.113 1.00 18.76 193 PRO C CA 1
ATOM 6076 C C . PRO C 1 194 ? 59.574 182.284 29.652 1.00 19.77 193 PRO C C 1
ATOM 6077 O O . PRO C 1 194 ? 58.844 181.357 29.934 1.00 18.91 193 PRO C O 1
ATOM 6081 N N . GLU C 1 195 ? 60.887 182.244 29.883 1.00 18.84 194 GLU C N 1
ATOM 6082 C CA . GLU C 1 195 ? 61.501 180.969 30.321 1.00 22.80 194 GLU C CA 1
ATOM 6083 C C . GLU C 1 195 ? 61.058 180.547 31.717 1.00 21.85 194 GLU C C 1
ATOM 6084 O O . GLU C 1 195 ? 61.231 179.401 32.074 1.00 18.93 194 GLU C O 1
ATOM 6090 N N . ARG C 1 196 ? 60.480 181.451 32.509 1.00 21.33 195 ARG C N 1
ATOM 6091 C CA A ARG C 1 196 ? 60.009 181.093 33.863 0.50 19.85 195 ARG C CA 1
ATOM 6092 C CA B ARG C 1 196 ? 60.019 181.072 33.843 0.50 19.27 195 ARG C CA 1
ATOM 6093 C C . ARG C 1 196 ? 58.683 180.337 33.814 1.00 17.91 195 ARG C C 1
ATOM 6094 O O . ARG C 1 196 ? 58.278 179.750 34.800 1.00 18.61 195 ARG C O 1
ATOM 6109 N N . GLU C 1 197 ? 57.985 180.357 32.687 1.00 15.17 196 GLU C N 1
ATOM 6110 C CA . GLU C 1 197 ? 56.760 179.578 32.571 1.00 15.51 196 GLU C CA 1
ATOM 6111 C C . GLU C 1 197 ? 55.715 179.947 33.611 1.00 14.50 196 GLU C C 1
ATOM 6112 O O . GLU C 1 197 ? 54.968 179.105 34.140 1.00 14.13 196 GLU C O 1
ATOM 6118 N N . THR C 1 198 ? 55.596 181.251 33.833 1.00 15.02 197 THR C N 1
ATOM 6119 C CA . THR C 1 198 ? 54.546 181.770 34.710 1.00 15.32 197 THR C CA 1
ATOM 6120 C C . THR C 1 198 ? 53.199 181.697 33.983 1.00 16.77 197 THR C C 1
ATOM 6121 O O . THR C 1 198 ? 53.138 181.663 32.775 1.00 14.06 197 THR C O 1
ATOM 6125 N N . VAL C 1 199 ? 52.119 181.728 34.760 1.00 13.37 198 VAL C N 1
ATOM 6126 C CA . VAL C 1 199 ? 50.803 181.753 34.252 1.00 13.24 198 VAL C CA 1
ATOM 6127 C C . VAL C 1 199 ? 50.175 183.094 34.636 1.00 12.84 198 VAL C C 1
ATOM 6128 O O . VAL C 1 199 ? 50.092 183.465 35.824 1.00 14.61 198 VAL C O 1
ATOM 6132 N N . THR C 1 200 ? 49.787 183.825 33.624 1.00 11.62 199 THR C N 1
ATOM 6133 C CA . THR C 1 200 ? 49.089 185.111 33.745 1.00 13.63 199 THR C CA 1
ATOM 6134 C C . THR C 1 200 ? 47.598 184.853 33.767 1.00 14.52 199 THR C C 1
ATOM 6135 O O . THR C 1 200 ? 47.076 183.970 33.048 1.00 10.84 199 THR C O 1
ATOM 6139 N N . VAL C 1 201 ? 46.907 185.630 34.597 1.00 9.23 200 VAL C N 1
ATOM 6140 C CA . VAL C 1 201 ? 45.471 185.743 34.488 1.00 10.11 200 VAL C CA 1
ATOM 6141 C C . VAL C 1 201 ? 45.071 187.173 34.139 1.00 12.89 200 VAL C C 1
ATOM 6142 O O . VAL C 1 201 ? 45.732 188.140 34.529 1.00 14.51 200 VAL C O 1
ATOM 6146 N N . GLU C 1 202 ? 43.962 187.285 33.439 1.00 12.02 201 GLU C N 1
ATOM 6147 C CA . GLU C 1 202 ? 43.316 188.562 33.136 1.00 13.50 201 GLU C CA 1
ATOM 6148 C C . GLU C 1 202 ? 41.842 188.463 33.477 1.00 15.04 201 GLU C C 1
ATOM 6149 O O . GLU C 1 202 ? 41.063 187.888 32.692 1.00 14.66 201 GLU C O 1
ATOM 6155 N N . ASN C 1 203 ? 41.472 188.988 34.659 1.00 13.03 202 ASN C N 1
ATOM 6156 C CA A ASN C 1 203 ? 40.080 189.001 35.068 0.70 15.22 202 ASN C CA 1
ATOM 6157 C CA B ASN C 1 203 ? 40.077 188.997 35.067 0.30 13.97 202 ASN C CA 1
ATOM 6158 C C . ASN C 1 203 ? 39.371 190.200 34.466 1.00 13.60 202 ASN C C 1
ATOM 6159 O O . ASN C 1 203 ? 39.648 191.336 34.848 1.00 14.96 202 ASN C O 1
ATOM 6168 N N . HIS C 1 204 ? 38.486 189.949 33.519 1.00 14.56 203 HIS C N 1
ATOM 6169 C CA . HIS C 1 204 ? 37.814 190.969 32.741 1.00 14.74 203 HIS C CA 1
ATOM 6170 C C . HIS C 1 204 ? 36.434 191.222 33.343 1.00 16.54 203 HIS C C 1
ATOM 6171 O O . HIS C 1 204 ? 35.634 190.289 33.448 1.00 13.83 203 HIS C O 1
ATOM 6178 N N . VAL C 1 205 ? 36.167 192.460 33.754 1.00 16.12 204 VAL C N 1
ATOM 6179 C CA . VAL C 1 205 ? 34.827 192.861 34.240 1.00 14.71 204 VAL C CA 1
ATOM 6180 C C . VAL C 1 205 ? 34.489 194.232 33.669 1.00 16.38 204 VAL C C 1
ATOM 6181 O O . VAL C 1 205 ? 35.365 195.015 33.232 1.00 16.01 204 VAL C O 1
ATOM 6193 N N . VAL C 1 207 ? 32.010 197.494 35.043 1.00 16.42 206 VAL C N 1
ATOM 6194 C CA A VAL C 1 207 ? 31.319 198.085 36.172 0.50 16.41 206 VAL C CA 1
ATOM 6195 C CA B VAL C 1 207 ? 31.212 198.029 36.126 0.50 16.62 206 VAL C CA 1
ATOM 6196 C C . VAL C 1 207 ? 30.499 199.281 35.630 1.00 16.02 206 VAL C C 1
ATOM 6197 O O . VAL C 1 207 ? 30.935 199.945 34.676 1.00 17.39 206 VAL C O 1
ATOM 6204 N N . PRO C 1 208 ? 29.331 199.598 36.235 1.00 17.16 207 PRO C N 1
ATOM 6205 C CA . PRO C 1 208 ? 28.657 200.770 35.667 1.00 15.62 207 PRO C CA 1
ATOM 6206 C C . PRO C 1 208 ? 29.512 202.023 35.826 1.00 15.10 207 PRO C C 1
ATOM 6207 O O . PRO C 1 208 ? 30.200 202.220 36.841 1.00 16.94 207 PRO C O 1
ATOM 6211 N N . GLU C 1 209 ? 29.459 202.875 34.826 1.00 16.69 208 GLU C N 1
ATOM 6212 C CA . GLU C 1 209 ? 30.306 204.061 34.775 1.00 15.73 208 GLU C CA 1
ATOM 6213 C C . GLU C 1 209 ? 30.085 204.993 35.983 1.00 17.74 208 GLU C C 1
ATOM 6214 O O . GLU C 1 209 ? 31.045 205.496 36.560 1.00 18.99 208 GLU C O 1
ATOM 6220 N N . ASP C 1 210 ? 28.830 205.168 36.385 1.00 16.98 209 ASP C N 1
ATOM 6221 C CA . ASP C 1 210 ? 28.498 206.005 37.558 1.00 21.65 209 ASP C CA 1
ATOM 6222 C C . ASP C 1 210 ? 28.904 205.403 38.907 1.00 23.76 209 ASP C C 1
ATOM 6223 O O . ASP C 1 210 ? 28.840 206.095 39.922 1.00 24.36 209 ASP C O 1
ATOM 6228 N N . LYS C 1 211 ? 29.325 204.131 38.924 1.00 18.80 210 LYS C N 1
ATOM 6229 C CA . LYS C 1 211 ? 29.800 203.484 40.136 1.00 20.37 210 LYS C CA 1
ATOM 6230 C C . LYS C 1 211 ? 31.321 203.301 40.199 1.00 20.18 210 LYS C C 1
ATOM 6231 O O . LYS C 1 211 ? 31.868 202.950 41.248 1.00 19.70 210 LYS C O 1
ATOM 6237 N N . HIS C 1 212 ? 32.017 203.503 39.091 1.00 19.63 211 HIS C N 1
ATOM 6238 C CA . HIS C 1 212 ? 33.428 203.077 39.031 1.00 20.42 211 HIS C CA 1
ATOM 6239 C C . HIS C 1 212 ? 34.373 203.813 39.986 1.00 21.94 211 HIS C C 1
ATOM 6240 O O . HIS C 1 212 ? 35.293 203.194 40.555 1.00 16.96 211 HIS C O 1
ATOM 6247 N N . ALA C 1 213 ? 34.161 205.115 40.166 1.00 21.35 212 ALA C N 1
ATOM 6248 C CA . ALA C 1 213 ? 35.060 205.894 41.030 1.00 22.88 212 ALA C CA 1
ATOM 6249 C C . ALA C 1 213 ? 35.043 205.309 42.430 1.00 23.40 212 ALA C C 1
ATOM 6250 O O . ALA C 1 213 ? 36.082 205.053 43.022 1.00 25.64 212 ALA C O 1
ATOM 6252 N N . ALA C 1 214 ? 33.842 205.100 42.959 1.00 26.27 213 ALA C N 1
ATOM 6253 C CA . ALA C 1 214 ? 33.650 204.581 44.317 1.00 26.20 213 ALA C CA 1
ATOM 6254 C C . ALA C 1 214 ? 34.065 203.120 44.452 1.00 25.61 213 ALA C C 1
ATOM 6255 O O . ALA C 1 214 ? 34.431 202.660 45.537 1.00 26.62 213 ALA C O 1
ATOM 6257 N N . TRP C 1 215 ? 34.043 202.392 43.344 1.00 24.28 214 TRP C N 1
ATOM 6258 C CA . TRP C 1 215 ? 34.470 201.002 43.338 1.00 23.00 214 TRP C CA 1
ATOM 6259 C C . TRP C 1 215 ? 35.994 200.807 43.438 1.00 22.34 214 TRP C C 1
ATOM 6260 O O . TRP C 1 215 ? 36.491 199.881 44.090 1.00 21.92 214 TRP C O 1
ATOM 6271 N N . GLU C 1 216 ? 36.748 201.672 42.795 1.00 23.17 215 GLU C N 1
ATOM 6272 C CA . GLU C 1 216 ? 38.200 201.458 42.734 1.00 21.85 215 GLU C CA 1
ATOM 6273 C C . GLU C 1 216 ? 38.886 201.277 44.073 1.00 23.13 215 GLU C C 1
ATOM 6274 O O . GLU C 1 216 ? 39.718 200.406 44.202 1.00 20.61 215 GLU C O 1
ATOM 6280 N N . PRO C 1 217 ? 38.542 202.094 45.096 1.00 25.19 216 PRO C N 1
ATOM 6281 C CA . PRO C 1 217 ? 39.175 201.846 46.398 1.00 27.47 216 PRO C CA 1
ATOM 6282 C C . PRO C 1 217 ? 38.889 200.446 46.956 1.00 28.29 216 PRO C C 1
ATOM 6283 O O . PRO C 1 217 ? 39.680 199.915 47.737 1.00 28.54 216 PRO C O 1
ATOM 6287 N N . GLN C 1 218 ? 37.769 199.846 46.578 1.00 26.99 217 GLN C N 1
ATOM 6288 C CA . GLN C 1 218 ? 37.468 198.493 47.040 1.00 27.87 217 GLN C CA 1
ATOM 6289 C C . GLN C 1 218 ? 38.297 197.426 46.321 1.00 27.93 217 GLN C C 1
ATOM 6290 O O . GLN C 1 218 ? 38.718 196.438 46.930 1.00 24.81 217 GLN C O 1
ATOM 6296 N N . VAL C 1 219 ? 38.522 197.604 45.024 1.00 26.24 218 VAL C N 1
ATOM 6297 C CA . VAL C 1 219 ? 39.401 196.671 44.309 1.00 27.75 218 VAL C CA 1
ATOM 6298 C C . VAL C 1 219 ? 40.840 196.684 44.875 1.00 25.67 218 VAL C C 1
ATOM 6299 O O . VAL C 1 219 ? 41.490 195.654 44.923 1.00 22.91 218 VAL C O 1
ATOM 6303 N N . ALA C 1 220 ? 41.305 197.830 45.369 1.00 24.27 219 ALA C N 1
ATOM 6304 C CA . ALA C 1 220 ? 42.671 197.954 45.898 1.00 23.78 219 ALA C CA 1
ATOM 6305 C C . ALA C 1 220 ? 42.930 196.998 47.052 1.00 22.77 219 ALA C C 1
ATOM 6306 O O . ALA C 1 220 ? 44.048 196.519 47.257 1.00 20.97 219 ALA C O 1
ATOM 6308 N N . ILE C 1 221 ? 41.897 196.688 47.818 1.00 20.79 220 ILE C N 1
ATOM 6309 C CA A ILE C 1 221 ? 42.044 195.700 48.891 0.50 21.35 220 ILE C CA 1
ATOM 6310 C CA B ILE C 1 221 ? 42.019 195.705 48.890 0.50 18.90 220 ILE C CA 1
ATOM 6311 C C . ILE C 1 221 ? 42.535 194.334 48.346 1.00 19.39 220 ILE C C 1
ATOM 6312 O O . ILE C 1 221 ? 43.239 193.569 49.035 1.00 19.08 220 ILE C O 1
ATOM 6321 N N . LEU C 1 222 ? 42.203 194.026 47.109 1.00 18.18 221 LEU C N 1
ATOM 6322 C CA . LEU C 1 222 ? 42.693 192.774 46.498 1.00 18.40 221 LEU C CA 1
ATOM 6323 C C . LEU C 1 222 ? 44.223 192.715 46.387 1.00 20.06 221 LEU C C 1
ATOM 6324 O O . LEU C 1 222 ? 44.803 191.634 46.431 1.00 17.74 221 LEU C O 1
ATOM 6329 N N . LEU C 1 223 ? 44.879 193.868 46.307 1.00 16.64 222 LEU C N 1
ATOM 6330 C CA . LEU C 1 223 ? 46.326 193.898 46.278 1.00 18.53 222 LEU C CA 1
ATOM 6331 C C . LEU C 1 223 ? 46.932 193.533 47.619 1.00 18.28 222 LEU C C 1
ATOM 6332 O O . LEU C 1 223 ? 48.002 192.938 47.693 1.00 16.49 222 LEU C O 1
ATOM 6337 N N . GLN C 1 224 ? 46.255 193.905 48.703 1.00 18.37 223 GLN C N 1
ATOM 6338 C CA . GLN C 1 224 ? 46.729 193.531 50.019 1.00 16.41 223 GLN C CA 1
ATOM 6339 C C . GLN C 1 224 ? 46.552 192.012 50.220 1.00 16.46 223 GLN C C 1
ATOM 6340 O O . GLN C 1 224 ? 47.436 191.345 50.756 1.00 16.25 223 GLN C O 1
ATOM 6346 N N . VAL C 1 225 ? 45.410 191.472 49.787 1.00 15.17 224 VAL C N 1
ATOM 6347 C CA . VAL C 1 225 ? 45.176 190.015 49.861 1.00 16.46 224 VAL C CA 1
ATOM 6348 C C . VAL C 1 225 ? 46.282 189.293 49.046 1.00 16.57 224 VAL C C 1
ATOM 6349 O O . VAL C 1 225 ? 46.908 188.349 49.537 1.00 17.37 224 VAL C O 1
ATOM 6353 N N . ALA C 1 226 ? 46.562 189.784 47.835 1.00 16.34 225 ALA C N 1
ATOM 6354 C CA . ALA C 1 226 ? 47.569 189.133 46.971 1.00 17.48 225 ALA C CA 1
ATOM 6355 C C . ALA C 1 226 ? 48.953 189.217 47.592 1.00 18.17 225 ALA C C 1
ATOM 6356 O O . ALA C 1 226 ? 49.768 188.285 47.492 1.00 15.63 225 ALA C O 1
ATOM 6358 N N . GLN C 1 227 ? 49.253 190.347 48.226 1.00 16.93 226 GLN C N 1
ATOM 6359 C CA . GLN C 1 227 ? 50.568 190.517 48.849 1.00 17.03 226 GLN C CA 1
ATOM 6360 C C . GLN C 1 227 ? 50.728 189.524 49.986 1.00 17.55 226 GLN C C 1
ATOM 6361 O O . GLN C 1 227 ? 51.810 189.011 50.196 1.00 18.23 226 GLN C O 1
ATOM 6367 N N . ASP C 1 228 ? 49.657 189.288 50.751 1.00 15.59 227 ASP C N 1
ATOM 6368 C CA . ASP C 1 228 ? 49.799 188.644 52.058 1.00 17.19 227 ASP C CA 1
ATOM 6369 C C . ASP C 1 228 ? 49.405 187.191 52.145 1.00 15.85 227 ASP C C 1
ATOM 6370 O O . ASP C 1 228 ? 49.900 186.491 53.039 1.00 16.58 227 ASP C O 1
ATOM 6375 N N . THR C 1 229 ? 48.528 186.722 51.259 1.00 14.59 228 THR C N 1
ATOM 6376 C CA . THR C 1 229 ? 47.854 185.436 51.480 1.00 16.20 228 THR C CA 1
ATOM 6377 C C . THR C 1 229 ? 48.520 184.294 50.729 1.00 16.22 228 THR C C 1
ATOM 6378 O O . THR C 1 229 ? 48.913 184.451 49.558 1.00 15.85 228 THR C O 1
ATOM 6382 N N . PHE C 1 230 ? 48.667 183.174 51.423 1.00 15.07 229 PHE C N 1
ATOM 6383 C CA . PHE C 1 230 ? 49.136 181.919 50.823 1.00 16.32 229 PHE C CA 1
ATOM 6384 C C . PHE C 1 230 ? 48.741 180.788 51.758 1.00 15.95 229 PHE C C 1
ATOM 6385 O O . PHE C 1 230 ? 48.304 181.042 52.897 1.00 14.70 229 PHE C O 1
ATOM 6393 N N . GLU C 1 231 ? 48.899 179.552 51.297 1.00 14.65 230 GLU C N 1
ATOM 6394 C CA . GLU C 1 231 ? 48.582 178.356 52.093 1.00 15.96 230 GLU C CA 1
ATOM 6395 C C . GLU C 1 231 ? 49.647 177.289 51.893 1.00 16.74 230 GLU C C 1
ATOM 6396 O O . GLU C 1 231 ? 50.069 177.068 50.769 1.00 15.23 230 GLU C O 1
ATOM 6402 N N . PRO C 1 232 ? 50.098 176.612 52.975 1.00 15.85 231 PRO C N 1
ATOM 6403 C CA . PRO C 1 232 ? 49.721 176.820 54.363 1.00 17.14 231 PRO C CA 1
ATOM 6404 C C . PRO C 1 232 ? 50.322 178.139 54.884 1.00 16.99 231 PRO C C 1
ATOM 6405 O O . PRO C 1 232 ? 51.396 178.591 54.433 1.00 16.34 231 PRO C O 1
ATOM 6409 N N . GLN C 1 233 ? 49.594 178.783 55.782 1.00 15.89 232 GLN C N 1
ATOM 6410 C CA . GLN C 1 233 ? 50.004 180.100 56.264 1.00 17.24 232 GLN C CA 1
ATOM 6411 C C . GLN C 1 233 ? 51.314 180.101 57.084 1.00 16.68 232 GLN C C 1
ATOM 6412 O O . GLN C 1 233 ? 51.958 181.134 57.191 1.00 19.91 232 GLN C O 1
ATOM 6418 N N . ASP C 1 234 ? 51.693 178.958 57.657 1.00 15.38 233 ASP C N 1
ATOM 6419 C CA . ASP C 1 234 ? 52.941 178.841 58.394 1.00 15.91 233 ASP C CA 1
ATOM 6420 C C . ASP C 1 234 ? 54.124 178.315 57.532 1.00 17.05 233 ASP C C 1
ATOM 6421 O O . ASP C 1 234 ? 55.195 177.943 58.057 1.00 15.98 233 ASP C O 1
ATOM 6426 N N . GLU C 1 235 ? 53.938 178.303 56.211 1.00 14.04 234 GLU C N 1
ATOM 6427 C CA . GLU C 1 235 ? 54.992 177.836 55.297 1.00 15.15 234 GLU C CA 1
ATOM 6428 C C . GLU C 1 235 ? 56.298 178.663 55.538 1.00 14.01 234 GLU C C 1
ATOM 6429 O O . GLU C 1 235 ? 56.273 179.881 55.524 1.00 13.34 234 GLU C O 1
ATOM 6435 N N . PRO C 1 236 ? 57.410 177.985 55.829 1.00 15.76 235 PRO C N 1
ATOM 6436 C CA . PRO C 1 236 ? 58.488 178.731 56.468 1.00 17.10 235 PRO C CA 1
ATOM 6437 C C . PRO C 1 236 ? 59.212 179.733 55.595 1.00 11.79 235 PRO C C 1
ATOM 6438 O O . PRO C 1 236 ? 59.791 180.690 56.118 1.00 12.40 235 PRO C O 1
ATOM 6442 N N . SER C 1 237 ? 59.181 179.562 54.283 1.00 14.63 236 SER C N 1
ATOM 6443 C CA . SER C 1 237 ? 59.815 180.520 53.427 1.00 13.81 236 SER C CA 1
ATOM 6444 C C . SER C 1 237 ? 58.916 181.706 53.165 1.00 15.87 236 SER C C 1
ATOM 6445 O O . SER C 1 237 ? 59.327 182.624 52.479 1.00 12.74 236 SER C O 1
ATOM 6448 N N . GLY C 1 238 ? 57.683 181.708 53.693 1.00 15.07 237 GLY C N 1
ATOM 6449 C CA . GLY C 1 238 ? 56.836 182.896 53.517 1.00 13.38 237 GLY C CA 1
ATOM 6450 C C . GLY C 1 238 ? 56.147 183.067 52.198 1.00 14.26 237 GLY C C 1
ATOM 6451 O O . GLY C 1 238 ? 55.690 184.167 51.882 1.00 13.51 237 GLY C O 1
ATOM 6452 N N . VAL C 1 239 ? 56.035 181.975 51.422 1.00 13.03 238 VAL C N 1
ATOM 6453 C CA A VAL C 1 239 ? 55.516 181.996 50.062 0.50 11.56 238 VAL C CA 1
ATOM 6454 C CA B VAL C 1 239 ? 55.417 182.092 50.111 0.50 13.06 238 VAL C CA 1
ATOM 6455 C C . VAL C 1 239 ? 54.273 181.106 49.907 1.00 12.11 238 VAL C C 1
ATOM 6456 O O . VAL C 1 239 ? 53.391 181.393 49.132 1.00 13.80 238 VAL C O 1
ATOM 6463 N N . GLY C 1 240 ? 54.243 179.992 50.649 1.00 14.02 239 GLY C N 1
ATOM 6464 C CA . GLY C 1 240 ? 53.216 178.980 50.444 1.00 14.22 239 GLY C CA 1
ATOM 6465 C C . GLY C 1 240 ? 53.745 177.734 49.760 1.00 16.64 239 GLY C C 1
ATOM 6466 O O . GLY C 1 240 ? 54.898 177.709 49.284 1.00 14.12 239 GLY C O 1
ATOM 6467 N N . LEU C 1 241 ? 52.922 176.685 49.731 1.00 15.43 240 LEU C N 1
ATOM 6468 C CA . LEU C 1 241 ? 53.314 175.462 48.999 1.00 16.24 240 LEU C CA 1
ATOM 6469 C C . LEU C 1 241 ? 52.613 175.402 47.635 1.00 16.17 240 LEU C C 1
ATOM 6470 O O . LEU C 1 241 ? 51.561 176.015 47.450 1.00 15.42 240 LEU C O 1
ATOM 6475 N N . PRO C 1 242 ? 53.195 174.663 46.668 1.00 16.34 241 PRO C N 1
ATOM 6476 C CA . PRO C 1 242 ? 52.568 174.619 45.322 1.00 14.50 241 PRO C CA 1
ATOM 6477 C C . PRO C 1 242 ? 51.175 174.032 45.334 1.00 16.34 241 PRO C C 1
ATOM 6478 O O . PRO C 1 242 ? 50.917 172.992 45.987 1.00 15.19 241 PRO C O 1
ATOM 6482 N N . GLY C 1 243 ? 50.258 174.702 44.659 1.00 12.25 242 GLY C N 1
ATOM 6483 C CA . GLY C 1 243 ? 48.925 174.171 44.476 1.00 16.31 242 GLY C CA 1
ATOM 6484 C C . GLY C 1 243 ? 48.889 172.912 43.613 1.00 18.20 242 GLY C C 1
ATOM 6485 O O . GLY C 1 243 ? 49.768 172.706 42.742 1.00 15.60 242 GLY C O 1
ATOM 6486 N N . ALA C 1 244 ? 47.875 172.105 43.854 1.00 16.70 243 ALA C N 1
ATOM 6487 C CA . ALA C 1 244 ? 47.616 170.902 43.047 1.00 15.69 243 ALA C CA 1
ATOM 6488 C C . ALA C 1 244 ? 46.124 170.689 43.034 1.00 19.53 243 ALA C C 1
ATOM 6489 O O . ALA C 1 244 ? 45.387 171.288 43.833 1.00 17.99 243 ALA C O 1
ATOM 6491 N N . ARG C 1 245 ? 45.656 169.845 42.109 1.00 20.07 244 ARG C N 1
ATOM 6492 C CA . ARG C 1 245 ? 44.249 169.515 42.026 1.00 19.26 244 ARG C CA 1
ATOM 6493 C C . ARG C 1 245 ? 43.716 168.996 43.353 1.00 19.60 244 ARG C C 1
ATOM 6494 O O . ARG C 1 245 ? 42.657 169.412 43.786 1.00 19.18 244 ARG C O 1
ATOM 6502 N N . ASP C 1 246 ? 44.512 168.170 44.035 1.00 21.57 245 ASP C N 1
ATOM 6503 C CA . ASP C 1 246 ? 44.119 167.505 45.273 1.00 23.48 245 ASP C CA 1
ATOM 6504 C C . ASP C 1 246 ? 44.553 168.216 46.562 1.00 24.05 245 ASP C C 1
ATOM 6505 O O . ASP C 1 246 ? 44.604 167.587 47.600 1.00 23.40 245 ASP C O 1
ATOM 6510 N N . ASN C 1 247 ? 44.850 169.516 46.519 1.00 20.08 246 ASN C N 1
ATOM 6511 C CA . ASN C 1 247 ? 45.116 170.241 47.760 1.00 19.07 246 ASN C CA 1
ATOM 6512 C C . ASN C 1 247 ? 44.510 171.635 47.651 1.00 18.01 246 ASN C C 1
ATOM 6513 O O . ASN C 1 247 ? 43.929 171.996 46.635 1.00 13.77 246 ASN C O 1
ATOM 6518 N N . ARG C 1 248 ? 44.626 172.406 48.714 1.00 16.61 247 ARG C N 1
ATOM 6519 C CA . ARG C 1 248 ? 44.177 173.796 48.681 1.00 13.69 247 ARG C CA 1
ATOM 6520 C C . ARG C 1 248 ? 45.327 174.750 48.935 1.00 15.57 247 ARG C C 1
ATOM 6521 O O . ARG C 1 248 ? 45.099 175.928 49.172 1.00 16.40 247 ARG C O 1
ATOM 6529 N N . TYR C 1 249 ? 46.560 174.259 48.814 1.00 16.12 248 TYR C N 1
ATOM 6530 C CA . TYR C 1 249 ? 47.733 175.072 48.991 1.00 14.34 248 TYR C CA 1
ATOM 6531 C C . TYR C 1 249 ? 47.918 175.993 47.837 1.00 14.42 248 TYR C C 1
ATOM 6532 O O . TYR C 1 249 ? 47.480 175.706 46.743 1.00 15.58 248 TYR C O 1
ATOM 6541 N N . TYR C 1 250 ? 48.652 177.088 48.055 1.00 12.10 249 TYR C N 1
ATOM 6542 C CA . TYR C 1 250 ? 49.082 177.920 46.955 1.00 12.86 249 TYR C CA 1
ATOM 6543 C C . TYR C 1 250 ? 50.197 178.847 47.420 1.00 13.60 249 TYR C C 1
ATOM 6544 O O . TYR C 1 250 ? 50.259 179.274 48.594 1.00 15.46 249 TYR C O 1
ATOM 6553 N N . ARG C 1 251 ? 51.086 179.091 46.477 1.00 14.80 250 ARG C N 1
ATOM 6554 C CA . ARG C 1 251 ? 52.108 180.110 46.602 1.00 12.47 250 ARG C CA 1
ATOM 6555 C C . ARG C 1 251 ? 51.464 181.452 46.283 1.00 12.79 250 ARG C C 1
ATOM 6556 O O . ARG C 1 251 ? 50.546 181.553 45.465 1.00 14.47 250 ARG C O 1
ATOM 6564 N N . LYS C 1 252 ? 51.949 182.498 46.960 1.00 13.94 251 LYS C N 1
ATOM 6565 C CA . LYS C 1 252 ? 51.457 183.848 46.697 1.00 14.06 251 LYS C CA 1
ATOM 6566 C C . LYS C 1 252 ? 51.481 184.125 45.205 1.00 14.54 251 LYS C C 1
ATOM 6567 O O . LYS C 1 252 ? 52.334 183.600 44.443 1.00 13.18 251 LYS C O 1
ATOM 6573 N N . ALA C 1 253 ? 50.585 184.998 44.770 1.00 14.81 252 ALA C N 1
ATOM 6574 C CA . ALA C 1 253 ? 50.756 185.602 43.460 1.00 12.71 252 ALA C CA 1
ATOM 6575 C C . ALA C 1 253 ? 52.158 186.181 43.288 1.00 14.39 252 ALA C C 1
ATOM 6576 O O . ALA C 1 253 ? 52.790 186.658 44.247 1.00 14.13 252 ALA C O 1
ATOM 6578 N N . LEU C 1 254 ? 52.614 186.244 42.037 1.00 12.37 253 LEU C N 1
ATOM 6579 C CA . LEU C 1 254 ? 53.900 186.894 41.757 1.00 15.30 253 LEU C CA 1
ATOM 6580 C C . LEU C 1 254 ? 53.748 188.396 41.622 1.00 14.99 253 LEU C C 1
ATOM 6581 O O . LEU C 1 254 ? 54.634 189.136 42.064 1.00 15.53 253 LEU C O 1
ATOM 6586 N N . SER C 1 255 ? 52.668 188.825 40.970 1.00 14.46 254 SER C N 1
ATOM 6587 C CA . SER C 1 255 ? 52.350 190.249 40.795 1.00 15.65 254 SER C CA 1
ATOM 6588 C C . SER C 1 255 ? 50.867 190.407 40.463 1.00 16.43 254 SER C C 1
ATOM 6589 O O . SER C 1 255 ? 50.231 189.466 39.914 1.00 15.45 254 SER C O 1
ATOM 6592 N N . THR C 1 256 ? 50.337 191.602 40.759 1.00 13.36 255 THR C N 1
ATOM 6593 C CA . THR C 1 256 ? 48.969 191.967 40.499 1.00 14.95 255 THR C CA 1
ATOM 6594 C C . THR C 1 256 ? 48.941 193.414 40.016 1.00 16.11 255 THR C C 1
ATOM 6595 O O . THR C 1 256 ? 49.634 194.281 40.571 1.00 16.82 255 THR C O 1
ATOM 6599 N N . GLU C 1 257 ? 48.076 193.696 39.061 1.00 14.66 256 GLU C N 1
ATOM 6600 C CA . GLU C 1 257 ? 47.955 195.033 38.474 1.00 14.37 256 GLU C CA 1
ATOM 6601 C C . GLU C 1 257 ? 46.507 195.257 38.094 1.00 15.05 256 GLU C C 1
ATOM 6602 O O . GLU C 1 257 ? 45.873 194.413 37.438 1.00 13.84 256 GLU C O 1
ATOM 6608 N N . ILE C 1 258 ? 45.955 196.390 38.528 1.00 15.80 257 ILE C N 1
ATOM 6609 C CA . ILE C 1 258 ? 44.607 196.751 38.171 1.00 15.55 257 ILE C CA 1
ATOM 6610 C C . ILE C 1 258 ? 44.653 197.703 36.990 1.00 12.94 257 ILE C C 1
ATOM 6611 O O . ILE C 1 258 ? 45.212 198.804 37.061 1.00 15.27 257 ILE C O 1
ATOM 6616 N N . LEU C 1 259 ? 44.065 197.286 35.882 1.00 13.64 258 LEU C N 1
ATOM 6617 C CA . LEU C 1 259 ? 44.032 198.093 34.672 1.00 13.89 258 LEU C CA 1
ATOM 6618 C C . LEU C 1 259 ? 42.638 198.616 34.406 1.00 14.03 258 LEU C C 1
ATOM 6619 O O . LEU C 1 259 ? 41.677 197.850 34.385 1.00 15.21 258 LEU C O 1
ATOM 6624 N N . ARG C 1 260 ? 42.520 199.930 34.235 1.00 13.37 259 ARG C N 1
ATOM 6625 C CA . ARG C 1 260 ? 41.250 200.606 33.912 1.00 13.29 259 ARG C CA 1
ATOM 6626 C C . ARG C 1 260 ? 41.290 201.067 32.450 1.00 12.52 259 ARG C C 1
ATOM 6627 O O . ARG C 1 260 ? 42.236 201.747 32.039 1.00 14.70 259 ARG C O 1
ATOM 6635 N N . ASN C 1 261 ? 40.252 200.785 31.680 1.00 12.88 260 ASN C N 1
ATOM 6636 C CA . ASN C 1 261 ? 40.158 201.377 30.349 1.00 16.26 260 ASN C CA 1
ATOM 6637 C C . ASN C 1 261 ? 40.092 202.896 30.547 1.00 18.52 260 ASN C C 1
ATOM 6638 O O . ASN C 1 261 ? 39.310 203.386 31.399 1.00 15.40 260 ASN C O 1
ATOM 6643 N N . ALA C 1 262 ? 40.925 203.630 29.806 1.00 18.67 261 ALA C N 1
ATOM 6644 C CA . ALA C 1 262 ? 40.971 205.088 29.913 1.00 18.55 261 ALA C CA 1
ATOM 6645 C C . ALA C 1 262 ? 39.693 205.759 29.464 1.00 18.60 261 ALA C C 1
ATOM 6646 O O . ALA C 1 262 ? 39.478 206.925 29.765 1.00 16.38 261 ALA C O 1
ATOM 6648 N N . HIS C 1 263 ? 38.862 205.060 28.710 1.00 15.10 262 HIS C N 1
ATOM 6649 C CA . HIS C 1 263 ? 37.617 205.611 28.162 1.00 18.29 262 HIS C CA 1
ATOM 6650 C C . HIS C 1 263 ? 36.450 204.742 28.587 1.00 20.12 262 HIS C C 1
ATOM 6651 O O . HIS C 1 263 ? 36.547 203.535 28.496 1.00 16.72 262 HIS C O 1
ATOM 6658 N N . ALA C 1 264 ? 35.377 205.360 29.077 1.00 16.10 263 ALA C N 1
ATOM 6659 C CA . ALA C 1 264 ? 34.121 204.658 29.334 1.00 17.06 263 ALA C CA 1
ATOM 6660 C C . ALA C 1 264 ? 33.513 204.154 28.006 1.00 18.09 263 ALA C C 1
ATOM 6661 O O . ALA C 1 264 ? 33.647 204.812 26.987 1.00 16.69 263 ALA C O 1
ATOM 6663 N N . ASP C 1 265 ? 32.909 202.961 28.033 1.00 15.91 264 ASP C N 1
ATOM 6664 C CA . ASP C 1 265 ? 32.053 202.448 26.954 1.00 15.90 264 ASP C CA 1
ATOM 6665 C C . ASP C 1 265 ? 30.587 202.804 27.252 1.00 16.56 264 ASP C C 1
ATOM 6666 O O . ASP C 1 265 ? 29.793 201.991 27.745 1.00 15.37 264 ASP C O 1
ATOM 6671 N N . GLY C 1 266 ? 30.241 204.066 26.996 1.00 19.93 265 GLY C N 1
ATOM 6672 C CA . GLY C 1 266 ? 28.929 204.609 27.377 1.00 19.69 265 GLY C CA 1
ATOM 6673 C C . GLY C 1 266 ? 28.758 204.542 28.880 1.00 18.17 265 GLY C C 1
ATOM 6674 O O . GLY C 1 266 ? 29.532 205.136 29.622 1.00 18.37 265 GLY C O 1
ATOM 6675 N N . GLY C 1 267 ? 27.791 203.751 29.331 1.00 18.25 266 GLY C N 1
ATOM 6676 C CA . GLY C 1 267 ? 27.535 203.600 30.767 1.00 19.94 266 GLY C CA 1
ATOM 6677 C C . GLY C 1 267 ? 28.270 202.449 31.439 1.00 16.67 266 GLY C C 1
ATOM 6678 O O . GLY C 1 267 ? 27.952 202.075 32.577 1.00 18.23 266 GLY C O 1
ATOM 6679 N N . LEU C 1 268 ? 29.287 201.915 30.768 1.00 16.21 267 LEU C N 1
ATOM 6680 C CA . LEU C 1 268 ? 30.084 200.796 31.305 1.00 17.53 267 LEU C CA 1
ATOM 6681 C C . LEU C 1 268 ? 31.548 201.171 31.300 1.00 15.38 267 LEU C C 1
ATOM 6682 O O . LEU C 1 268 ? 31.980 201.844 30.415 1.00 15.93 267 LEU C O 1
ATOM 6687 N N . ARG C 1 269 ? 32.298 200.757 32.317 1.00 15.75 268 ARG C N 1
ATOM 6688 C CA . ARG C 1 269 ? 33.724 200.991 32.360 1.00 14.73 268 ARG C CA 1
ATOM 6689 C C . ARG C 1 269 ? 34.393 199.624 32.492 1.00 17.47 268 ARG C C 1
ATOM 6690 O O . ARG C 1 269 ? 34.101 198.874 33.424 1.00 15.20 268 ARG C O 1
ATOM 6698 N N . ALA C 1 270 ? 35.271 199.313 31.545 1.00 14.75 269 ALA C N 1
ATOM 6699 C CA . ALA C 1 270 ? 36.003 198.035 31.530 1.00 16.12 269 ALA C CA 1
ATOM 6700 C C . ALA C 1 270 ? 37.285 198.042 32.395 1.00 15.98 269 ALA C C 1
ATOM 6701 O O . ALA C 1 270 ? 38.034 199.037 32.440 1.00 12.33 269 ALA C O 1
ATOM 6703 N N . TYR C 1 271 ? 37.502 196.947 33.110 1.00 13.56 270 TYR C N 1
ATOM 6704 C CA . TYR C 1 271 ? 38.694 196.724 33.879 1.00 13.34 270 TYR C CA 1
ATOM 6705 C C . TYR C 1 271 ? 39.287 195.353 33.587 1.00 13.61 270 TYR C C 1
ATOM 6706 O O . TYR C 1 271 ? 38.547 194.405 33.211 1.00 16.27 270 TYR C O 1
ATOM 6715 N N . ILE C 1 272 ? 40.584 195.240 33.826 1.00 12.84 271 ILE C N 1
ATOM 6716 C CA . ILE C 1 272 ? 41.284 193.954 33.889 1.00 14.22 271 ILE C CA 1
ATOM 6717 C C . ILE C 1 272 ? 42.150 193.885 35.110 1.00 14.14 271 ILE C C 1
ATOM 6718 O O . ILE C 1 272 ? 43.011 194.730 35.313 1.00 17.15 271 ILE C O 1
ATOM 6731 N N . HIS C 1 274 ? 44.988 192.075 36.345 1.00 12.48 273 HIS C N 1
ATOM 6732 C CA . HIS C 1 274 ? 46.066 191.365 35.645 1.00 13.86 273 HIS C CA 1
ATOM 6733 C C . HIS C 1 274 ? 47.012 190.776 36.689 1.00 15.95 273 HIS C C 1
ATOM 6734 O O . HIS C 1 274 ? 47.686 191.503 37.456 1.00 16.16 273 HIS C O 1
ATOM 6741 N N . GLY C 1 275 ? 47.004 189.448 36.788 1.00 14.43 274 GLY C N 1
ATOM 6742 C CA . GLY C 1 275 ? 47.798 188.758 37.774 1.00 13.53 274 GLY C CA 1
ATOM 6743 C C . GLY C 1 275 ? 48.815 187.829 37.123 1.00 14.02 274 GLY C C 1
ATOM 6744 O O . GLY C 1 275 ? 48.588 187.314 36.025 1.00 14.26 274 GLY C O 1
ATOM 6745 N N . VAL C 1 276 ? 49.936 187.621 37.795 1.00 14.25 275 VAL C N 1
ATOM 6746 C CA . VAL C 1 276 ? 50.899 186.594 37.387 1.00 12.85 275 VAL C CA 1
ATOM 6747 C C . VAL C 1 276 ? 51.136 185.623 38.501 1.00 13.01 275 VAL C C 1
ATOM 6748 O O . VAL C 1 276 ? 51.378 186.028 39.675 1.00 13.16 275 VAL C O 1
ATOM 6752 N N . TRP C 1 277 ? 51.064 184.324 38.162 1.00 12.98 276 TRP C N 1
ATOM 6753 C CA . TRP C 1 277 ? 51.158 183.258 39.126 1.00 15.44 276 TRP C CA 1
ATOM 6754 C C . TRP C 1 277 ? 52.213 182.250 38.692 1.00 14.49 276 TRP C C 1
ATOM 6755 O O . TRP C 1 277 ? 52.581 182.159 37.508 1.00 14.10 276 TRP C O 1
ATOM 6766 N N . GLU C 1 278 ? 52.666 181.460 39.662 1.00 13.55 277 GLU C N 1
ATOM 6767 C CA . GLU C 1 278 ? 53.617 180.404 39.352 1.00 13.71 277 GLU C CA 1
ATOM 6768 C C . GLU C 1 278 ? 52.927 179.241 38.622 1.00 16.77 277 GLU C C 1
ATOM 6769 O O . GLU C 1 278 ? 53.580 178.504 37.872 1.00 16.22 277 GLU C O 1
ATOM 6775 N N . SER C 1 279 ? 51.633 179.025 38.859 1.00 13.56 278 SER C N 1
ATOM 6776 C CA . SER C 1 279 ? 50.923 177.878 38.211 1.00 14.90 278 SER C CA 1
ATOM 6777 C C . SER C 1 279 ? 49.428 178.119 38.161 1.00 15.32 278 SER C C 1
ATOM 6778 O O . SER C 1 279 ? 48.900 178.934 38.944 1.00 13.90 278 SER C O 1
ATOM 6781 N N . VAL C 1 280 ? 48.724 177.376 37.304 1.00 14.31 279 VAL C N 1
ATOM 6782 C CA A VAL C 1 280 ? 47.266 177.423 37.292 0.50 15.38 279 VAL C CA 1
ATOM 6783 C CA B VAL C 1 280 ? 47.257 177.385 37.277 0.50 15.38 279 VAL C CA 1
ATOM 6784 C C . VAL C 1 280 ? 46.679 177.033 38.651 1.00 16.77 279 VAL C C 1
ATOM 6785 O O . VAL C 1 280 ? 45.704 177.644 39.114 1.00 15.09 279 VAL C O 1
ATOM 6792 N N . TRP C 1 281 ? 47.266 176.025 39.291 1.00 14.73 280 TRP C N 1
ATOM 6793 C CA . TRP C 1 281 ? 46.745 175.550 40.553 1.00 14.49 280 TRP C CA 1
ATOM 6794 C C . TRP C 1 281 ? 46.911 176.559 41.680 1.00 14.40 280 TRP C C 1
ATOM 6795 O O . TRP C 1 281 ? 46.017 176.639 42.534 1.00 13.56 280 TRP C O 1
ATOM 6806 N N . ASP C 1 282 ? 48.001 177.338 41.670 1.00 13.01 281 ASP C N 1
ATOM 6807 C CA . ASP C 1 282 ? 48.129 178.396 42.671 1.00 13.46 281 ASP C CA 1
ATOM 6808 C C . ASP C 1 282 ? 46.943 179.334 42.500 1.00 13.37 281 ASP C C 1
ATOM 6809 O O . ASP C 1 282 ? 46.284 179.686 43.486 1.00 12.25 281 ASP C O 1
ATOM 6814 N N . HIS C 1 283 ? 46.679 179.746 41.265 1.00 13.05 282 HIS C N 1
ATOM 6815 C CA . HIS C 1 283 ? 45.605 180.660 41.026 1.00 13.94 282 HIS C CA 1
ATOM 6816 C C . HIS C 1 283 ? 44.256 180.096 41.476 1.00 12.25 282 HIS C C 1
ATOM 6817 O O . HIS C 1 283 ? 43.493 180.789 42.214 1.00 10.61 282 HIS C O 1
ATOM 6824 N N . GLU C 1 284 ? 43.931 178.882 41.027 1.00 11.28 283 GLU C N 1
ATOM 6825 C CA . GLU C 1 284 ? 42.629 178.266 41.355 1.00 11.36 283 GLU C CA 1
ATOM 6826 C C . GLU C 1 284 ? 42.451 178.140 42.844 1.00 11.15 283 GLU C C 1
ATOM 6827 O O . GLU C 1 284 ? 41.366 178.425 43.373 1.00 14.20 283 GLU C O 1
ATOM 6833 N N . ASN C 1 285 ? 43.496 177.681 43.537 1.00 11.19 284 ASN C N 1
ATOM 6834 C CA . ASN C 1 285 ? 43.394 177.487 45.002 1.00 14.08 284 ASN C CA 1
ATOM 6835 C C . ASN C 1 285 ? 43.320 178.842 45.752 1.00 14.64 284 ASN C C 1
ATOM 6836 O O . ASN C 1 285 ? 42.672 178.937 46.837 1.00 16.26 284 ASN C O 1
ATOM 6841 N N . SER C 1 286 ? 43.924 179.884 45.181 1.00 13.47 285 SER C N 1
ATOM 6842 C CA . SER C 1 286 ? 43.853 181.221 45.800 1.00 15.28 285 SER C CA 1
ATOM 6843 C C . SER C 1 286 ? 42.402 181.698 45.916 1.00 15.86 285 SER C C 1
ATOM 6844 O O . SER C 1 286 ? 42.060 182.367 46.872 1.00 12.98 285 SER C O 1
ATOM 6847 N N . HIS C 1 287 ? 41.579 181.327 44.940 1.00 13.35 286 HIS C N 1
ATOM 6848 C CA . HIS C 1 287 ? 40.156 181.664 44.934 1.00 13.59 286 HIS C CA 1
ATOM 6849 C C . HIS C 1 287 ? 39.296 180.937 45.971 1.00 12.70 286 HIS C C 1
ATOM 6850 O O . HIS C 1 287 ? 38.172 181.343 46.214 1.00 14.39 286 HIS C O 1
ATOM 6857 N N . LEU C 1 288 ? 39.820 179.882 46.577 1.00 14.86 287 LEU C N 1
ATOM 6858 C CA . LEU C 1 288 ? 39.086 179.080 47.564 1.00 14.78 287 LEU C CA 1
ATOM 6859 C C . LEU C 1 288 ? 39.367 179.572 48.975 1.00 15.93 287 LEU C C 1
ATOM 6860 O O . LEU C 1 288 ? 38.660 179.203 49.878 1.00 14.92 287 LEU C O 1
ATOM 6865 N N . ASP C 1 289 ? 40.387 180.412 49.133 1.00 15.81 288 ASP C N 1
ATOM 6866 C CA . ASP C 1 289 ? 40.764 180.959 50.433 1.00 16.02 288 ASP C CA 1
ATOM 6867 C C . ASP C 1 289 ? 39.655 181.920 50.924 1.00 17.09 288 ASP C C 1
ATOM 6868 O O . ASP C 1 289 ? 39.337 182.901 50.248 1.00 14.97 288 ASP C O 1
ATOM 6873 N N . PRO C 1 290 ? 39.073 181.633 52.097 1.00 18.04 289 PRO C N 1
ATOM 6874 C CA . PRO C 1 290 ? 38.074 182.542 52.712 1.00 20.32 289 PRO C CA 1
ATOM 6875 C C . PRO C 1 290 ? 38.543 184.002 52.777 1.00 18.68 289 PRO C C 1
ATOM 6876 O O . PRO C 1 290 ? 37.731 184.905 52.640 1.00 17.28 289 PRO C O 1
ATOM 6880 N N . ARG C 1 291 ? 39.857 184.238 52.910 1.00 18.02 290 ARG C N 1
ATOM 6881 C CA . ARG C 1 291 ? 40.382 185.612 52.952 1.00 18.19 290 ARG C CA 1
ATOM 6882 C C . ARG C 1 291 ? 40.178 186.317 51.647 1.00 19.62 290 ARG C C 1
ATOM 6883 O O . ARG C 1 291 ? 39.885 187.516 51.608 1.00 18.38 290 ARG C O 1
ATOM 6891 N N . PHE C 1 292 ? 40.338 185.561 50.563 1.00 15.81 291 PHE C N 1
ATOM 6892 C CA . PHE C 1 292 ? 40.103 186.112 49.237 1.00 15.65 291 PHE C CA 1
ATOM 6893 C C . PHE C 1 292 ? 38.611 186.304 48.997 1.00 15.80 291 PHE C C 1
ATOM 6894 O O . PHE C 1 292 ? 38.177 187.338 48.535 1.00 14.54 291 PHE C O 1
ATOM 6902 N N . LEU C 1 293 ? 37.822 185.299 49.337 1.00 15.13 292 LEU C N 1
ATOM 6903 C CA . LEU C 1 293 ? 36.402 185.346 49.056 1.00 16.78 292 LEU C CA 1
ATOM 6904 C C . LEU C 1 293 ? 35.791 186.548 49.788 1.00 19.05 292 LEU C C 1
ATOM 6905 O O . LEU C 1 293 ? 34.943 187.246 49.229 1.00 16.57 292 LEU C O 1
ATOM 6910 N N . ALA C 1 294 ? 36.259 186.807 51.020 1.00 19.93 293 ALA C N 1
ATOM 6911 C CA . ALA C 1 294 ? 35.746 187.952 51.808 1.00 21.41 293 ALA C CA 1
ATOM 6912 C C . ALA C 1 294 ? 36.033 189.309 51.142 1.00 21.12 293 ALA C C 1
ATOM 6913 O O . ALA C 1 294 ? 35.160 190.153 51.074 1.00 19.15 293 ALA C O 1
ATOM 6915 N N . ALA C 1 295 ? 37.196 189.477 50.527 1.00 20.35 294 ALA C N 1
ATOM 6916 C CA . ALA C 1 295 ? 37.538 190.730 49.894 1.00 17.84 294 ALA C CA 1
ATOM 6917 C C . ALA C 1 295 ? 36.928 190.854 48.503 1.00 20.76 294 ALA C C 1
ATOM 6918 O O . ALA C 1 295 ? 36.563 191.937 48.066 1.00 19.22 294 ALA C O 1
ATOM 6920 N N . ALA C 1 296 ? 36.834 189.733 47.807 1.00 17.44 295 ALA C N 1
ATOM 6921 C CA . ALA C 1 296 ? 36.280 189.710 46.453 1.00 18.61 295 ALA C CA 1
ATOM 6922 C C . ALA C 1 296 ? 34.756 189.934 46.389 1.00 19.03 295 ALA C C 1
ATOM 6923 O O . ALA C 1 296 ? 34.247 190.440 45.395 1.00 20.09 295 ALA C O 1
ATOM 6925 N N . GLY C 1 297 ? 34.030 189.549 47.428 1.00 21.66 296 GLY C N 1
ATOM 6926 C CA . GLY C 1 297 ? 32.555 189.670 47.428 1.00 22.81 296 GLY C CA 1
ATOM 6927 C C . GLY C 1 297 ? 32.075 191.062 47.072 1.00 20.72 296 GLY C C 1
ATOM 6928 O O . GLY C 1 297 ? 31.372 191.262 46.073 1.00 18.56 296 GLY C O 1
ATOM 6929 N N . PRO C 1 298 ? 32.531 192.061 47.822 1.00 23.48 297 PRO C N 1
ATOM 6930 C CA . PRO C 1 298 ? 32.134 193.433 47.537 1.00 23.94 297 PRO C CA 1
ATOM 6931 C C . PRO C 1 298 ? 32.580 193.913 46.197 1.00 22.24 297 PRO C C 1
ATOM 6932 O O . PRO C 1 298 ? 31.876 194.670 45.547 1.00 22.11 297 PRO C O 1
ATOM 6936 N N . VAL C 1 299 ? 33.755 193.480 45.756 1.00 18.01 298 VAL C N 1
ATOM 6937 C CA . VAL C 1 299 ? 34.233 193.903 44.442 1.00 21.47 298 VAL C CA 1
ATOM 6938 C C . VAL C 1 299 ? 33.388 193.304 43.314 1.00 21.68 298 VAL C C 1
ATOM 6939 O O . VAL C 1 299 ? 33.009 193.981 42.326 1.00 21.10 298 VAL C O 1
ATOM 6943 N N . GLY C 1 300 ? 33.116 192.012 43.424 1.00 20.67 299 GLY C N 1
ATOM 6944 C CA . GLY C 1 300 ? 32.276 191.325 42.435 1.00 18.22 299 GLY C CA 1
ATOM 6945 C C . GLY C 1 300 ? 30.845 191.866 42.401 1.00 19.53 299 GLY C C 1
ATOM 6946 O O . GLY C 1 300 ? 30.171 191.816 41.371 1.00 14.89 299 GLY C O 1
ATOM 6947 N N . ALA C 1 301 ? 30.396 192.425 43.516 1.00 16.97 300 ALA C N 1
ATOM 6948 C CA . ALA C 1 301 ? 29.007 192.889 43.623 1.00 16.84 300 ALA C CA 1
ATOM 6949 C C . ALA C 1 301 ? 28.674 193.940 42.556 1.00 19.25 300 ALA C C 1
ATOM 6950 O O . ALA C 1 301 ? 27.518 194.036 42.104 1.00 15.73 300 ALA C O 1
ATOM 6952 N N . ALA C 1 302 ? 29.689 194.726 42.150 1.00 18.96 301 ALA C N 1
ATOM 6953 C CA . ALA C 1 302 ? 29.501 195.818 41.196 1.00 19.26 301 ALA C CA 1
ATOM 6954 C C . ALA C 1 302 ? 29.714 195.438 39.742 1.00 17.96 301 ALA C C 1
ATOM 6955 O O . ALA C 1 302 ? 29.436 196.240 38.857 1.00 17.94 301 ALA C O 1
ATOM 6957 N N . ALA C 1 303 ? 30.231 194.246 39.468 1.00 17.49 302 ALA C N 1
ATOM 6958 C CA . ALA C 1 303 ? 30.461 193.858 38.082 1.00 17.83 302 ALA C CA 1
ATOM 6959 C C . ALA C 1 303 ? 29.149 193.496 37.446 1.00 17.07 302 ALA C C 1
ATOM 6960 O O . ALA C 1 303 ? 28.451 192.605 37.928 1.00 20.55 302 ALA C O 1
ATOM 6962 N N . VAL C 1 304 ? 28.784 194.162 36.359 1.00 15.61 303 VAL C N 1
ATOM 6963 C CA . VAL C 1 304 ? 27.551 193.803 35.657 1.00 14.74 303 VAL C CA 1
ATOM 6964 C C . VAL C 1 304 ? 27.832 193.048 34.346 1.00 17.21 303 VAL C C 1
ATOM 6965 O O . VAL C 1 304 ? 26.899 192.529 33.713 1.00 15.23 303 VAL C O 1
ATOM 6969 N N . VAL C 1 305 ? 29.104 193.019 33.937 1.00 18.00 304 VAL C N 1
ATOM 6970 C CA . VAL C 1 305 ? 29.589 192.098 32.857 1.00 16.58 304 VAL C CA 1
ATOM 6971 C C . VAL C 1 305 ? 30.818 191.342 33.380 1.00 17.79 304 VAL C C 1
ATOM 6972 O O . VAL C 1 305 ? 31.692 191.899 34.092 1.00 15.28 304 VAL C O 1
ATOM 6976 N N . GLY C 1 306 ? 30.906 190.051 33.056 1.00 18.32 305 GLY C N 1
ATOM 6977 C CA . GLY C 1 306 ? 31.977 189.243 33.602 1.00 17.98 305 GLY C CA 1
ATOM 6978 C C . GLY C 1 306 ? 31.675 188.796 35.012 1.00 20.16 305 GLY C C 1
ATOM 6979 O O . GLY C 1 306 ? 30.546 188.983 35.508 1.00 22.80 305 GLY C O 1
ATOM 6980 N N . PRO C 1 307 ? 32.673 188.242 35.720 1.00 20.36 306 PRO C N 1
ATOM 6981 C CA . PRO C 1 307 ? 34.065 188.096 35.387 1.00 16.46 306 PRO C CA 1
ATOM 6982 C C . PRO C 1 307 ? 34.328 186.946 34.442 1.00 19.02 306 PRO C C 1
ATOM 6983 O O . PRO C 1 307 ? 33.717 185.873 34.555 1.00 18.30 306 PRO C O 1
ATOM 6987 N N . VAL C 1 308 ? 35.258 187.178 33.524 1.00 16.89 307 VAL C N 1
ATOM 6988 C CA . VAL C 1 308 ? 35.847 186.126 32.690 1.00 15.94 307 VAL C CA 1
ATOM 6989 C C . VAL C 1 308 ? 37.334 186.251 32.925 1.00 15.68 307 VAL C C 1
ATOM 6990 O O . VAL C 1 308 ? 37.893 187.348 32.697 1.00 16.44 307 VAL C O 1
ATOM 6994 N N . GLU C 1 309 ? 37.983 185.172 33.361 1.00 13.48 308 GLU C N 1
ATOM 6995 C CA . GLU C 1 309 ? 39.392 185.223 33.749 1.00 15.02 308 GLU C CA 1
ATOM 6996 C C . GLU C 1 309 ? 40.212 184.092 33.111 1.00 12.24 308 GLU C C 1
ATOM 6997 O O . GLU C 1 309 ? 40.405 183.049 33.745 1.00 11.91 308 GLU C O 1
ATOM 7003 N N . PRO C 1 310 ? 40.709 184.313 31.872 1.00 12.51 309 PRO C N 1
ATOM 7004 C CA . PRO C 1 310 ? 41.523 183.292 31.234 1.00 13.74 309 PRO C CA 1
ATOM 7005 C C . PRO C 1 310 ? 42.951 183.227 31.772 1.00 14.27 309 PRO C C 1
ATOM 7006 O O . PRO C 1 310 ? 43.389 184.150 32.435 1.00 13.85 309 PRO C O 1
ATOM 7010 N N . PHE C 1 311 ? 43.639 182.138 31.434 1.00 11.97 310 PHE C N 1
ATOM 7011 C CA . PHE C 1 311 ? 45.032 181.882 31.702 1.00 12.04 310 PHE C CA 1
ATOM 7012 C C . PHE C 1 311 ? 45.788 182.168 30.417 1.00 14.98 310 PHE C C 1
ATOM 7013 O O . PHE C 1 311 ? 45.265 181.957 29.336 1.00 11.38 310 PHE C O 1
ATOM 7021 N N . TYR C 1 312 ? 47.011 182.635 30.580 1.00 13.85 311 TYR C N 1
ATOM 7022 C CA . TYR C 1 312 ? 47.892 183.004 29.464 1.00 13.38 311 TYR C CA 1
ATOM 7023 C C . TYR C 1 312 ? 49.325 182.644 29.795 1.00 13.18 311 TYR C C 1
ATOM 7024 O O . TYR C 1 312 ? 49.766 182.664 30.981 1.00 13.64 311 TYR C O 1
ATOM 7033 N N . LEU C 1 313 ? 50.039 182.261 28.725 1.00 12.38 312 LEU C N 1
ATOM 7034 C CA . LEU C 1 313 ? 51.489 182.093 28.807 1.00 13.71 312 LEU C CA 1
ATOM 7035 C C . LEU C 1 313 ? 52.144 183.272 28.088 1.00 12.13 312 LEU C C 1
ATOM 7036 O O . LEU C 1 313 ? 51.674 183.703 27.013 1.00 13.94 312 LEU C O 1
ATOM 7041 N N . THR C 1 314 ? 53.221 183.799 28.685 1.00 10.35 313 THR C N 1
ATOM 7042 C CA . THR C 1 314 ? 53.931 184.939 28.094 1.00 12.50 313 THR C CA 1
ATOM 7043 C C . THR C 1 314 ? 54.930 184.406 27.063 1.00 14.27 313 THR C C 1
ATOM 7044 O O . THR C 1 314 ? 55.836 183.669 27.399 1.00 14.38 313 THR C O 1
ATOM 7048 N N . ARG C 1 315 ? 54.733 184.825 25.828 1.00 13.54 314 ARG C N 1
ATOM 7049 C CA . ARG C 1 315 ? 55.548 184.387 24.691 1.00 13.50 314 ARG C CA 1
ATOM 7050 C C . ARG C 1 315 ? 56.643 185.393 24.317 1.00 16.54 314 ARG C C 1
ATOM 7051 O O . ARG C 1 315 ? 57.646 185.019 23.734 1.00 12.94 314 ARG C O 1
ATOM 7059 N N . ARG C 1 316 ? 56.437 186.677 24.581 1.00 15.39 315 ARG C N 1
ATOM 7060 C CA . ARG C 1 316 ? 57.525 187.682 24.437 1.00 15.13 315 ARG C CA 1
ATOM 7061 C C . ARG C 1 316 ? 57.420 188.638 25.621 1.00 15.01 315 ARG C C 1
ATOM 7062 O O . ARG C 1 316 ? 56.300 189.001 26.057 1.00 12.45 315 ARG C O 1
ATOM 7070 N N . LEU C 1 317 ? 58.563 189.005 26.173 1.00 12.82 316 LEU C N 1
ATOM 7071 C CA A LEU C 1 317 ? 58.618 190.061 27.170 0.50 13.99 316 LEU C CA 1
ATOM 7072 C CA B LEU C 1 317 ? 58.612 190.076 27.173 0.50 13.90 316 LEU C CA 1
ATOM 7073 C C . LEU C 1 317 ? 59.829 190.929 26.829 1.00 15.27 316 LEU C C 1
ATOM 7074 O O . LEU C 1 317 ? 60.937 190.437 26.787 1.00 15.40 316 LEU C O 1
ATOM 7083 N N . VAL C 1 318 ? 59.600 192.204 26.547 1.00 12.08 317 VAL C N 1
ATOM 7084 C CA . VAL C 1 318 ? 60.649 193.076 26.017 1.00 12.24 317 VAL C CA 1
ATOM 7085 C C . VAL C 1 318 ? 60.749 194.301 26.897 1.00 14.83 317 VAL C C 1
ATOM 7086 O O . VAL C 1 318 ? 59.696 194.910 27.204 1.00 14.94 317 VAL C O 1
ATOM 7090 N N . VAL C 1 319 ? 61.964 194.626 27.371 1.00 13.49 318 VAL C N 1
ATOM 7091 C CA . VAL C 1 319 ? 62.205 195.838 28.149 1.00 13.37 318 VAL C CA 1
ATOM 7092 C C . VAL C 1 319 ? 63.105 196.789 27.340 1.00 15.01 318 VAL C C 1
ATOM 7093 O O . VAL C 1 319 ? 63.609 196.423 26.241 1.00 13.07 318 VAL C O 1
ATOM 7097 N N . ALA C 1 320 ? 63.356 197.978 27.890 1.00 15.54 319 ALA C N 1
ATOM 7098 C CA . ALA C 1 320 ? 64.148 198.989 27.147 1.00 16.54 319 ALA C CA 1
ATOM 7099 C C . ALA C 1 320 ? 65.552 198.433 26.915 1.00 17.90 319 ALA C C 1
ATOM 7100 O O . ALA C 1 320 ? 66.081 197.668 27.729 1.00 16.60 319 ALA C O 1
ATOM 7102 N N . ASP C 1 321 ? 66.156 198.790 25.797 1.00 18.80 320 ASP C N 1
ATOM 7103 C CA . ASP C 1 321 ? 67.523 198.344 25.535 1.00 22.90 320 ASP C CA 1
ATOM 7104 C C . ASP C 1 321 ? 68.565 199.085 26.365 1.00 27.93 320 ASP C C 1
ATOM 7105 O O . ASP C 1 321 ? 68.261 200.018 27.128 1.00 26.31 320 ASP C O 1
ATOM 7111 N N . PHE D 1 22 ? 22.217 206.386 33.297 1.00 38.78 21 PHE D N 1
ATOM 7112 C CA . PHE D 1 22 ? 22.391 205.224 32.397 1.00 36.94 21 PHE D CA 1
ATOM 7113 C C . PHE D 1 22 ? 21.332 204.118 32.626 1.00 35.51 21 PHE D C 1
ATOM 7114 O O . PHE D 1 22 ? 21.662 202.939 32.542 1.00 35.35 21 PHE D O 1
ATOM 7122 N N . ASN D 1 23 ? 20.085 204.494 32.915 1.00 32.35 22 ASN D N 1
ATOM 7123 C CA . ASN D 1 23 ? 19.014 203.524 33.164 1.00 28.67 22 ASN D CA 1
ATOM 7124 C C . ASN D 1 23 ? 18.139 203.482 31.917 1.00 27.31 22 ASN D C 1
ATOM 7125 O O . ASN D 1 23 ? 17.405 204.418 31.620 1.00 27.40 22 ASN D O 1
ATOM 7130 N N . PRO D 1 24 ? 18.224 202.383 31.152 1.00 23.48 23 PRO D N 1
ATOM 7131 C CA . PRO D 1 24 ? 17.519 202.352 29.889 1.00 21.35 23 PRO D CA 1
ATOM 7132 C C . PRO D 1 24 ? 16.013 202.129 30.046 1.00 20.79 23 PRO D C 1
ATOM 7133 O O . PRO D 1 24 ? 15.310 202.173 29.055 1.00 20.54 23 PRO D O 1
ATOM 7137 N N . TRP D 1 25 ? 15.528 201.863 31.263 1.00 21.87 24 TRP D N 1
ATOM 7138 C CA . TRP D 1 25 ? 14.085 201.619 31.485 1.00 21.88 24 TRP D CA 1
ATOM 7139 C C . TRP D 1 25 ? 13.277 202.833 31.947 1.00 23.39 24 TRP D C 1
ATOM 7140 O O . TRP D 1 25 ? 12.062 202.706 32.158 1.00 23.78 24 TRP D O 1
ATOM 7151 N N . THR D 1 26 ? 13.919 203.975 32.143 1.00 22.29 25 THR D N 1
ATOM 7152 C CA . THR D 1 26 ? 13.146 205.180 32.501 1.00 24.21 25 THR D CA 1
ATOM 7153 C C . THR D 1 26 ? 12.231 205.597 31.337 1.00 24.57 25 THR D C 1
ATOM 7154 O O . THR D 1 26 ? 12.493 205.297 30.171 1.00 22.32 25 THR D O 1
ATOM 7158 N N . ASP D 1 27 ? 11.151 206.309 31.669 1.00 28.31 26 ASP D N 1
ATOM 7159 C CA . ASP D 1 27 ? 10.274 206.885 30.668 1.00 27.92 26 ASP D CA 1
ATOM 7160 C C . ASP D 1 27 ? 11.082 207.685 29.647 1.00 27.88 26 ASP D C 1
ATOM 7161 O O . ASP D 1 27 ? 10.919 207.508 28.433 1.00 28.71 26 ASP D O 1
ATOM 7166 N N . ALA D 1 28 ? 11.967 208.548 30.151 1.00 27.83 27 ALA D N 1
ATOM 7167 C CA . ALA D 1 28 ? 12.877 209.323 29.306 1.00 27.74 27 ALA D CA 1
ATOM 7168 C C . ALA D 1 28 ? 13.749 208.430 28.419 1.00 26.95 27 ALA D C 1
ATOM 7169 O O . ALA D 1 28 ? 13.883 208.674 27.219 1.00 26.47 27 ALA D O 1
ATOM 7171 N N . ALA D 1 29 ? 14.345 207.394 29.008 1.00 27.34 28 ALA D N 1
ATOM 7172 C CA . ALA D 1 29 ? 15.200 206.483 28.228 1.00 25.74 28 ALA D CA 1
ATOM 7173 C C . ALA D 1 29 ? 14.381 205.760 27.164 1.00 25.74 28 ALA D C 1
ATOM 7174 O O . ALA D 1 29 ? 14.808 205.639 26.013 1.00 27.04 28 ALA D O 1
ATOM 7176 N N . LEU D 1 30 ? 13.204 205.274 27.538 1.00 26.53 29 LEU D N 1
ATOM 7177 C CA . LEU D 1 30 ? 12.357 204.552 26.564 1.00 28.53 29 LEU D CA 1
ATOM 7178 C C . LEU D 1 30 ? 11.956 205.475 25.415 1.00 31.69 29 LEU D C 1
ATOM 7179 O O . LEU D 1 30 ? 11.868 205.057 24.255 1.00 33.86 29 LEU D O 1
ATOM 7184 N N . ASP D 1 31 ? 11.757 206.755 25.715 1.00 34.90 30 ASP D N 1
ATOM 7185 C CA . ASP D 1 31 ? 11.390 207.664 24.650 1.00 35.89 30 ASP D CA 1
ATOM 7186 C C . ASP D 1 31 ? 12.476 207.836 23.594 1.00 36.93 30 ASP D C 1
ATOM 7187 O O . ASP D 1 31 ? 12.158 208.101 22.439 1.00 38.26 30 ASP D O 1
ATOM 7192 N N . THR D 1 32 ? 13.741 207.670 23.972 1.00 38.93 31 THR D N 1
ATOM 7193 C CA . THR D 1 32 ? 14.867 207.919 23.053 1.00 39.99 31 THR D CA 1
ATOM 7194 C C . THR D 1 32 ? 15.105 206.859 21.975 1.00 43.69 31 THR D C 1
ATOM 7195 O O . THR D 1 32 ? 15.966 207.052 21.108 1.00 43.80 31 THR D O 1
ATOM 7199 N N . ILE D 1 33 ? 14.385 205.741 22.025 1.00 44.65 32 ILE D N 1
ATOM 7200 C CA . ILE D 1 33 ? 14.599 204.690 21.037 1.00 45.74 32 ILE D CA 1
ATOM 7201 C C . ILE D 1 33 ? 13.959 205.129 19.725 1.00 46.78 32 ILE D C 1
ATOM 7202 O O . ILE D 1 33 ? 12.762 205.438 19.691 1.00 45.18 32 ILE D O 1
ATOM 7207 N N . ARG D 1 34 ? 14.761 205.140 18.653 1.00 47.82 33 ARG D N 1
ATOM 7208 C CA . ARG D 1 34 ? 14.309 205.637 17.341 1.00 49.09 33 ARG D CA 1
ATOM 7209 C C . ARG D 1 34 ? 13.294 204.666 16.738 1.00 50.14 33 ARG D C 1
ATOM 7210 O O . ARG D 1 34 ? 12.194 205.080 16.354 1.00 50.79 33 ARG D O 1
ATOM 7212 N N . ASP D 1 35 ? 13.652 203.377 16.709 1.00 50.87 34 ASP D N 1
ATOM 7213 C CA . ASP D 1 35 ? 12.834 202.327 16.077 1.00 51.28 34 ASP D CA 1
ATOM 7214 C C . ASP D 1 35 ? 11.939 201.590 17.087 1.00 48.77 34 ASP D C 1
ATOM 7215 O O . ASP D 1 35 ? 12.296 200.524 17.615 1.00 48.83 34 ASP D O 1
ATOM 7220 N N . VAL D 1 36 ? 10.755 202.151 17.308 1.00 43.97 35 VAL D N 1
ATOM 7221 C CA . VAL D 1 36 ? 9.865 201.693 18.358 1.00 40.08 35 VAL D CA 1
ATOM 7222 C C . VAL D 1 36 ? 8.599 200.991 17.862 1.00 36.57 35 VAL D C 1
ATOM 7223 O O . VAL D 1 36 ? 7.824 200.520 18.698 1.00 33.87 35 VAL D O 1
ATOM 7227 N N . ASN D 1 37 ? 8.363 200.900 16.549 1.00 34.30 36 ASN D N 1
ATOM 7228 C CA . ASN D 1 37 ? 7.205 200.115 16.069 1.00 33.69 36 ASN D CA 1
ATOM 7229 C C . ASN D 1 37 ? 7.572 198.634 15.855 1.00 31.69 36 ASN D C 1
ATOM 7230 O O . ASN D 1 37 ? 7.412 198.080 14.769 1.00 30.63 36 ASN D O 1
ATOM 7235 N N . GLN D 1 38 ? 8.059 198.002 16.916 1.00 28.47 37 GLN D N 1
ATOM 7236 C CA . GLN D 1 38 ? 8.513 196.620 16.851 1.00 28.97 37 GLN D CA 1
ATOM 7237 C C . GLN D 1 38 ? 8.698 196.161 18.274 1.00 25.96 37 GLN D C 1
ATOM 7238 O O . GLN D 1 38 ? 8.730 196.993 19.195 1.00 24.76 37 GLN D O 1
ATOM 7244 N N . ALA D 1 39 ? 8.862 194.859 18.458 1.00 23.08 38 ALA D N 1
ATOM 7245 C CA . ALA D 1 39 ? 9.014 194.304 19.805 1.00 23.69 38 ALA D CA 1
ATOM 7246 C C . ALA D 1 39 ? 10.163 194.949 20.585 1.00 23.38 38 ALA D C 1
ATOM 7247 O O . ALA D 1 39 ? 11.220 195.253 20.023 1.00 25.42 38 ALA D O 1
ATOM 7249 N N . LEU D 1 40 ? 9.924 195.202 21.872 1.00 22.20 39 LEU D N 1
ATOM 7250 C CA . LEU D 1 40 ? 10.970 195.642 22.782 1.00 20.21 39 LEU D CA 1
ATOM 7251 C C . LEU D 1 40 ? 10.961 194.698 23.967 1.00 20.53 39 LEU D C 1
ATOM 7252 O O . LEU D 1 40 ? 9.895 194.372 24.517 1.00 21.26 39 LEU D O 1
ATOM 7257 N N . THR D 1 41 ? 12.151 194.257 24.351 1.00 19.04 40 THR D N 1
ATOM 7258 C CA . THR D 1 41 ? 12.342 193.412 25.512 1.00 16.69 40 THR D CA 1
ATOM 7259 C C . THR D 1 41 ? 13.087 194.166 26.614 1.00 17.91 40 THR D C 1
ATOM 7260 O O . THR D 1 41 ? 14.204 194.634 26.434 1.00 19.31 40 THR D O 1
ATOM 7264 N N . LEU D 1 42 ? 12.442 194.332 27.758 1.00 18.38 41 LEU D N 1
ATOM 7265 C CA . LEU D 1 42 ? 13.148 194.833 28.915 1.00 18.32 41 LEU D CA 1
ATOM 7266 C C . LEU D 1 42 ? 13.831 193.612 29.481 1.00 17.68 41 LEU D C 1
ATOM 7267 O O . LEU D 1 42 ? 13.180 192.575 29.745 1.00 17.24 41 LEU D O 1
ATOM 7272 N N . TYR D 1 43 ? 15.148 193.724 29.646 1.00 15.87 42 TYR D N 1
ATOM 7273 C CA . TYR D 1 43 ? 16.014 192.601 29.949 1.00 17.54 42 TYR D CA 1
ATOM 7274 C C . TYR D 1 43 ? 16.886 192.893 31.179 1.00 17.53 42 TYR D C 1
ATOM 7275 O O . TYR D 1 43 ? 17.433 193.988 31.300 1.00 18.64 42 TYR D O 1
ATOM 7284 N N . ALA D 1 44 ? 17.010 191.922 32.082 1.00 16.50 43 ALA D N 1
ATOM 7285 C CA . ALA D 1 44 ? 17.877 192.040 33.238 1.00 16.02 43 ALA D CA 1
ATOM 7286 C C . ALA D 1 44 ? 18.601 190.733 33.536 1.00 17.90 43 ALA D C 1
ATOM 7287 O O . ALA D 1 44 ? 18.010 189.628 33.417 1.00 18.83 43 ALA D O 1
ATOM 7289 N N . GLU D 1 45 ? 19.859 190.868 33.959 1.00 17.10 44 GLU D N 1
ATOM 7290 C CA . GLU D 1 45 ? 20.640 189.783 34.513 1.00 14.85 44 GLU D CA 1
ATOM 7291 C C . GLU D 1 45 ? 20.912 190.094 35.980 1.00 18.64 44 GLU D C 1
ATOM 7292 O O . GLU D 1 45 ? 21.513 191.123 36.314 1.00 17.11 44 GLU D O 1
ATOM 7306 N N . ARG D 1 47 ? 21.578 188.459 40.242 1.00 16.69 46 ARG D N 1
ATOM 7307 C CA . ARG D 1 47 ? 22.016 187.501 41.204 1.00 15.68 46 ARG D CA 1
ATOM 7308 C C . ARG D 1 47 ? 21.111 187.562 42.428 1.00 16.94 46 ARG D C 1
ATOM 7309 O O . ARG D 1 47 ? 20.823 188.638 42.920 1.00 16.77 46 ARG D O 1
ATOM 7317 N N . VAL D 1 48 ? 20.695 186.395 42.919 1.00 15.90 47 VAL D N 1
ATOM 7318 C CA . VAL D 1 48 ? 19.773 186.333 44.067 1.00 16.29 47 VAL D CA 1
ATOM 7319 C C . VAL D 1 48 ? 20.329 185.349 45.068 1.00 14.05 47 VAL D C 1
ATOM 7320 O O . VAL D 1 48 ? 20.555 184.176 44.745 1.00 14.99 47 VAL D O 1
ATOM 7324 N N . VAL D 1 49 ? 20.546 185.791 46.309 1.00 16.17 48 VAL D N 1
ATOM 7325 C CA . VAL D 1 49 ? 21.092 184.870 47.290 1.00 15.51 48 VAL D CA 1
ATOM 7326 C C . VAL D 1 49 ? 19.985 183.923 47.787 1.00 17.93 48 VAL D C 1
ATOM 7327 O O . VAL D 1 49 ? 18.823 184.296 47.784 1.00 21.08 48 VAL D O 1
ATOM 7331 N N . PRO D 1 50 ? 20.354 182.723 48.258 1.00 19.86 49 PRO D N 1
ATOM 7332 C CA . PRO D 1 50 ? 19.341 181.779 48.733 1.00 21.33 49 PRO D CA 1
ATOM 7333 C C . PRO D 1 50 ? 18.371 182.362 49.767 1.00 23.27 49 PRO D C 1
ATOM 7334 O O . PRO D 1 50 ? 17.182 182.040 49.734 1.00 22.84 49 PRO D O 1
ATOM 7338 N N . ALA D 1 51 ? 18.847 183.227 50.661 1.00 22.57 50 ALA D N 1
ATOM 7339 C CA . ALA D 1 51 ? 17.979 183.754 51.717 1.00 22.66 50 ALA D CA 1
ATOM 7340 C C . ALA D 1 51 ? 16.820 184.559 51.120 1.00 24.12 50 ALA D C 1
ATOM 7341 O O . ALA D 1 51 ? 15.770 184.659 51.747 1.00 21.65 50 ALA D O 1
ATOM 7343 N N . HIS D 1 52 ? 16.981 185.080 49.896 1.00 19.72 51 HIS D N 1
ATOM 7344 C CA . HIS D 1 52 ? 15.948 185.892 49.220 1.00 18.13 51 HIS D CA 1
ATOM 7345 C C . HIS D 1 52 ? 15.248 185.194 48.034 1.00 17.69 51 HIS D C 1
ATOM 7346 O O . HIS D 1 52 ? 14.469 185.833 47.329 1.00 16.15 51 HIS D O 1
ATOM 7353 N N . HIS D 1 53 ? 15.593 183.936 47.772 1.00 16.46 52 HIS D N 1
ATOM 7354 C CA . HIS D 1 53 ? 15.093 183.218 46.595 1.00 16.97 52 HIS D CA 1
ATOM 7355 C C . HIS D 1 53 ? 13.565 183.059 46.534 1.00 17.22 52 HIS D C 1
ATOM 7356 O O . HIS D 1 53 ? 12.954 183.382 45.506 1.00 15.47 52 HIS D O 1
ATOM 7363 N N . ASP D 1 54 ? 12.958 182.548 47.608 1.00 19.86 53 ASP D N 1
ATOM 7364 C CA . ASP D 1 54 ? 11.469 182.418 47.657 1.00 16.94 53 ASP D CA 1
ATOM 7365 C C . ASP D 1 54 ? 10.803 183.770 47.507 1.00 16.57 53 ASP D C 1
ATOM 7366 O O . ASP D 1 54 ? 9.852 183.920 46.762 1.00 16.40 53 ASP D O 1
ATOM 7371 N N . ALA D 1 55 ? 11.320 184.786 48.193 1.00 16.99 54 ALA D N 1
ATOM 7372 C CA . ALA D 1 55 ? 10.749 186.131 48.041 1.00 16.97 54 ALA D CA 1
ATOM 7373 C C . ALA D 1 55 ? 10.859 186.623 46.603 1.00 17.17 54 ALA D C 1
ATOM 7374 O O . ALA D 1 55 ? 9.969 187.303 46.087 1.00 16.16 54 ALA D O 1
ATOM 7376 N N . PHE D 1 56 ? 11.996 186.313 45.981 1.00 16.90 55 PHE D N 1
ATOM 7377 C CA . PHE D 1 56 ? 12.257 186.750 44.636 1.00 16.28 55 PHE D CA 1
ATOM 7378 C C . PHE D 1 56 ? 11.275 186.079 43.660 1.00 15.66 55 PHE D C 1
ATOM 7379 O O . PHE D 1 56 ? 10.676 186.723 42.817 1.00 14.09 55 PHE D O 1
ATOM 7387 N N . LEU D 1 57 ? 11.100 184.776 43.775 1.00 17.06 56 LEU D N 1
ATOM 7388 C CA . LEU D 1 57 ? 10.145 184.100 42.916 1.00 15.99 56 LEU D CA 1
ATOM 7389 C C . LEU D 1 57 ? 8.700 184.670 43.127 1.00 16.89 56 LEU D C 1
ATOM 7390 O O . LEU D 1 57 ? 7.960 184.850 42.167 1.00 16.09 56 LEU D O 1
ATOM 7395 N N . ALA D 1 58 ? 8.322 184.958 44.374 1.00 16.86 57 ALA D N 1
ATOM 7396 C CA . ALA D 1 58 ? 7.016 185.542 44.673 1.00 16.93 57 ALA D CA 1
ATOM 7397 C C . ALA D 1 58 ? 6.895 186.944 44.053 1.00 16.96 57 ALA D C 1
ATOM 7398 O O . ALA D 1 58 ? 5.847 187.333 43.528 1.00 14.53 57 ALA D O 1
ATOM 7400 N N . ALA D 1 59 ? 8.012 187.681 44.061 1.00 17.42 58 ALA D N 1
ATOM 7401 C CA . ALA D 1 59 ? 8.092 189.000 43.440 1.00 15.59 58 ALA D CA 1
ATOM 7402 C C . ALA D 1 59 ? 7.924 188.921 41.925 1.00 16.89 58 ALA D C 1
ATOM 7403 O O . ALA D 1 59 ? 7.185 189.707 41.335 1.00 16.43 58 ALA D O 1
ATOM 7405 N N . ILE D 1 60 ? 8.549 187.932 41.283 1.00 16.83 59 ILE D N 1
ATOM 7406 C CA . ILE D 1 60 ? 8.372 187.753 39.851 1.00 14.67 59 ILE D CA 1
ATOM 7407 C C . ILE D 1 60 ? 6.918 187.387 39.518 1.00 14.07 59 ILE D C 1
ATOM 7408 O O . ILE D 1 60 ? 6.353 187.874 38.554 1.00 16.75 59 ILE D O 1
ATOM 7413 N N . ASP D 1 61 ? 6.333 186.504 40.298 1.00 16.64 60 ASP D N 1
ATOM 7414 C CA . ASP D 1 61 ? 4.929 186.117 40.088 1.00 16.47 60 ASP D CA 1
ATOM 7415 C C . ASP D 1 61 ? 3.966 187.326 40.243 1.00 15.62 60 ASP D C 1
ATOM 7416 O O . ASP D 1 61 ? 2.943 187.460 39.541 1.00 14.98 60 ASP D O 1
ATOM 7421 N N . THR D 1 62 ? 4.306 188.234 41.145 1.00 16.65 61 THR D N 1
ATOM 7422 C CA . THR D 1 62 ? 3.541 189.472 41.313 1.00 16.51 61 THR D CA 1
ATOM 7423 C C . THR D 1 62 ? 3.647 190.394 40.101 1.00 18.15 61 THR D C 1
ATOM 7424 O O . THR D 1 62 ? 2.649 190.883 39.565 1.00 15.05 61 THR D O 1
ATOM 7428 N N . VAL D 1 63 ? 4.883 190.612 39.652 1.00 16.86 62 VAL D N 1
ATOM 7429 C CA . VAL D 1 63 ? 5.111 191.378 38.436 1.00 15.75 62 VAL D CA 1
ATOM 7430 C C . VAL D 1 63 ? 4.451 190.805 37.198 1.00 14.15 62 VAL D C 1
ATOM 7431 O O . VAL D 1 63 ? 3.879 191.549 36.409 1.00 16.36 62 VAL D O 1
ATOM 7435 N N . SER D 1 64 ? 4.530 189.494 37.009 1.00 15.43 63 SER D N 1
ATOM 7436 C CA . SER D 1 64 ? 3.965 188.874 35.806 1.00 15.26 63 SER D CA 1
ATOM 7437 C C . SER D 1 64 ? 2.444 188.970 35.858 1.00 14.49 63 SER D C 1
ATOM 7438 O O . SER D 1 64 ? 1.791 189.182 34.837 1.00 15.16 63 SER D O 1
ATOM 7441 N N . ALA D 1 65 ? 1.884 188.852 37.058 1.00 16.37 64 ALA D N 1
ATOM 7442 C CA . ALA D 1 65 ? 0.414 188.977 37.180 1.00 15.28 64 ALA D CA 1
ATOM 7443 C C . ALA D 1 65 ? -0.010 190.382 36.763 1.00 16.09 64 ALA D C 1
ATOM 7444 O O . ALA D 1 65 ? -0.986 190.542 36.067 1.00 17.92 64 ALA D O 1
ATOM 7446 N N . LYS D 1 66 ? 0.755 191.393 37.180 1.00 17.86 65 LYS D N 1
ATOM 7447 C CA . LYS D 1 66 ? 0.445 192.784 36.843 1.00 18.29 65 LYS D CA 1
ATOM 7448 C C . LYS D 1 66 ? 0.631 193.076 35.339 1.00 19.65 65 LYS D C 1
ATOM 7449 O O . LYS D 1 66 ? -0.213 193.752 34.718 1.00 17.01 65 LYS D O 1
ATOM 7455 N N . LEU D 1 67 ? 1.700 192.514 34.744 1.00 18.42 66 LEU D N 1
ATOM 7456 C CA . LEU D 1 67 ? 2.001 192.751 33.334 1.00 18.89 66 LEU D CA 1
ATOM 7457 C C . LEU D 1 67 ? 1.137 192.017 32.322 1.00 18.14 66 LEU D C 1
ATOM 7458 O O . LEU D 1 67 ? 0.849 192.560 31.268 1.00 18.72 66 LEU D O 1
ATOM 7463 N N . ARG D 1 68 ? 0.705 190.794 32.634 1.00 18.96 67 ARG D N 1
ATOM 7464 C CA . ARG D 1 68 ? 0.105 189.919 31.606 1.00 18.10 67 ARG D CA 1
ATOM 7465 C C . ARG D 1 68 ? -1.247 190.426 31.095 1.00 19.25 67 ARG D C 1
ATOM 7466 O O . ARG D 1 68 ? -1.702 190.030 30.024 1.00 19.84 67 ARG D O 1
ATOM 7474 N N . VAL D 1 69 ? -1.881 191.303 31.871 1.00 18.45 68 VAL D N 1
ATOM 7475 C CA . VAL D 1 69 ? -3.170 191.851 31.520 1.00 19.09 68 VAL D CA 1
ATOM 7476 C C . VAL D 1 69 ? -3.016 193.197 30.803 1.00 19.80 68 VAL D C 1
ATOM 7477 O O . VAL D 1 69 ? -3.999 193.772 30.388 1.00 21.59 68 VAL D O 1
ATOM 7481 N N . LEU D 1 70 ? -1.791 193.708 30.686 1.00 19.57 69 LEU D N 1
ATOM 7482 C CA . LEU D 1 70 ? -1.560 195.009 30.053 1.00 20.63 69 LEU D CA 1
ATOM 7483 C C . LEU D 1 70 ? -1.574 194.918 28.531 1.00 20.22 69 LEU D C 1
ATOM 7484 O O . LEU D 1 70 ? -1.117 193.927 27.960 1.00 19.81 69 LEU D O 1
ATOM 7489 N N . PRO D 1 71 ? -2.072 195.973 27.861 1.00 22.34 70 PRO D N 1
ATOM 7490 C CA . PRO D 1 71 ? -2.126 196.011 26.393 1.00 22.12 70 PRO D CA 1
ATOM 7491 C C . PRO D 1 71 ? -0.730 196.003 25.809 1.00 19.98 70 PRO D C 1
ATOM 7492 O O . PRO D 1 71 ? 0.148 196.649 26.354 1.00 21.85 70 PRO D O 1
ATOM 7496 N N . GLY D 1 72 ? -0.501 195.237 24.751 1.00 19.64 71 GLY D N 1
ATOM 7497 C CA . GLY D 1 72 ? 0.853 195.163 24.168 1.00 20.32 71 GLY D CA 1
ATOM 7498 C C . GLY D 1 72 ? 1.870 194.276 24.894 1.00 20.07 71 GLY D C 1
ATOM 7499 O O . GLY D 1 72 ? 2.984 194.114 24.418 1.00 22.10 71 GLY D O 1
ATOM 7500 N N . PHE D 1 73 ? 1.514 193.703 26.044 1.00 19.74 72 PHE D N 1
ATOM 7501 C CA . PHE D 1 73 ? 2.317 192.624 26.652 1.00 19.50 72 PHE D CA 1
ATOM 7502 C C . PHE D 1 73 ? 2.335 191.381 25.773 1.00 21.12 72 PHE D C 1
ATOM 7503 O O . PHE D 1 73 ? 1.285 190.908 25.351 1.00 18.29 72 PHE D O 1
ATOM 7511 N N . LEU D 1 74 ? 3.530 190.822 25.524 1.00 18.73 73 LEU D N 1
ATOM 7512 C CA . LEU D 1 74 ? 3.644 189.639 24.701 1.00 18.58 73 LEU D CA 1
ATOM 7513 C C . LEU D 1 74 ? 3.976 188.397 25.540 1.00 19.46 73 LEU D C 1
ATOM 7514 O O . LEU D 1 74 ? 3.257 187.407 25.486 1.00 19.40 73 LEU D O 1
ATOM 7519 N N . SER D 1 75 ? 5.078 188.454 26.292 1.00 16.64 74 SER D N 1
ATOM 7520 C CA . SER D 1 75 ? 5.499 187.351 27.164 1.00 18.05 74 SER D CA 1
ATOM 7521 C C . SER D 1 75 ? 6.529 187.774 28.189 1.00 17.76 74 SER D C 1
ATOM 7522 O O . SER D 1 75 ? 7.170 188.814 28.056 1.00 19.73 74 SER D O 1
ATOM 7525 N N . LEU D 1 76 ? 6.676 186.957 29.223 1.00 16.34 75 LEU D N 1
ATOM 7526 C CA . LEU D 1 76 ? 7.702 187.149 30.239 1.00 14.93 75 LEU D CA 1
ATOM 7527 C C . LEU D 1 76 ? 8.357 185.795 30.467 1.00 15.92 75 LEU D C 1
ATOM 7528 O O . LEU D 1 76 ? 7.681 184.806 30.609 1.00 17.46 75 LEU D O 1
ATOM 7533 N N . ALA D 1 77 ? 9.680 185.779 30.481 1.00 15.09 76 ALA D N 1
ATOM 7534 C CA . ALA D 1 77 ? 10.451 184.578 30.740 1.00 16.73 76 ALA D CA 1
ATOM 7535 C C . ALA D 1 77 ? 11.471 184.842 31.852 1.00 14.42 76 ALA D C 1
ATOM 7536 O O . ALA D 1 77 ? 12.164 185.841 31.799 1.00 18.68 76 ALA D O 1
ATOM 7538 N N . LEU D 1 78 ? 11.520 183.964 32.857 1.00 15.05 77 LEU D N 1
ATOM 7539 C CA . LEU D 1 78 ? 12.501 184.015 33.933 1.00 16.34 77 LEU D CA 1
ATOM 7540 C C . LEU D 1 78 ? 13.327 182.755 33.770 1.00 16.06 77 LEU D C 1
ATOM 7541 O O . LEU D 1 78 ? 12.786 181.634 33.848 1.00 14.15 77 LEU D O 1
ATOM 7546 N N . LYS D 1 79 ? 14.633 182.941 33.551 1.00 15.71 78 LYS D N 1
ATOM 7547 C CA . LYS D 1 79 ? 15.536 181.833 33.230 1.00 15.74 78 LYS D CA 1
ATOM 7548 C C . LYS D 1 79 ? 16.706 181.795 34.244 1.00 15.68 78 LYS D C 1
ATOM 7549 O O . LYS D 1 79 ? 17.316 182.841 34.517 1.00 17.40 78 LYS D O 1
ATOM 7555 N N . GLN D 1 80 ? 16.952 180.616 34.815 1.00 14.36 79 GLN D N 1
ATOM 7556 C CA . GLN D 1 80 ? 18.039 180.389 35.760 1.00 14.28 79 GLN D CA 1
ATOM 7557 C C . GLN D 1 80 ? 19.243 179.860 34.991 1.00 14.69 79 GLN D C 1
ATOM 7558 O O . GLN D 1 80 ? 19.134 178.858 34.261 1.00 16.32 79 GLN D O 1
ATOM 7572 N N . SER D 1 82 ? 22.257 177.736 34.389 1.00 14.22 81 SER D N 1
ATOM 7573 C CA . SER D 1 82 ? 22.457 176.386 34.829 1.00 15.39 81 SER D CA 1
ATOM 7574 C C . SER D 1 82 ? 23.855 175.879 34.554 1.00 16.05 81 SER D C 1
ATOM 7575 O O . SER D 1 82 ? 24.362 175.036 35.283 1.00 13.82 81 SER D O 1
ATOM 7578 N N . GLY D 1 83 ? 24.481 176.376 33.492 1.00 14.81 82 GLY D N 1
ATOM 7579 C CA . GLY D 1 83 ? 25.837 175.963 33.195 1.00 14.44 82 GLY D CA 1
ATOM 7580 C C . GLY D 1 83 ? 26.410 176.846 32.098 1.00 14.54 82 GLY D C 1
ATOM 7581 O O . GLY D 1 83 ? 25.852 177.936 31.799 1.00 14.57 82 GLY D O 1
ATOM 7582 N N . ASP D 1 84 ? 27.509 176.371 31.494 1.00 14.14 83 ASP D N 1
ATOM 7583 C CA . ASP D 1 84 ? 28.238 177.173 30.509 1.00 13.95 83 ASP D CA 1
ATOM 7584 C C . ASP D 1 84 ? 28.620 176.272 29.316 1.00 14.26 83 ASP D C 1
ATOM 7585 O O . ASP D 1 84 ? 29.094 175.166 29.496 1.00 14.78 83 ASP D O 1
ATOM 7590 N N . SER D 1 85 ? 28.405 176.769 28.123 1.00 13.99 84 SER D N 1
ATOM 7591 C CA . SER D 1 85 ? 28.851 176.074 26.946 1.00 12.99 84 SER D CA 1
ATOM 7592 C C . SER D 1 85 ? 30.352 176.082 26.793 1.00 13.21 84 SER D C 1
ATOM 7593 O O . SER D 1 85 ? 30.995 177.124 26.959 1.00 13.90 84 SER D O 1
ATOM 7596 N N . THR D 1 86 ? 30.902 174.929 26.389 1.00 12.96 85 THR D N 1
ATOM 7597 C CA . THR D 1 86 ? 32.330 174.859 26.007 1.00 12.79 85 THR D CA 1
ATOM 7598 C C . THR D 1 86 ? 32.537 174.780 24.531 1.00 13.70 85 THR D C 1
ATOM 7599 O O . THR D 1 86 ? 33.510 175.353 24.015 1.00 14.14 85 THR D O 1
ATOM 7611 N N . VAL D 1 88 ? 30.901 176.324 22.273 1.00 14.15 87 VAL D N 1
ATOM 7612 C CA . VAL D 1 88 ? 30.871 177.677 21.708 1.00 13.19 87 VAL D CA 1
ATOM 7613 C C . VAL D 1 88 ? 32.257 178.250 21.424 1.00 14.13 87 VAL D C 1
ATOM 7614 O O . VAL D 1 88 ? 32.415 179.032 20.501 1.00 15.53 87 VAL D O 1
ATOM 7618 N N . LYS D 1 89 ? 33.229 177.908 22.243 1.00 14.13 88 LYS D N 1
ATOM 7619 C CA . LYS D 1 89 ? 34.601 178.403 22.137 1.00 14.62 88 LYS D CA 1
ATOM 7620 C C . LYS D 1 89 ? 35.435 177.570 21.151 1.00 15.11 88 LYS D C 1
ATOM 7621 O O . LYS D 1 89 ? 36.625 177.841 20.950 1.00 15.69 88 LYS D O 1
ATOM 7627 N N . ASN D 1 90 ? 34.853 176.501 20.602 1.00 14.15 89 ASN D N 1
ATOM 7628 C CA . ASN D 1 90 ? 35.608 175.529 19.793 1.00 15.17 89 ASN D CA 1
ATOM 7629 C C . ASN D 1 90 ? 36.814 174.879 20.451 1.00 12.24 89 ASN D C 1
ATOM 7630 O O . ASN D 1 90 ? 37.827 174.460 19.804 1.00 15.85 89 ASN D O 1
ATOM 7635 N N . TYR D 1 91 ? 36.711 174.698 21.750 1.00 15.49 90 TYR D N 1
ATOM 7636 C CA . TYR D 1 91 ? 37.666 173.843 22.416 1.00 12.63 90 TYR D CA 1
ATOM 7637 C C . TYR D 1 91 ? 37.517 172.424 21.820 1.00 15.28 90 TYR D C 1
ATOM 7638 O O . TYR D 1 91 ? 36.449 172.092 21.272 1.00 12.95 90 TYR D O 1
ATOM 7647 N N . PRO D 1 92 ? 38.554 171.604 21.958 1.00 14.20 91 PRO D N 1
ATOM 7648 C CA . PRO D 1 92 ? 38.455 170.241 21.402 1.00 14.37 91 PRO D CA 1
ATOM 7649 C C . PRO D 1 92 ? 37.314 169.424 22.072 1.00 14.60 91 PRO D C 1
ATOM 7650 O O . PRO D 1 92 ? 36.819 169.731 23.177 1.00 13.33 91 PRO D O 1
ATOM 7654 N N . GLU D 1 93 ? 36.928 168.380 21.387 1.00 14.91 92 GLU D N 1
ATOM 7655 C CA . GLU D 1 93 ? 35.724 167.598 21.743 1.00 18.20 92 GLU D CA 1
ATOM 7656 C C . GLU D 1 93 ? 35.769 166.996 23.160 1.00 16.59 92 GLU D C 1
ATOM 7657 O O . GLU D 1 93 ? 34.740 166.780 23.776 1.00 18.48 92 GLU D O 1
ATOM 7663 N N . THR D 1 94 ? 36.951 166.765 23.702 1.00 15.53 93 THR D N 1
ATOM 7664 C CA . THR D 1 94 ? 37.060 166.237 25.061 1.00 19.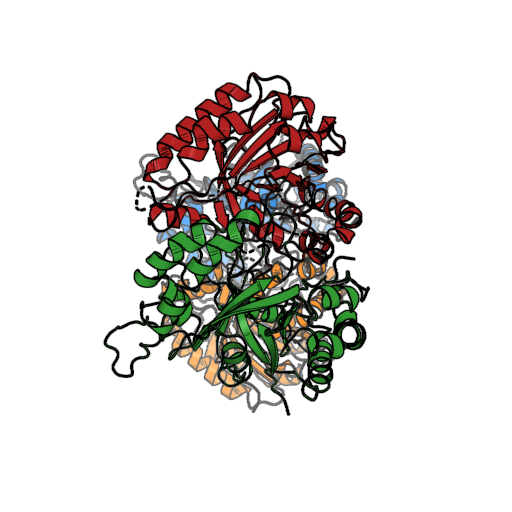06 93 THR D CA 1
ATOM 7665 C C . THR D 1 94 ? 36.390 167.164 26.076 1.00 20.04 93 THR D C 1
ATOM 7666 O O . THR D 1 94 ? 35.959 166.692 27.123 1.00 18.28 93 THR D O 1
ATOM 7670 N N . TYR D 1 95 ? 36.250 168.451 25.739 1.00 14.47 94 TYR D N 1
ATOM 7671 C CA . TYR D 1 95 ? 35.658 169.428 26.654 1.00 13.53 94 TYR D CA 1
ATOM 7672 C C . TYR D 1 95 ? 34.144 169.601 26.534 1.00 14.00 94 TYR D C 1
ATOM 7673 O O . TYR D 1 95 ? 33.553 170.406 27.284 1.00 15.94 94 TYR D O 1
ATOM 7682 N N . LYS D 1 96 ? 33.536 168.863 25.594 1.00 14.77 95 LYS D N 1
ATOM 7683 C CA A LYS D 1 96 ? 32.125 169.004 25.257 0.50 14.59 95 LYS D CA 1
ATOM 7684 C CA B LYS D 1 96 ? 32.121 168.984 25.252 0.50 14.32 95 LYS D CA 1
ATOM 7685 C C . LYS D 1 96 ? 31.260 168.881 26.514 1.00 12.08 95 LYS D C 1
ATOM 7686 O O . LYS D 1 96 ? 31.327 167.877 27.179 1.00 15.63 95 LYS D O 1
ATOM 7697 N N . GLY D 1 97 ? 30.455 169.921 26.822 1.00 12.65 96 GLY D N 1
ATOM 7698 C CA . GLY D 1 97 ? 29.493 169.865 27.920 1.00 14.35 96 GLY D CA 1
ATOM 7699 C C . GLY D 1 97 ? 30.059 169.701 29.304 1.00 14.01 96 GLY D C 1
ATOM 7700 O O . GLY D 1 97 ? 29.308 169.400 30.267 1.00 14.13 96 GLY D O 1
ATOM 7701 N N . VAL D 1 98 ? 31.362 169.937 29.482 1.00 13.68 97 VAL D N 1
ATOM 7702 C CA . VAL D 1 98 ? 31.974 169.682 30.791 1.00 14.71 97 VAL D CA 1
ATOM 7703 C C . VAL D 1 98 ? 31.457 170.651 31.881 1.00 16.24 97 VAL D C 1
ATOM 7704 O O . VAL D 1 98 ? 31.600 170.376 33.082 1.00 17.59 97 VAL D O 1
ATOM 7708 N N . LEU D 1 99 ? 30.873 171.770 31.476 1.00 14.17 98 LEU D N 1
ATOM 7709 C CA . LEU D 1 99 ? 30.281 172.715 32.445 1.00 14.42 98 LEU D CA 1
ATOM 7710 C C . LEU D 1 99 ? 28.750 172.812 32.333 1.00 16.00 98 LEU D C 1
ATOM 7711 O O . LEU D 1 99 ? 28.118 173.798 32.795 1.00 16.58 98 LEU D O 1
ATOM 7716 N N . ALA D 1 100 ? 28.147 171.771 31.788 1.00 17.44 99 ALA D N 1
ATOM 7717 C CA . ALA D 1 100 ? 26.692 171.741 31.488 1.00 18.67 99 ALA D CA 1
ATOM 7718 C C . ALA D 1 100 ? 25.805 172.109 32.664 1.00 14.74 99 ALA D C 1
ATOM 7719 O O . ALA D 1 100 ? 24.745 172.732 32.455 1.00 16.47 99 ALA D O 1
ATOM 7721 N N . THR D 1 101 ? 26.178 171.654 33.866 1.00 14.73 100 THR D N 1
ATOM 7722 C CA . THR D 1 101 ? 25.373 171.888 35.101 1.00 16.48 100 THR D CA 1
ATOM 7723 C C . THR D 1 101 ? 26.115 172.601 36.211 1.00 14.76 100 THR D C 1
ATOM 7724 O O . THR D 1 101 ? 25.653 172.622 37.371 1.00 17.40 100 THR D O 1
ATOM 7728 N N . ALA D 1 102 ? 27.229 173.267 35.862 1.00 15.11 101 ALA D N 1
ATOM 7729 C CA . ALA D 1 102 ? 28.136 173.813 36.862 1.00 15.59 101 ALA D CA 1
ATOM 7730 C C . ALA D 1 102 ? 27.495 174.885 37.770 1.00 13.22 101 ALA D C 1
ATOM 7731 O O . ALA D 1 102 ? 27.876 174.990 38.976 1.00 17.22 101 ALA D O 1
ATOM 7733 N N . TYR D 1 103 ? 26.597 175.699 37.198 1.00 14.28 102 TYR D N 1
ATOM 7734 C CA . TYR D 1 103 ? 25.895 176.707 38.015 1.00 13.02 102 TYR D CA 1
ATOM 7735 C C . TYR D 1 103 ? 24.830 176.096 38.938 1.00 15.43 102 TYR D C 1
ATOM 7736 O O . TYR D 1 103 ? 24.694 176.537 40.053 1.00 14.49 102 TYR D O 1
ATOM 7745 N N . LEU D 1 104 ? 24.096 175.099 38.472 1.00 14.97 103 LEU D N 1
ATOM 7746 C CA . LEU D 1 104 ? 23.207 174.338 39.353 1.00 15.87 103 LEU D CA 1
ATOM 7747 C C . LEU D 1 104 ? 24.003 173.707 40.467 1.00 17.41 103 LEU D C 1
ATOM 7748 O O . LEU D 1 104 ? 23.567 173.734 41.617 1.00 18.26 103 LEU D O 1
ATOM 7753 N N . ASP D 1 105 ? 25.167 173.145 40.138 1.00 14.46 104 ASP D N 1
ATOM 7754 C CA . ASP D 1 105 ? 26.021 172.522 41.151 1.00 16.87 104 ASP D CA 1
ATOM 7755 C C . ASP D 1 105 ? 26.510 173.554 42.199 1.00 14.43 104 ASP D C 1
ATOM 7756 O O . ASP D 1 105 ? 26.640 173.256 43.392 1.00 17.26 104 ASP D O 1
ATOM 7761 N N . GLY D 1 106 ? 26.787 174.778 41.748 1.00 15.79 105 GLY D N 1
ATOM 7762 C CA . GLY D 1 106 ? 27.237 175.863 42.647 1.00 16.63 105 GLY D CA 1
ATOM 7763 C C . GLY D 1 106 ? 26.130 176.252 43.648 1.00 17.82 105 GLY D C 1
ATOM 7764 O O . GLY D 1 106 ? 26.402 176.408 44.841 1.00 17.23 105 GLY D O 1
ATOM 7765 N N . VAL D 1 107 ? 24.898 176.398 43.160 1.00 17.73 106 VAL D N 1
ATOM 7766 C CA . VAL D 1 107 ? 23.747 176.677 44.032 1.00 18.94 106 VAL D CA 1
ATOM 7767 C C . VAL D 1 107 ? 23.632 175.543 45.049 1.00 16.96 106 VAL D C 1
ATOM 7768 O O . VAL D 1 107 ? 23.610 175.787 46.256 1.00 19.76 106 VAL D O 1
ATOM 7772 N N . ALA D 1 108 ? 23.658 174.304 44.562 1.00 18.23 107 ALA D N 1
ATOM 7773 C CA . ALA D 1 108 ? 23.549 173.100 45.423 1.00 20.01 107 ALA D CA 1
ATOM 7774 C C . ALA D 1 108 ? 24.647 173.020 46.470 1.00 21.43 107 ALA D C 1
ATOM 7775 O O . ALA D 1 108 ? 24.393 172.667 47.639 1.00 20.61 107 ALA D O 1
ATOM 7777 N N . ALA D 1 109 ? 25.865 173.424 46.102 1.00 18.93 108 ALA D N 1
ATOM 7778 C CA . ALA D 1 109 ? 27.006 173.408 47.017 1.00 17.13 108 ALA D CA 1
ATOM 7779 C C . ALA D 1 109 ? 27.112 174.632 47.893 1.00 16.59 108 ALA D C 1
ATOM 7780 O O . ALA D 1 109 ? 27.948 174.659 48.790 1.00 18.99 108 ALA D O 1
ATOM 7782 N N . GLY D 1 110 ? 26.305 175.646 47.644 1.00 16.24 109 GLY D N 1
ATOM 7783 C CA . GLY D 1 110 ? 26.323 176.840 48.465 1.00 17.28 109 GLY D CA 1
ATOM 7784 C C . GLY D 1 110 ? 27.486 177.740 48.089 1.00 18.35 109 GLY D C 1
ATOM 7785 O O . GLY D 1 110 ? 27.889 178.580 48.858 1.00 17.75 109 GLY D O 1
ATOM 7786 N N . THR D 1 111 ? 28.064 177.553 46.903 1.00 17.09 110 THR D N 1
ATOM 7787 C CA . THR D 1 111 ? 29.227 178.388 46.522 1.00 17.58 110 THR D CA 1
ATOM 7788 C C . THR D 1 111 ? 28.889 179.562 45.636 1.00 17.05 110 THR D C 1
ATOM 7789 O O . THR D 1 111 ? 29.706 180.467 45.498 1.00 16.62 110 THR D O 1
ATOM 7793 N N . GLN D 1 112 ? 27.686 179.554 45.082 1.00 15.56 111 GLN D N 1
ATOM 7794 C CA . GLN D 1 112 ? 27.179 180.611 44.236 1.00 15.66 111 GLN D CA 1
ATOM 7795 C C . GLN D 1 112 ? 25.759 181.022 44.619 1.00 17.04 111 GLN D C 1
ATOM 7796 O O . GLN D 1 112 ? 24.992 180.190 45.137 1.00 19.29 111 GLN D O 1
ATOM 7802 N N . PRO D 1 113 ? 25.398 182.273 44.318 1.00 17.26 112 PRO D N 1
ATOM 7803 C CA . PRO D 1 113 ? 24.003 182.675 44.313 1.00 17.26 112 PRO D CA 1
ATOM 7804 C C . PRO D 1 113 ? 23.278 182.043 43.140 1.00 17.11 112 PRO D C 1
ATOM 7805 O O . PRO D 1 113 ? 23.889 181.441 42.235 1.00 16.96 112 PRO D O 1
ATOM 7809 N N . TYR D 1 114 ? 21.962 182.182 43.160 1.00 19.04 113 TYR D N 1
ATOM 7810 C CA . TYR D 1 114 ? 21.159 181.990 41.961 1.00 16.16 113 TYR D CA 1
ATOM 7811 C C . TYR D 1 114 ? 21.487 183.090 40.971 1.00 18.32 113 TYR D C 1
ATOM 7812 O O . TYR D 1 114 ? 21.590 184.275 41.346 1.00 18.25 113 TYR D O 1
ATOM 7821 N N . PHE D 1 115 ? 21.646 182.701 39.710 1.00 14.25 114 PHE D N 1
ATOM 7822 C CA . PHE D 1 115 ? 21.721 183.656 38.611 1.00 15.67 114 PHE D CA 1
ATOM 7823 C C . PHE D 1 115 ? 20.434 183.530 37.784 1.00 14.85 114 PHE D C 1
ATOM 7824 O O . PHE D 1 115 ? 20.117 182.460 37.264 1.00 17.17 114 PHE D O 1
ATOM 7832 N N . TYR D 1 116 ? 19.740 184.649 37.608 1.00 14.54 115 TYR D N 1
ATOM 7833 C CA . TYR D 1 116 ? 18.462 184.719 36.929 1.00 14.86 115 TYR D CA 1
ATOM 7834 C C . TYR D 1 116 ? 18.446 185.833 35.920 1.00 14.31 115 TYR D C 1
ATOM 7835 O O . TYR D 1 116 ? 18.831 186.968 36.221 1.00 17.42 115 TYR D O 1
ATOM 7844 N N . ASN D 1 117 ? 17.981 185.515 34.709 1.00 14.30 116 ASN D N 1
ATOM 7845 C CA . ASN D 1 117 ? 17.752 186.491 33.681 1.00 16.31 116 ASN D CA 1
ATOM 7846 C C . ASN D 1 117 ? 16.270 186.642 33.427 1.00 16.21 116 ASN D C 1
ATOM 7847 O O . ASN D 1 117 ? 15.521 185.638 33.381 1.00 17.22 116 ASN D O 1
ATOM 7852 N N . LEU D 1 118 ? 15.852 187.888 33.197 1.00 14.15 117 LEU D N 1
ATOM 7853 C CA . LEU D 1 118 ? 14.459 188.192 33.013 1.00 15.35 117 LEU D CA 1
ATOM 7854 C C . LEU D 1 118 ? 14.239 188.851 31.661 1.00 18.28 117 LEU D C 1
ATOM 7855 O O . LEU D 1 118 ? 14.910 189.815 31.327 1.00 17.58 117 LEU D O 1
ATOM 7860 N N . PHE D 1 119 ? 13.283 188.334 30.889 1.00 16.77 118 PHE D N 1
ATOM 7861 C CA . PHE D 1 119 ? 12.913 188.931 29.603 1.00 14.95 118 PHE D CA 1
ATOM 7862 C C . PHE D 1 119 ? 11.450 189.343 29.716 1.00 17.42 118 PHE D C 1
ATOM 7863 O O . PHE D 1 119 ? 10.579 188.502 30.033 1.00 18.04 118 PHE D O 1
ATOM 7871 N N . VAL D 1 120 ? 11.175 190.614 29.445 1.00 17.23 119 VAL D N 1
ATOM 7872 C CA . VAL D 1 120 ? 9.775 191.124 29.416 1.00 17.94 119 VAL D CA 1
ATOM 7873 C C . VAL D 1 120 ? 9.536 191.708 28.036 1.00 18.03 119 VAL D C 1
ATOM 7874 O O . VAL D 1 120 ? 10.079 192.756 27.719 1.00 19.88 119 VAL D O 1
ATOM 7878 N N . ARG D 1 121 ? 8.730 191.011 27.220 1.00 16.98 120 ARG D N 1
ATOM 7879 C CA . ARG D 1 121 ? 8.490 191.367 25.819 1.00 16.66 120 ARG D CA 1
ATOM 7880 C C . ARG D 1 121 ? 7.196 192.179 25.609 1.00 20.17 120 ARG D C 1
ATOM 7881 O O . ARG D 1 121 ? 6.103 191.717 25.988 1.00 19.61 120 ARG D O 1
ATOM 7889 N N . PHE D 1 122 ? 7.337 193.334 24.949 1.00 20.19 121 PHE D N 1
ATOM 7890 C CA . PHE D 1 122 ? 6.231 194.246 24.586 1.00 18.75 121 PHE D CA 1
ATOM 7891 C C . PHE D 1 122 ? 6.141 194.428 23.088 1.00 18.96 121 PHE D C 1
ATOM 7892 O O . PHE D 1 122 ? 7.139 194.321 22.403 1.00 16.86 121 PHE D O 1
ATOM 7900 N N . ALA D 1 123 ? 4.930 194.722 22.600 1.00 18.26 122 ALA D N 1
ATOM 7901 C CA . ALA D 1 123 ? 4.652 194.838 21.176 1.00 19.12 122 ALA D CA 1
ATOM 7902 C C . ALA D 1 123 ? 5.380 196.015 20.531 1.00 20.03 122 ALA D C 1
ATOM 7903 O O . ALA D 1 123 ? 5.777 195.934 19.387 1.00 23.20 122 ALA D O 1
ATOM 7905 N N . ASP D 1 124 ? 5.567 197.088 21.275 1.00 21.82 123 ASP D N 1
ATOM 7906 C CA . ASP D 1 124 ? 6.079 198.340 20.718 1.00 23.47 123 ASP D CA 1
ATOM 7907 C C . ASP D 1 124 ? 6.506 199.251 21.855 1.00 23.34 123 ASP D C 1
ATOM 7908 O O . ASP D 1 124 ? 6.309 198.927 23.028 1.00 21.94 123 ASP D O 1
ATOM 7913 N N . GLY D 1 125 ? 7.087 200.394 21.495 1.00 24.57 124 GLY D N 1
ATOM 7914 C CA . GLY D 1 125 ? 7.545 201.363 22.462 1.00 22.98 124 GLY D CA 1
ATOM 7915 C C . GLY D 1 125 ? 6.430 201.881 23.332 1.00 21.95 124 GLY D C 1
ATOM 7916 O O . GLY D 1 125 ? 6.616 202.044 24.539 1.00 25.71 124 GLY D O 1
ATOM 7917 N N . ARG D 1 126 ? 5.270 202.144 22.739 1.00 23.20 125 ARG D N 1
ATOM 7918 C CA . ARG D 1 126 ? 4.133 202.721 23.481 1.00 25.56 125 ARG D CA 1
ATOM 7919 C C . ARG D 1 126 ? 3.735 201.769 24.617 1.00 23.71 125 ARG D C 1
ATOM 7920 O O . ARG D 1 126 ? 3.533 202.205 25.760 1.00 21.74 125 ARG D O 1
ATOM 7923 N N . ALA D 1 127 ? 3.682 200.464 24.296 1.00 22.92 126 ALA D N 1
ATOM 7924 C CA . ALA D 1 127 ? 3.300 199.439 25.266 1.00 21.47 126 ALA D CA 1
ATOM 7925 C C . ALA D 1 127 ? 4.342 199.334 26.388 1.00 21.68 126 ALA D C 1
ATOM 7926 O O . ALA D 1 127 ? 3.992 199.336 27.567 1.00 22.81 126 ALA D O 1
ATOM 7928 N N . ALA D 1 128 ? 5.620 199.296 26.019 1.00 20.35 127 ALA D N 1
ATOM 7929 C CA . ALA D 1 128 ? 6.707 199.260 27.006 1.00 22.58 127 ALA D CA 1
ATOM 7930 C C . ALA D 1 128 ? 6.632 200.438 27.978 1.00 24.80 127 ALA D C 1
ATOM 7931 O O . ALA D 1 128 ? 6.711 200.275 29.195 1.00 25.38 127 ALA D O 1
ATOM 7933 N N . ARG D 1 129 ? 6.495 201.628 27.411 1.00 25.81 128 ARG D N 1
ATOM 7934 C CA . ARG D 1 129 ? 6.334 202.860 28.176 1.00 27.31 128 ARG D CA 1
ATOM 7935 C C . ARG D 1 129 ? 5.178 202.794 29.167 1.00 26.28 128 ARG D C 1
ATOM 7936 O O . ARG D 1 129 ? 5.335 203.125 30.344 1.00 28.15 128 ARG D O 1
ATOM 7944 N N . ALA D 1 130 ? 4.018 202.366 28.690 1.00 23.28 129 ALA D N 1
ATOM 7945 C CA . ALA D 1 130 ? 2.810 202.384 29.499 1.00 23.83 129 ALA D CA 1
ATOM 7946 C C . ALA D 1 130 ? 2.821 201.337 30.622 1.00 24.71 129 ALA D C 1
ATOM 7947 O O . ALA D 1 130 ? 2.089 201.466 31.593 1.00 23.45 129 ALA D O 1
ATOM 7949 N N . ALA D 1 131 ? 3.689 200.333 30.523 1.00 24.14 130 ALA D N 1
ATOM 7950 C CA . ALA D 1 131 ? 3.709 199.273 31.502 1.00 23.40 130 ALA D CA 1
ATOM 7951 C C . ALA D 1 131 ? 4.281 199.686 32.865 1.00 21.54 130 ALA D C 1
ATOM 7952 O O . ALA D 1 131 ? 4.013 199.017 33.864 1.00 21.73 130 ALA D O 1
ATOM 7954 N N . GLY D 1 132 ? 5.098 200.741 32.913 1.00 21.13 131 GLY D N 1
ATOM 7955 C CA . GLY D 1 132 ? 5.699 201.199 34.183 1.00 20.98 131 GLY D CA 1
ATOM 7956 C C . GLY D 1 132 ? 6.596 200.137 34.816 1.00 22.23 131 GLY D C 1
ATOM 7957 O O . GLY D 1 132 ? 6.544 199.888 36.042 1.00 22.05 131 GLY D O 1
ATOM 7958 N N . PHE D 1 133 ? 7.400 199.475 33.991 1.00 21.02 132 PHE D N 1
ATOM 7959 C CA . PHE D 1 133 ? 8.228 198.387 34.492 1.00 21.46 132 PHE D CA 1
ATOM 7960 C C . PHE D 1 133 ? 9.291 198.828 35.487 1.00 19.29 132 PHE D C 1
ATOM 7961 O O . PHE D 1 133 ? 9.455 198.194 36.516 1.00 20.53 132 PHE D O 1
ATOM 7969 N N . GLU D 1 134 ? 9.965 199.952 35.225 1.00 22.13 133 GLU D N 1
ATOM 7970 C CA . GLU D 1 134 ? 10.913 200.529 36.207 1.00 20.71 133 GLU D CA 1
ATOM 7971 C C . GLU D 1 134 ? 10.331 200.597 37.619 1.00 19.91 133 GLU D C 1
ATOM 7972 O O . GLU D 1 134 ? 10.961 200.179 38.596 1.00 17.06 133 GLU D O 1
ATOM 7978 N N . ALA D 1 135 ? 9.122 201.128 37.739 1.00 21.29 134 ALA D N 1
ATOM 7979 C CA . ALA D 1 135 ? 8.485 201.230 39.040 1.00 19.74 134 ALA D CA 1
ATOM 7980 C C . ALA D 1 135 ? 8.216 199.829 39.643 1.00 18.58 134 ALA D C 1
ATOM 7981 O O . ALA D 1 135 ? 8.513 199.577 40.819 1.00 18.90 134 ALA D O 1
ATOM 7983 N N . LEU D 1 136 ? 7.725 198.894 38.833 1.00 19.07 135 LEU D N 1
ATOM 7984 C CA . LEU D 1 136 ? 7.500 197.537 39.347 1.00 19.43 135 LEU D CA 1
ATOM 7985 C C . LEU D 1 136 ? 8.789 196.898 39.796 1.00 18.05 135 LEU D C 1
ATOM 7986 O O . LEU D 1 136 ? 8.829 196.248 40.822 1.00 20.42 135 LEU D O 1
ATOM 7991 N N . PHE D 1 137 ? 9.854 197.063 39.017 1.00 19.25 136 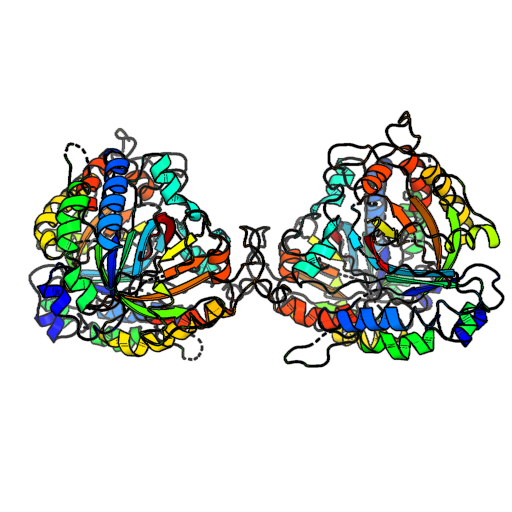PHE D N 1
ATOM 7992 C CA . PHE D 1 137 ? 11.152 196.505 39.395 1.00 17.82 136 PHE D CA 1
ATOM 7993 C C . PHE D 1 137 ? 11.648 197.140 40.687 1.00 18.74 136 PHE D C 1
ATOM 7994 O O . PHE D 1 137 ? 12.111 196.461 41.617 1.00 16.97 136 PHE D O 1
ATOM 8002 N N . GLU D 1 138 ? 11.511 198.452 40.774 1.00 17.61 137 GLU D N 1
ATOM 8003 C CA . GLU D 1 138 ? 11.989 199.146 41.941 1.00 19.52 137 GLU D CA 1
ATOM 8004 C C . GLU D 1 138 ? 11.226 198.710 43.186 1.00 19.18 137 GLU D C 1
ATOM 8005 O O . GLU D 1 138 ? 11.814 198.497 44.229 1.00 18.90 137 GLU D O 1
ATOM 8011 N N . THR D 1 139 ? 9.913 198.547 43.070 1.00 19.41 138 THR D N 1
ATOM 8012 C CA . THR D 1 139 ? 9.103 198.146 44.213 1.00 18.26 138 THR D CA 1
ATOM 8013 C C . THR D 1 139 ? 9.285 196.696 44.639 1.00 19.71 138 THR D C 1
ATOM 8014 O O . THR D 1 139 ? 9.448 196.415 45.826 1.00 17.91 138 THR D O 1
ATOM 8018 N N . HIS D 1 140 ? 9.293 195.769 43.682 1.00 19.14 139 HIS D N 1
ATOM 8019 C CA . HIS D 1 140 ? 9.153 194.344 44.013 1.00 19.38 139 HIS D CA 1
ATOM 8020 C C . HIS D 1 140 ? 10.474 193.566 43.947 1.00 18.37 139 HIS D C 1
ATOM 8021 O O . HIS D 1 140 ? 10.673 192.630 44.707 1.00 16.88 139 HIS D O 1
ATOM 8028 N N . ILE D 1 141 ? 11.356 193.940 43.026 1.00 16.53 140 ILE D N 1
ATOM 8029 C CA . ILE D 1 141 ? 12.560 193.133 42.756 1.00 16.93 140 ILE D CA 1
ATOM 8030 C C . ILE D 1 141 ? 13.844 193.718 43.350 1.00 16.38 140 ILE D C 1
ATOM 8031 O O . ILE D 1 141 ? 14.580 193.044 44.056 1.00 19.15 140 ILE D O 1
ATOM 8036 N N . HIS D 1 142 ? 14.084 194.992 43.092 1.00 19.58 141 HIS D N 1
ATOM 8037 C CA . HIS D 1 142 ? 15.338 195.655 43.514 1.00 18.87 141 HIS D CA 1
ATOM 8038 C C . HIS D 1 142 ? 15.666 195.471 44.996 1.00 19.47 141 HIS D C 1
ATOM 8039 O O . HIS D 1 142 ? 16.808 195.171 45.339 1.00 20.14 141 HIS D O 1
ATOM 8046 N N . PRO D 1 143 ? 14.659 195.560 45.882 1.00 19.47 142 PRO D N 1
ATOM 8047 C CA . PRO D 1 143 ? 14.979 195.368 47.301 1.00 19.96 142 PRO D CA 1
ATOM 8048 C C . PRO D 1 143 ? 15.589 193.995 47.636 1.00 20.93 142 PRO D C 1
ATOM 8049 O O . PRO D 1 143 ? 16.244 193.871 48.650 1.00 21.78 142 PRO D O 1
ATOM 8053 N N . LEU D 1 144 ? 15.409 192.993 46.771 1.00 18.71 143 LEU D N 1
ATOM 8054 C CA . LEU D 1 144 ? 15.855 191.636 47.055 1.00 20.09 143 LEU D CA 1
ATOM 8055 C C . LEU D 1 144 ? 17.253 191.347 46.469 1.00 19.83 143 LEU D C 1
ATOM 8056 O O . LEU D 1 144 ? 17.808 190.270 46.715 1.00 23.48 143 LEU D O 1
ATOM 8061 N N . LEU D 1 145 ? 17.812 192.306 45.725 1.00 19.33 144 LEU D N 1
ATOM 8062 C CA . LEU D 1 145 ? 19.110 192.102 45.012 1.00 19.27 144 LEU D CA 1
ATOM 8063 C C . LEU D 1 145 ? 20.315 192.558 45.833 1.00 22.63 144 LEU D C 1
ATOM 8064 O O . LEU D 1 145 ? 21.131 193.345 45.362 1.00 26.20 144 LEU D O 1
ATOM 8069 N N . HIS D 1 146 ? 20.401 192.061 47.069 1.00 23.78 145 HIS D N 1
ATOM 8070 C CA . HIS D 1 146 ? 21.513 192.374 48.003 1.00 25.11 145 HIS D CA 1
ATOM 8071 C C . HIS D 1 146 ? 22.036 191.069 48.568 1.00 25.34 145 HIS D C 1
ATOM 8072 O O . HIS D 1 146 ? 21.288 190.092 48.736 1.00 24.63 145 HIS D O 1
ATOM 8079 N N . ALA D 1 147 ? 23.316 191.027 48.857 1.00 25.50 146 ALA D N 1
ATOM 8080 C CA . ALA D 1 147 ? 23.867 189.858 49.505 1.00 29.16 146 ALA D CA 1
ATOM 8081 C C . ALA D 1 147 ? 23.582 189.931 51.017 1.00 33.91 146 ALA D C 1
ATOM 8082 O O . ALA D 1 147 ? 23.024 190.926 51.518 1.00 34.01 146 ALA D O 1
ATOM 8092 N N . ALA D 1 149 ? 25.039 189.912 55.032 1.00 47.52 148 ALA D N 1
ATOM 8093 C CA . ALA D 1 149 ? 26.185 190.419 55.779 1.00 49.11 148 ALA D CA 1
ATOM 8094 C C . ALA D 1 149 ? 26.614 189.354 56.771 1.00 49.75 148 ALA D C 1
ATOM 8095 O O . ALA D 1 149 ? 27.625 188.687 56.550 1.00 51.18 148 ALA D O 1
ATOM 8097 N N . ASP D 1 154 ? 22.022 193.434 55.845 1.00 47.64 153 ASP D N 1
ATOM 8098 C CA . ASP D 1 154 ? 22.271 193.541 54.405 1.00 45.91 153 ASP D CA 1
ATOM 8099 C C . ASP D 1 154 ? 23.760 193.621 54.084 1.00 44.85 153 ASP D C 1
ATOM 8100 O O . ASP D 1 154 ? 24.535 194.283 54.778 1.00 46.50 153 ASP D O 1
ATOM 8102 N N . GLY D 1 155 ? 24.160 192.928 53.021 1.00 42.10 154 GLY D N 1
ATOM 8103 C CA . GLY D 1 155 ? 25.513 193.047 52.488 1.00 38.43 154 GLY D CA 1
ATOM 8104 C C . GLY D 1 155 ? 25.488 193.987 51.301 1.00 35.01 154 GLY D C 1
ATOM 8105 O O . GLY D 1 155 ? 24.533 194.750 51.130 1.00 34.44 154 GLY D O 1
ATOM 8106 N N . PRO D 1 156 ? 26.519 193.918 50.448 1.00 33.39 155 PRO D N 1
ATOM 8107 C CA . PRO D 1 156 ? 26.521 194.814 49.301 1.00 31.66 155 PRO D CA 1
ATOM 8108 C C . PRO D 1 156 ? 25.364 194.516 48.339 1.00 28.32 155 PRO D C 1
ATOM 8109 O O . PRO D 1 156 ? 24.854 193.392 48.303 1.00 25.77 155 PRO D O 1
ATOM 8113 N N . GLU D 1 157 ? 24.969 195.534 47.587 1.00 25.88 156 GLU D N 1
ATOM 8114 C CA . GLU D 1 157 ? 23.984 195.385 46.541 1.00 22.72 156 GLU D CA 1
ATOM 8115 C C . GLU D 1 157 ? 24.612 194.626 45.397 1.00 21.59 156 GLU D C 1
ATOM 8116 O O . GLU D 1 157 ? 25.716 194.952 44.957 1.00 19.84 156 GLU D O 1
ATOM 8122 N N . LEU D 1 158 ? 23.908 193.613 44.911 1.00 20.03 157 LEU D N 1
ATOM 8123 C CA . LEU D 1 158 ? 24.355 192.827 43.745 1.00 18.11 157 LEU D CA 1
ATOM 8124 C C . LEU D 1 158 ? 23.769 193.533 42.538 1.00 18.00 157 LEU D C 1
ATOM 8125 O O . LEU D 1 158 ? 22.563 193.446 42.253 1.00 18.75 157 LEU D O 1
ATOM 8130 N N . LEU D 1 159 ? 24.610 194.275 41.821 1.00 17.16 158 LEU D N 1
ATOM 8131 C CA . LEU D 1 159 ? 24.144 195.080 40.685 1.00 15.55 158 LEU D CA 1
ATOM 8132 C C . LEU D 1 159 ? 23.668 194.234 39.522 1.00 17.78 158 LEU D C 1
ATOM 8133 O O . LEU D 1 159 ? 24.275 193.212 39.182 1.00 18.34 158 LEU D O 1
ATOM 8138 N N . ALA D 1 160 ? 22.571 194.663 38.904 1.00 17.11 159 ALA D N 1
ATOM 8139 C CA . ALA D 1 160 ? 21.993 193.919 37.763 1.00 18.34 159 ALA D CA 1
ATOM 8140 C C . ALA D 1 160 ? 22.371 194.586 36.461 1.00 16.96 159 ALA D C 1
ATOM 8141 O O . ALA D 1 160 ? 22.474 195.814 36.408 1.00 16.21 159 ALA D O 1
ATOM 8143 N N . TYR D 1 161 ? 22.599 193.781 35.418 1.00 18.25 160 TYR D N 1
ATOM 8144 C CA . TYR D 1 161 ? 22.695 194.298 34.063 1.00 18.67 160 TYR D CA 1
ATOM 8145 C C . TYR D 1 161 ? 21.276 194.549 33.567 1.00 17.25 160 TYR D C 1
ATOM 8146 O O . TYR D 1 161 ? 20.426 193.684 33.646 1.00 18.88 160 TYR D O 1
ATOM 8155 N N . ARG D 1 162 ? 21.048 195.734 33.025 1.00 16.08 161 ARG D N 1
ATOM 8156 C CA A ARG D 1 162 ? 19.741 196.140 32.531 0.70 18.09 161 ARG D CA 1
ATOM 8157 C CA B ARG D 1 162 ? 19.742 196.117 32.526 0.30 18.04 161 ARG D CA 1
ATOM 8158 C C . ARG D 1 162 ? 19.875 196.576 31.089 1.00 19.97 161 ARG D C 1
ATOM 8159 O O . ARG D 1 162 ? 20.831 197.240 30.746 1.00 21.14 161 ARG D O 1
ATOM 8174 N N . ALA D 1 163 ? 18.896 196.238 30.259 1.00 17.68 162 ALA D N 1
ATOM 8175 C CA . ALA D 1 163 ? 18.911 196.686 28.872 1.00 17.84 162 ALA D CA 1
ATOM 8176 C C . ALA D 1 163 ? 17.517 196.699 28.297 1.00 17.61 162 ALA D C 1
ATOM 8177 O O . ALA D 1 163 ? 16.566 196.116 28.862 1.00 17.91 162 ALA D O 1
ATOM 8179 N N . VAL D 1 164 ? 17.420 197.376 27.165 1.00 16.44 163 VAL D N 1
ATOM 8180 C CA . VAL D 1 164 ? 16.304 197.261 26.270 1.00 16.98 163 VAL D CA 1
ATOM 8181 C C . VAL D 1 164 ? 16.861 196.670 24.990 1.00 17.44 163 VAL D C 1
ATOM 8182 O O . VAL D 1 164 ? 17.834 197.190 24.441 1.00 18.66 163 VAL D O 1
ATOM 8186 N N . LEU D 1 165 ? 16.205 195.603 24.530 1.00 15.84 164 LEU D N 1
ATOM 8187 C CA . LEU D 1 165 ? 16.665 194.772 23.424 1.00 16.97 164 LEU D CA 1
ATOM 8188 C C . LEU D 1 165 ? 15.636 194.724 22.322 1.00 17.99 164 LEU D C 1
ATOM 8189 O O . LEU D 1 165 ? 14.435 194.579 22.572 1.00 20.83 164 LEU D O 1
ATOM 8194 N N . GLN D 1 166 ? 16.114 194.855 21.091 1.00 18.82 165 GLN D N 1
ATOM 8195 C CA . GLN D 1 166 ? 15.272 194.698 19.920 1.00 17.99 165 GLN D CA 1
ATOM 8196 C C . GLN D 1 166 ? 15.534 193.332 19.296 1.00 19.87 165 GLN D C 1
ATOM 8197 O O . GLN D 1 166 ? 16.681 192.879 19.267 1.00 17.22 165 GLN D O 1
ATOM 8203 N N . SER D 1 167 ? 14.453 192.680 18.848 1.00 18.24 166 SER D N 1
ATOM 8204 C CA . SER D 1 167 ? 14.486 191.349 18.227 1.00 17.94 166 SER D CA 1
ATOM 8205 C C . SER D 1 167 ? 14.687 191.573 16.726 1.00 19.62 166 SER D C 1
ATOM 8206 O O . SER D 1 167 ? 13.755 191.923 16.003 1.00 21.00 166 SER D O 1
ATOM 8209 N N . VAL D 1 168 ? 15.925 191.422 16.276 1.00 18.68 167 VAL D N 1
ATOM 8210 C CA . VAL D 1 168 ? 16.305 191.779 14.908 1.00 19.43 167 VAL D CA 1
ATOM 8211 C C . VAL D 1 168 ? 15.679 190.824 13.877 1.00 20.67 167 VAL D C 1
ATOM 8212 O O . VAL D 1 168 ? 15.211 191.256 12.821 1.00 21.30 167 VAL D O 1
ATOM 8216 N N . VAL D 1 169 ? 15.735 189.535 14.193 1.00 19.30 168 VAL D N 1
ATOM 8217 C CA . VAL D 1 169 ? 15.198 188.470 13.361 1.00 18.79 168 VAL D CA 1
ATOM 8218 C C . VAL D 1 169 ? 15.037 187.249 14.273 1.00 19.89 168 VAL D C 1
ATOM 8219 O O . VAL D 1 169 ? 15.716 187.142 15.318 1.00 17.03 168 VAL D O 1
ATOM 8223 N N . ALA D 1 170 ? 14.119 186.351 13.925 1.00 18.19 169 ALA D N 1
ATOM 8224 C CA . ALA D 1 170 ? 13.887 185.143 14.699 1.00 17.29 169 ALA D CA 1
ATOM 8225 C C . ALA D 1 170 ? 13.560 183.960 13.769 1.00 18.08 169 ALA D C 1
ATOM 8226 O O . ALA D 1 170 ? 13.358 184.135 12.558 1.00 22.74 169 ALA D O 1
ATOM 8228 N N . GLY D 1 171 ? 13.539 182.755 14.321 1.00 19.84 170 GLY D N 1
ATOM 8229 C CA . GLY D 1 171 ? 13.239 181.567 13.521 1.00 18.66 170 GLY D CA 1
ATOM 8230 C C . GLY D 1 171 ? 13.033 180.345 14.376 1.00 17.58 170 GLY D C 1
ATOM 8231 O O . GLY D 1 171 ? 13.336 180.328 15.570 1.00 18.20 170 GLY D O 1
ATOM 8232 N N . ASP D 1 172 ? 12.509 179.308 13.742 1.00 17.59 171 ASP D N 1
ATOM 8233 C CA . ASP D 1 172 ? 12.309 178.038 14.386 1.00 19.44 171 ASP D CA 1
ATOM 8234 C C . ASP D 1 172 ? 12.600 176.960 13.357 1.00 19.91 171 ASP D C 1
ATOM 8235 O O . ASP D 1 172 ? 13.331 177.205 12.379 1.00 18.75 171 ASP D O 1
ATOM 8240 N N . ARG D 1 173 ? 12.089 175.761 13.580 1.00 20.80 172 ARG D N 1
ATOM 8241 C CA . ARG D 1 173 ? 12.393 174.649 12.686 1.00 20.03 172 ARG D CA 1
ATOM 8242 C C . ARG D 1 173 ? 11.716 174.751 11.330 1.00 25.20 172 ARG D C 1
ATOM 8243 O O . ARG D 1 173 ? 12.082 174.015 10.419 1.00 26.46 172 ARG D O 1
ATOM 8251 N N . HIS D 1 174 ? 10.748 175.653 11.219 1.00 26.58 173 HIS D N 1
ATOM 8252 C CA . HIS D 1 174 ? 9.871 175.732 10.059 1.00 29.45 173 HIS D CA 1
ATOM 8253 C C . HIS D 1 174 ? 9.948 177.008 9.278 1.00 29.50 173 HIS D C 1
ATOM 8254 O O . HIS D 1 174 ? 9.655 176.992 8.087 1.00 28.10 173 HIS D O 1
ATOM 8261 N N . ALA D 1 175 ? 10.301 178.121 9.926 1.00 26.27 174 ALA D N 1
ATOM 8262 C CA . ALA D 1 175 ? 10.288 179.403 9.254 1.00 25.02 174 ALA D CA 1
ATOM 8263 C C . ALA D 1 175 ? 11.292 180.370 9.865 1.00 25.34 174 ALA D C 1
ATOM 8264 O O . ALA D 1 175 ? 11.757 180.185 11.005 1.00 22.72 174 ALA D O 1
ATOM 8266 N N . ILE D 1 176 ? 11.631 181.393 9.084 1.00 23.98 175 ILE D N 1
ATOM 8267 C CA . ILE D 1 176 ? 12.374 182.540 9.581 1.00 21.97 175 ILE D CA 1
ATOM 8268 C C . ILE D 1 176 ? 11.431 183.745 9.602 1.00 22.31 175 ILE D C 1
ATOM 8269 O O . ILE D 1 176 ? 10.682 183.967 8.637 1.00 23.44 175 ILE D O 1
ATOM 8274 N N . TYR D 1 177 ? 11.422 184.470 10.734 1.00 22.59 176 TYR D N 1
ATOM 8275 C CA . TYR D 1 177 ? 10.538 185.633 10.983 1.00 22.57 176 TYR D CA 1
ATOM 8276 C C . TYR D 1 177 ? 11.293 186.963 10.912 1.00 24.58 176 TYR D C 1
ATOM 8277 O O . TYR D 1 177 ? 12.179 187.264 11.728 1.00 23.46 176 TYR D O 1
ATOM 8286 N N . ARG D 1 178 ? 10.919 187.762 9.919 1.00 26.39 177 ARG D N 1
ATOM 8287 C CA A ARG D 1 178 ? 11.663 188.962 9.544 0.50 27.04 177 ARG D CA 1
ATOM 8288 C CA B ARG D 1 178 ? 11.674 188.962 9.585 0.50 27.07 177 ARG D CA 1
ATOM 8289 C C . ARG D 1 178 ? 10.875 190.233 9.817 1.00 24.81 177 ARG D C 1
ATOM 8290 O O . ARG D 1 178 ? 11.413 191.217 10.285 1.00 26.21 177 ARG D O 1
ATOM 8305 N N . GLY D 1 179 ? 9.599 190.223 9.501 1.00 23.87 178 GLY D N 1
ATOM 8306 C CA . GLY D 1 179 ? 8.792 191.421 9.743 1.00 25.13 178 GLY D CA 1
ATOM 8307 C C . GLY D 1 179 ? 8.465 191.637 11.220 1.00 25.87 178 GLY D C 1
ATOM 8308 O O . GLY D 1 179 ? 8.457 190.677 12.006 1.00 24.24 178 GLY D O 1
ATOM 8309 N N . ALA D 1 180 ? 8.167 192.886 11.585 1.00 24.69 179 ALA D N 1
ATOM 8310 C CA . ALA D 1 180 ? 7.787 193.236 12.966 1.00 24.32 179 ALA D CA 1
ATOM 8311 C C . ALA D 1 180 ? 6.652 192.351 13.495 1.00 23.96 179 ALA D C 1
ATOM 8312 O O . ALA D 1 180 ? 6.744 191.827 14.607 1.00 23.32 179 ALA D O 1
ATOM 8314 N N . GLU D 1 181 ? 5.605 192.141 12.693 1.00 24.49 180 GLU D N 1
ATOM 8315 C CA . GLU D 1 181 ? 4.437 191.423 13.170 1.00 24.59 180 GLU D CA 1
ATOM 8316 C C . GLU D 1 181 ? 4.695 189.938 13.282 1.00 23.35 180 GLU D C 1
ATOM 8317 O O . GLU D 1 181 ? 4.245 189.306 14.237 1.00 24.32 180 GLU D O 1
ATOM 8323 N N . GLU D 1 182 ? 5.414 189.377 12.315 1.00 22.47 181 GLU D N 1
ATOM 8324 C CA . GLU D 1 182 ? 5.858 187.990 12.401 1.00 23.91 181 GLU D CA 1
ATOM 8325 C C . GLU D 1 182 ? 6.686 187.715 13.677 1.00 21.57 181 GLU D C 1
ATOM 8326 O O . GLU D 1 182 ? 6.561 186.649 14.288 1.00 20.39 181 GLU D O 1
ATOM 8332 N N . ILE D 1 183 ? 7.589 188.644 13.997 1.00 19.54 182 ILE D N 1
ATOM 8333 C CA . ILE D 1 183 ? 8.466 188.516 15.184 1.00 19.29 182 ILE D CA 1
ATOM 8334 C C . ILE D 1 183 ? 7.609 188.655 16.460 1.00 21.26 182 ILE D C 1
ATOM 8335 O O . ILE D 1 183 ? 7.754 187.848 17.391 1.00 18.74 182 ILE D O 1
ATOM 8340 N N . ARG D 1 184 ? 6.685 189.625 16.505 1.00 19.01 183 ARG D N 1
ATOM 8341 C CA . ARG D 1 184 ? 5.700 189.649 17.611 1.00 22.24 183 ARG D CA 1
ATOM 8342 C C . ARG D 1 184 ? 4.991 188.314 17.839 1.00 21.53 183 ARG D C 1
ATOM 8343 O O . ARG D 1 184 ? 4.853 187.849 18.986 1.00 21.17 183 ARG D O 1
ATOM 8351 N N . SER D 1 185 ? 4.534 187.702 16.755 1.00 22.17 184 SER D N 1
ATOM 8352 C CA A SER D 1 185 ? 3.830 186.429 16.835 0.50 23.93 184 SER D CA 1
ATOM 8353 C CA B SER D 1 185 ? 3.839 186.415 16.818 0.50 22.67 184 SER D CA 1
ATOM 8354 C C . SER D 1 185 ? 4.715 185.336 17.427 1.00 23.27 184 SER D C 1
ATOM 8355 O O . SER D 1 185 ? 4.267 184.555 18.249 1.00 24.11 184 SER D O 1
ATOM 8360 N N . PHE D 1 186 ? 5.974 185.302 17.006 1.00 23.22 185 PHE D N 1
ATOM 8361 C CA . PHE D 1 186 ? 6.967 184.364 17.525 1.00 20.45 185 PHE D CA 1
ATOM 8362 C C . PHE D 1 186 ? 7.112 184.528 19.033 1.00 21.07 185 PHE D C 1
ATOM 8363 O O . PHE D 1 186 ? 7.160 183.551 19.767 1.00 22.86 185 PHE D O 1
ATOM 8371 N N . LEU D 1 187 ? 7.156 185.770 19.477 1.00 18.76 186 LEU D N 1
ATOM 8372 C CA . LEU D 1 187 ? 7.319 186.079 20.899 1.00 20.62 186 LEU D CA 1
ATOM 8373 C C . LEU D 1 187 ? 6.041 185.835 21.714 1.00 21.33 186 LEU D C 1
ATOM 8374 O O . LEU D 1 187 ? 6.094 185.740 22.936 1.00 23.60 186 LEU D O 1
ATOM 8379 N N . ARG D 1 188 ? 4.897 185.732 21.048 1.00 21.49 187 ARG D N 1
ATOM 8380 C CA . ARG D 1 188 ? 3.652 185.430 21.742 1.00 23.89 187 ARG D CA 1
ATOM 8381 C C . ARG D 1 188 ? 3.502 183.970 22.084 1.00 26.01 187 ARG D C 1
ATOM 8382 O O . ARG D 1 188 ? 2.693 183.643 22.944 1.00 27.36 187 ARG D O 1
ATOM 8390 N N . ARG D 1 189 ? 4.263 183.097 21.421 1.00 24.63 188 ARG D N 1
ATOM 8391 C CA . ARG D 1 189 ? 4.158 181.652 21.636 1.00 27.16 188 ARG D CA 1
ATOM 8392 C C . ARG D 1 189 ? 5.512 181.005 21.908 1.00 23.80 188 ARG D C 1
ATOM 8393 O O . ARG D 1 189 ? 5.957 180.202 21.131 1.00 22.41 188 ARG D O 1
ATOM 8401 N N . PRO D 1 190 ? 6.187 181.378 22.999 1.00 23.47 189 PRO D N 1
ATOM 8402 C CA . PRO D 1 190 ? 7.523 180.792 23.274 1.00 21.81 189 PRO D CA 1
ATOM 8403 C C . PRO D 1 190 ? 7.440 179.298 23.494 1.00 22.05 189 PRO D C 1
ATOM 8404 O O . PRO D 1 190 ? 6.494 178.818 24.157 1.00 20.31 189 PRO D O 1
ATOM 8408 N N . VAL D 1 191 ? 8.460 178.568 23.050 1.00 18.08 190 VAL D N 1
ATOM 8409 C CA A VAL D 1 191 ? 8.486 177.115 23.153 0.50 20.42 190 VAL D CA 1
ATOM 8410 C CA B VAL D 1 191 ? 8.417 177.115 23.165 0.50 19.62 190 VAL D CA 1
ATOM 8411 C C . VAL D 1 191 ? 8.848 176.649 24.571 1.00 19.97 190 VAL D C 1
ATOM 8412 O O . VAL D 1 191 ? 8.478 175.563 25.005 1.00 21.33 190 VAL D O 1
ATOM 8419 N N . GLU D 1 192 ? 9.588 177.488 25.284 1.00 15.91 191 GLU D N 1
ATOM 8420 C CA . GLU D 1 192 ? 10.300 177.113 26.515 1.00 16.08 191 GLU D CA 1
ATOM 8421 C C . GLU D 1 192 ? 9.418 177.068 27.763 1.00 18.39 191 GLU D C 1
ATOM 8422 O O . GLU D 1 192 ? 9.792 177.547 28.846 1.00 18.47 191 GLU D O 1
ATOM 8428 N N . LEU D 1 193 ? 8.277 176.393 27.638 1.00 20.18 192 LEU D N 1
ATOM 8429 C CA . LEU D 1 193 ? 7.459 176.146 28.819 1.00 21.56 192 LEU D CA 1
ATOM 8430 C C . LEU D 1 193 ? 8.307 175.352 29.809 1.00 20.22 192 LEU D C 1
ATOM 8431 O O . LEU D 1 193 ? 9.012 174.413 29.432 1.00 21.14 192 LEU D O 1
ATOM 8436 N N . PRO D 1 194 ? 8.264 175.739 31.082 1.00 18.93 193 PRO D N 1
ATOM 8437 C CA . PRO D 1 194 ? 9.093 175.069 32.086 1.00 20.03 193 PRO D CA 1
ATOM 8438 C C . PRO D 1 194 ? 8.968 173.551 32.116 1.00 22.15 193 PRO D C 1
ATOM 8439 O O . PRO D 1 194 ? 9.973 172.861 32.234 1.00 20.35 193 PRO D O 1
ATOM 8443 N N . GLU D 1 195 ? 7.756 173.029 31.961 1.00 22.19 194 GLU D N 1
ATOM 8444 C CA . GLU D 1 195 ? 7.574 171.574 32.078 1.00 25.95 194 GLU D CA 1
ATOM 8445 C C . GLU D 1 195 ? 8.276 170.810 30.956 1.00 26.29 194 GLU D C 1
ATOM 8446 O O . GLU D 1 195 ? 8.514 169.605 31.081 1.00 27.43 194 GLU D O 1
ATOM 8452 N N . ARG D 1 196 ? 8.627 171.498 29.873 1.00 25.32 195 ARG D N 1
ATOM 8453 C CA A ARG D 1 196 ? 9.257 170.833 28.740 0.50 23.81 195 ARG D CA 1
ATOM 8454 C CA B ARG D 1 196 ? 9.271 170.831 28.745 0.50 23.35 195 ARG D CA 1
ATOM 8455 C C . ARG D 1 196 ? 10.758 170.609 28.951 1.00 23.39 195 ARG D C 1
ATOM 8456 O O . ARG D 1 196 ? 11.381 169.841 28.229 1.00 25.41 195 ARG D O 1
ATOM 8471 N N . GLU D 1 197 ? 11.332 171.263 29.957 1.00 23.86 196 GLU D N 1
ATOM 8472 C CA . GLU D 1 197 ? 12.730 171.063 30.319 1.00 22.28 196 GLU D CA 1
ATOM 8473 C C . GLU D 1 197 ? 13.656 171.308 29.137 1.00 19.86 196 GLU D C 1
ATOM 8474 O O . GLU D 1 197 ? 14.663 170.621 28.917 1.00 21.44 196 GLU D O 1
ATOM 8480 N N . THR D 1 198 ? 13.317 172.334 28.389 1.00 19.46 197 THR D N 1
ATOM 8481 C CA . THR D 1 198 ? 14.197 172.818 27.348 1.00 19.38 197 THR D CA 1
ATOM 8482 C C . THR D 1 198 ? 15.413 173.505 27.962 1.00 18.76 197 THR D C 1
ATOM 8483 O O . THR D 1 198 ? 15.425 173.918 29.145 1.00 17.56 197 THR D O 1
ATOM 8487 N N . VAL D 1 199 ? 16.451 173.611 27.145 1.00 16.50 198 VAL D N 1
ATOM 8488 C CA . VAL D 1 199 ? 17.692 174.281 27.520 1.00 14.87 198 VAL D CA 1
ATOM 8489 C C . VAL D 1 199 ? 17.854 175.526 26.664 1.00 16.23 198 VAL D C 1
ATOM 8490 O O . VAL D 1 199 ? 17.892 175.491 25.424 1.00 17.61 198 VAL D O 1
ATOM 8494 N N . THR D 1 200 ? 17.934 176.657 27.347 1.00 15.89 199 THR D N 1
ATOM 8495 C CA . THR D 1 200 ? 18.195 177.906 26.650 1.00 14.00 199 THR D CA 1
ATOM 8496 C C . THR D 1 200 ? 19.695 178.178 26.628 1.00 13.74 199 THR D C 1
ATOM 8497 O O . THR D 1 200 ? 20.411 177.846 27.567 1.00 16.09 199 THR D O 1
ATOM 8501 N N . VAL D 1 201 ? 20.144 178.796 25.548 1.00 13.84 200 VAL D N 1
ATOM 8502 C CA . VAL D 1 201 ? 21.454 179.442 25.479 1.00 14.82 200 VAL D CA 1
ATOM 8503 C C . VAL D 1 201 ? 21.334 180.919 25.108 1.00 13.94 200 VAL D C 1
ATOM 8504 O O . VAL D 1 201 ? 20.427 181.324 24.361 1.00 16.99 200 VAL D O 1
ATOM 8508 N N . GLU D 1 202 ? 22.242 181.722 25.664 1.00 14.17 201 GLU D N 1
ATOM 8509 C CA . GLU D 1 202 ? 22.348 183.114 25.363 1.00 13.27 201 GLU D CA 1
ATOM 8510 C C . GLU D 1 202 ? 23.790 183.362 24.995 1.00 15.95 201 GLU D C 1
ATOM 8511 O O . GLU D 1 202 ? 24.653 183.432 25.862 1.00 15.70 201 GLU D O 1
ATOM 8517 N N . ASN D 1 203 ? 24.053 183.475 23.710 1.00 15.37 202 ASN D N 1
ATOM 8518 C CA A ASN D 1 203 ? 25.402 183.786 23.234 0.50 16.00 202 ASN D CA 1
ATOM 8519 C CA B ASN D 1 203 ? 25.408 183.796 23.282 0.50 15.85 202 ASN D CA 1
ATOM 8520 C C . ASN D 1 203 ? 25.621 185.297 23.259 1.00 17.24 202 ASN D C 1
ATOM 8521 O O . ASN D 1 203 ? 25.048 186.015 22.436 1.00 16.66 202 ASN D O 1
ATOM 8530 N N . HIS D 1 204 ? 26.450 185.758 24.188 1.00 15.44 203 HIS D N 1
ATOM 8531 C CA . HIS D 1 204 ? 26.734 187.194 24.397 1.00 17.00 203 HIS D CA 1
ATOM 8532 C C . HIS D 1 204 ? 27.982 187.624 23.654 1.00 17.21 203 HIS D C 1
ATOM 8533 O O . HIS D 1 204 ? 29.050 187.049 23.874 1.00 17.34 203 HIS D O 1
ATOM 8540 N N . VAL D 1 205 ? 27.845 188.600 22.757 1.00 16.88 204 VAL D N 1
ATOM 8541 C CA . VAL D 1 205 ? 29.007 189.198 22.067 1.00 16.69 204 VAL D CA 1
ATOM 8542 C C . VAL D 1 205 ? 28.838 190.694 22.013 1.00 16.18 204 VAL D C 1
ATOM 8543 O O . VAL D 1 205 ? 27.705 191.208 22.173 1.00 13.80 204 VAL D O 1
ATOM 8555 N N . VAL D 1 207 ? 30.120 193.722 19.286 1.00 18.12 206 VAL D N 1
ATOM 8556 C CA A VAL D 1 207 ? 30.663 194.052 17.971 0.50 17.07 206 VAL D CA 1
ATOM 8557 C CA B VAL D 1 207 ? 30.793 194.060 18.034 0.50 17.53 206 VAL D CA 1
ATOM 8558 C C . VAL D 1 207 ? 30.997 195.564 17.972 1.00 17.91 206 VAL D C 1
ATOM 8559 O O . VAL D 1 207 ? 30.318 196.332 18.684 1.00 18.52 206 VAL D O 1
ATOM 8566 N N . PRO D 1 208 ? 32.013 196.007 17.197 1.00 17.36 207 PRO D N 1
ATOM 8567 C CA . PRO D 1 208 ? 32.254 197.472 17.165 1.00 17.62 207 PRO D CA 1
ATOM 8568 C C . PRO D 1 208 ? 31.064 198.206 16.579 1.00 17.41 207 PRO D C 1
ATOM 8569 O O . PRO D 1 208 ? 30.415 197.698 15.632 1.00 16.97 207 PRO D O 1
ATOM 8573 N N . GLU D 1 209 ? 30.752 199.364 17.151 1.00 17.25 208 GLU D N 1
ATOM 8574 C CA . GLU D 1 209 ? 29.519 200.085 16.825 1.00 16.55 208 GLU D CA 1
ATOM 8575 C C . GLU D 1 209 ? 29.524 200.512 15.358 1.00 21.27 208 GLU D C 1
ATOM 8576 O O . GLU D 1 209 ? 28.516 200.437 14.682 1.00 20.48 208 GLU D O 1
ATOM 8582 N N . ASP D 1 210 ? 30.687 200.928 14.861 1.00 21.97 209 ASP D N 1
ATOM 8583 C CA . ASP D 1 210 ? 30.823 201.276 13.445 1.00 23.24 209 ASP D CA 1
ATOM 8584 C C . ASP D 1 210 ? 30.745 200.079 12.500 1.00 23.20 209 ASP D C 1
ATOM 8585 O O . ASP D 1 210 ? 30.670 200.286 11.309 1.00 26.35 209 ASP D O 1
ATOM 8590 N N . LYS D 1 211 ? 30.762 198.848 12.999 1.00 22.47 210 LYS D N 1
ATOM 8591 C CA . LYS D 1 211 ? 30.622 197.651 12.156 1.00 22.79 210 LYS D CA 1
ATOM 8592 C C . LYS D 1 211 ? 29.246 196.961 12.254 1.00 23.23 210 LYS D C 1
ATOM 8593 O O . LYS D 1 211 ? 28.944 196.058 11.466 1.00 22.96 210 LYS D O 1
ATOM 8599 N N . HIS D 1 212 ? 28.435 197.330 13.240 1.00 22.12 211 HIS D N 1
ATOM 8600 C CA . HIS D 1 212 ? 27.284 196.478 13.615 1.00 21.59 211 HIS D CA 1
ATOM 8601 C C . HIS D 1 212 ? 26.207 196.424 12.502 1.00 21.94 211 HIS D C 1
ATOM 8602 O O . HIS D 1 212 ? 25.600 195.394 12.259 1.00 23.16 211 HIS D O 1
ATOM 8609 N N . ALA D 1 213 ? 25.980 197.544 11.837 1.00 23.81 212 ALA D N 1
ATOM 8610 C CA . ALA D 1 213 ? 24.924 197.630 10.820 1.00 25.61 212 ALA D CA 1
ATOM 8611 C C . ALA D 1 213 ? 25.235 196.689 9.656 1.00 27.30 212 ALA D C 1
ATOM 8612 O O . ALA D 1 213 ? 24.374 195.923 9.235 1.00 29.91 212 ALA D O 1
ATOM 8614 N N . ALA D 1 214 ? 26.481 196.681 9.188 1.00 29.47 213 ALA D N 1
ATOM 8615 C CA . ALA D 1 214 ? 26.902 195.749 8.123 1.00 27.60 213 ALA D CA 1
ATOM 8616 C C . ALA D 1 214 ? 27.011 194.301 8.578 1.00 28.94 213 ALA D C 1
ATOM 8617 O O . ALA D 1 214 ? 26.923 193.375 7.787 1.00 31.11 213 ALA D O 1
ATOM 8619 N N . TRP D 1 215 ? 27.214 194.094 9.869 1.00 28.04 214 TRP D N 1
ATOM 8620 C CA . TRP D 1 215 ? 27.356 192.761 10.412 1.00 24.67 214 TRP D CA 1
ATOM 8621 C C . TRP D 1 215 ? 26.015 192.049 10.535 1.00 24.98 214 TRP D C 1
ATOM 8622 O O . TRP D 1 215 ? 25.955 190.846 10.326 1.00 24.82 214 TRP D O 1
ATOM 8633 N N . GLU D 1 216 ? 24.941 192.775 10.843 1.00 24.85 215 GLU D N 1
ATOM 8634 C CA . GLU D 1 216 ? 23.644 192.123 11.157 1.00 23.58 215 GLU D CA 1
ATOM 8635 C C . GLU D 1 216 ? 23.064 191.201 10.050 1.00 25.15 215 GLU D C 1
ATOM 8636 O O . GLU D 1 216 ? 22.604 190.112 10.351 1.00 22.65 215 GLU D O 1
ATOM 8642 N N . PRO D 1 217 ? 23.149 191.606 8.777 1.00 27.49 216 PRO D N 1
ATOM 8643 C CA . PRO D 1 217 ? 22.743 190.711 7.668 1.00 28.97 216 PRO D CA 1
ATOM 8644 C C . PRO D 1 217 ? 23.493 189.383 7.635 1.00 31.87 216 PRO D C 1
ATOM 8645 O O . PRO D 1 217 ? 22.928 188.349 7.268 1.00 34.99 216 PRO D O 1
ATOM 8649 N N . GLN D 1 218 ? 24.754 189.395 8.044 1.00 29.74 217 GLN D N 1
ATOM 8650 C CA . GLN D 1 218 ? 25.538 188.175 8.094 1.00 30.11 217 GLN D CA 1
ATOM 8651 C C . GLN D 1 218 ? 25.066 187.220 9.207 1.00 29.98 217 GLN D C 1
ATOM 8652 O O . GLN D 1 218 ? 25.150 186.001 9.063 1.00 29.59 217 GLN D O 1
ATOM 8658 N N . VAL D 1 219 ? 24.546 187.772 10.304 1.00 31.57 218 VAL D N 1
ATOM 8659 C CA . VAL D 1 219 ? 24.098 186.950 11.452 1.00 29.71 218 VAL D CA 1
ATOM 8660 C C . VAL D 1 219 ? 22.852 186.167 11.075 1.00 28.81 218 VAL D C 1
ATOM 8661 O O . VAL D 1 219 ? 22.619 185.084 11.578 1.00 29.22 218 VAL D O 1
ATOM 8665 N N . ALA D 1 220 ? 22.043 186.719 10.185 1.00 29.89 219 ALA D N 1
ATOM 8666 C CA . ALA D 1 220 ? 20.792 186.073 9.771 1.00 28.43 219 ALA D CA 1
ATOM 8667 C C . ALA D 1 220 ? 20.992 184.681 9.144 1.00 28.39 219 ALA D C 1
ATOM 8668 O O . ALA D 1 220 ? 20.113 183.805 9.245 1.00 29.20 219 ALA D O 1
ATOM 8670 N N . ILE D 1 221 ? 22.147 184.453 8.526 1.00 25.20 220 ILE D N 1
ATOM 8671 C CA A ILE D 1 221 ? 22.468 183.147 7.971 0.70 25.95 220 ILE D CA 1
ATOM 8672 C CA B ILE D 1 221 ? 22.451 183.151 7.966 0.30 25.40 220 ILE D CA 1
ATOM 8673 C C . ILE D 1 221 ? 22.392 182.070 9.058 1.00 24.40 220 ILE D C 1
ATOM 8674 O O . ILE D 1 221 ? 22.066 180.931 8.776 1.00 25.14 220 ILE D O 1
ATOM 8683 N N . LEU D 1 222 ? 22.693 182.442 10.305 1.00 22.31 221 LEU D N 1
ATOM 8684 C CA . LEU D 1 222 ? 22.597 181.540 11.439 1.00 22.55 221 LEU D CA 1
ATOM 8685 C C . LEU D 1 222 ? 21.180 180.996 11.654 1.00 23.34 221 LEU D C 1
ATOM 8686 O O . LEU D 1 222 ? 21.014 179.859 12.150 1.00 21.87 221 LEU D O 1
ATOM 8691 N N . LEU D 1 223 ? 20.162 181.779 11.299 1.00 20.66 222 LEU D N 1
ATOM 8692 C CA A LEU D 1 223 ? 18.789 181.327 11.477 0.50 20.07 222 LEU D CA 1
ATOM 8693 C CA B LEU D 1 223 ? 18.779 181.357 11.454 0.50 19.94 222 LEU D CA 1
ATOM 8694 C C . LEU D 1 223 ? 18.480 180.257 10.448 1.00 20.99 222 LEU D C 1
ATOM 8695 O O . LEU D 1 223 ? 17.692 179.356 10.707 1.00 18.43 222 LEU D O 1
ATOM 8704 N N . GLN D 1 224 ? 19.120 180.349 9.287 1.00 18.39 223 GLN D N 1
ATOM 8705 C CA . GLN D 1 224 ? 18.889 179.375 8.240 1.00 22.28 223 GLN D CA 1
ATOM 8706 C C . GLN D 1 224 ? 19.595 178.061 8.632 1.00 19.29 223 GLN D C 1
ATOM 8707 O O . GLN D 1 224 ? 19.035 176.994 8.432 1.00 17.72 223 GLN D O 1
ATOM 8713 N N . VAL D 1 225 ? 20.788 178.159 9.238 1.00 19.30 224 VAL D N 1
ATOM 8714 C CA . VAL D 1 225 ? 21.521 176.968 9.683 1.00 16.82 224 VAL D CA 1
ATOM 8715 C C . VAL D 1 225 ? 20.687 176.332 10.795 1.00 19.39 224 VAL D C 1
ATOM 8716 O O . VAL D 1 225 ? 20.474 175.127 10.811 1.00 16.76 224 VAL D O 1
ATOM 8720 N N . ALA D 1 226 ? 20.178 177.160 11.720 1.00 17.46 225 ALA D N 1
ATOM 8721 C CA . ALA D 1 226 ? 19.329 176.649 12.785 1.00 17.32 225 ALA D CA 1
ATOM 8722 C C . ALA D 1 226 ? 18.064 175.983 12.268 1.00 18.12 225 ALA D C 1
ATOM 8723 O O . ALA D 1 226 ? 17.645 174.975 12.796 1.00 18.77 225 ALA D O 1
ATOM 8725 N N . GLN D 1 227 ? 17.457 176.526 11.211 1.00 20.44 226 GLN D N 1
ATOM 8726 C CA . GLN D 1 227 ? 16.232 175.893 10.650 1.00 19.11 226 GLN D CA 1
ATOM 8727 C C . GLN D 1 227 ? 16.494 174.511 10.036 1.00 20.35 226 GLN D C 1
ATOM 8728 O O . GLN D 1 227 ? 15.658 173.607 10.141 1.00 19.39 226 GLN D O 1
ATOM 8734 N N . ASP D 1 228 ? 17.637 174.378 9.375 1.00 18.62 227 ASP D N 1
ATOM 8735 C CA . ASP D 1 228 ? 17.875 173.274 8.453 1.00 19.43 227 ASP D CA 1
ATOM 8736 C C . ASP D 1 228 ? 18.776 172.149 8.969 1.00 18.99 227 ASP D C 1
ATOM 8737 O O . ASP D 1 228 ? 18.679 171.042 8.483 1.00 19.68 227 ASP D O 1
ATOM 8742 N N . THR D 1 229 ? 19.672 172.428 9.912 1.00 16.98 228 THR D N 1
ATOM 8743 C CA . THR D 1 229 ? 20.771 171.507 10.213 1.00 17.48 228 THR D CA 1
ATOM 8744 C C . THR D 1 229 ? 20.481 170.605 11.407 1.00 16.99 228 THR D C 1
ATOM 8745 O O . THR D 1 229 ? 19.934 171.046 12.445 1.00 17.32 228 THR D O 1
ATOM 8749 N N . PHE D 1 230 ? 20.812 169.336 11.241 1.00 15.02 229 PHE D N 1
ATOM 8750 C CA . PHE D 1 230 ? 20.714 168.358 12.324 1.00 15.45 229 PHE D CA 1
ATOM 8751 C C . PHE D 1 230 ? 21.606 167.184 11.970 1.00 17.66 229 PHE D C 1
ATOM 8752 O O . PHE D 1 230 ? 22.027 167.072 10.833 1.00 15.90 229 PHE D O 1
ATOM 8760 N N . GLU D 1 231 ? 21.921 166.337 12.947 1.00 16.22 230 GLU D N 1
ATOM 8761 C CA . GLU D 1 231 ? 22.684 165.120 12.700 1.00 15.73 230 GLU D CA 1
ATOM 8762 C C . GLU D 1 231 ? 22.002 163.939 13.381 1.00 15.37 230 GLU D C 1
ATOM 8763 O O . GLU D 1 231 ? 21.440 164.095 14.492 1.00 16.88 230 GLU D O 1
ATOM 8769 N N . PRO D 1 232 ? 22.038 162.745 12.758 1.00 13.81 231 PRO D N 1
ATOM 8770 C CA . PRO D 1 232 ? 22.615 162.482 11.431 1.00 15.85 231 PRO D CA 1
ATOM 8771 C C . PRO D 1 232 ? 21.719 162.985 10.329 1.00 15.08 231 PRO D C 1
ATOM 8772 O O . PRO D 1 232 ? 20.501 163.057 10.490 1.00 15.03 231 PRO D O 1
ATOM 8776 N N . GLN D 1 233 ? 22.327 163.323 9.191 1.00 17.73 232 GLN D N 1
ATOM 8777 C CA . GLN D 1 233 ? 21.641 164.147 8.172 1.00 16.36 232 GLN D CA 1
ATOM 8778 C C . GLN D 1 233 ? 20.519 163.425 7.477 1.00 16.92 232 GLN D C 1
ATOM 8779 O O . GLN D 1 233 ? 19.596 164.078 7.002 1.00 19.43 232 GLN D O 1
ATOM 8785 N N . ASP D 1 234 ? 20.596 162.092 7.374 1.00 14.84 233 ASP D N 1
ATOM 8786 C CA . ASP D 1 234 ? 19.549 161.305 6.706 1.00 13.70 233 ASP D CA 1
ATOM 8787 C C . ASP D 1 234 ? 18.554 160.675 7.667 1.00 10.89 233 ASP D C 1
ATOM 8788 O O . ASP D 1 234 ? 17.786 159.793 7.290 1.00 11.73 233 ASP D O 1
ATOM 8793 N N . GLU D 1 235 ? 18.526 161.173 8.902 1.00 12.36 234 GLU D N 1
ATOM 8794 C CA . GLU D 1 235 ? 17.508 160.725 9.874 1.00 13.79 234 GLU D CA 1
ATOM 8795 C C . GLU D 1 235 ? 16.140 160.937 9.212 1.00 14.84 234 GLU D C 1
ATOM 8796 O O . GLU D 1 235 ? 15.868 162.037 8.767 1.00 17.26 234 GLU D O 1
ATOM 8802 N N . PRO D 1 236 ? 15.314 159.885 9.103 1.00 14.37 235 PRO D N 1
ATOM 8803 C CA . PRO D 1 236 ? 14.169 159.989 8.197 1.00 15.91 235 PRO D CA 1
ATOM 8804 C C . PRO D 1 236 ? 13.033 160.949 8.614 1.00 14.52 235 PRO D C 1
ATOM 8805 O O . PRO D 1 236 ? 12.298 161.371 7.755 1.00 17.82 235 PRO D O 1
ATOM 8809 N N . SER D 1 237 ? 12.896 161.307 9.884 1.00 16.76 236 SER D N 1
ATOM 8810 C CA . SER D 1 237 ? 11.860 162.274 10.253 1.00 17.83 236 SER D CA 1
ATOM 8811 C C . SER D 1 237 ? 12.263 163.710 9.966 1.00 19.26 236 SER D C 1
ATOM 8812 O O . SER D 1 237 ? 11.438 164.604 10.099 1.00 18.03 236 SER D O 1
ATOM 8815 N N . GLY D 1 238 ? 13.524 163.944 9.610 1.00 15.48 237 GLY D N 1
ATOM 8816 C CA . GLY D 1 238 ? 13.972 165.276 9.310 1.00 17.23 237 GLY D CA 1
ATOM 8817 C C . GLY D 1 238 ? 14.200 166.170 10.515 1.00 18.33 237 GLY D C 1
ATOM 8818 O O . GLY D 1 238 ? 14.170 167.385 10.372 1.00 16.94 237 GLY D O 1
ATOM 8819 N N . VAL D 1 239 ? 14.479 165.579 11.683 1.00 14.37 238 VAL D N 1
ATOM 8820 C CA . VAL D 1 239 ? 14.715 166.363 12.911 1.00 17.29 238 VAL D CA 1
ATOM 8821 C C . VAL D 1 239 ? 16.095 166.142 13.528 1.00 14.77 238 VAL D C 1
ATOM 8822 O O . VAL D 1 239 ? 16.668 167.057 14.135 1.00 17.05 238 VAL D O 1
ATOM 8826 N N . GLY D 1 240 ? 16.621 164.938 13.339 1.00 13.68 239 GLY D N 1
ATOM 8827 C CA . GLY D 1 240 ? 17.920 164.517 13.875 1.00 14.06 239 GLY D CA 1
ATOM 8828 C C . GLY D 1 240 ? 17.701 163.590 15.069 1.00 15.27 239 GLY D C 1
ATOM 8829 O O . GLY D 1 240 ? 16.566 163.256 15.410 1.00 15.93 239 GLY D O 1
ATOM 8830 N N . LEU D 1 241 ? 18.786 163.146 15.689 1.00 14.54 240 LEU D N 1
ATOM 8831 C CA . LEU D 1 241 ? 18.691 162.250 16.841 1.00 15.54 240 LEU D CA 1
ATOM 8832 C C . LEU D 1 241 ? 19.265 162.961 18.051 1.00 16.32 240 LEU D C 1
ATOM 8833 O O . LEU D 1 241 ? 20.131 163.849 17.912 1.00 15.63 240 LEU D O 1
ATOM 8838 N N . PRO D 1 242 ? 18.852 162.530 19.246 1.00 15.69 241 PRO D N 1
ATOM 8839 C CA . PRO D 1 242 ? 19.368 163.233 20.426 1.00 16.27 241 PRO D CA 1
ATOM 8840 C C . PRO D 1 242 ? 20.861 163.157 20.601 1.00 15.63 241 PRO D C 1
ATOM 8841 O O . PRO D 1 242 ? 21.481 162.076 20.495 1.00 15.14 241 PRO D O 1
ATOM 8845 N N . GLY D 1 243 ? 21.439 164.298 20.909 1.00 14.68 242 GLY D N 1
ATOM 8846 C CA . GLY D 1 243 ? 22.822 164.368 21.312 1.00 13.61 242 GLY D CA 1
ATOM 8847 C C . GLY D 1 243 ? 23.160 163.644 22.587 1.00 16.30 242 GLY D C 1
ATOM 8848 O O . GLY D 1 243 ? 22.335 163.509 23.511 1.00 12.65 242 GLY D O 1
ATOM 8849 N N . ALA D 1 244 ? 24.415 163.228 22.648 1.00 17.31 243 ALA D N 1
ATOM 8850 C CA . ALA D 1 244 ? 24.998 162.632 23.831 1.00 14.73 243 ALA D CA 1
ATOM 8851 C C . ALA D 1 244 ? 26.466 162.992 23.852 1.00 17.68 243 ALA D C 1
ATOM 8852 O O . ALA D 1 244 ? 27.057 163.458 22.865 1.00 14.99 243 ALA D O 1
ATOM 8854 N N . ARG D 1 245 ? 27.071 162.775 24.999 1.00 19.45 244 ARG D N 1
ATOM 8855 C CA . ARG D 1 245 ? 28.489 163.000 25.147 1.00 21.32 244 ARG D CA 1
ATOM 8856 C C . ARG D 1 245 ? 29.269 162.184 24.105 1.00 22.36 244 ARG D C 1
ATOM 8857 O O . ARG D 1 245 ? 30.274 162.633 23.555 1.00 21.10 244 ARG D O 1
ATOM 8865 N N . ASP D 1 246 ? 28.787 160.978 23.826 1.00 20.01 245 ASP D N 1
ATOM 8866 C CA . ASP D 1 246 ? 29.523 160.047 22.931 1.00 22.32 245 ASP D CA 1
ATOM 8867 C C . ASP D 1 246 ? 28.918 159.884 21.545 1.00 19.99 245 ASP D C 1
ATOM 8868 O O . ASP D 1 246 ? 29.075 158.835 20.889 1.00 22.15 245 ASP D O 1
ATOM 8873 N N . ASN D 1 247 ? 28.224 160.925 21.082 1.00 18.62 246 ASN D N 1
ATOM 8874 C CA . ASN D 1 247 ? 27.884 161.006 19.674 1.00 16.55 246 ASN D CA 1
ATOM 8875 C C . ASN D 1 247 ? 28.037 162.468 19.210 1.00 17.49 246 ASN D C 1
ATOM 8876 O O . ASN D 1 247 ? 28.307 163.369 20.019 1.00 15.51 246 ASN D O 1
ATOM 8881 N N . ARG D 1 248 ? 27.893 162.680 17.919 1.00 14.59 247 ARG D N 1
ATOM 8882 C CA . ARG D 1 248 ? 27.809 164.030 17.359 1.00 16.37 247 ARG D CA 1
ATOM 8883 C C . ARG D 1 248 ? 26.443 164.343 16.794 1.00 15.50 247 ARG D C 1
ATOM 8884 O O . ARG D 1 248 ? 26.269 165.334 16.097 1.00 13.88 247 ARG D O 1
ATOM 8892 N N . TYR D 1 249 ? 25.454 163.546 17.199 1.00 13.44 248 TYR D N 1
ATOM 8893 C CA . TYR D 1 249 ? 24.080 163.747 16.769 1.00 13.28 248 TYR D CA 1
ATOM 8894 C C . TYR D 1 249 ? 23.471 164.950 17.479 1.00 12.98 248 TYR D C 1
ATOM 8895 O O . TYR D 1 249 ? 23.932 165.355 18.547 1.00 14.81 248 TYR D O 1
ATOM 8904 N N . TYR D 1 250 ? 22.494 165.570 16.835 1.00 11.99 249 TYR D N 1
ATOM 8905 C CA . TYR D 1 250 ? 21.672 166.617 17.475 1.00 14.14 249 TYR D CA 1
ATOM 8906 C C . TYR D 1 250 ? 20.379 166.811 16.716 1.00 14.86 249 TYR D C 1
ATOM 8907 O O . TYR D 1 250 ? 20.339 166.689 15.490 1.00 15.01 249 TYR D O 1
ATOM 8916 N N . ARG D 1 251 ? 19.302 167.020 17.472 1.00 15.05 250 ARG D N 1
ATOM 8917 C CA . ARG D 1 251 ? 18.060 167.488 16.944 1.00 14.07 250 ARG D CA 1
ATOM 8918 C C . ARG D 1 251 ? 18.175 168.972 16.675 1.00 12.19 250 ARG D C 1
ATOM 8919 O O . ARG D 1 251 ? 18.951 169.684 17.314 1.00 12.64 250 ARG D O 1
ATOM 8927 N N . LYS D 1 252 ? 17.422 169.439 15.696 1.00 15.12 251 LYS D N 1
ATOM 8928 C CA . LYS D 1 252 ? 17.396 170.860 15.387 1.00 16.50 251 LYS D CA 1
ATOM 8929 C C . LYS D 1 252 ? 17.159 171.713 16.650 1.00 15.30 251 LYS D C 1
ATOM 8930 O O . LYS D 1 252 ? 16.455 171.268 17.575 1.00 17.24 251 LYS D O 1
ATOM 8936 N N . ALA D 1 253 ? 17.675 172.943 16.657 1.00 15.09 252 ALA D N 1
ATOM 8937 C CA . ALA D 1 253 ? 17.234 173.940 17.635 1.00 16.10 252 ALA D CA 1
ATOM 8938 C C . ALA D 1 253 ? 15.707 174.016 17.632 1.00 17.88 252 ALA D C 1
ATOM 8939 O O . ALA D 1 253 ? 15.075 173.799 16.609 1.00 15.29 252 ALA D O 1
ATOM 8941 N N . LEU D 1 254 ? 15.120 174.380 18.754 1.00 14.04 253 LEU D N 1
ATOM 8942 C CA . LEU D 1 254 ? 13.679 174.641 18.795 1.00 14.69 253 LEU D CA 1
ATOM 8943 C C . LEU D 1 254 ? 13.350 176.051 18.348 1.00 16.53 253 LEU D C 1
ATOM 8944 O O . LEU D 1 254 ? 12.335 176.274 17.696 1.00 17.75 253 LEU D O 1
ATOM 8949 N N . SER D 1 255 ? 14.209 177.004 18.686 1.00 15.77 254 SER D N 1
ATOM 8950 C CA . SER D 1 255 ? 14.003 178.382 18.261 1.00 15.96 254 SER D CA 1
ATOM 8951 C C . SER D 1 255 ? 15.295 179.153 18.416 1.00 16.26 254 SER D C 1
ATOM 8952 O O . SER D 1 255 ? 16.142 178.776 19.253 1.00 16.95 254 SER D O 1
ATOM 8955 N N . THR D 1 256 ? 15.411 180.226 17.639 1.00 15.81 255 THR D N 1
ATOM 8956 C CA . THR D 1 256 ? 16.564 181.128 17.632 1.00 16.17 255 THR D CA 1
ATOM 8957 C C . THR D 1 256 ? 16.096 182.557 17.464 1.00 16.84 255 THR D C 1
ATOM 8958 O O . THR D 1 256 ? 15.225 182.828 16.634 1.00 18.75 255 THR D O 1
ATOM 8962 N N . GLU D 1 257 ? 16.670 183.471 18.252 1.00 15.90 256 GLU D N 1
ATOM 8963 C CA . GLU D 1 257 ? 16.268 184.874 18.244 1.00 16.25 256 GLU D CA 1
ATOM 8964 C C . GLU D 1 257 ? 17.520 185.749 18.357 1.00 16.98 256 GLU D C 1
ATOM 8965 O O . GLU D 1 257 ? 18.310 185.514 19.238 1.00 19.31 256 GLU D O 1
ATOM 8971 N N . ILE D 1 258 ? 17.680 186.752 17.494 1.00 15.80 257 ILE D N 1
ATOM 8972 C CA . ILE D 1 258 ? 18.832 187.673 17.586 1.00 16.25 257 ILE D CA 1
ATOM 8973 C C . ILE D 1 258 ? 18.393 188.965 18.261 1.00 16.85 257 ILE D C 1
ATOM 8974 O O . ILE D 1 258 ? 17.558 189.691 17.727 1.00 16.80 257 ILE D O 1
ATOM 8979 N N . LEU D 1 259 ? 18.946 189.220 19.445 1.00 16.57 258 LEU D N 1
ATOM 8980 C CA . LEU D 1 259 ? 18.643 190.405 20.237 1.00 15.12 258 LEU D CA 1
ATOM 8981 C C . LEU D 1 259 ? 19.792 191.417 20.113 1.00 17.32 258 LEU D C 1
ATOM 8982 O O . LEU D 1 259 ? 20.987 191.064 20.289 1.00 16.09 258 LEU D O 1
ATOM 8987 N N . ARG D 1 260 ? 19.417 192.655 19.769 1.00 15.25 259 ARG D N 1
ATOM 8988 C CA A ARG D 1 260 ? 20.355 193.756 19.721 0.50 16.32 259 ARG D CA 1
ATOM 8989 C CA B ARG D 1 260 ? 20.332 193.770 19.679 0.50 15.22 259 ARG D CA 1
ATOM 8990 C C . ARG D 1 260 ? 20.040 194.735 20.842 1.00 15.36 259 ARG D C 1
ATOM 8991 O O . ARG D 1 260 ? 18.892 195.137 21.041 1.00 16.72 259 ARG D O 1
ATOM 9006 N N . ASN D 1 261 ? 21.053 195.116 21.597 1.00 17.44 260 ASN D N 1
ATOM 9007 C CA . ASN D 1 261 ? 20.861 196.186 22.556 1.00 17.00 260 ASN D CA 1
ATOM 9008 C C . ASN D 1 261 ? 20.450 197.440 21.788 1.00 18.62 260 ASN D C 1
ATOM 9009 O O . ASN D 1 261 ? 21.081 197.792 20.789 1.00 19.57 260 ASN D O 1
ATOM 9014 N N . ALA D 1 262 ? 19.382 198.108 22.242 1.00 19.32 261 ALA D N 1
ATOM 9015 C CA . ALA D 1 262 ? 18.832 199.280 21.531 1.00 16.57 261 ALA D CA 1
ATOM 9016 C C . ALA D 1 262 ? 19.772 200.476 21.581 1.00 19.14 261 ALA D C 1
ATOM 9017 O O . ALA D 1 262 ? 19.578 201.431 20.844 1.00 21.00 261 ALA D O 1
ATOM 9019 N N . HIS D 1 263 ? 20.739 200.455 22.507 1.00 19.57 262 HIS D N 1
ATOM 9020 C CA . HIS D 1 263 ? 21.688 201.556 22.698 1.00 19.50 262 HIS D CA 1
ATOM 9021 C C . HIS D 1 263 ? 23.090 201.008 22.594 1.00 19.60 262 HIS D C 1
ATOM 9022 O O . HIS D 1 263 ? 23.370 199.967 23.147 1.00 17.20 262 HIS D O 1
ATOM 9029 N N . ALA D 1 264 ? 23.963 201.727 21.890 1.00 19.67 263 ALA D N 1
ATOM 9030 C CA . ALA D 1 264 ? 25.377 201.421 21.885 1.00 18.33 263 ALA D CA 1
ATOM 9031 C C . ALA D 1 264 ? 25.969 201.701 23.245 1.00 18.52 263 ALA D C 1
ATOM 9032 O O . ALA D 1 264 ? 25.537 202.650 23.933 1.00 20.57 263 ALA D O 1
ATOM 9034 N N . ASP D 1 265 ? 26.968 200.901 23.614 1.00 16.30 264 ASP D N 1
ATOM 9035 C CA . ASP D 1 265 ? 27.860 201.175 24.749 1.00 16.92 264 ASP D CA 1
ATOM 9036 C C . ASP D 1 265 ? 29.127 201.851 24.183 1.00 18.05 264 ASP D C 1
ATOM 9037 O O . ASP D 1 265 ? 30.146 201.199 23.930 1.00 16.67 264 ASP D O 1
ATOM 9042 N N . GLY D 1 266 ? 28.995 203.144 23.899 1.00 18.69 265 GLY D N 1
ATOM 9043 C CA . GLY D 1 266 ? 30.072 203.922 23.249 1.00 19.83 265 GLY D CA 1
ATOM 9044 C C . GLY D 1 266 ? 30.384 203.314 21.893 1.00 19.93 265 GLY D C 1
ATOM 9045 O O . GLY D 1 266 ? 29.519 203.221 21.024 1.00 18.47 265 GLY D O 1
ATOM 9046 N N . GLY D 1 267 ? 31.601 202.814 21.747 1.00 20.06 266 GLY D N 1
ATOM 9047 C CA . GLY D 1 267 ? 32.037 202.213 20.491 1.00 19.32 266 GLY D CA 1
ATOM 9048 C C . GLY D 1 267 ? 31.707 200.721 20.351 1.00 20.49 266 GLY D C 1
ATOM 9049 O O . GLY D 1 267 ? 32.140 200.098 19.395 1.00 17.87 266 GLY D O 1
ATOM 9050 N N . LEU D 1 268 ? 30.940 200.161 21.294 1.00 19.07 267 LEU D N 1
ATOM 9051 C CA . LEU D 1 268 ? 30.587 198.739 21.280 1.00 17.48 267 LEU D CA 1
ATOM 9052 C C . LEU D 1 268 ? 29.071 198.586 21.239 1.00 18.35 267 LEU D C 1
ATOM 9053 O O . LEU D 1 268 ? 28.352 199.360 21.860 1.00 17.41 267 LEU D O 1
ATOM 9058 N N . ARG D 1 269 ? 28.595 197.587 20.512 1.00 16.79 268 ARG D N 1
ATOM 9059 C CA . ARG D 1 269 ? 27.179 197.243 20.477 1.00 17.85 268 ARG D CA 1
ATOM 9060 C C . ARG D 1 269 ? 27.017 195.787 20.960 1.00 17.28 268 ARG D C 1
ATOM 9061 O O . ARG D 1 269 ? 27.630 194.861 20.407 1.00 16.90 268 ARG D O 1
ATOM 9069 N N . ALA D 1 270 ? 26.214 195.598 22.000 1.00 17.32 269 ALA D N 1
ATOM 9070 C CA . ALA D 1 270 ? 25.970 194.253 22.545 1.00 15.95 269 ALA D CA 1
ATOM 9071 C C . ALA D 1 270 ? 24.856 193.533 21.801 1.00 17.02 269 ALA D C 1
ATOM 9072 O O . ALA D 1 270 ? 23.831 194.126 21.463 1.00 16.36 269 ALA D O 1
ATOM 9074 N N . TYR D 1 271 ? 25.046 192.228 21.618 1.00 17.91 270 TYR D N 1
ATOM 9075 C CA . TYR D 1 271 ? 24.041 191.320 21.097 1.00 15.18 270 TYR D CA 1
ATOM 9076 C C . TYR D 1 271 ? 23.926 190.058 21.936 1.00 16.95 270 TYR D C 1
ATOM 9077 O O . TYR D 1 271 ? 24.876 189.627 22.601 1.00 16.39 270 TYR D O 1
ATOM 9086 N N . ILE D 1 272 ? 22.764 189.424 21.830 1.00 16.54 271 ILE D N 1
ATOM 9087 C CA . ILE D 1 272 ? 22.547 188.128 22.421 1.00 17.07 271 ILE D CA 1
ATOM 9088 C C . ILE D 1 272 ? 21.863 187.279 21.377 1.00 17.23 271 ILE D C 1
ATOM 9089 O O . ILE D 1 272 ? 20.788 187.625 20.866 1.00 15.90 271 ILE D O 1
ATOM 9102 N N . HIS D 1 274 ? 19.879 184.216 21.183 1.00 15.19 273 HIS D N 1
ATOM 9103 C CA . HIS D 1 274 ? 19.059 183.537 22.181 1.00 16.36 273 HIS D CA 1
ATOM 9104 C C . HIS D 1 274 ? 18.491 182.303 21.476 1.00 16.71 273 HIS D C 1
ATOM 9105 O O . HIS D 1 274 ? 17.698 182.428 20.568 1.00 17.81 273 HIS D O 1
ATOM 9112 N N . GLY D 1 275 ? 18.914 181.124 21.903 1.00 15.42 274 GLY D N 1
ATOM 9113 C CA . GLY D 1 275 ? 18.433 179.880 21.339 1.00 15.00 274 GLY D CA 1
ATOM 9114 C C . GLY D 1 275 ? 17.769 178.962 22.363 1.00 16.09 274 GLY D C 1
ATOM 9115 O O . GLY D 1 275 ? 18.109 178.954 23.558 1.00 14.40 274 GLY D O 1
ATOM 9116 N N . VAL D 1 276 ? 16.847 178.131 21.890 1.00 16.42 275 VAL D N 1
ATOM 9117 C CA . VAL D 1 276 ? 16.267 177.090 22.749 1.00 15.51 275 VAL D CA 1
ATOM 9118 C C . VAL D 1 276 ? 16.451 175.722 22.099 1.00 14.67 275 VAL D C 1
ATOM 9119 O O . VAL D 1 276 ? 16.229 175.568 20.894 1.00 14.75 275 VAL D O 1
ATOM 9123 N N . TRP D 1 277 ? 16.878 174.772 22.918 1.00 14.57 276 TRP D N 1
ATOM 9124 C CA . TRP D 1 277 ? 17.243 173.431 22.479 1.00 15.67 276 TRP D CA 1
ATOM 9125 C C . TRP D 1 277 ? 16.548 172.398 23.336 1.00 16.24 276 TRP D C 1
ATOM 9126 O O . TRP D 1 277 ? 16.181 172.658 24.490 1.00 16.12 276 TRP D O 1
ATOM 9137 N N . GLU D 1 278 ? 16.443 171.178 22.816 1.00 14.21 277 GLU D N 1
ATOM 9138 C CA . GLU D 1 278 ? 15.911 170.085 23.597 1.00 16.35 277 GLU D CA 1
ATOM 9139 C C . GLU D 1 278 ? 16.844 169.638 24.718 1.00 17.73 277 GLU D C 1
ATOM 9140 O O . GLU D 1 278 ? 16.389 169.132 25.733 1.00 16.95 277 GLU D O 1
ATOM 9146 N N . SER D 1 279 ? 18.144 169.823 24.554 1.00 15.63 278 SER D N 1
ATOM 9147 C CA . SER D 1 279 ? 19.117 169.364 25.549 1.00 15.56 278 SER D CA 1
ATOM 9148 C C . SER D 1 279 ? 20.454 170.091 25.356 1.00 16.28 278 SER D C 1
ATOM 9149 O O . SER D 1 279 ? 20.740 170.619 24.267 1.00 14.09 278 SER D O 1
ATOM 9152 N N . VAL D 1 280 ? 21.280 170.053 26.399 1.00 16.96 279 VAL D N 1
ATOM 9153 C CA A VAL D 1 280 ? 22.627 170.611 26.333 0.50 16.03 279 VAL D CA 1
ATOM 9154 C CA B VAL D 1 280 ? 22.643 170.619 26.335 0.50 16.30 279 VAL D CA 1
ATOM 9155 C C . VAL D 1 280 ? 23.461 169.935 25.212 1.00 16.51 279 VAL D C 1
ATOM 9156 O O . VAL D 1 280 ? 24.185 170.603 24.464 1.00 16.54 279 VAL D O 1
ATOM 9163 N N . TRP D 1 281 ? 23.325 168.628 25.073 1.00 16.10 280 TRP D N 1
ATOM 9164 C CA . TRP D 1 281 ? 24.111 167.858 24.087 1.00 14.05 280 TRP D CA 1
ATOM 9165 C C . TRP D 1 281 ? 23.751 168.227 22.664 1.00 15.52 280 TRP D C 1
ATOM 9166 O O . TRP D 1 281 ? 24.642 168.308 21.816 1.00 14.75 280 TRP D O 1
ATOM 9177 N N . ASP D 1 282 ? 22.462 168.458 22.390 1.00 14.64 281 ASP D N 1
ATOM 9178 C CA . ASP D 1 282 ? 22.067 168.969 21.069 1.00 14.16 281 ASP D CA 1
ATOM 9179 C C . ASP D 1 282 ? 22.812 170.239 20.773 1.00 15.96 281 ASP D C 1
ATOM 9180 O O . ASP D 1 282 ? 23.372 170.397 19.680 1.00 12.64 281 ASP D O 1
ATOM 9185 N N . HIS D 1 283 ? 22.805 171.174 21.725 1.00 13.39 282 HIS D N 1
ATOM 9186 C CA . HIS D 1 283 ? 23.524 172.438 21.496 1.00 13.64 282 HIS D CA 1
ATOM 9187 C C . HIS D 1 283 ? 25.046 172.269 21.294 1.00 12.75 282 HIS D C 1
ATOM 9188 O O . HIS D 1 283 ? 25.622 172.826 20.309 1.00 16.23 282 HIS D O 1
ATOM 9195 N N . GLU D 1 284 ? 25.677 171.509 22.184 1.00 13.74 283 GLU D N 1
ATOM 9196 C CA . GLU D 1 284 ? 27.103 171.294 22.109 1.00 14.76 283 GLU D CA 1
ATOM 9197 C C . GLU D 1 284 ? 27.453 170.627 20.759 1.00 12.74 283 GLU D C 1
ATOM 9198 O O . GLU D 1 284 ? 28.382 171.072 20.063 1.00 16.20 283 GLU D O 1
ATOM 9204 N N . ASN D 1 285 ? 26.710 169.587 20.397 1.00 12.05 284 ASN D N 1
ATOM 9205 C CA . ASN D 1 285 ? 26.967 168.910 19.079 1.00 13.30 284 ASN D CA 1
ATOM 9206 C C . ASN D 1 285 ? 26.680 169.769 17.857 1.00 15.65 284 ASN D C 1
ATOM 9207 O O . ASN D 1 285 ? 27.378 169.604 16.802 1.00 14.31 284 ASN D O 1
ATOM 9212 N N . SER D 1 286 ? 25.711 170.694 17.971 1.00 12.55 285 SER D N 1
ATOM 9213 C CA . SER D 1 286 ? 25.437 171.604 16.859 1.00 16.48 285 SER D CA 1
ATOM 9214 C C . SER D 1 286 ? 26.668 172.428 16.502 1.00 14.92 285 SER D C 1
ATOM 9215 O O . SER D 1 286 ? 26.851 172.793 15.340 1.00 15.06 285 SER D O 1
ATOM 9218 N N . HIS D 1 287 ? 27.471 172.750 17.514 1.00 15.41 286 HIS D N 1
ATOM 9219 C CA . HIS D 1 287 ? 28.681 173.523 17.316 1.00 13.95 286 HIS D CA 1
ATOM 9220 C C . HIS D 1 287 ? 29.822 172.777 16.594 1.00 16.38 286 HIS D C 1
ATOM 9221 O O . HIS D 1 287 ? 30.740 173.420 16.075 1.00 17.14 286 HIS D O 1
ATOM 9228 N N . LEU D 1 288 ? 29.746 171.448 16.544 1.00 15.06 287 LEU D N 1
ATOM 9229 C CA . LEU D 1 288 ? 30.790 170.640 15.952 1.00 16.37 287 LEU D CA 1
ATOM 9230 C C . LEU D 1 288 ? 30.519 170.375 14.463 1.00 17.59 287 LEU D C 1
ATOM 9231 O O . LEU D 1 288 ? 31.365 169.840 13.778 1.00 21.61 287 LEU D O 1
ATOM 9236 N N . ASP D 1 289 ? 29.342 170.740 13.976 1.00 18.68 288 ASP D N 1
ATOM 9237 C CA . ASP D 1 289 ? 28.913 170.439 12.628 1.00 17.10 288 ASP D CA 1
ATOM 9238 C C . ASP D 1 289 ? 29.641 171.409 11.684 1.00 17.25 288 ASP D C 1
ATOM 9239 O O . ASP D 1 289 ? 29.559 172.600 11.847 1.00 16.22 288 ASP D O 1
ATOM 9244 N N . PRO D 1 290 ? 30.345 170.880 10.658 1.00 19.48 289 PRO D N 1
ATOM 9245 C CA . PRO D 1 290 ? 31.085 171.789 9.761 1.00 19.03 289 PRO D CA 1
ATOM 9246 C C . PRO D 1 290 ? 30.208 172.853 9.093 1.00 18.46 289 PRO D C 1
ATOM 9247 O O . PRO D 1 290 ? 30.697 173.931 8.787 1.00 20.13 289 PRO D O 1
ATOM 9251 N N . ARG D 1 291 ? 28.926 172.562 8.868 1.00 17.35 290 ARG D N 1
ATOM 9252 C CA . ARG D 1 291 ? 27.998 173.540 8.313 1.00 17.08 290 ARG D CA 1
ATOM 9253 C C . ARG D 1 291 ? 27.795 174.728 9.258 1.00 19.48 290 ARG D C 1
ATOM 9254 O O . ARG D 1 291 ? 27.593 175.872 8.826 1.00 20.63 290 ARG D O 1
ATOM 9262 N N . PHE D 1 292 ? 27.784 174.457 10.565 1.00 16.51 291 PHE D N 1
ATOM 9263 C CA . PHE D 1 292 ? 27.670 175.550 11.502 1.00 17.60 291 PHE D CA 1
ATOM 9264 C C . PHE D 1 292 ? 28.989 176.340 11.525 1.00 17.07 291 PHE D C 1
ATOM 9265 O O . PHE D 1 292 ? 28.990 177.551 11.473 1.00 19.39 291 PHE D O 1
ATOM 9273 N N . LEU D 1 293 ? 30.089 175.643 11.676 1.00 17.23 292 LEU D N 1
ATOM 9274 C CA . LEU D 1 293 ? 31.401 176.279 11.737 1.00 18.69 292 LEU D CA 1
ATOM 9275 C C . LEU D 1 293 ? 31.615 177.201 10.540 1.00 19.37 292 LEU D C 1
ATOM 9276 O O . LEU D 1 293 ? 32.103 178.313 10.705 1.00 16.79 292 LEU D O 1
ATOM 9281 N N . ALA D 1 294 ? 31.231 176.748 9.344 1.00 19.32 293 ALA D N 1
ATOM 9282 C CA . ALA D 1 294 ? 31.440 177.529 8.127 1.00 21.99 293 ALA D CA 1
ATOM 9283 C C . ALA D 1 294 ? 30.603 178.824 8.139 1.00 22.72 293 ALA D C 1
ATOM 9284 O O . ALA D 1 294 ? 31.098 179.905 7.780 1.00 24.97 293 ALA D O 1
ATOM 9286 N N . ALA D 1 295 ? 29.363 178.744 8.605 1.00 20.24 294 ALA D N 1
ATOM 9287 C CA . ALA D 1 295 ? 28.512 179.907 8.687 1.00 21.08 294 ALA D CA 1
ATOM 9288 C C . ALA D 1 295 ? 28.901 180.814 9.836 1.00 21.92 294 ALA D C 1
ATOM 9289 O O . ALA D 1 295 ? 28.794 182.023 9.723 1.00 23.45 294 ALA D O 1
ATOM 9291 N N . ALA D 1 296 ? 29.324 180.239 10.961 1.00 21.03 295 ALA D N 1
ATOM 9292 C CA . ALA D 1 296 ? 29.559 181.003 12.188 1.00 21.90 295 ALA D CA 1
ATOM 9293 C C . ALA D 1 296 ? 30.891 181.750 12.131 1.00 23.88 295 ALA D C 1
ATOM 9294 O O . ALA D 1 296 ? 31.072 182.734 12.843 1.00 21.95 295 ALA D O 1
ATOM 9296 N N . GLY D 1 297 ? 31.807 181.298 11.278 1.00 22.82 296 GLY D N 1
ATOM 9297 C CA . GLY D 1 297 ? 33.170 181.887 11.216 1.00 23.99 296 GLY D CA 1
ATOM 9298 C C . GLY D 1 297 ? 33.196 183.384 10.951 1.00 23.52 296 GLY D C 1
ATOM 9299 O O . GLY D 1 297 ? 33.698 184.165 11.782 1.00 22.86 296 GLY D O 1
ATOM 9300 N N . PRO D 1 298 ? 32.633 183.800 9.814 1.00 25.32 297 PRO D N 1
ATOM 9301 C CA . PRO D 1 298 ? 32.491 185.180 9.430 1.00 27.66 297 PRO D CA 1
ATOM 9302 C C . PRO D 1 298 ? 31.724 185.968 10.412 1.00 26.60 297 PRO D C 1
ATOM 9303 O O . PRO D 1 298 ? 32.060 187.115 10.646 1.00 29.24 297 PRO D O 1
ATOM 9307 N N . VAL D 1 299 ? 30.719 185.359 11.029 1.00 25.57 298 VAL D N 1
ATOM 9308 C CA . VAL D 1 299 ? 29.949 186.055 12.019 1.00 24.19 298 VAL D CA 1
ATOM 9309 C C . VAL D 1 299 ? 30.767 186.359 13.281 1.00 24.53 298 VAL D C 1
ATOM 9310 O O . VAL D 1 299 ? 30.796 187.505 13.755 1.00 25.26 298 VAL D O 1
ATOM 9314 N N . GLY D 1 300 ? 31.458 185.349 13.797 1.00 22.02 299 GLY D N 1
ATOM 9315 C CA . GLY D 1 300 ? 32.279 185.481 14.990 1.00 19.18 299 GLY D CA 1
ATOM 9316 C C . GLY D 1 300 ? 33.500 186.383 14.772 1.00 20.55 299 GLY D C 1
ATOM 9317 O O . GLY D 1 300 ? 34.070 186.897 15.746 1.00 20.23 299 GLY D O 1
ATOM 9318 N N . ALA D 1 301 ? 33.877 186.619 13.511 1.00 16.85 300 ALA D N 1
ATOM 9319 C CA . ALA D 1 301 ? 35.025 187.459 13.183 1.00 19.31 300 ALA D CA 1
ATOM 9320 C C . ALA D 1 301 ? 34.862 188.898 13.640 1.00 18.26 300 ALA D C 1
ATOM 9321 O O . ALA D 1 301 ? 35.854 189.548 13.927 1.00 16.44 300 ALA D O 1
ATOM 9323 N N . ALA D 1 302 ? 33.622 189.394 13.681 1.00 18.99 301 ALA D N 1
ATOM 9324 C CA . ALA D 1 302 ? 33.357 190.781 14.111 1.00 21.12 301 ALA D CA 1
ATOM 9325 C C . ALA D 1 302 ? 33.258 190.941 15.623 1.00 19.39 301 ALA D C 1
ATOM 9326 O O . ALA D 1 302 ? 33.205 192.069 16.108 1.00 21.59 301 ALA D O 1
ATOM 9328 N N . ALA D 1 303 ? 33.173 189.836 16.364 1.00 20.03 302 ALA D N 1
ATOM 9329 C CA . ALA D 1 303 ? 32.987 189.903 17.814 1.00 19.13 302 ALA D CA 1
ATOM 9330 C C . ALA D 1 303 ? 34.299 190.258 18.515 1.00 22.36 302 ALA D C 1
ATOM 9331 O O . ALA D 1 303 ? 35.240 189.490 18.442 1.00 24.27 302 ALA D O 1
ATOM 9333 N N . VAL D 1 304 ? 34.359 191.401 19.211 1.00 18.83 303 VAL D N 1
ATOM 9334 C CA . VAL D 1 304 ? 35.591 191.767 19.937 1.00 17.35 303 VAL D CA 1
ATOM 9335 C C . VAL D 1 304 ? 35.505 191.559 21.449 1.00 19.31 303 VAL D C 1
ATOM 9336 O O . VAL D 1 304 ? 36.482 191.768 22.173 1.00 19.23 303 VAL D O 1
ATOM 9340 N N . VAL D 1 305 ? 34.301 191.236 21.942 1.00 17.35 304 VAL D N 1
ATOM 9341 C CA . VAL D 1 305 ? 34.107 190.804 23.322 1.00 17.08 304 VAL D CA 1
ATOM 9342 C C . VAL D 1 305 ? 33.181 189.574 23.192 1.00 20.42 304 VAL D C 1
ATOM 9343 O O . VAL D 1 305 ? 32.210 189.603 22.406 1.00 18.71 304 VAL D O 1
ATOM 9347 N N . GLY D 1 306 ? 33.507 188.507 23.911 1.00 18.62 305 GLY D N 1
ATOM 9348 C CA . GLY D 1 306 ? 32.804 187.255 23.795 1.00 18.52 305 GLY D CA 1
ATOM 9349 C C . GLY D 1 306 ? 33.370 186.377 22.708 1.00 22.05 305 GLY D C 1
ATOM 9350 O O . GLY D 1 306 ? 34.411 186.678 22.142 1.00 23.83 305 GLY D O 1
ATOM 9351 N N . PRO D 1 307 ? 32.678 185.295 22.371 1.00 19.52 306 PRO D N 1
ATOM 9352 C CA . PRO D 1 307 ? 31.368 184.848 22.842 1.00 17.00 306 PRO D CA 1
ATOM 9353 C C . PRO D 1 307 ? 31.453 184.176 24.198 1.00 19.24 306 PRO D C 1
ATOM 9354 O O . PRO D 1 307 ? 32.396 183.438 24.463 1.00 19.61 306 PRO D O 1
ATOM 9358 N N . VAL D 1 308 ? 30.441 184.419 25.038 1.00 16.91 307 VAL D N 1
ATOM 9359 C CA . VAL D 1 308 ? 30.191 183.646 26.236 1.00 16.38 307 VAL D CA 1
ATOM 9360 C C . VAL D 1 308 ? 28.744 183.209 26.099 1.00 15.07 307 VAL D C 1
ATOM 9361 O O . VAL D 1 308 ? 27.838 184.040 25.913 1.00 17.93 307 VAL D O 1
ATOM 9365 N N . GLU D 1 309 ? 28.505 181.926 26.265 1.00 13.83 308 GLU D N 1
ATOM 9366 C CA . GLU D 1 309 ? 27.194 181.362 25.936 1.00 14.65 308 GLU D CA 1
ATOM 9367 C C . GLU D 1 309 ? 26.812 180.364 27.016 1.00 15.68 308 GLU D C 1
ATOM 9368 O O . GLU D 1 309 ? 27.079 179.153 26.938 1.00 14.59 308 GLU D O 1
ATOM 9374 N N . PRO D 1 310 ? 26.170 180.862 28.061 1.00 14.92 309 PRO D N 1
ATOM 9375 C CA . PRO D 1 310 ? 25.711 179.970 29.132 1.00 15.23 309 PRO D CA 1
ATOM 9376 C C . PRO D 1 310 ? 24.451 179.204 28.766 1.00 14.71 309 PRO D C 1
ATOM 9377 O O . PRO D 1 310 ? 23.781 179.547 27.810 1.00 15.57 309 PRO D O 1
ATOM 9381 N N . PHE D 1 311 ? 24.159 178.169 29.571 1.00 14.68 310 PHE D N 1
ATOM 9382 C CA . PHE D 1 311 ? 22.901 177.439 29.546 1.00 13.73 310 PHE D CA 1
ATOM 9383 C C . PHE D 1 311 ? 21.983 177.967 30.624 1.00 14.53 310 PHE D C 1
ATOM 9384 O O . PHE D 1 311 ? 22.460 178.399 31.645 1.00 14.05 310 PHE D O 1
ATOM 9392 N N . TYR D 1 312 ? 20.682 177.896 30.357 1.00 15.93 311 TYR D N 1
ATOM 9393 C CA . TYR D 1 312 ? 19.638 178.314 31.262 1.00 13.75 311 TYR D CA 1
ATOM 9394 C C . TYR D 1 312 ? 18.457 177.352 31.224 1.00 16.24 311 TYR D C 1
ATOM 9395 O O . TYR D 1 312 ? 18.164 176.765 30.190 1.00 16.25 311 TYR D O 1
ATOM 9404 N N . LEU D 1 313 ? 17.800 177.183 32.372 1.00 15.09 312 LEU D N 1
ATOM 9405 C CA . LEU D 1 313 ? 16.506 176.514 32.454 1.00 11.88 312 LEU D CA 1
ATOM 9406 C C . LEU D 1 313 ? 15.401 177.577 32.685 1.00 15.15 312 LEU D C 1
ATOM 9407 O O . LEU D 1 313 ? 15.587 178.516 33.477 1.00 17.71 312 LEU D O 1
ATOM 9412 N N . THR D 1 314 ? 14.282 177.443 31.976 1.00 16.44 313 THR D N 1
ATOM 9413 C CA . THR D 1 314 ? 13.164 178.366 32.091 1.00 15.65 313 THR D CA 1
ATOM 9414 C C . THR D 1 314 ? 12.320 178.011 33.323 1.00 18.85 313 THR D C 1
ATOM 9415 O O . THR D 1 314 ? 11.779 176.910 33.417 1.00 16.24 313 THR D O 1
ATOM 9419 N N . ARG D 1 315 ? 12.272 178.957 34.274 1.00 14.25 314 ARG D N 1
ATOM 9420 C CA . ARG D 1 315 ? 11.592 178.764 35.544 1.00 15.45 314 ARG D CA 1
ATOM 9421 C C . ARG D 1 315 ? 10.213 179.419 35.593 1.00 15.42 314 ARG D C 1
ATOM 9422 O O . ARG D 1 315 ? 9.341 178.971 36.363 1.00 15.49 314 ARG D O 1
ATOM 9430 N N . ARG D 1 316 ? 9.977 180.446 34.776 1.00 16.12 315 ARG D N 1
ATOM 9431 C CA . ARG D 1 316 ? 8.620 180.986 34.574 1.00 14.02 315 ARG D CA 1
ATOM 9432 C C . ARG D 1 316 ? 8.487 181.358 33.117 1.00 15.85 315 ARG D C 1
ATOM 9433 O O . ARG D 1 316 ? 9.459 181.835 32.502 1.00 16.14 315 ARG D O 1
ATOM 9441 N N . LEU D 1 317 ? 7.293 181.132 32.562 1.00 14.18 316 LEU D N 1
ATOM 9442 C CA A LEU D 1 317 ? 6.958 181.562 31.216 0.50 15.01 316 LEU D CA 1
ATOM 9443 C CA B LEU D 1 317 ? 6.960 181.569 31.214 0.50 14.99 316 LEU D CA 1
ATOM 9444 C C . LEU D 1 317 ? 5.505 181.980 31.236 1.00 16.86 316 LEU D C 1
ATOM 9445 O O . LEU D 1 317 ? 4.637 181.162 31.500 1.00 17.85 316 LEU D O 1
ATOM 9454 N N . VAL D 1 318 ? 5.259 183.258 30.999 1.00 15.22 317 VAL D N 1
ATOM 9455 C CA . VAL D 1 318 ? 3.908 183.827 31.053 1.00 15.52 317 VAL D CA 1
ATOM 9456 C C . VAL D 1 318 ? 3.634 184.496 29.731 1.00 16.36 317 VAL D C 1
ATOM 9457 O O . VAL D 1 318 ? 4.452 185.288 29.257 1.00 19.39 317 VAL D O 1
ATOM 9461 N N . VAL D 1 319 ? 2.478 184.178 29.137 1.00 17.37 318 VAL D N 1
ATOM 9462 C CA . VAL D 1 319 ? 1.990 184.826 27.931 1.00 17.85 318 VAL D CA 1
ATOM 9463 C C . VAL D 1 319 ? 0.776 185.734 28.244 1.00 20.45 318 VAL D C 1
ATOM 9464 O O . VAL D 1 319 ? 0.246 185.717 29.354 1.00 18.99 318 VAL D O 1
ATOM 9468 N N . ALA D 1 320 ? 0.377 186.553 27.272 1.00 20.20 319 ALA D N 1
ATOM 9469 C CA . ALA D 1 320 ? -0.654 187.568 27.494 1.00 20.94 319 ALA D CA 1
ATOM 9470 C C . ALA D 1 320 ? -1.972 186.901 27.769 1.00 22.81 319 ALA D C 1
ATOM 9471 O O . ALA D 1 320 ? -2.278 185.849 27.176 1.00 22.19 319 ALA D O 1
ATOM 9473 N N . ASP D 1 321 ? -2.774 187.515 28.651 1.00 23.34 320 ASP D 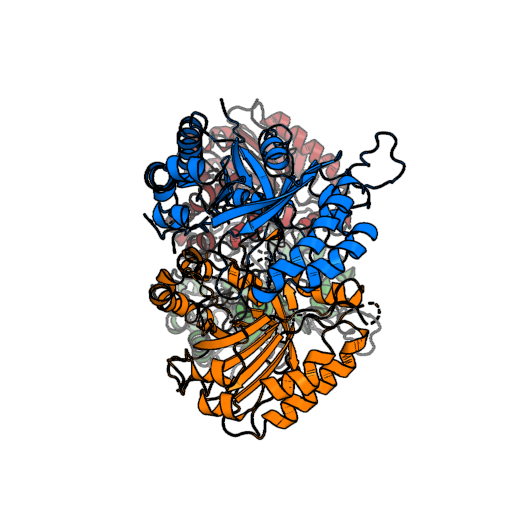N 1
ATOM 9474 C CA . ASP D 1 321 ? -4.156 187.047 28.848 1.00 26.93 320 ASP D CA 1
ATOM 9475 C C . ASP D 1 321 ? -4.893 187.229 27.542 1.00 31.13 320 ASP D C 1
ATOM 9476 O O . ASP D 1 321 ? -4.634 188.234 26.852 1.00 32.42 320 ASP D O 1
#

Nearest PDB structures (foldseek):
  3gn6-assembly5_A  TM=1.003E+00  e=2.304E-60  Chlorobaculum tepidum TLS
  3gn6-assembly2_B  TM=1.001E+00  e=1.923E-57  Chlorobaculum tepidum TLS
  3gn6-assembly6_C  TM=1.001E+00  e=3.675E-56  Chlorobaculum tepidum TLS
  6qjc-assembly1_A  TM=6.334E-01  e=3.463E-10  Acidianus ambivalens
  6qo0-assembly1_D  TM=6.270E-01  e=3.264E-10  Acidianus ambivalens

InterPro domains:
  IPR054123 CT0912-like, N-terminal domain [PF21931] (38-125)
  IPR054310 CT0912-like, C-terminal domain [PF22087] (167-314)

B-factor: mean 21.41, std 8.92, range [4.04, 73.46]

Foldseek 3Di:
DACLDLVNLVPFKQFKKKKKKKFFAPVLVVLQVVLVVVLLVLQQAAPFWQKKFKKWAFWAPLVPDPLVCGCVGVGVVVVCVVVVVGTIMIMMITMGLISVSSSPSCVVVSCVVRPQVRQADVVHHGDDMDIFMKGWQWKAFQADTAHDRVSVSVCSNDDPQDQVLFKKKKKWKWAFPVCVVVLVVLVSVLRVLLNQDWPPCVDPVRFWDPFDSPDLGAGGWGMDTKIWGRDAPVRHTMIIITIGSGSRNVSSSCVDPVNCVSCVSNVVRTPGDGIMTMIHTPDMHGHD/DACQDLVNLVPFDFWQFKKKKKKKFFAPVCPVLQVVLVVVLLVLLQAAPFWQKKWKKWAFWAPLVPDPLVCGCPGVGVQVVCNVVVNGTIMIMMITMGLGSVRSSVSPVVVSCVPRPQVRQADVVHHGNDMDIFMKGWQWKAFLPDIGHDRVSVSVCSNDDPQDLVLFKKKKKFKWAFPVCVVVLPVLVVVLRVLLNQDWPPCPPPVRFWDPFDSPDLGAGGWGMGTKIWGSDAPVRHTMIIITIGSGSRNVSSSCVDVVNVVSCVVNCVRTPGDRIMTIIRTPDMDGHD/DPACQDLVNLVVFLPPQFKKKKKKKFFAPVCVVLQVVLVVVLLVLQQAFPFWQKKFKKWAFWAPLVPDPLVCGCPGVGVQVVCVVVSNGTIMIMMITMGRGSNRSSVSCVVVSCVPRHQVRQWDDPPPDTHHGNDMDIFMKGWQKKAFLADIAHDRVSVSVCSNDDPQAQVLFKKKKKFKWAFPVCVVVLVVLVVVLRVLLNQDWPPNVPPVRFWDPFDSPDLGAGRWGMDTKIWGPDAPVGHTMIIITIGSGSRNVSSSCVDPVNCVSVVVNVVGTPGDGIMTIIHTPDMHGRD/DACLDLVNLVPQPFWQFKKKKKKKFFAPVCVVLQVVLVVVLLVLLQAAPQWQKKFKKWAFWAPLVPDDLVCGCVTVGVQVVCNVVNNGTIMIMMITMGLTSVRSSVSPVVVSCVPRPQVRQQDVVHHGNDMDIFMKGFQWKAFLPDTGHDRVSVSVCSNDDPQDQVLFKKKKKWKWAFPVCVVVLVVLCVVLRVCLNQDWPPCPPPVRFWDPFDSPDLGAGGWGMDTKIWGSDAPVGHTMIIITIGSGSRNVSSSCVDVVNVVSCVSNCVRTPGDGIMTMIHTPDMDGHD

Sequence (1163 aa):
FNPWTDAALDTIVNQQALTLYAERVVPAHHDAFLAAIDTVSAKLRRVLPGFLSLALKQSGDSTVKNYPETTYKKGVLATAYLDGVAAGTQPYFYNLFVRFADGRAARAAGFEALFETHIHPLLHAADGPELLAYRRAVLQSVVAGDRHAIYRRGAEEIRSFLRRPVELPERRETVTVENHVVVPEDKHAAWEPQVAILLQVAQDTFEPQDEPSGVVGLPGARRDNRYYRKALSTEILRNAHADGGLRAYIHGVWESVVWDHENSHLDPRFLAAAGPVGAAAVVGPVEPFYLTRRLLVVADFNPWTDAALDTIRDVNQALTLYAERVVPAHHDAFLAAIDTVSAKLRVLPGFLSLALKQSGDSTVKNYPETYKGVLATAYLDGVAAGTQPYFYNLFVRFADGRAARAAGFEALFETHIHPLLHAADGPELLAYRAVLQSVVAGDRHAIYRGAEEIRSSFLRRPVVELLPERRETVTVENNHVVVPEDKHAAWEPQVAILLLQVAQDTFEPQDEPSGVVGLPGARDNRYYRKALSTEILRNAHADGGLRAYIHGVWESVVWDHENSHLDPRFLAAAGPVGAAAVVGPVEPFYLTRRLLVVADAFNPWTDAALDTIRDVNQALTLYAERVVPAHHDAFLAAIDTVSSAKLRVLPGFLSLALKQSGDSTVKNYPEETTYKKGVLATAYLDGVAAGTQPYFYNLFVRFADGRRAARAAGFEALFETHIHPLLHAAPRGGDGPELLAYRRAVLQSVVAGDRHAIYRRGAEEIRSSFLRRPVELPERRETVTVENNHVVVPEDKHAAWEPQVAIILLQVAQDTFEPQDEPSGVVGLPGARDNRYYRKALSTEILRNAHADGGLRAYIHGVWESVVWDHENSHLDPRFLAAAGPVGAAAVVGPVEPFYLTRRLLVVADFNPWTDAALDTIRDVNQALTLYAERVVPAHHDAFLAAIDTVSAKLRVLPGFLSLALKQSGDSTVKNYPETYKKGVLATAYLDGVAAGTQPYFYNLFVRFADGRAARAAGFEALFETHIHPLLHAADGPELLAYRRAVLQSVVAGDRHAIYRRGAEEIRSSFLRRPVVELPERRETVTVENNHVVVPEDKHAAWEPQVAIILLLQVAQDTFEPQDEPSGVGLPGARDNRYYRKALSTEILRRNAHADGGLRAYIHGVWESVVWDHENSHLDPRFLAAAGPVGAAAVVGPVEPFYLTRRLLVVAD